Protein 2F1V (pdb70)

Foldseek 3Di:
DAFKKKKKWFKKKKAFDDCDKDKDIWIWIKMKIKHHNDFFKMKMKIWTDKTKIFIDDDPLPTFKMKIKIWIWIWIKTWPDGNPAQKTKMKIKTKIKMAIDPMFTDPSNVVQQKGDKGKHIFMWIKMKIKMWGHPDLWKIKIKMKMWIWGKIWMAIPRNHGPTTDIDTGRIIMITITMMTMDD/DAFKKKKKWFKKKKAFDDCDKDKDIWIWIKMKIKHHNDFFKMKMKIWTDKTKIFIDDDPLGTFKMKIKIWIWIWIKTWPDGNPAQKTKMKIKGKIKMAIDPMFTDPSNVVQQKGDKGKHIFMWIKMKIKMWRHPDLWKIKIKMKMWIWGKIWMAIPRNHGPTTDIDTGRIIMITITMMTMDD/DAFKKKKWWFKKKKAFDDCDKDKDIWIWIKMKIKHHNDFFKMKMKIWTDKTKIFIDDDPLPTFKMKIKIWIWIWIKTWPDGNPAQKTKMKIKTKIKMAIDPMFTDPSNVVQQKGDKGKHIFMWIKMKIKMWGHPDLWKIKIKMKMWIWGKIWMAIPRNHGPTTDIDTGRIIMITITMMTMDD/DAFKKKKKWFKKKKAFDDCDKDKDIWIWIKMKIKHHNDFFKMKMKIWTDKTKIFIDDDPLGTFKMKIKIWIWIWIKTWPDGNPAQKTKMKIKGKIKMAIDPMFTDPSNVVQQKGDKGKHIFMWIKMKIKMWRHPDLWKIKIKMKMWIWGKIWMAIPRNHGPTTDIDTGRIIMITITMMTMDD/DAFKKKKKWFKKKKAFDDCDKDKDIWIWIKMKIKHHNDFFKMKMKIWTDKTKIFIDDDPLPTFKMKIKIWIWIWIKTWPDGNPAQKTKMKIKTKIKMAIDPMFTDPSNVVQQKGDKGKHIFMWIKMKIKMWGHPDLWKIKIKMKMWIWGKIWMAIPRNHGPTTDIDTGRIIMITITMMTMDD/DAFKKKKWWFKKKKAFDDCDKDKDIWIWIKMKIKHHNDFFKMKMKIWTDKTKIFIDDDPLPTFKMKIKIWIWIWIKTWPDGNPAQKTKMKIKTKIKMAIDPMFTDPSNVVQQKGDKGKHIFMWMKMKIKMWGHPDLWKIKIKMKMWIWGKIWMAIPRNHGPTTDIDTGRIIMITITMMTMDD

Sequence (1092 aa):
EAGEFFMRAGSATVRPTEGGFSVTNNTQLGLTFTYMATDNIGVELLAATPFRHKIGTRATGDIATVHHLPPTLMAQWYFGDASSKFRPYVGAGINYTTFFDNGFNDHGKEAGLSDLSLKDSWGAAGQVGVDYLINRDWLVNMSVWYMDIDTTANYKLGGAQQHDSVRLDPWVFMFSAGYRFHEAGEFFMRAGSATVRPTEGGFSVTNNTQLGLTFTYMATDNIGVELLAATPFRHKIGTRATGDIATVHHLPPTLMAQWYFGDASSKFRPYVGAGINYTTFFDNGFNDHGKEAGLSDLSLKDSWGAAGQVGVDYLINRDWLVNMSVWYMDIDTTANYKLGGAQQHDSVRLDPWVFMFSAGYRFHEAGEFFMRAGSATVRPTEGGFSVTNNTQLGLTFTYMATDNIGVELLAATPFRHKIGTRATGDIATVHHLPPTLMAQWYFGDASSKFRPYVGAGINYTTFFDNGFNDHGKEAGLSDLSLKDSWGAAGQVGVDYLINRDWLVNMSVWYMDIDTTANYKLGGAQQHDSVRLDPWVFMFSAGYRFHEAGEFFMRAGSATVRPTEGGFSVTNNTQLGLTFTYMATDNIGVELLAATPFRHKIGTRATGDIATVHHLPPTLMAQWYFGDASSKFRPYVGAGINYTTFFDNGFNDHGKEAGLSDLSLKDSWGAAGQVGVDYLINRDWLVNMSVWYMDIDTTANYKLGGAQQHDSVRLDPWVFMFSAGYRFHEAGEFFMRAGSATVRPTEGGFSVTNNTQLGLTFTYMATDNIGVELLAATPFRHKIGTRATGDIATVHHLPPTLMAQWYFGDASSKFRPYVGAGINYTTFFDNGFNDHGKEAGLSDLSLKDSWGAAGQVGVDYLINRDWLVNMSVWYMDIDTTANYKLGGAQQHDSVRLDPWVFMFSAGYRFHEAGEFFMRAGSATVRPTEGGFSVTNNTQLGLTFTYMATDNIGVELLAATPFRHKIGTRATGDIATVHHLPPTLMAQWYFGDASSKFRPYVGAGINYTTFFDNGFNDHGKEAGLSDLSLKDSWGAAGQVGVDYLINRDWLVNMSVWYMDIDTTANYKLGGAQQHDSVRLDPWVFMFSAGYRFH

CATH classification: 2.40.160.20

Solvent-accessible surface area: 46000 Å² total; per-residue (Å²): 38,63,38,3,77,8,34,2,26,13,35,0,23,1,114,19,45,174,133,37,127,73,36,49,76,24,72,4,14,0,25,1,70,1,43,0,39,60,55,28,71,0,33,0,27,4,28,18,11,4,2,74,3,84,18,3,48,234,102,57,26,59,26,2,37,5,7,1,32,4,19,1,65,2,63,7,123,6,92,51,74,42,97,27,118,132,2,45,3,68,5,66,27,68,0,6,0,5,7,6,24,26,32,22,20,31,88,0,122,141,64,28,28,27,44,24,18,10,119,43,6,143,17,31,4,25,7,77,10,32,4,100,14,71,82,173,64,120,2,82,4,102,6,47,1,68,1,28,1,78,7,32,10,34,30,58,94,74,49,55,87,55,68,63,75,7,141,8,22,1,118,2,70,2,125,13,46,2,27,21,36,121,38,62,38,3,77,7,34,2,28,12,21,1,22,2,90,18,45,174,132,36,128,72,35,51,76,25,72,6,16,0,24,1,67,1,45,0,38,60,55,28,70,0,36,0,30,4,29,20,11,4,2,77,3,84,18,3,48,233,102,58,27,59,26,2,36,5,8,2,33,3,20,1,62,2,62,7,120,5,69,51,73,41,97,28,119,31,1,6,1,55,6,67,27,67,0,4,0,6,7,6,25,27,31,22,21,33,88,0,121,141,65,29,26,31,43,24,20,10,120,42,6,140,17,66,9,26,6,54,0,2,4,60,14,57,80,173,64,123,2,12,0,0,2,7,2,72,1,57,1,79,8,48,10,34,29,57,94,73,51,54,88,54,122,63,87,7,142,8,22,0,106,2,36,1,14,8,46,2,30,22,36,123,38,62,37,2,78,6,34,2,25,13,15,0,14,2,50,19,46,174,133,37,126,70,36,50,76,23,70,4,15,0,26,1,69,1,44,1,39,60,54,28,70,0,32,0,26,4,30,20,10,4,2,72,3,85,18,3,48,164,103,56,26,59,25,2,37,5,8,1,31,4,21,2,65,2,62,7,123,6,88,52,73,41,97,29,119,56,2,18,1,54,6,66,27,67,0,6,0,5,6,6,25,26,33,20,20,33,89,0,121,142,66,28,28,27,43,25,18,10,119,43,5,141,17,65,8,26,6,15,0,8,4,102,14,70,82,171,63,121,2,55,2,3,2,4,2,73,1,57,1,77,7,47,10,34,30,59,95,73,50,54,87,56,122,64,89,6,140,8,22,1,48,3,6,1,9,14,47,2,29,21,35,120,36,62,38,3,77,6,34,2,27,14,38,0,21,1,114,20,45,171,133,36,127,71,36,50,77,25,73,6,17,0,25,1,66,1,44,0,38,61,55,29,70,0,34,0,28,4,30,20,11,4,2,77,3,85,18,2,49,235,102,56,26,59,26,1,36,5,8,1,33,4,22,2,61,2,62,7,122,5,93,50,73,42,98,28,118,133,1,46,2,68,5,67,27,67,0,5,0,6,7,6,25,27,32,22,22,32,89,0,120,143,66,28,27,31,44,24,20,12,118,42,6,140,17,66,7,26,6,78,8,32,4,104,15,70,81,175,64,120,2,79,3,101,5,49,2,72,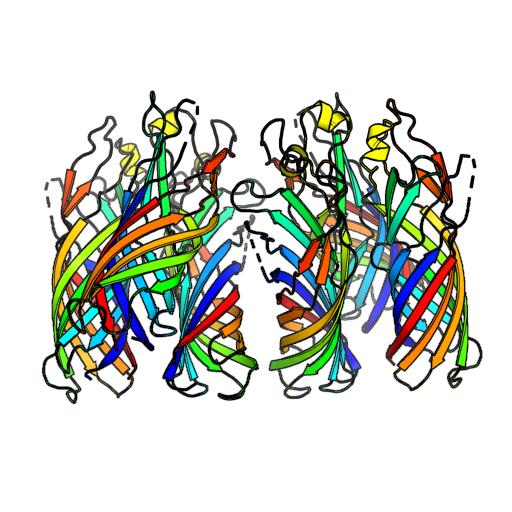1,59,1,79,7,48,10,33,29,57,95,72,51,54,87,54,125,64,88,6,143,9,22,1,118,2,68,2,126,14,46,2,30,22,37,120,38,62,39,3,78,8,33,2,28,14,37,0,22,2,115,20,46,174,134,35,126,71,36,51,76,26,74,6,16,0,25,1,66,1,47,0,37,60,56,29,71,0,31,0,26,3,30,20,11,3,2,81,4,86,17,3,48,233,102,56,26,59,26,1,36,5,8,1,31,5,21,2,61,1,61,7,121,5,92,51,73,41,97,28,120,134,2,46,3,68,5,66,28,68,0,4,0,4,6,4,28,26,31,22,24,33,89,0,121,142,65,28,28,28,43,25,15,9,119,40,6,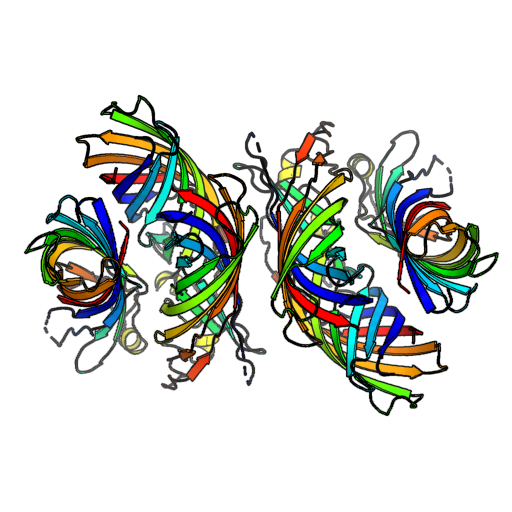133,17,66,8,27,5,76,8,34,4,104,14,70,80,173,65,126,2,80,4,102,6,48,1,73,1,57,1,79,7,47,10,34,30,59,94,72,50,50,84,39,56,63,89,6,142,8,22,1,119,2,68,2,124,13,47,2,35,20,32,120,38,62,39,3,76,8,34,2,28,13,40,1,23,1,113,19,46,174,132,36,125,72,36,52,78,26,75,5,17,0,24,1,68,1,46,0,37,60,54,29,70,0,29,0,27,4,30,19,11,3,2,81,3,85,18,3,49,234,103,56,26,58,26,1,36,5,9,2,34,4,20,1,60,2,62,7,122,6,94,52,72,41,97,28,118,134,1,45,3,68,5,66,28,68,0,4,0,4,6,5,26,26,32,22,23,32,88,0,123,142,66,29,26,28,44,24,15,9,121,38,6,135,16,65,8,27,6,78,7,33,4,104,14,69,81,171,65,124,2,80,4,103,6,48,1,74,2,58,1,78,7,47,11,35,29,60,94,73,50,54,86,54,124,62,88,6,142,8,23,1,117,3,69,1,125,12,49,2,35,21,32,120

Radius of gyration: 32.15 Å; Cα contacts (8 Å, |Δi|>4): 3376; chains: 6; bounding box: 94×95×79 Å

Organism: Escherichia coli (strain K12) (NCBI:txid83333)

Secondary structure (DSSP, 8-state):
-TT-EEEEEEEEEEE------EE--EEEEEEEEEEESSSSEEEEEEEESPEEEEEEETTTEEEEEEEEE--EEEEEEE-S-TT-SEEEEEEEEEEEEEEEEEEE-HHHHHTTEEEEEE--EEEEEEEEEEEEE-SSSEEEEEEEEEE--EEEEEEEESS----EEEE---EEEEEEEEEEE-/-TT-EEEEEEEEEEE------EE--EEEEEEEEEEESSSSEEEEEEEESPEEEEEEETTTEEEEEEEEE--EEEEEEE-S-TT-SEEEEEEEEEEEEEEEEEEE-HHHHHTTEEEEEE--EEEEEEEEEEEEE-SSSEEEEEEEEEE--EEEEEEEESS----EEEE---EEEEEEEEEEE-/-TT-EEEEEEEEEEE------EE--EEEEEEEEEEESSSSEEEEEEEESPEEEEEEETTTEEEEEEEEE--EEEEEEE-S-TT-SEEEEEEEEEEEEEEEEEEE-HHHHHTTEEEEEE--EEEEEEEEEEEEE-SSSEEEEEEEEEE--EEEEEEEESS----EEEE---EEEEEEEEEEE-/-TT-EEEEEEEEEEE------EE--EEEEEEEEEEESSSSEEEEEEEESPEEEEEEETTTEEEEEEEEE--EEEEEEE-S-TT-SEEEEEEEEEEEEEEEEEEE-HHHHHTTEEEEEE--EEEEEEEEEEEEE-SSSEEEEEEEEEE--EEEEEEEESS----EEEE---EEEEEEEEEEE-/-TT-EEEEEEEEEEE------EE--EEEEEEEEEEESSSSEEEEEEEESPEEEEEEETTTEEEEEEEEE--EEEEEEE-S-TT-SEEEEEEEEEEEEEEEEEEE-HHHHHTTEEEEEE--EEEEEEEEEEEEE-SSSEEEEEEEEEE--EEEEEEEESS----EEEE---EEEEEEEEEEE-/-TT-EEEEEEEEEEE------EE--EEEEEEEEEEESSSSEEEEEEEESPEEEEEEETTTEEEEEEEEE--EEEEEEE-S-TT-SEEEEEEEEEEEEEEEEEEE-HHHHHTTEEEEEE--EEEEEEEEEEEEE-SSSEEEEEEEEEE--EEEEEEEESS----EEEE---EEEEEEEEEEE-

B-factor: mean 41.97, std 11.47, range [20.8, 89.14]

InterPro domains:
  IPR005618 Outer membrane protein, OmpW [PF03922] (23-212)
  IPR005618 Outer membrane protein, OmpW [PTHR36920] (1-212)
  IPR011250 Outer membrane protein/outer membrane enzyme PagP, beta-barrel [SSF56925] (28-212)

Structure (mmCIF, N/CA/C/O backbone):
data_2F1V
#
_entry.id   2F1V
#
_cell.length_a   118.666
_cell.length_b   118.776
_cell.length_c   118.519
_cell.angle_alpha   90.00
_cell.angle_beta   90.00
_cell.angle_gamma   90.00
#
_symmetry.space_group_name_H-M   'P 21 21 21'
#
loop_
_entity.id
_entity.type
_entity.pdbx_description
1 polymer 'Outer membrane protein W'
2 non-polymer GLYCEROL
#
loop_
_atom_site.group_PDB
_atom_site.id
_atom_site.type_symbol
_atom_site.label_atom_id
_atom_site.label_alt_id
_atom_site.label_comp_id
_atom_site.label_asym_id
_atom_site.label_entity_id
_atom_site.label_seq_id
_atom_site.pdbx_PDB_ins_code
_atom_site.Cartn_x
_atom_site.Cartn_y
_atom_site.Cartn_z
_atom_site.occupancy
_atom_site.B_iso_or_equiv
_atom_site.auth_seq_id
_atom_site.auth_comp_id
_atom_site.auth_asym_id
_atom_site.auth_atom_id
_atom_site.pdbx_PDB_model_num
ATOM 1 N N . GLU A 1 2 ? -27.615 -29.347 48.029 1.00 39.81 2 GLU A N 1
ATOM 2 C CA . GLU A 1 2 ? -27.025 -28.615 46.868 1.00 39.99 2 GLU A CA 1
ATOM 3 C C . GLU A 1 2 ? -26.592 -29.567 45.758 1.00 38.27 2 GLU A C 1
ATOM 4 O O . GLU A 1 2 ? -26.501 -29.167 44.597 1.00 38.99 2 GLU A O 1
ATOM 10 N N . ALA A 1 3 ? -26.323 -30.820 46.100 1.00 36.68 3 ALA A N 1
ATOM 11 C CA . ALA A 1 3 ? -25.978 -31.807 45.087 1.00 36.70 3 ALA A CA 1
ATOM 12 C C . ALA A 1 3 ? -27.124 -31.827 44.052 1.00 37.94 3 ALA A C 1
ATOM 13 O O . ALA A 1 3 ? -28.302 -31.881 44.419 1.00 37.82 3 ALA A O 1
ATOM 15 N N . GLY A 1 4 ? -26.793 -31.765 42.765 1.00 38.27 4 GLY A N 1
ATOM 16 C CA . GLY A 1 4 ? -27.832 -31.793 41.743 1.00 36.52 4 GLY A CA 1
ATOM 17 C C . GLY A 1 4 ? -28.322 -30.405 41.370 1.00 35.79 4 GLY A C 1
ATOM 18 O O . GLY A 1 4 ? -29.074 -30.223 40.410 1.00 34.72 4 GLY A O 1
ATOM 19 N N . GLU A 1 5 ? -27.888 -29.415 42.131 1.00 35.93 5 GLU A N 1
ATOM 20 C CA . GLU A 1 5 ? -28.268 -28.041 41.872 1.00 36.54 5 GLU A CA 1
ATOM 21 C C . GLU A 1 5 ? -27.498 -27.376 40.714 1.00 36.65 5 GLU A C 1
ATOM 22 O O . GLU A 1 5 ? -26.327 -27.688 40.426 1.00 36.78 5 GLU A O 1
ATOM 28 N N . PHE A 1 6 ? -28.186 -26.456 40.056 1.00 36.95 6 PHE A N 1
ATOM 29 C CA . PHE A 1 6 ? -27.640 -25.677 38.958 1.00 36.99 6 PHE A CA 1
ATOM 30 C C . PHE A 1 6 ? -27.980 -24.201 39.248 1.00 36.03 6 PHE A C 1
ATOM 31 O O . PHE A 1 6 ? -29.139 -23.856 39.520 1.00 35.00 6 PHE A O 1
ATOM 39 N N . PHE A 1 7 ? -26.979 -23.332 39.229 1.00 35.83 7 PHE A N 1
ATOM 40 C CA . PHE A 1 7 ? -27.261 -21.926 39.469 1.00 35.53 7 PHE A CA 1
ATOM 41 C C . PHE A 1 7 ? -26.503 -21.052 38.479 1.00 35.59 7 PHE A C 1
ATOM 42 O O . PHE A 1 7 ? -25.410 -21.393 38.029 1.00 36.44 7 PHE A O 1
ATOM 50 N N . MET A 1 8 ? -27.111 -19.939 38.109 1.00 35.81 8 MET A N 1
ATOM 51 C CA . MET A 1 8 ? -26.509 -19.027 37.155 1.00 36.88 8 MET A CA 1
ATOM 52 C C . MET A 1 8 ? -26.194 -17.688 37.809 1.00 35.00 8 MET A C 1
ATOM 53 O O . MET A 1 8 ? -26.990 -17.150 38.566 1.00 34.69 8 MET A O 1
ATOM 58 N N . ARG A 1 9 ? -25.014 -17.160 37.531 1.00 33.47 9 ARG A N 1
ATOM 59 C CA . ARG A 1 9 ? -24.643 -15.858 38.062 1.00 32.15 9 ARG A CA 1
ATOM 60 C C . ARG A 1 9 ? -24.567 -14.873 36.902 1.00 30.09 9 ARG A C 1
ATOM 61 O O . ARG A 1 9 ? -24.125 -15.235 35.796 1.00 30.89 9 ARG A O 1
ATOM 69 N N . ALA A 1 10 ? -25.022 -13.649 37.132 1.00 28.44 10 ALA A N 1
ATOM 70 C CA . ALA A 1 10 ? -24.939 -12.607 36.103 1.00 28.35 10 ALA A CA 1
ATOM 71 C C . ALA A 1 10 ? -24.358 -11.379 36.783 1.00 29.48 10 ALA A C 1
ATOM 72 O O . ALA A 1 10 ? -24.774 -11.014 37.893 1.00 29.25 10 ALA A O 1
ATOM 74 N N . GLY A 1 11 ? -23.380 -10.758 36.140 1.00 29.74 11 GLY A N 1
ATOM 75 C CA . GLY A 1 11 ? -22.774 -9.579 36.728 1.00 31.12 11 GLY A CA 1
ATOM 76 C C . GLY A 1 11 ? -21.602 -9.081 35.917 1.00 32.34 11 GLY A C 1
ATOM 77 O O . GLY A 1 11 ? -21.394 -9.507 34.778 1.00 34.90 11 GLY A O 1
ATOM 78 N N . SER A 1 12 ? -20.831 -8.178 36.507 1.00 31.28 12 SER A N 1
ATOM 79 C CA . SER A 1 12 ? -19.686 -7.611 35.833 1.00 32.75 12 SER A CA 1
ATOM 80 C C . SER A 1 12 ? -18.424 -8.429 36.038 1.00 33.01 12 SER A C 1
ATOM 81 O O . SER A 1 12 ? -18.115 -8.865 37.148 1.00 32.51 12 SER A O 1
ATOM 84 N N . ALA A 1 13 ? -17.706 -8.630 34.938 1.00 32.67 13 ALA A N 1
ATOM 85 C CA . ALA A 1 13 ? -16.455 -9.346 34.962 1.00 30.65 13 ALA A CA 1
ATOM 86 C C . ALA A 1 13 ? -15.457 -8.340 34.406 1.00 31.00 13 ALA A C 1
ATOM 87 O O . ALA A 1 13 ? -15.667 -7.791 33.323 1.00 28.86 13 ALA A O 1
ATOM 89 N N . THR A 1 14 ? -14.385 -8.088 35.149 1.00 30.87 14 THR A N 1
ATOM 90 C CA . THR A 1 14 ? -13.373 -7.134 34.708 1.00 33.54 14 THR A CA 1
ATOM 91 C C . THR A 1 14 ? -12.012 -7.837 34.541 1.00 35.73 14 THR A C 1
ATOM 92 O O . THR A 1 14 ? -11.522 -8.503 35.468 1.00 36.31 14 THR A O 1
ATOM 96 N N . VAL A 1 15 ? -11.436 -7.696 33.344 1.00 37.65 15 VAL A N 1
ATOM 97 C CA . VAL A 1 15 ? -10.148 -8.301 32.982 1.00 39.99 15 VAL A CA 1
ATOM 98 C C . VAL A 1 15 ? -9.035 -7.271 33.163 1.00 42.33 15 VAL A C 1
ATOM 99 O O . VAL A 1 15 ? -9.103 -6.164 32.616 1.00 43.37 15 VAL A O 1
ATOM 103 N N . ARG A 1 16 ? -8.018 -7.638 33.935 1.00 44.74 16 ARG A N 1
ATOM 104 C CA . ARG A 1 16 ? -6.882 -6.765 34.183 1.00 45.39 16 ARG A CA 1
ATOM 105 C C . ARG A 1 16 ? -5.619 -7.476 33.741 1.00 44.07 16 ARG A C 1
ATOM 106 O O . ARG A 1 16 ? -4.998 -8.225 34.498 1.00 42.38 16 ARG A O 1
ATOM 114 N N . PRO A 1 17 ? -5.233 -7.269 32.481 1.00 44.87 17 PRO A N 1
ATOM 115 C CA . PRO A 1 17 ? -4.029 -7.896 31.925 1.00 46.59 17 PRO A CA 1
ATOM 116 C C . PRO A 1 17 ? -2.753 -7.605 32.719 1.00 48.10 17 PRO A C 1
ATOM 117 O O . PRO A 1 17 ? -2.522 -6.480 33.203 1.00 45.47 17 PRO A O 1
ATOM 121 N N . THR A 1 18 ? -1.938 -8.643 32.847 1.00 50.93 18 THR A N 1
ATOM 122 C CA . THR A 1 18 ? -0.680 -8.570 33.571 1.00 55.56 18 THR A CA 1
ATOM 123 C C . THR A 1 18 ? 0.481 -8.327 32.626 1.00 57.56 18 THR A C 1
ATOM 124 O O . THR A 1 18 ? 0.456 -8.757 31.473 1.00 57.51 18 THR A O 1
ATOM 128 N N . GLU A 1 19 ? 1.493 -7.632 33.132 1.00 60.37 19 GLU A N 1
ATOM 129 C CA . GLU A 1 19 ? 2.689 -7.301 32.367 1.00 64.47 19 GLU A CA 1
ATOM 130 C C . GLU A 1 19 ? 3.427 -8.559 31.930 0.00 64.99 19 GLU A C 1
ATOM 131 O O . GLU A 1 19 ? 4.530 -8.835 32.401 0.00 65.18 19 GLU A O 1
ATOM 137 N N . GLY A 1 29 ? 9.377 0.775 24.010 1.00 67.45 29 GLY A N 1
ATOM 138 C CA . GLY A 1 29 ? 9.418 1.282 25.373 1.00 68.49 29 GLY A CA 1
ATOM 139 C C . GLY A 1 29 ? 8.459 0.553 26.296 1.00 68.40 29 GLY A C 1
ATOM 140 O O . GLY A 1 29 ? 8.821 -0.444 26.928 1.00 67.84 29 GLY A O 1
ATOM 141 N N . GLY A 1 30 ? 7.230 1.047 26.372 0.00 68.85 30 GLY A N 1
ATOM 142 C CA . GLY A 1 30 ? 6.242 0.424 27.228 1.00 69.36 30 GLY A CA 1
ATOM 143 C C . GLY A 1 30 ? 5.085 -0.186 26.460 1.00 69.92 30 GLY A C 1
ATOM 144 O O . GLY A 1 30 ? 4.427 0.486 25.672 1.00 71.29 30 GLY A O 1
ATOM 145 N N . PHE A 1 31 ? 4.831 -1.466 26.694 1.00 70.30 31 PHE A N 1
ATOM 146 C CA . PHE A 1 31 ? 3.743 -2.174 26.031 1.00 70.36 31 PHE A CA 1
ATOM 147 C C . PHE A 1 31 ? 2.583 -2.307 27.023 1.00 68.76 31 PHE A C 1
ATOM 148 O O . PHE A 1 31 ? 2.470 -3.318 27.720 1.00 69.42 31 PHE A O 1
ATOM 156 N N . SER A 1 32 ? 1.731 -1.288 27.086 1.00 64.46 32 SER A N 1
ATOM 157 C CA . SER A 1 32 ? 0.590 -1.295 27.995 1.00 60.38 32 SER A CA 1
ATOM 158 C C . SER A 1 32 ? -0.689 -1.809 27.340 1.00 57.53 32 SER A C 1
ATOM 159 O O . SER A 1 32 ? -0.845 -1.755 26.126 1.00 55.93 32 SER A O 1
ATOM 162 N N . VAL A 1 33 ? -1.604 -2.300 28.173 1.00 55.68 33 VAL A N 1
ATOM 163 C CA . VAL A 1 33 ? -2.879 -2.846 27.730 1.00 52.57 33 VAL A CA 1
ATOM 164 C C . VAL A 1 33 ? -3.945 -2.519 28.758 1.00 50.16 33 VAL A C 1
ATOM 165 O O . VAL A 1 33 ? -3.889 -3.013 29.879 1.00 49.23 33 VAL A O 1
ATOM 169 N N . THR A 1 34 ? -4.928 -1.715 28.370 1.00 48.11 34 THR A N 1
ATOM 170 C CA . THR A 1 34 ? -5.996 -1.329 29.283 1.00 45.97 34 THR A CA 1
ATOM 171 C C . THR A 1 34 ? -6.878 -2.441 29.857 1.00 44.22 34 THR A C 1
ATOM 172 O O . THR A 1 34 ? -6.963 -3.544 29.322 1.00 43.64 34 THR A O 1
ATOM 176 N N . ASN A 1 35 ? -7.518 -2.132 30.978 1.00 42.04 35 ASN A N 1
ATOM 177 C CA . ASN A 1 35 ? -8.431 -3.066 31.614 1.00 40.10 35 ASN A CA 1
ATOM 178 C C . ASN A 1 35 ? -9.792 -2.831 30.951 1.00 38.71 35 ASN A C 1
ATOM 179 O O . ASN A 1 35 ? -10.084 -1.741 30.455 1.00 38.56 35 ASN A O 1
ATOM 184 N N . ASN A 1 36 ? -10.615 -3.861 30.930 1.00 35.65 36 ASN A N 1
ATOM 185 C CA . ASN A 1 36 ? -11.931 -3.750 30.340 1.00 32.27 36 ASN A CA 1
ATOM 186 C C . ASN A 1 36 ? -12.884 -4.613 31.132 1.00 30.41 36 ASN A C 1
ATOM 187 O O . ASN A 1 36 ? -12.533 -5.712 31.566 1.00 29.99 36 ASN A O 1
ATOM 192 N N . THR A 1 37 ? -14.090 -4.096 31.312 1.00 29.79 37 THR A N 1
ATOM 193 C CA . THR A 1 37 ? -15.125 -4.754 32.071 1.00 29.77 37 THR A CA 1
ATOM 194 C C . THR A 1 37 ? -16.309 -5.064 31.165 1.00 29.28 37 THR A C 1
ATOM 195 O O . THR A 1 37 ? -16.787 -4.188 30.472 1.00 31.89 37 THR A O 1
ATOM 199 N N . GLN A 1 38 ? -16.773 -6.312 31.171 1.00 29.17 38 GLN A N 1
ATOM 200 C CA . GLN A 1 38 ? -17.902 -6.740 30.349 1.00 27.04 38 GLN A CA 1
ATOM 201 C C . GLN A 1 38 ? -18.908 -7.560 31.130 1.00 28.96 38 GLN A C 1
ATOM 202 O O . GLN A 1 38 ? -18.745 -7.778 32.338 1.00 29.54 38 GLN A O 1
ATOM 208 N N . LEU A 1 39 ? -19.963 -8.012 30.449 1.00 30.37 39 LEU A N 1
ATOM 209 C CA . LEU A 1 39 ? -20.986 -8.835 31.104 1.00 31.63 39 LEU A CA 1
ATOM 210 C C . LEU A 1 39 ? -20.410 -10.209 31.419 1.00 32.13 39 LEU A C 1
ATOM 211 O O . LEU A 1 39 ? -19.823 -10.873 30.561 1.00 34.35 39 LEU A O 1
ATOM 216 N N . GLY A 1 40 ? -20.575 -10.632 32.660 1.00 31.39 40 GLY A N 1
ATOM 217 C CA . GLY A 1 40 ? -20.071 -11.934 33.056 1.00 31.97 40 GLY A CA 1
ATOM 218 C C . GLY A 1 40 ? -21.206 -12.874 33.391 1.00 31.44 40 GLY A C 1
ATOM 219 O O . GLY A 1 40 ? -22.168 -12.491 34.052 1.00 30.47 40 GLY A O 1
ATOM 220 N N . LEU A 1 41 ? -21.102 -14.107 32.921 1.00 32.73 41 LEU A N 1
ATOM 221 C CA . LEU A 1 41 ? -22.129 -15.124 33.186 1.00 32.93 41 LEU A CA 1
ATOM 222 C C . LEU A 1 41 ? -21.457 -16.456 33.505 1.00 33.03 41 LEU A C 1
ATOM 223 O O . LEU A 1 41 ? -20.545 -16.900 32.799 1.00 31.56 41 LEU A O 1
ATOM 228 N N . THR A 1 42 ? -21.883 -17.082 34.589 1.00 31.87 42 THR A N 1
ATOM 229 C CA . THR A 1 42 ? -21.324 -18.376 34.931 1.00 31.33 42 THR A CA 1
ATOM 230 C C . THR A 1 42 ? -22.474 -19.366 35.134 1.00 30.55 42 THR A C 1
ATOM 231 O O . THR A 1 42 ? -23.510 -19.021 35.672 1.00 29.13 42 THR A O 1
ATOM 235 N N . PHE A 1 43 ? -22.294 -20.583 34.643 1.00 32.52 43 PHE A N 1
ATOM 236 C CA . PHE A 1 43 ? -23.300 -21.664 34.757 1.00 33.96 43 PHE A CA 1
ATOM 237 C C . PHE A 1 43 ? -22.598 -22.746 35.562 1.00 33.65 43 PHE A C 1
ATOM 238 O O . PHE A 1 43 ? -21.533 -23.210 35.161 1.00 34.20 43 PHE A O 1
ATOM 246 N N . THR A 1 44 ? -23.183 -23.146 36.683 1.00 33.06 44 THR A N 1
ATOM 247 C CA . THR A 1 44 ? -22.527 -24.141 37.524 1.00 34.53 44 THR A CA 1
ATOM 248 C C . THR A 1 44 ? -23.426 -25.268 37.987 1.00 34.33 44 THR A C 1
ATOM 249 O O . THR A 1 44 ? -24.616 -25.079 38.214 1.00 34.60 44 THR A O 1
ATOM 253 N N . TYR A 1 45 ? -22.838 -26.448 38.130 1.00 34.07 45 TYR A N 1
ATOM 254 C CA . TYR A 1 45 ? -23.579 -27.606 38.591 1.00 34.77 45 TYR A CA 1
ATOM 255 C C . TYR A 1 45 ? -22.868 -28.293 39.765 1.00 35.71 45 TYR A C 1
ATOM 256 O O . TYR A 1 45 ? -21.648 -28.385 39.797 1.00 34.42 45 TYR A O 1
ATOM 265 N N . MET A 1 46 ? -23.642 -28.768 40.733 1.00 37.96 46 MET A N 1
ATOM 266 C CA . MET A 1 46 ? -23.064 -29.446 41.898 1.00 41.03 46 MET A CA 1
ATOM 267 C C . MET A 1 46 ? -22.870 -30.963 41.717 1.00 42.55 46 MET A C 1
ATOM 268 O O . MET A 1 46 ? -23.841 -31.742 41.670 1.00 43.11 46 MET A O 1
ATOM 273 N N . ALA A 1 47 ? -21.616 -31.386 41.609 1.00 41.69 47 ALA A N 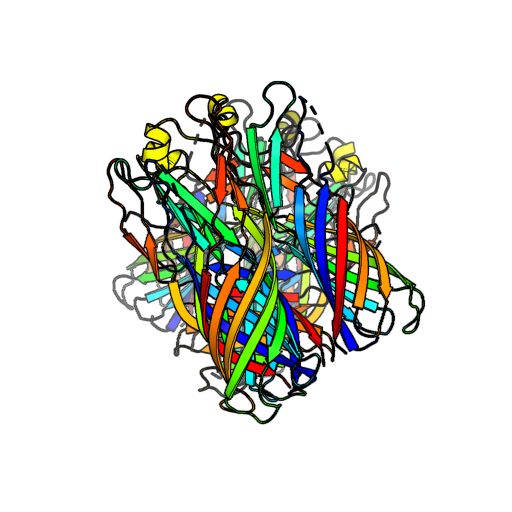1
ATOM 274 C CA . ALA A 1 47 ? -21.347 -32.797 41.491 1.00 42.07 47 ALA A CA 1
ATOM 275 C C . ALA A 1 47 ? -21.899 -33.338 42.814 1.00 42.62 47 ALA A C 1
ATOM 276 O O . ALA A 1 47 ? -22.734 -34.236 42.839 1.00 42.79 47 ALA A O 1
ATOM 278 N N . THR A 1 48 ? -21.452 -32.747 43.914 1.00 41.47 48 THR A N 1
ATOM 279 C CA . THR A 1 48 ? -21.874 -33.182 45.235 1.00 42.01 48 THR A CA 1
ATOM 280 C C . THR A 1 48 ? -22.265 -31.937 46.003 1.00 41.85 48 THR A C 1
ATOM 281 O O . THR A 1 48 ? -22.570 -30.927 45.393 1.00 44.06 48 THR A O 1
ATOM 285 N N . ASP A 1 49 ? -22.252 -31.989 47.329 1.00 39.07 49 ASP A N 1
ATOM 286 C CA . ASP A 1 49 ? -22.596 -30.813 48.109 1.00 38.48 49 ASP A CA 1
ATOM 287 C C . ASP A 1 49 ? -21.419 -29.845 48.165 1.00 38.24 49 ASP A C 1
ATOM 288 O O . ASP A 1 49 ? -21.553 -28.722 48.675 1.00 40.76 49 ASP A O 1
ATOM 293 N N . ASN A 1 50 ? -20.259 -30.269 47.665 1.00 35.60 50 ASN A N 1
ATOM 294 C CA . ASN A 1 50 ? -19.093 -29.400 47.702 1.00 34.79 50 ASN A CA 1
ATOM 295 C C . ASN A 1 50 ? -18.356 -29.282 46.355 1.00 34.57 50 ASN A C 1
ATOM 296 O O . ASN A 1 50 ? -17.711 -28.266 46.095 0.00 34.51 50 ASN A O 1
ATOM 301 N N . ILE A 1 51 ? -18.455 -30.307 45.505 1.00 33.99 51 ILE A N 1
ATOM 302 C CA . ILE A 1 51 ? -17.768 -30.258 44.219 1.00 34.80 51 ILE A CA 1
ATOM 303 C C . ILE A 1 51 ? -18.658 -29.670 43.148 1.00 35.52 51 ILE A C 1
ATOM 304 O O . ILE A 1 51 ? -19.769 -30.160 42.917 1.00 35.96 51 ILE A O 1
ATOM 309 N N . GLY A 1 52 ? -18.170 -28.619 42.495 1.00 35.03 52 GLY A N 1
ATOM 310 C CA . GLY A 1 52 ? -18.938 -27.985 41.448 1.00 34.69 52 GLY A CA 1
ATOM 311 C C . GLY A 1 52 ? -18.229 -27.929 40.103 1.00 35.42 52 GLY A C 1
ATOM 312 O O . GLY A 1 52 ? -16.983 -27.959 40.011 1.00 36.30 52 GLY A O 1
ATOM 313 N N . VAL A 1 53 ? -19.045 -27.837 39.057 1.00 33.89 53 VAL A N 1
ATOM 314 C CA . VAL A 1 53 ? -18.584 -27.760 37.682 1.00 32.22 53 VAL A CA 1
ATOM 315 C C . VAL A 1 53 ? -19.130 -26.442 37.152 1.00 31.46 53 VAL A C 1
ATOM 316 O O . VAL A 1 53 ? -20.345 -26.203 37.146 1.00 26.68 53 VAL A O 1
ATOM 320 N N . GLU A 1 54 ? -18.218 -25.581 36.706 1.00 33.08 54 GLU A N 1
ATOM 321 C CA . GLU A 1 54 ? -18.582 -24.253 36.250 1.00 33.23 54 GLU A CA 1
ATOM 322 C C . GLU A 1 54 ? -17.965 -23.768 34.937 1.00 33.43 54 GLU A C 1
ATOM 323 O O . GLU A 1 54 ? -16.789 -23.996 34.655 1.00 35.71 54 GLU A O 1
ATOM 329 N N . LEU A 1 55 ? -18.783 -23.082 34.143 1.00 33.23 55 LEU A N 1
ATOM 330 C CA . LEU A 1 55 ? -18.358 -22.502 32.879 1.00 31.75 55 LEU A CA 1
ATOM 331 C C . LEU A 1 55 ? -18.536 -20.996 32.988 1.00 30.71 55 LEU A C 1
ATOM 332 O O . LEU A 1 55 ? -19.601 -20.536 33.382 1.00 30.98 55 LEU A O 1
ATOM 337 N N . LEU A 1 56 ? -17.499 -20.230 32.672 1.00 30.15 56 LEU A N 1
ATOM 338 C CA . LEU A 1 56 ? -17.608 -18.765 32.703 1.00 29.04 56 LEU A CA 1
ATOM 339 C C . LEU A 1 56 ? -17.766 -18.251 31.269 1.00 26.45 56 LEU A C 1
ATOM 340 O O . LEU A 1 56 ? -17.013 -18.625 30.383 1.00 24.78 56 LEU A O 1
ATOM 345 N N . ALA A 1 57 ? -18.752 -17.393 31.052 1.00 26.89 57 ALA A N 1
ATOM 346 C CA . ALA A 1 57 ? -18.968 -16.839 29.723 1.00 27.94 57 ALA A CA 1
ATOM 347 C C . ALA A 1 57 ? -19.044 -15.331 29.801 1.00 29.18 57 ALA A C 1
ATOM 348 O O . ALA A 1 57 ? -19.462 -14.770 30.819 1.00 30.55 57 ALA A O 1
ATOM 350 N N . ALA A 1 58 ? -18.629 -14.668 28.728 1.00 29.94 58 ALA A N 1
ATOM 351 C CA . ALA A 1 58 ? -18.671 -13.223 28.700 1.00 30.18 58 ALA A CA 1
ATOM 352 C C . ALA A 1 58 ? -18.911 -12.654 27.309 1.00 30.63 58 ALA A C 1
ATOM 353 O O . ALA A 1 58 ? -18.676 -13.312 26.295 1.00 30.12 58 ALA A O 1
ATOM 355 N N . THR A 1 59 ? -19.397 -11.422 27.275 1.00 31.51 59 THR A N 1
ATOM 356 C CA . THR A 1 59 ? -19.612 -10.710 26.025 1.00 31.42 59 THR A CA 1
ATOM 357 C C . THR A 1 59 ? -18.159 -10.421 25.587 1.00 29.72 59 THR A C 1
ATOM 358 O O . THR A 1 59 ? -17.248 -10.525 26.410 1.00 27.12 59 THR A O 1
ATOM 362 N N . PRO A 1 60 ? -17.919 -10.062 24.310 1.00 30.44 60 PRO A N 1
ATOM 363 C CA . PRO A 1 60 ? -16.494 -9.828 24.010 1.00 31.36 60 PRO A CA 1
ATOM 364 C C . PRO A 1 60 ? -15.800 -8.638 24.666 1.00 32.73 60 PRO A C 1
ATOM 365 O O . PRO A 1 60 ? -16.353 -7.533 24.728 1.00 35.60 60 PRO A O 1
ATOM 369 N N . PHE A 1 61 ? -14.588 -8.864 25.166 1.00 32.89 61 PHE A N 1
ATOM 370 C CA . PHE A 1 61 ? -13.812 -7.787 25.792 1.00 33.16 61 PHE A CA 1
ATOM 371 C C . PHE A 1 61 ? -13.086 -6.955 24.730 1.00 33.93 61 PHE A C 1
ATOM 372 O O . PHE A 1 61 ? -12.767 -7.457 23.658 1.00 34.37 61 PHE A O 1
ATOM 380 N N . ARG A 1 62 ? -12.832 -5.687 25.045 1.00 35.79 62 ARG A N 1
ATOM 381 C CA . ARG A 1 62 ? -12.134 -4.765 24.147 1.00 37.76 62 ARG A CA 1
ATOM 382 C C . ARG A 1 62 ? -10.985 -4.043 24.901 1.00 37.72 62 ARG A C 1
ATOM 383 O O . ARG A 1 62 ? -11.208 -3.369 25.908 1.00 35.04 62 ARG A O 1
ATOM 391 N N . HIS A 1 63 ? -9.759 -4.203 24.414 1.00 37.98 63 HIS A N 1
ATOM 392 C CA . HIS A 1 63 ? -8.590 -3.575 25.036 1.00 39.28 63 HIS A CA 1
ATOM 393 C C . HIS A 1 63 ? -7.834 -2.659 24.059 1.00 40.03 63 HIS A C 1
ATOM 394 O O . HIS A 1 63 ? -7.863 -2.870 22.838 1.00 40.03 63 HIS A O 1
ATOM 401 N N . LYS A 1 64 ? -7.170 -1.637 24.596 1.00 39.89 64 LYS A N 1
ATOM 402 C CA . LYS A 1 64 ? -6.369 -0.737 23.765 1.00 41.53 64 LYS A CA 1
ATOM 403 C C . LYS A 1 64 ? -4.916 -1.031 24.082 1.00 42.53 64 LYS A C 1
ATOM 404 O O . LYS A 1 64 ? -4.557 -1.284 25.225 1.00 41.19 64 LYS A O 1
ATOM 410 N N . ILE A 1 65 ? -4.082 -1.035 23.059 1.00 45.23 65 ILE A N 1
ATOM 411 C CA . ILE A 1 65 ? -2.659 -1.291 23.245 1.00 48.02 65 ILE A CA 1
ATOM 412 C C . ILE A 1 65 ? -1.903 -0.014 22.912 1.00 50.57 65 ILE A C 1
ATOM 413 O O . ILE A 1 65 ? -2.404 0.840 22.178 1.00 51.03 65 ILE A O 1
ATOM 418 N N . GLY A 1 66 ? -0.713 0.139 23.477 1.00 53.78 66 GLY A N 1
ATOM 419 C CA . GLY A 1 66 ? 0.047 1.335 23.186 1.00 58.60 66 GLY A CA 1
ATOM 420 C C . GLY A 1 66 ? 1.292 1.507 24.022 1.00 60.73 66 GLY A C 1
ATOM 421 O O . GLY A 1 66 ? 1.645 0.631 24.814 1.00 62.37 66 GLY A O 1
ATOM 422 N N . THR A 1 67 ? 1.947 2.652 23.835 1.00 62.52 67 THR A N 1
ATOM 423 C CA . THR A 1 67 ? 3.172 3.001 24.542 1.00 64.24 67 THR A CA 1
ATOM 424 C C . THR A 1 67 ? 3.071 4.450 25.044 1.00 66.82 67 THR A C 1
ATOM 425 O O . THR A 1 67 ? 2.115 5.158 24.713 1.00 66.51 67 THR A O 1
ATOM 429 N N . ARG A 1 68 ? 4.062 4.881 25.827 1.00 69.64 68 ARG A N 1
ATOM 430 C CA . ARG A 1 68 ? 4.078 6.224 26.420 1.00 72.13 68 ARG A CA 1
ATOM 431 C C . ARG A 1 68 ? 3.951 7.388 25.445 1.00 72.56 68 ARG A C 1
ATOM 432 O O . ARG A 1 68 ? 3.006 8.182 25.533 1.00 73.25 68 ARG A O 1
ATOM 440 N N . ALA A 1 69 ? 4.902 7.504 24.525 1.00 71.94 69 ALA A N 1
ATOM 441 C CA . ALA A 1 69 ? 4.878 8.585 23.542 1.00 70.85 69 ALA A CA 1
ATOM 442 C C . ALA A 1 69 ? 3.543 8.631 22.800 1.00 70.59 69 ALA A C 1
ATOM 443 O O . ALA A 1 69 ? 2.631 9.381 23.164 1.00 71.45 69 ALA A O 1
ATOM 445 N N . THR A 1 70 ? 3.458 7.804 21.759 1.00 69.06 70 THR A N 1
ATOM 446 C CA . THR A 1 70 ? 2.287 7.677 20.891 1.00 67.26 70 THR A CA 1
ATOM 447 C C . THR A 1 70 ? 0.914 7.500 21.546 1.00 66.93 70 THR A C 1
ATOM 448 O O . THR A 1 70 ? -0.065 8.141 21.151 1.00 67.60 70 THR A O 1
ATOM 452 N N . GLY A 1 71 ? 0.841 6.621 22.536 1.00 65.45 71 GLY A N 1
ATOM 453 C CA . GLY A 1 71 ? -0.433 6.365 23.179 1.00 62.50 71 GLY A CA 1
ATOM 454 C C . GLY A 1 71 ? -1.047 5.158 22.497 1.00 60.83 71 GLY A C 1
ATOM 455 O O . GLY A 1 71 ? -0.329 4.251 22.079 1.00 59.61 71 GLY A O 1
ATOM 456 N N . ASP A 1 72 ? -2.370 5.141 22.367 1.00 60.01 72 ASP A N 1
ATOM 457 C CA . ASP A 1 72 ? -3.041 4.018 21.732 1.00 57.34 72 ASP A CA 1
ATOM 458 C C . ASP A 1 72 ? -2.628 3.860 20.261 1.00 55.28 72 ASP A C 1
ATOM 459 O O . ASP A 1 72 ? -2.418 4.848 19.551 1.00 54.49 72 ASP A O 1
ATOM 464 N N . ILE A 1 73 ? -2.490 2.609 19.822 1.00 51.32 73 ILE A N 1
ATOM 465 C CA . ILE A 1 73 ? -2.127 2.327 18.446 1.00 48.54 73 ILE A CA 1
ATOM 466 C C . ILE A 1 73 ? -2.944 1.194 17.871 1.00 46.12 73 ILE A C 1
ATOM 467 O O . ILE A 1 73 ? -2.814 0.882 16.689 1.00 46.43 73 ILE A O 1
ATOM 472 N N . ALA A 1 74 ? -3.787 0.578 18.701 1.00 44.28 74 ALA A N 1
ATOM 473 C CA . ALA A 1 74 ? -4.618 -0.544 18.245 1.00 41.53 74 ALA A CA 1
ATOM 474 C C . ALA A 1 74 ? -5.594 -0.988 19.304 1.00 39.02 74 ALA A C 1
ATOM 475 O O . ALA A 1 74 ? -5.425 -0.694 20.477 1.00 36.83 74 ALA A O 1
ATOM 477 N N . THR A 1 75 ? -6.626 -1.704 18.869 1.00 38.01 75 THR A N 1
ATOM 478 C CA . THR A 1 75 ? -7.629 -2.225 19.775 1.00 34.88 75 THR A CA 1
ATOM 479 C C . THR A 1 75 ? -7.821 -3.715 19.493 1.00 32.90 75 THR A C 1
ATOM 480 O O . THR A 1 75 ? -7.768 -4.158 18.343 1.00 31.82 75 THR A O 1
ATOM 484 N N . VAL A 1 76 ? -8.030 -4.471 20.565 1.00 31.16 76 VAL A N 1
ATOM 485 C CA . VAL A 1 76 ? -8.196 -5.916 20.487 1.00 29.78 76 VAL A CA 1
ATOM 486 C C . VAL A 1 76 ? -9.391 -6.412 21.303 1.00 28.07 76 VAL A C 1
ATOM 487 O O . VAL A 1 76 ? -9.712 -5.874 22.368 1.00 26.88 76 VAL A O 1
ATOM 491 N N . HIS A 1 77 ? -10.035 -7.455 20.792 1.00 25.65 77 HIS A N 1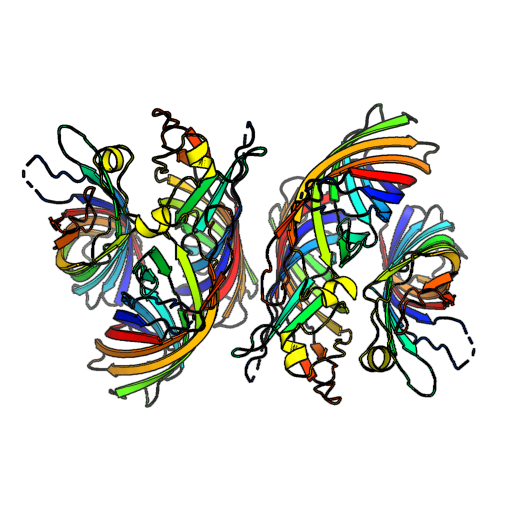
ATOM 492 C CA . HIS A 1 77 ? -11.173 -8.066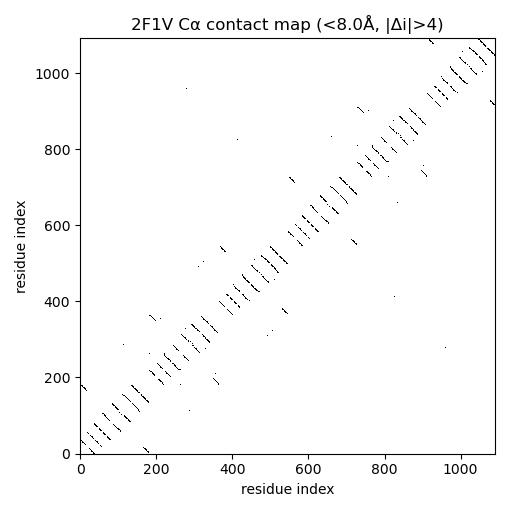 21.467 1.00 24.97 77 HIS A CA 1
ATOM 493 C C . HIS A 1 77 ? -10.901 -9.557 21.610 1.00 27.67 77 HIS A C 1
ATOM 494 O O . HIS A 1 77 ? -10.103 -10.130 20.834 1.00 27.73 77 HIS A O 1
ATOM 501 N N . HIS A 1 78 ? -11.558 -10.187 22.589 1.00 27.57 78 HIS A N 1
ATOM 502 C CA . HIS A 1 78 ? -11.414 -11.643 22.787 1.00 28.68 78 HIS A CA 1
ATOM 503 C C . HIS A 1 78 ? -12.536 -12.212 23.634 1.00 26.83 78 HIS A C 1
ATOM 504 O O . HIS A 1 78 ? -13.239 -11.487 24.339 1.00 28.09 78 HIS A O 1
ATOM 511 N N . LEU A 1 79 ? -12.706 -13.523 23.538 1.00 26.09 79 LEU A N 1
ATOM 512 C CA . LEU A 1 79 ? -13.682 -14.249 24.351 1.00 24.98 79 LEU A CA 1
ATOM 513 C C . LEU A 1 79 ? -12.788 -15.186 25.155 1.00 23.97 79 LEU A C 1
ATOM 514 O O . LEU A 1 79 ? -11.937 -15.884 24.593 1.00 22.10 79 LEU A O 1
ATOM 519 N N . PRO A 1 80 ? -12.918 -15.160 26.489 1.00 24.04 80 PRO A N 1
ATOM 520 C CA . PRO A 1 80 ? -12.104 -16.019 27.344 1.00 24.01 80 PRO A CA 1
ATOM 521 C C . PRO A 1 80 ? -12.893 -17.141 28.033 1.00 25.05 80 PRO A C 1
ATOM 522 O O . PRO A 1 80 ? -12.708 -17.383 29.235 1.00 26.81 80 PRO A O 1
ATOM 526 N N . PRO A 1 81 ? -13.764 -17.852 27.292 1.00 25.73 81 PRO A N 1
ATOM 527 C CA . PRO A 1 81 ? -14.531 -18.934 27.934 1.00 26.82 81 PRO A CA 1
ATOM 528 C C . PRO A 1 81 ? -13.658 -19.815 28.820 1.00 26.86 81 PRO A C 1
ATOM 529 O O . PRO A 1 81 ? -12.557 -20.199 28.425 1.00 25.00 81 PRO A O 1
ATOM 533 N N . THR A 1 82 ? -14.139 -20.111 30.023 1.00 28.01 82 THR A N 1
ATOM 534 C CA . THR A 1 82 ? -13.363 -20.920 30.951 1.00 31.11 82 THR A CA 1
ATOM 535 C C . THR A 1 82 ? -14.176 -22.020 31.591 1.00 31.72 82 THR A C 1
ATOM 536 O O . THR A 1 82 ? -15.340 -21.809 31.932 1.00 32.33 82 THR A O 1
ATOM 540 N N . LEU A 1 83 ? -13.551 -23.189 31.743 1.00 31.49 83 LEU A N 1
ATOM 541 C CA . LEU A 1 83 ? -14.216 -24.355 32.310 1.00 33.41 83 LEU A CA 1
ATOM 542 C C . LEU A 1 83 ? -13.538 -24.702 33.620 1.00 34.24 83 LEU A C 1
ATOM 543 O O . LEU A 1 83 ? -12.314 -24.858 33.668 1.00 34.49 83 LEU A O 1
ATOM 548 N N . MET A 1 84 ? -14.324 -24.844 34.683 1.00 34.84 84 MET A N 1
ATOM 549 C CA . MET A 1 84 ? -13.752 -25.108 35.996 1.00 36.50 84 MET A CA 1
ATOM 550 C C . MET A 1 84 ? -14.349 -26.230 36.865 1.00 35.68 84 MET A C 1
ATOM 551 O O . MET A 1 84 ? -15.538 -26.544 36.800 0.00 36.03 84 MET A O 1
ATOM 556 N N . ALA A 1 85 ? -13.463 -26.811 37.678 1.00 36.06 85 ALA A N 1
ATOM 557 C CA . ALA A 1 85 ? -13.789 -27.835 38.663 1.00 35.36 85 ALA A CA 1
ATOM 558 C C . ALA A 1 85 ? -13.633 -27.044 39.968 1.00 34.40 85 ALA A C 1
ATOM 559 O O . ALA A 1 85 ? -12.614 -26.397 40.190 1.00 32.32 85 ALA A O 1
ATOM 561 N N . GLN A 1 86 ? -14.645 -27.073 40.829 1.00 34.56 86 GLN A N 1
ATOM 562 C CA . GLN A 1 86 ? -14.585 -26.259 42.045 1.00 33.65 86 GLN A CA 1
ATOM 563 C C . GLN A 1 86 ? -14.793 -26.997 43.358 1.00 33.90 86 GLN A C 1
ATOM 564 O O . GLN A 1 86 ? -15.224 -28.149 43.384 1.00 34.01 86 GLN A O 1
ATOM 570 N N . TRP A 1 87 ? -14.490 -26.304 44.449 1.00 34.98 87 TRP A N 1
ATOM 571 C CA . TRP A 1 87 ? -14.698 -26.844 45.777 1.00 36.29 87 TRP A CA 1
ATOM 572 C C . TRP A 1 87 ? -15.266 -25.747 46.685 1.00 35.64 87 TRP A C 1
ATOM 573 O O . TRP A 1 87 ? -14.605 -24.743 46.959 1.00 36.70 87 TRP A O 1
ATOM 584 N N . TYR A 1 88 ? -16.517 -25.946 47.114 1.00 35.06 88 TYR A N 1
ATOM 585 C CA . TYR A 1 88 ? -17.234 -25.010 47.982 1.00 34.25 88 TYR A CA 1
ATOM 586 C C . TYR A 1 88 ? -17.108 -25.415 49.444 1.00 34.03 88 TYR A C 1
ATOM 587 O O . TYR A 1 88 ? -17.439 -26.550 49.814 1.00 29.91 88 TYR A O 1
ATOM 596 N N . PHE A 1 89 ? -16.643 -24.480 50.275 1.00 35.73 89 PHE A N 1
ATOM 597 C CA . PHE A 1 89 ? -16.473 -24.770 51.703 1.00 35.68 89 PHE A CA 1
ATOM 598 C C . PHE A 1 89 ? -17.787 -24.774 52.476 1.00 37.30 89 PHE A C 1
ATOM 599 O O . PHE A 1 89 ? -18.834 -24.402 51.943 1.00 39.15 89 PHE A O 1
ATOM 607 N N . GLY A 1 90 ? -17.728 -25.213 53.731 1.00 37.76 90 GLY A N 1
ATOM 608 C CA . GLY A 1 90 ? -18.928 -25.291 54.560 1.00 36.47 90 GLY A CA 1
ATOM 609 C C . GLY A 1 90 ? -19.746 -26.464 54.075 1.00 36.50 90 GLY A C 1
ATOM 610 O O . GLY A 1 90 ? -19.180 -27.461 53.615 1.00 36.14 90 GLY A O 1
ATOM 611 N N . ASP A 1 91 ? -21.065 -26.360 54.154 1.00 36.74 91 ASP A N 1
ATOM 612 C CA . ASP A 1 91 ? -21.914 -27.445 53.669 1.00 39.17 91 ASP A CA 1
ATOM 613 C C . ASP A 1 91 ? -23.124 -26.914 52.908 1.00 39.93 91 ASP A C 1
ATOM 614 O O . ASP A 1 91 ? -23.220 -25.717 52.652 1.00 40.56 91 ASP A O 1
ATOM 619 N N . ALA A 1 92 ? -24.053 -27.807 52.566 1.00 40.23 92 ALA A N 1
ATOM 620 C CA . ALA A 1 92 ? -25.247 -27.430 51.813 1.00 41.39 92 ALA A CA 1
ATOM 621 C C . ALA A 1 92 ? -26.147 -26.404 52.500 1.00 42.58 92 ALA A C 1
ATOM 622 O O . ALA A 1 92 ? -26.937 -25.738 51.837 1.00 44.64 92 ALA A O 1
ATOM 624 N N . SER A 1 93 ? -26.025 -26.270 53.814 1.00 42.67 93 SER A N 1
ATOM 625 C CA . SER A 1 93 ? -26.855 -25.337 54.558 1.00 42.51 93 SER A CA 1
ATOM 626 C C . SER A 1 93 ? -26.139 -24.026 54.887 1.00 42.21 93 SER A C 1
ATOM 627 O O . SER A 1 93 ? -26.752 -23.105 55.421 1.00 41.00 93 SER A O 1
ATOM 630 N N . SER A 1 94 ? -24.846 -23.946 54.581 1.00 43.45 94 SER A N 1
ATOM 631 C CA . SER A 1 94 ? -24.073 -22.727 54.841 1.00 44.62 94 SER A CA 1
ATOM 632 C C . SER A 1 94 ? -24.626 -21.575 54.001 1.00 45.14 94 SER A C 1
ATOM 633 O O . SER A 1 94 ? -24.918 -21.746 52.825 1.00 46.50 94 SER A O 1
ATOM 636 N N . LYS A 1 95 ? -24.790 -20.405 54.608 1.00 44.83 95 LYS A N 1
ATOM 637 C CA . LYS A 1 95 ? -25.310 -19.255 53.887 1.00 44.66 95 LYS A CA 1
ATOM 638 C C . LYS A 1 95 ? -24.135 -18.526 53.290 1.00 43.22 95 LYS A C 1
ATOM 639 O O . LYS A 1 95 ? -24.268 -17.695 52.397 1.00 44.88 95 LYS A O 1
ATOM 645 N N . PHE A 1 96 ? -22.965 -18.883 53.777 1.00 41.14 96 PHE A N 1
ATOM 646 C CA . PHE A 1 96 ? -21.732 -18.239 53.358 1.00 39.46 96 PHE A CA 1
ATOM 647 C C . PHE A 1 96 ? -20.727 -19.291 52.885 1.00 37.87 96 PHE A C 1
ATOM 648 O O . PHE A 1 96 ? -20.140 -20.003 53.708 1.00 35.04 96 PHE A O 1
ATOM 656 N N . ARG A 1 97 ? -20.528 -19.384 51.564 1.00 34.39 97 ARG A N 1
ATOM 657 C CA . ARG A 1 97 ? -19.627 -20.403 51.041 1.00 32.63 97 ARG A CA 1
ATOM 658 C C . ARG A 1 97 ? -18.509 -19.964 50.116 1.00 32.61 97 ARG A C 1
ATOM 659 O O . ARG A 1 97 ? -18.710 -19.816 48.918 1.00 31.07 97 ARG A O 1
ATOM 667 N N . PRO A 1 98 ? -17.298 -19.744 50.670 1.00 33.47 98 PRO A N 1
ATOM 668 C CA . PRO A 1 98 ? -16.200 -19.334 49.792 1.00 32.38 98 PRO A CA 1
ATOM 669 C C . PRO A 1 98 ? -15.863 -20.572 48.973 1.00 31.42 98 PRO A C 1
ATOM 670 O O . PRO A 1 98 ? -16.306 -21.685 49.322 1.00 31.06 98 PRO A O 1
ATOM 674 N N . TYR A 1 99 ? -15.114 -20.401 47.882 1.00 30.47 99 TYR A N 1
ATOM 675 C CA . TYR A 1 99 ? -14.775 -21.549 47.068 1.00 31.62 99 TYR A CA 1
ATOM 676 C C . TYR A 1 99 ? -13.492 -21.357 46.285 1.00 31.89 99 TYR A C 1
ATOM 677 O O . TYR A 1 99 ? -12.984 -20.231 46.180 1.00 30.47 99 TYR A O 1
ATOM 686 N N . VAL A 1 100 ? -12.944 -22.454 45.765 1.00 32.02 100 VAL A N 1
ATOM 687 C CA . VAL A 1 100 ? -11.718 -22.385 44.978 1.00 32.95 100 VAL A CA 1
ATOM 688 C C . VAL A 1 100 ? -11.911 -23.274 43.766 1.00 33.79 100 VAL A C 1
ATOM 689 O O . VAL A 1 100 ? -12.631 -24.282 43.836 1.00 35.96 100 VAL A O 1
ATOM 693 N N . GLY A 1 101 ? -11.269 -22.914 42.659 1.00 32.83 101 GLY A N 1
ATOM 694 C CA . GLY A 1 101 ? -11.412 -23.722 41.468 1.00 31.85 101 GLY A CA 1
ATOM 695 C C . GLY A 1 101 ? -10.153 -23.689 40.646 1.00 32.12 101 GLY A C 1
ATOM 696 O O . GLY A 1 101 ? -9.330 -22.782 40.799 1.00 32.88 101 GLY A O 1
ATOM 697 N N . ALA A 1 102 ? -10.006 -24.694 39.789 1.00 30.33 102 ALA A N 1
ATOM 698 C CA . ALA A 1 102 ? -8.853 -24.825 38.900 1.00 28.48 102 ALA A CA 1
ATOM 699 C C . ALA A 1 102 ? -9.445 -25.315 37.585 1.00 27.83 102 ALA A C 1
ATOM 700 O O . ALA A 1 102 ? -10.428 -26.057 37.584 1.00 24.64 102 ALA A O 1
ATOM 702 N N . GLY A 1 103 ? -8.883 -24.885 36.464 1.00 27.45 103 GLY A N 1
ATOM 703 C CA . GLY A 1 103 ? -9.429 -25.337 35.203 1.00 30.92 103 GLY A CA 1
ATOM 704 C C . GLY A 1 103 ? -8.638 -24.958 33.978 1.00 32.96 103 GLY A C 1
ATOM 705 O O . GLY A 1 103 ? -7.440 -24.658 34.034 1.00 32.46 103 GLY A O 1
ATOM 706 N N . ILE A 1 104 ? -9.332 -24.954 32.850 1.00 33.92 104 ILE A N 1
ATOM 707 C CA . ILE A 1 104 ? -8.703 -24.628 31.575 1.00 34.20 104 ILE A CA 1
ATOM 708 C C . ILE A 1 104 ? -9.417 -23.470 30.921 1.00 32.66 104 ILE A C 1
ATOM 709 O O . ILE A 1 104 ? -10.643 -23.394 30.933 1.00 30.67 104 ILE A O 1
ATOM 714 N N . ASN A 1 105 ? -8.635 -22.572 30.341 1.00 31.62 105 ASN A N 1
ATOM 715 C CA . ASN A 1 105 ? -9.184 -21.419 29.649 1.00 29.91 105 ASN A CA 1
ATOM 716 C C . ASN A 1 105 ? -8.844 -21.430 28.161 1.00 28.51 105 ASN A C 1
ATOM 717 O O . ASN A 1 105 ? -7.789 -21.911 27.749 1.00 25.40 105 ASN A O 1
ATOM 722 N N . TYR A 1 106 ? -9.768 -20.920 27.359 1.00 28.82 106 TYR A N 1
ATOM 723 C CA . TYR A 1 106 ? -9.540 -20.804 25.924 1.00 29.42 106 TYR A CA 1
ATOM 724 C C . TYR A 1 106 ? -9.961 -19.386 25.537 1.00 29.31 106 TYR A C 1
ATOM 725 O O . TYR A 1 106 ? -11.078 -18.950 25.810 0.00 30.17 106 TYR A O 1
ATOM 734 N N . THR A 1 107 ? -9.031 -18.680 24.909 1.00 32.22 107 THR A N 1
ATOM 735 C CA . THR A 1 107 ? -9.261 -17.298 24.510 1.00 35.26 107 THR A CA 1
ATOM 736 C C . THR A 1 107 ? -9.024 -17.035 23.014 1.00 36.81 107 THR A C 1
ATOM 737 O O . THR A 1 107 ? -7.980 -17.380 22.466 1.00 37.85 107 THR A O 1
ATOM 741 N N . THR A 1 108 ? -10.011 -16.442 22.353 1.00 37.23 108 THR A N 1
ATOM 742 C CA . THR A 1 108 ? -9.858 -16.116 20.938 1.00 37.93 108 THR A CA 1
ATOM 743 C C . THR A 1 108 ? -9.944 -14.626 20.716 1.00 37.10 108 THR A C 1
ATOM 744 O O . THR A 1 108 ? -10.871 -13.966 21.187 0.00 37.29 108 THR A O 1
ATOM 748 N N . PHE A 1 109 ? -8.977 -14.101 19.976 1.00 36.75 109 PHE A N 1
ATOM 749 C CA . PHE A 1 109 ? -8.955 -12.671 19.679 1.00 35.82 109 PHE A CA 1
ATOM 750 C C . PHE A 1 109 ? -9.566 -12.405 18.327 1.00 33.45 109 PHE A C 1
ATOM 751 O O . PHE A 1 109 ? -9.357 -13.143 17.377 1.00 29.93 109 PHE A O 1
ATOM 759 N N . PHE A 1 110 ? -10.357 -11.356 18.242 1.00 35.24 110 PHE A N 1
ATOM 760 C CA . PHE A 1 110 ? -10.961 -10.997 16.963 1.00 35.66 110 PHE A CA 1
ATOM 761 C C . PHE A 1 110 ? -11.298 -9.513 16.953 1.00 36.04 110 PHE A C 1
ATOM 762 O O . PHE A 1 110 ? -11.428 -8.877 17.998 0.00 36.25 110 PHE A O 1
ATOM 770 N N . ASP A 1 111 ? -11.439 -8.984 15.747 1.00 37.26 111 ASP A N 1
ATOM 771 C CA . ASP A 1 111 ? -11.712 -7.569 15.539 1.00 36.67 111 ASP A CA 1
ATOM 772 C C . ASP A 1 111 ? -10.552 -6.782 16.118 1.00 35.19 111 ASP A C 1
ATOM 773 O O . ASP A 1 111 ? -10.700 -6.012 17.040 1.00 32.52 111 ASP A O 1
ATOM 778 N N . ASN A 1 112 ? -9.380 -7.028 15.565 1.00 35.70 112 ASN A N 1
ATOM 779 C CA . ASN A 1 112 ? -8.149 -6.381 15.981 1.00 37.13 112 ASN A CA 1
ATOM 780 C C . ASN A 1 112 ? -7.658 -5.488 14.855 1.00 37.96 112 ASN A C 1
ATOM 781 O O . ASN A 1 112 ? -7.525 -5.931 13.729 1.00 39.06 112 ASN A O 1
ATOM 786 N N . GLY A 1 113 ? -7.389 -4.232 15.166 1.00 38.57 113 GLY A N 1
ATOM 787 C CA . GLY A 1 113 ? -6.909 -3.330 14.147 1.00 39.40 113 GLY A CA 1
ATOM 788 C C . GLY A 1 113 ? -6.142 -2.190 14.772 1.00 39.67 113 GLY A C 1
ATOM 789 O O . GLY A 1 113 ? -6.385 -1.827 15.923 1.00 39.12 113 GLY A O 1
ATOM 790 N N . PHE A 1 114 ? -5.196 -1.638 14.020 1.00 39.50 114 PHE A N 1
ATOM 791 C CA . PHE A 1 114 ? -4.431 -0.504 14.502 1.00 39.90 114 PHE A CA 1
ATOM 792 C C . PHE A 1 114 ? -5.257 0.753 14.190 1.00 40.33 114 PHE A C 1
ATOM 793 O O . PHE A 1 114 ? -6.031 0.763 13.233 1.00 37.84 114 PHE A O 1
ATOM 801 N N . ASN A 1 115 ? -5.099 1.795 15.004 1.00 43.56 115 ASN A N 1
ATOM 802 C CA . ASN A 1 115 ? -5.815 3.062 14.796 1.00 45.45 115 ASN A CA 1
ATOM 803 C C . ASN A 1 115 ? -5.092 3.943 13.763 1.00 46.65 115 ASN A C 1
ATOM 804 O O . ASN A 1 115 ? -4.149 3.501 13.107 1.00 46.06 115 ASN A O 1
ATOM 809 N N . ASP A 1 116 ? -5.544 5.181 13.595 1.00 48.50 116 ASP A N 1
ATOM 810 C CA . ASP A 1 116 ? -4.892 6.076 12.650 1.00 49.50 116 ASP A CA 1
ATOM 811 C C . ASP A 1 116 ? -3.420 6.229 13.023 1.00 50.11 116 ASP A C 1
ATOM 812 O O . ASP A 1 116 ? -2.542 6.251 12.163 1.00 48.80 116 ASP A O 1
ATOM 817 N N . HIS A 1 117 ? -3.157 6.329 14.318 1.00 50.97 117 HIS A N 1
ATOM 818 C CA . HIS A 1 117 ? -1.801 6.484 14.810 1.00 52.57 117 HIS A CA 1
ATOM 819 C C . HIS A 1 117 ? -0.952 5.253 14.474 1.00 51.78 117 HIS A C 1
ATOM 820 O O . HIS A 1 117 ? 0.198 5.377 14.052 1.00 51.19 117 HIS A O 1
ATOM 827 N N . GLY A 1 118 ? -1.515 4.063 14.652 1.00 50.94 118 GLY A N 1
ATOM 828 C CA . GLY A 1 118 ? -0.783 2.856 14.311 1.00 48.54 118 GLY A CA 1
ATOM 829 C C . GLY A 1 118 ? -0.447 2.853 12.824 1.00 47.65 118 GLY A C 1
ATOM 830 O O . GLY A 1 118 ? 0.685 2.547 12.413 1.00 45.73 118 GLY A O 1
ATOM 831 N N . LYS A 1 119 ? -1.432 3.202 12.004 1.00 46.52 119 LYS A N 1
ATOM 832 C CA . LYS A 1 119 ? -1.217 3.246 10.565 1.00 45.03 119 LYS A CA 1
ATOM 833 C C . LYS A 1 119 ? -0.179 4.312 10.214 1.00 45.87 119 LYS A C 1
ATOM 834 O O . LYS A 1 119 ? 0.705 4.067 9.393 1.00 44.46 119 LYS A O 1
ATOM 840 N N . GLU A 1 120 ? -0.279 5.487 10.836 1.00 47.11 120 GLU A N 1
ATOM 841 C CA . GLU A 1 120 ? 0.664 6.558 10.553 1.00 49.02 120 GLU A CA 1
ATOM 842 C C . GLU A 1 120 ? 2.083 6.095 10.818 1.00 49.62 120 GLU A C 1
ATOM 843 O O . GLU A 1 120 ? 3.033 6.611 10.224 1.00 49.32 120 GLU A O 1
ATOM 849 N N . ALA A 1 121 ? 2.224 5.116 11.705 1.00 49.93 121 ALA A N 1
ATOM 850 C CA . ALA A 1 121 ? 3.536 4.572 12.036 1.00 50.41 121 ALA A CA 1
ATOM 851 C C . ALA A 1 121 ? 3.934 3.404 11.102 1.00 49.81 121 ALA A C 1
ATOM 852 O O . ALA A 1 121 ? 5.024 2.853 11.203 1.00 50.18 121 ALA A O 1
ATOM 854 N N . GLY A 1 122 ? 3.034 3.021 10.209 1.00 49.43 122 GLY A N 1
ATOM 855 C CA . GLY A 1 122 ? 3.335 1.941 9.282 1.00 49.60 122 GLY A CA 1
ATOM 856 C C . GLY A 1 122 ? 2.791 0.570 9.658 1.00 49.57 122 GLY A C 1
ATOM 857 O O . GLY A 1 122 ? 3.211 -0.448 9.100 1.00 47.07 122 GLY A O 1
ATOM 858 N N . LEU A 1 123 ? 1.840 0.538 10.591 1.00 49.18 123 LEU A N 1
ATOM 859 C CA . LEU A 1 123 ? 1.251 -0.725 11.060 1.00 46.49 123 LEU A CA 1
ATOM 860 C C . LEU A 1 123 ? -0.051 -1.117 10.353 1.00 43.73 123 LEU A C 1
ATOM 861 O O . LEU A 1 123 ? -0.908 -0.279 10.067 0.00 43.67 123 LEU A O 1
ATOM 866 N N . SER A 1 124 ? -0.164 -2.410 10.075 1.00 40.98 124 SER A N 1
ATOM 867 C CA . SER A 1 124 ? -1.323 -2.988 9.405 1.00 39.57 124 SER A CA 1
ATOM 868 C C . SER A 1 124 ? -1.350 -4.506 9.584 1.00 39.26 124 SER A C 1
ATOM 869 O O . SER A 1 124 ? -0.416 -5.100 10.134 1.00 37.77 124 SER A O 1
ATOM 872 N N . ASP A 1 125 ? -2.426 -5.118 9.082 1.00 38.67 125 ASP A N 1
ATOM 873 C CA . ASP A 1 125 ? -2.628 -6.571 9.124 1.00 37.38 125 ASP A CA 1
ATOM 874 C C . ASP A 1 125 ? -2.374 -7.160 10.504 1.00 36.18 125 ASP A C 1
ATOM 875 O O . ASP A 1 125 ? -1.478 -7.986 10.668 1.00 37.62 125 ASP A O 1
ATOM 880 N N . LEU A 1 126 ? -3.169 -6.759 11.491 1.00 34.40 126 LEU A N 1
ATOM 881 C CA . LEU A 1 126 ? -2.988 -7.241 12.860 1.00 33.89 126 LEU A CA 1
ATOM 882 C C . LEU A 1 126 ? -3.946 -8.366 13.216 1.00 35.20 126 LEU A C 1
ATOM 883 O O . LEU A 1 126 ? -5.101 -8.386 12.768 1.00 36.33 126 LEU A O 1
ATOM 888 N N . SER A 1 127 ? -3.451 -9.310 14.010 1.00 35.82 127 SER A N 1
ATOM 889 C CA . SER A 1 127 ? -4.248 -10.435 14.476 1.00 38.12 127 SER A CA 1
ATOM 890 C C . SER A 1 127 ? -3.417 -11.223 15.480 1.00 39.23 127 SER A C 1
ATOM 891 O O . SER A 1 127 ? -2.190 -11.239 15.412 1.00 40.43 127 SER A O 1
ATOM 894 N N . LEU A 1 128 ? -4.097 -11.856 16.426 1.00 40.45 128 LEU A N 1
ATOM 895 C CA . LEU A 1 128 ? -3.439 -12.628 17.474 1.00 41.39 128 LEU A CA 1
ATOM 896 C C . LEU A 1 128 ? -3.953 -14.040 17.366 1.00 41.96 128 LEU A C 1
ATOM 897 O O . LEU A 1 128 ? -5.126 -14.244 17.034 1.00 45.37 128 LEU A O 1
ATOM 902 N N . LYS A 1 129 ? -3.093 -15.021 17.618 1.00 40.90 129 LYS A N 1
ATOM 903 C CA . LYS A 1 129 ? -3.516 -16.409 17.522 0.00 41.94 129 LYS A CA 1
ATOM 904 C C . LYS A 1 129 ? -4.134 -16.869 18.837 1.00 41.64 129 LYS A C 1
ATOM 905 O O . LYS A 1 129 ? -3.828 -16.344 19.904 1.00 40.66 129 LYS A O 1
ATOM 911 N N . ASP A 1 130 ? -5.034 -17.838 18.739 1.00 42.14 130 ASP A N 1
ATOM 912 C CA . ASP A 1 130 ? -5.731 -18.380 19.896 1.00 41.47 130 ASP A CA 1
ATOM 913 C C . ASP A 1 130 ? -4.795 -18.889 20.988 1.00 40.63 130 ASP A C 1
ATOM 914 O O . ASP A 1 130 ? -3.613 -19.137 20.745 1.00 39.69 130 ASP A O 1
ATOM 919 N N . SER A 1 131 ? -5.342 -19.047 22.191 1.00 40.28 131 SER A N 1
ATOM 920 C CA . SER A 1 131 ? -4.565 -19.474 23.340 1.00 40.98 131 SER A CA 1
ATOM 921 C C . SER A 1 131 ? -5.328 -20.381 24.309 1.00 42.19 131 SER A C 1
ATOM 922 O O . SER A 1 131 ? -6.536 -20.202 24.500 1.00 43.02 131 SER A O 1
ATOM 925 N N . TRP A 1 132 ? -4.615 -21.351 24.902 1.00 41.91 132 TRP A N 1
ATOM 926 C CA . TRP A 1 132 ? -5.172 -22.281 25.901 1.00 41.27 132 TRP A CA 1
ATOM 927 C C . TRP A 1 132 ? -4.306 -22.150 27.139 1.00 39.93 132 TRP A C 1
ATOM 928 O O . TRP A 1 132 ? -3.116 -21.871 27.015 1.00 42.98 132 TRP A O 1
ATOM 939 N N . GLY A 1 133 ? -4.858 -22.341 28.333 1.00 37.11 133 GLY A N 1
ATOM 940 C CA . GLY A 1 133 ? -4.017 -22.200 29.509 1.00 33.73 133 GLY A CA 1
ATOM 941 C C . GLY A 1 133 ? -4.676 -22.499 30.835 1.00 33.36 133 GLY A C 1
ATOM 942 O O . GLY A 1 133 ? -5.906 -22.515 30.932 1.00 33.81 133 GLY A O 1
ATOM 943 N N . ALA A 1 134 ? -3.857 -22.747 31.861 1.00 30.57 134 ALA A N 1
ATOM 944 C CA . ALA A 1 134 ? -4.345 -23.038 33.199 1.00 27.99 134 ALA A CA 1
ATOM 945 C C . ALA A 1 134 ? -5.155 -21.836 33.732 1.00 27.90 134 ALA A C 1
ATOM 946 O O . ALA A 1 134 ? -5.002 -20.691 33.276 1.00 26.23 134 ALA A O 1
ATOM 948 N N . ALA A 1 135 ? -6.031 -22.102 34.696 1.00 24.89 135 ALA A N 1
ATOM 949 C CA . ALA A 1 135 ? -6.833 -21.060 35.284 1.00 22.89 135 ALA A CA 1
ATOM 950 C C . ALA A 1 135 ? -7.111 -21.437 36.732 1.00 25.15 135 ALA A C 1
ATOM 951 O O . ALA A 1 135 ? -7.304 -22.616 37.054 1.00 24.81 135 ALA A O 1
ATOM 953 N N . GLY A 1 136 ? -7.099 -20.438 37.608 1.00 25.42 136 GLY A N 1
ATOM 954 C CA . GLY A 1 136 ? -7.384 -20.686 39.007 1.00 28.36 136 GLY A CA 1
ATOM 955 C C . GLY A 1 136 ? -8.440 -19.681 39.448 1.00 31.08 136 GLY A C 1
ATOM 956 O O . GLY A 1 136 ? -8.612 -18.636 38.795 1.00 30.90 136 GLY A O 1
ATOM 957 N N . GLN A 1 137 ? -9.152 -19.979 40.534 1.00 31.31 137 GLN A N 1
ATOM 958 C CA . GLN A 1 137 ? -10.178 -19.058 41.013 1.00 32.83 137 GLN A CA 1
ATOM 959 C C . GLN A 1 137 ? -10.471 -19.232 42.489 1.00 34.62 137 GLN A C 1
ATOM 960 O O . GLN A 1 137 ? -10.366 -20.335 43.034 1.00 34.90 137 GLN A O 1
ATOM 966 N N . VAL A 1 138 ? -10.836 -18.134 43.126 1.00 34.76 138 VAL A N 1
ATOM 967 C CA . VAL A 1 138 ? -11.223 -18.157 44.513 1.00 36.47 138 VAL A CA 1
ATOM 968 C C . VAL A 1 138 ? -12.394 -17.196 44.536 1.00 36.04 138 VAL A C 1
ATOM 969 O O . VAL A 1 138 ? -12.341 -16.143 43.910 1.00 37.46 138 VAL A O 1
ATOM 973 N N . GLY A 1 139 ? -13.459 -17.557 45.229 1.00 35.84 139 GLY A N 1
ATOM 974 C CA . GLY A 1 139 ? -14.598 -16.676 45.252 1.00 35.89 139 GLY A CA 1
ATOM 975 C C . GLY A 1 139 ? -15.497 -16.897 46.437 1.00 37.14 139 GLY A C 1
ATOM 976 O O . GLY A 1 139 ? -15.224 -17.717 47.310 1.00 34.05 139 GLY A O 1
ATOM 977 N N . VAL A 1 140 ? -16.586 -16.148 46.472 1.00 39.43 140 VAL A N 1
ATOM 978 C CA . VAL A 1 140 ? -17.523 -16.296 47.559 1.00 40.92 140 VAL A CA 1
ATOM 979 C C . VAL A 1 140 ? -18.967 -16.145 47.104 1.00 38.87 140 VAL A C 1
ATOM 980 O O . VAL A 1 140 ? -19.312 -15.258 46.330 1.00 38.71 140 VAL A O 1
ATOM 984 N N . ASP A 1 141 ? -19.796 -17.043 47.597 1.00 36.25 141 ASP A N 1
ATOM 985 C CA . ASP A 1 141 ? -21.206 -17.004 47.325 1.00 34.24 141 ASP A CA 1
ATOM 986 C C . ASP A 1 141 ? -21.866 -16.816 48.664 1.00 33.74 141 ASP A C 1
ATOM 987 O O . ASP A 1 141 ? -21.493 -17.459 49.664 1.00 33.81 141 ASP A O 1
ATOM 992 N N . TYR A 1 142 ? -22.815 -15.895 48.706 1.00 32.72 142 TYR A N 1
ATOM 993 C CA . TYR A 1 142 ? -23.578 -15.673 49.922 1.00 33.35 142 TYR A CA 1
ATOM 994 C C . TYR A 1 142 ? -24.983 -16.102 49.518 1.00 33.20 142 TYR A C 1
ATOM 995 O O . TYR A 1 142 ? -25.631 -15.437 48.720 1.00 34.07 142 TYR A O 1
ATOM 1004 N N . LEU A 1 143 ? -25.426 -17.234 50.041 1.00 34.19 143 LEU A N 1
ATOM 1005 C CA . LEU A 1 143 ? -26.739 -17.779 49.730 1.00 37.09 143 LEU A CA 1
ATOM 1006 C C . LEU A 1 143 ? -27.864 -17.171 50.575 1.00 38.74 143 LEU A C 1
ATOM 1007 O O . LEU A 1 143 ? -28.106 -17.569 51.719 1.00 36.79 143 LEU A O 1
ATOM 1012 N N . ILE A 1 144 ? -28.548 -16.192 49.991 1.00 42.06 144 ILE A N 1
ATOM 1013 C CA . ILE A 1 144 ? -29.640 -15.490 50.664 1.00 46.68 144 ILE A CA 1
ATOM 1014 C C . ILE A 1 144 ? -30.895 -16.348 50.917 1.00 48.50 144 ILE A C 1
ATOM 1015 O O . ILE A 1 144 ? -31.425 -16.384 52.027 1.00 48.83 144 ILE A O 1
ATOM 1020 N N . ASN A 1 145 ? -31.362 -17.031 49.879 1.00 49.74 145 ASN A N 1
ATOM 1021 C CA . ASN A 1 145 ? -32.552 -17.875 49.969 1.00 49.59 145 ASN A CA 1
ATOM 1022 C C . ASN A 1 145 ? -32.258 -19.149 49.223 1.00 49.39 145 ASN A C 1
ATOM 1023 O O . ASN A 1 145 ? -31.126 -19.392 48.784 1.00 49.19 145 ASN A O 1
ATOM 1028 N N . ARG A 1 146 ? -33.303 -19.950 49.059 1.00 48.84 146 ARG A N 1
ATOM 1029 C CA . ARG A 1 146 ? -33.191 -21.176 48.311 1.00 47.34 146 ARG A CA 1
ATOM 1030 C C . ARG A 1 146 ? -33.216 -20.743 46.845 1.00 46.08 146 ARG A C 1
ATOM 1031 O O . ARG A 1 146 ? -33.057 -21.558 45.940 1.00 45.97 146 ARG A O 1
ATOM 1039 N N . ASP A 1 147 ? -33.402 -19.447 46.620 1.00 44.56 147 ASP A N 1
ATOM 1040 C CA . ASP A 1 147 ? -33.466 -18.922 45.269 1.00 43.74 147 ASP A CA 1
ATOM 1041 C C . ASP A 1 147 ? -32.355 -17.982 44.812 1.00 43.75 147 ASP A C 1
ATOM 1042 O O . ASP A 1 147 ? -31.916 -18.076 43.672 1.00 45.15 147 ASP A O 1
ATOM 1047 N N . TRP A 1 148 ? -31.905 -17.079 45.681 1.00 43.98 148 TRP A N 1
ATOM 1048 C CA . TRP A 1 148 ? -30.901 -16.082 45.290 1.00 43.72 148 TRP A CA 1
ATOM 1049 C C . TRP A 1 148 ? -29.597 -16.069 46.045 1.00 42.20 148 TRP A C 1
ATOM 1050 O O . TRP A 1 148 ? -29.485 -16.629 47.141 1.00 43.63 148 TRP A O 1
ATOM 1061 N N . LEU A 1 149 ? -28.613 -15.398 45.452 1.00 40.02 149 LEU A N 1
ATOM 1062 C CA . LEU A 1 149 ? -27.302 -15.247 46.074 1.00 37.64 149 LEU A CA 1
ATOM 1063 C C . LEU A 1 149 ? -26.557 -14.090 45.428 1.00 36.36 149 LEU A C 1
ATOM 1064 O O . LEU A 1 149 ? -26.904 -13.648 44.335 1.00 34.86 149 LEU A O 1
ATOM 1069 N N . VAL A 1 150 ? -25.553 -13.577 46.132 1.00 35.63 150 VAL A N 1
ATOM 1070 C CA . VAL A 1 150 ? -24.701 -12.500 45.615 1.00 34.33 150 VAL A CA 1
ATOM 1071 C C . VAL A 1 150 ? -23.330 -13.160 45.569 1.00 33.49 150 VAL A C 1
ATOM 1072 O O . VAL A 1 150 ? -23.063 -14.072 46.356 1.00 31.51 150 VAL A O 1
ATOM 1076 N N . ASN A 1 151 ? -22.460 -12.704 44.670 1.00 34.46 151 ASN A N 1
ATOM 1077 C CA . ASN A 1 151 ? -21.160 -13.340 44.502 1.00 35.87 151 ASN A CA 1
ATOM 1078 C C . ASN A 1 151 ? -19.972 -12.417 44.214 1.00 38.34 151 ASN A C 1
ATOM 1079 O O . ASN A 1 151 ? -20.140 -11.318 43.669 1.00 39.88 151 ASN A O 1
ATOM 1084 N N . MET A 1 152 ? -18.780 -12.876 44.614 1.00 38.70 152 MET A N 1
ATOM 1085 C CA . MET A 1 152 ? -17.507 -12.183 44.380 1.00 39.89 152 MET A CA 1
ATOM 1086 C C . MET A 1 152 ? -16.645 -13.258 43.784 1.00 39.94 152 MET A C 1
ATOM 1087 O O . MET A 1 152 ? -16.829 -14.421 44.109 1.00 41.07 152 MET A O 1
ATOM 1092 N N . SER A 1 153 ? -15.679 -12.884 42.954 1.00 40.15 153 SER A N 1
ATOM 1093 C CA . SER A 1 153 ? -14.822 -13.870 42.323 1.00 37.97 153 SER A CA 1
ATOM 1094 C C . SER A 1 153 ? -13.537 -13.267 41.763 1.00 37.44 153 SER A C 1
ATOM 1095 O O . SER A 1 153 ? -13.555 -12.214 41.128 1.00 37.36 153 SER A O 1
ATOM 1098 N N . VAL A 1 154 ? -12.417 -13.936 42.021 1.00 37.37 154 VAL A N 1
ATOM 1099 C CA . VAL A 1 154 ? -11.109 -13.497 41.542 1.00 36.95 154 VAL A CA 1
ATOM 1100 C C . VAL A 1 154 ? -10.537 -14.619 40.715 1.00 36.83 154 VAL A C 1
ATOM 1101 O O . VAL A 1 154 ? -10.343 -15.725 41.225 1.00 37.01 154 VAL A O 1
ATOM 1105 N N . TRP A 1 155 ? -10.256 -14.344 39.447 1.00 37.16 155 TRP A N 1
ATOM 1106 C CA . TRP A 1 155 ? -9.706 -15.367 38.570 1.00 36.34 155 TRP A CA 1
ATOM 1107 C C . TRP A 1 155 ? -8.313 -15.024 38.054 1.00 37.75 155 TRP A C 1
ATOM 1108 O O . TRP A 1 155 ? -7.984 -13.863 37.797 1.00 38.22 155 TRP A O 1
ATOM 1119 N N . TYR A 1 156 ? -7.489 -16.052 37.913 1.00 39.67 156 TYR A N 1
ATOM 1120 C CA . TYR A 1 156 ? -6.173 -15.881 37.340 1.00 38.94 156 TYR A CA 1
ATOM 1121 C C . TYR A 1 156 ? -6.167 -16.756 36.085 1.00 40.56 156 TYR A C 1
ATOM 1122 O O . TYR A 1 156 ? -6.703 -17.873 36.093 1.00 40.81 156 TYR A O 1
ATOM 1131 N N . MET A 1 157 ? -5.577 -16.270 34.999 1.00 41.31 157 MET A N 1
ATOM 1132 C CA . MET A 1 157 ? -5.583 -17.059 33.774 1.00 41.48 157 MET A CA 1
ATOM 1133 C C . MET A 1 157 ? -4.312 -16.964 32.942 1.00 41.75 157 MET A C 1
ATOM 1134 O O . MET A 1 157 ? -3.785 -15.883 32.730 1.00 39.33 157 MET A O 1
ATOM 1139 N N . ASP A 1 158 ? -3.827 -18.124 32.493 1.00 44.58 158 ASP A N 1
ATOM 1140 C CA . ASP A 1 158 ? -2.634 -18.222 31.663 1.00 46.96 158 ASP A CA 1
ATOM 1141 C C . ASP A 1 158 ? -2.983 -17.915 30.225 1.00 46.96 158 ASP A C 1
ATOM 1142 O O . ASP A 1 158 ? -3.438 -18.801 29.513 1.00 48.01 158 ASP A O 1
ATOM 1147 N N . ILE A 1 159 ? -2.759 -16.688 29.779 1.00 46.03 159 ILE A N 1
ATOM 1148 C CA . ILE A 1 159 ? -3.072 -16.362 28.403 1.00 46.26 159 ILE A CA 1
ATOM 1149 C C . ILE A 1 159 ? -1.874 -15.807 27.629 1.00 48.42 159 ILE A C 1
ATOM 1150 O O . ILE A 1 159 ? -1.623 -14.601 27.609 0.00 48.81 159 ILE A O 1
ATOM 1155 N N . ASP A 1 160 ? -1.152 -16.716 26.980 0.00 52.16 160 ASP A N 1
ATOM 1156 C CA . ASP A 1 160 ? 0.015 -16.369 26.179 1.00 55.40 160 ASP A CA 1
ATOM 1157 C C . ASP A 1 160 ? -0.310 -16.512 24.697 1.00 55.67 160 ASP A C 1
ATOM 1158 O O . ASP A 1 160 ? -0.872 -17.525 24.257 1.00 56.95 160 ASP A O 1
ATOM 1163 N N . THR A 1 161 ? 0.056 -15.502 23.926 1.00 54.26 161 THR A N 1
ATOM 1164 C CA . THR A 1 161 ? -0.210 -15.517 22.500 1.00 53.80 161 THR A CA 1
ATOM 1165 C C . THR A 1 161 ? 0.939 -14.828 21.759 1.00 52.68 161 THR A C 1
ATOM 1166 O O . THR A 1 161 ? 1.980 -14.500 22.341 1.00 52.06 161 THR A O 1
ATOM 1170 N N . THR A 1 162 ? 0.746 -14.631 20.465 1.00 50.90 162 THR A N 1
ATOM 1171 C CA . THR A 1 162 ? 1.722 -13.946 19.648 1.00 49.54 162 THR A CA 1
ATOM 1172 C C . THR A 1 162 ? 0.953 -13.050 18.673 1.00 46.94 162 THR A C 1
ATOM 1173 O O . THR A 1 162 ? 0.001 -13.496 18.011 1.00 44.42 162 THR A O 1
ATOM 1177 N N . ALA A 1 163 ? 1.351 -11.781 18.609 1.00 43.59 163 ALA A N 1
ATOM 1178 C CA . ALA A 1 163 ? 0.683 -10.833 17.722 1.00 41.60 163 ALA A CA 1
ATOM 1179 C C . ALA A 1 163 ? 1.352 -10.843 16.358 1.00 39.56 163 ALA A C 1
ATOM 1180 O O . ALA A 1 163 ? 2.574 -10.860 16.259 1.00 36.03 163 ALA A O 1
ATOM 1182 N N . ASN A 1 164 ? 0.534 -10.828 15.313 1.00 39.51 164 ASN A N 1
ATOM 1183 C CA . ASN A 1 164 ? 1.034 -10.837 13.952 1.00 41.61 164 ASN A CA 1
ATOM 1184 C C . ASN A 1 164 ? 0.526 -9.611 13.215 1.00 43.89 164 ASN A C 1
ATOM 1185 O O . ASN A 1 164 ? -0.651 -9.292 13.268 1.00 45.18 164 ASN A O 1
ATOM 1190 N N . TYR A 1 165 ? 1.442 -8.907 12.560 1.00 45.78 165 TYR A N 1
ATOM 1191 C CA . TYR A 1 165 ? 1.126 -7.679 11.840 1.00 46.85 165 TYR A CA 1
ATOM 1192 C C . TYR A 1 165 ? 2.345 -7.251 11.000 1.00 47.90 165 TYR A C 1
ATOM 1193 O O . TYR A 1 165 ? 3.430 -7.786 11.149 1.00 48.09 165 TYR A O 1
ATOM 1202 N N . LYS A 1 166 ? 2.174 -6.285 10.111 1.00 48.40 166 LYS A N 1
ATOM 1203 C CA . LYS A 1 166 ? 3.322 -5.826 9.337 1.00 48.66 166 LYS A CA 1
ATOM 1204 C C . LYS A 1 166 ? 3.725 -4.423 9.786 1.00 50.44 166 LYS A C 1
ATOM 1205 O O . LYS A 1 166 ? 2.880 -3.637 10.201 1.00 51.84 166 LYS A O 1
ATOM 1211 N N . LEU A 1 167 ? 5.020 -4.131 9.757 1.00 52.76 167 LEU A N 1
ATOM 1212 C CA . LEU A 1 167 ? 5.520 -2.805 10.126 1.00 54.76 167 LEU A CA 1
ATOM 1213 C C . LEU A 1 167 ? 6.086 -2.266 8.818 1.00 56.30 167 LEU A C 1
ATOM 1214 O O . LEU A 1 167 ? 7.240 -2.528 8.489 1.00 57.12 167 LEU A O 1
ATOM 1219 N N . GLY A 1 168 ? 5.261 -1.537 8.071 1.00 56.82 168 GLY A N 1
ATOM 1220 C CA . GLY A 1 168 ? 5.683 -0.996 6.795 1.00 55.38 168 GLY A CA 1
ATOM 1221 C C . GLY A 1 168 ? 6.142 -2.118 5.886 1.00 55.75 168 GLY A C 1
ATOM 1222 O O . GLY A 1 168 ? 6.046 -2.026 4.655 1.00 55.02 168 GLY A O 1
ATOM 1223 N N . GLY A 1 169 ? 6.620 -3.201 6.501 1.00 55.76 169 GLY A N 1
ATOM 1224 C CA . GLY A 1 169 ? 7.130 -4.332 5.743 1.00 56.19 169 GLY A CA 1
ATOM 1225 C C . GLY A 1 169 ? 6.426 -5.648 5.951 1.00 54.94 169 GLY A C 1
ATOM 1226 O O . GLY A 1 169 ? 5.570 -5.998 5.151 1.00 53.54 169 GLY A O 1
ATOM 1227 N N . ALA A 1 170 ? 6.793 -6.372 7.010 1.00 55.76 170 ALA A N 1
ATOM 1228 C CA . ALA A 1 170 ? 6.193 -7.675 7.330 1.00 56.59 170 ALA A CA 1
ATOM 1229 C C . ALA A 1 170 ? 6.572 -8.176 8.727 1.00 58.67 170 ALA A C 1
ATOM 1230 O O . ALA A 1 170 ? 6.392 -9.362 9.043 1.00 55.52 170 ALA A O 1
ATOM 1232 N N . GLN A 1 171 ? 7.116 -7.283 9.555 1.00 61.49 171 GLN A N 1
ATOM 1233 C CA . GLN A 1 171 ? 7.520 -7.667 10.909 1.00 64.14 171 GLN A CA 1
ATOM 1234 C C . GLN A 1 171 ? 6.228 -8.069 11.595 1.00 65.03 171 GLN A C 1
ATOM 1235 O O . GLN A 1 171 ? 5.620 -7.268 12.316 1.00 64.64 171 GLN A O 1
ATOM 1241 N N . GLN A 1 172 ? 5.816 -9.313 11.370 1.00 64.96 172 GLN A N 1
ATOM 1242 C CA . GLN A 1 172 ? 4.566 -9.802 11.931 1.00 64.98 172 GLN A CA 1
ATOM 1243 C C . GLN A 1 172 ? 4.624 -10.773 13.083 1.00 63.09 172 GLN A C 1
ATOM 1244 O O . GLN A 1 172 ? 3.753 -11.632 13.173 1.00 65.35 172 GLN A O 1
ATOM 1250 N N . HIS A 1 173 ? 5.600 -10.665 13.977 1.00 59.50 173 HIS A N 1
ATOM 1251 C CA . HIS A 1 173 ? 5.610 -11.627 15.073 1.00 56.45 173 HIS A CA 1
ATOM 1252 C C . HIS A 1 173 ? 6.184 -11.177 16.403 1.00 55.72 173 HIS A C 1
ATOM 1253 O O . HIS A 1 173 ? 7.379 -10.926 16.531 1.00 57.04 173 HIS A O 1
ATOM 1260 N N . ASP A 1 174 ? 5.308 -11.066 17.393 1.00 54.05 174 ASP A N 1
ATOM 1261 C CA . ASP A 1 174 ? 5.701 -10.709 18.752 1.00 53.98 174 ASP A CA 1
ATOM 1262 C C . ASP A 1 174 ? 4.867 -11.530 19.737 1.00 53.98 174 ASP A C 1
ATOM 1263 O O . ASP A 1 174 ? 3.727 -11.902 19.450 1.00 53.05 174 ASP A O 1
ATOM 1268 N N . SER A 1 175 ? 5.442 -11.809 20.896 1.00 55.38 175 SER A N 1
ATOM 1269 C CA . SER A 1 175 ? 4.753 -12.569 21.929 1.00 57.13 175 SER A CA 1
ATOM 1270 C C . SER A 1 175 ? 4.019 -11.670 22.922 1.00 58.41 175 SER A C 1
ATOM 1271 O O . SER A 1 175 ? 4.628 -10.820 23.574 1.00 59.29 175 SER A O 1
ATOM 1274 N N . VAL A 1 176 ? 2.707 -11.867 23.030 1.00 58.92 176 VAL A N 1
ATOM 1275 C CA . VAL A 1 176 ? 1.888 -11.091 23.950 1.00 60.19 176 VAL A CA 1
ATOM 1276 C C . VAL A 1 176 ? 1.503 -11.964 25.134 1.00 60.88 176 VAL A C 1
ATOM 1277 O O . VAL A 1 176 ? 1.051 -13.100 24.972 1.00 60.48 176 VAL A O 1
ATOM 1281 N N . ARG A 1 177 ? 1.698 -11.419 26.328 1.00 60.98 177 ARG A N 1
ATOM 1282 C CA . ARG A 1 177 ? 1.362 -12.112 27.551 1.00 61.07 177 ARG A CA 1
ATOM 1283 C C . ARG A 1 177 ? 0.391 -11.259 28.330 1.00 60.38 177 ARG A C 1
ATOM 1284 O O . ARG A 1 177 ? 0.770 -10.219 28.865 1.00 61.65 177 ARG A O 1
ATOM 1292 N N . LEU A 1 178 ? -0.865 -11.692 28.376 1.00 58.15 178 LEU A N 1
ATOM 1293 C CA . LEU A 1 178 ? -1.883 -10.978 29.129 1.00 55.81 178 LEU A CA 1
ATOM 1294 C C . LEU A 1 178 ? -1.844 -11.425 30.591 1.00 54.01 178 LEU A C 1
ATOM 1295 O O . LEU A 1 178 ? -1.799 -10.580 31.490 1.00 52.36 178 LEU A O 1
ATOM 1300 N N . ASP A 1 179 ? -1.839 -12.747 30.814 1.00 52.35 179 ASP A N 1
ATOM 1301 C CA . ASP A 1 179 ? -1.837 -13.320 32.166 1.00 50.50 179 ASP A CA 1
ATOM 1302 C C . ASP A 1 179 ? -2.591 -12.407 33.115 1.00 47.79 179 ASP A C 1
ATOM 1303 O O . ASP A 1 179 ? -2.056 -11.969 34.118 1.00 47.21 179 ASP A O 1
ATOM 1308 N N . PRO A 1 180 ? -3.861 -12.148 32.819 1.00 45.68 180 PRO A N 1
ATOM 1309 C CA . PRO A 1 180 ? -4.731 -11.277 33.604 1.00 44.69 180 PRO A CA 1
ATOM 1310 C C . PRO A 1 180 ? -5.442 -11.875 34.806 1.00 44.01 180 PRO A C 1
ATOM 1311 O O . PRO A 1 180 ? -5.618 -13.085 34.927 1.00 43.18 180 PRO A O 1
ATOM 1315 N N . TRP A 1 181 ? -5.850 -10.996 35.702 1.00 43.32 181 TRP A N 1
ATOM 1316 C CA . TRP A 1 181 ? -6.630 -11.412 36.856 1.00 43.76 181 TRP A CA 1
ATOM 1317 C C . TRP A 1 181 ? -8.024 -10.976 36.404 1.00 43.06 181 TRP A C 1
ATOM 1318 O O . TRP A 1 181 ? -8.145 -9.972 35.709 1.00 44.88 181 TRP A O 1
ATOM 1329 N N . VAL A 1 182 ? -9.069 -11.725 36.737 1.00 40.49 182 VAL A N 1
ATOM 1330 C CA . VAL A 1 182 ? -10.405 -11.287 36.342 1.00 37.95 182 VAL A CA 1
ATOM 1331 C C . VAL A 1 182 ? -11.213 -11.080 37.602 1.00 37.38 182 VAL A C 1
ATOM 1332 O O . VAL A 1 182 ? -11.227 -11.922 38.483 1.00 37.49 182 VAL A O 1
ATOM 1336 N N . PHE A 1 183 ? -11.873 -9.940 37.700 1.00 38.20 183 PHE A N 1
ATOM 1337 C CA . PHE A 1 183 ? -12.672 -9.651 38.892 1.00 39.07 183 PHE A CA 1
ATOM 1338 C C . PHE A 1 183 ? -14.164 -9.630 38.571 1.00 37.72 183 PHE A C 1
ATOM 1339 O O . PHE A 1 183 ? -14.606 -8.887 37.708 1.00 38.01 183 PHE A O 1
ATOM 1347 N N . MET A 1 184 ? -14.928 -10.467 39.261 1.00 37.69 184 MET A N 1
ATOM 1348 C CA . MET A 1 184 ? -16.356 -10.554 39.021 1.00 38.26 184 MET A CA 1
ATOM 1349 C C . MET A 1 184 ? -17.266 -10.346 40.230 1.00 37.90 184 MET A C 1
ATOM 1350 O O . MET A 1 184 ? -17.032 -10.873 41.319 0.00 38.79 184 MET A O 1
ATOM 1355 N N . PHE A 1 185 ? -18.305 -9.542 40.002 1.00 41.10 185 PHE A N 1
ATOM 1356 C CA . PHE A 1 185 ? -19.334 -9.201 40.997 1.00 43.94 185 PHE A CA 1
ATOM 1357 C C . PHE A 1 185 ? -20.655 -9.558 40.353 1.00 43.54 185 PHE A C 1
ATOM 1358 O O . PHE A 1 185 ? -20.929 -9.141 39.233 1.00 44.00 185 PHE A O 1
ATOM 1366 N N . SER A 1 186 ? -21.486 -10.314 41.049 1.00 41.77 186 SER A N 1
ATOM 1367 C CA . SER A 1 186 ? -22.735 -10.708 40.435 1.00 39.91 186 SER A CA 1
ATOM 1368 C C . SER A 1 186 ? -23.810 -11.126 41.425 1.00 39.22 186 SER A C 1
ATOM 1369 O O . SER A 1 186 ? -23.592 -11.147 42.633 1.00 38.99 186 SER A O 1
ATOM 1372 N N . ALA A 1 187 ? -24.971 -11.447 40.857 1.00 37.77 187 ALA A N 1
ATOM 1373 C CA . ALA A 1 187 ? -26.114 -11.933 41.588 1.00 36.24 187 ALA A CA 1
ATOM 1374 C C . ALA A 1 187 ? -26.351 -13.237 40.866 1.00 37.11 187 ALA A C 1
ATOM 1375 O O . ALA A 1 187 ? -26.069 -13.337 39.667 1.00 37.30 187 ALA A O 1
ATOM 1377 N N . GLY A 1 188 ? -26.843 -14.240 41.576 1.00 37.62 188 GLY A N 1
ATOM 1378 C CA . GLY A 1 188 ? -27.085 -15.513 40.943 1.00 37.72 188 GLY A CA 1
ATOM 1379 C C . GLY A 1 188 ? -28.427 -16.105 41.323 1.00 39.30 188 GLY A C 1
ATOM 1380 O O . GLY A 1 188 ? -28.966 -15.821 42.393 1.00 39.17 188 GLY A O 1
ATOM 1381 N N . TYR A 1 189 ? -28.965 -16.938 40.445 1.00 40.14 189 TYR A N 1
ATOM 1382 C CA . TYR A 1 189 ? -30.245 -17.572 40.687 1.00 42.14 189 TYR A CA 1
ATOM 1383 C C . TYR A 1 189 ? -30.030 -19.066 40.786 1.00 42.40 189 TYR A C 1
ATOM 1384 O O . TYR A 1 189 ? -29.190 -19.633 40.089 1.00 43.05 189 TYR A O 1
ATOM 1393 N N . ARG A 1 190 ? -30.807 -19.712 41.642 1.00 43.30 190 ARG A N 1
ATOM 1394 C CA . ARG A 1 190 ? -30.677 -21.142 41.832 1.00 43.88 190 ARG A CA 1
ATOM 1395 C C . ARG A 1 190 ? -31.830 -21.952 41.240 1.00 44.54 190 ARG A C 1
ATOM 1396 O O . ARG A 1 190 ? -32.981 -21.530 41.287 1.00 44.73 190 ARG A O 1
ATOM 1404 N N . PHE A 1 191 ? -31.507 -23.116 40.676 1.00 45.17 191 PHE A N 1
ATOM 1405 C CA . PHE A 1 191 ? -32.517 -24.002 40.103 1.00 46.61 191 PHE A CA 1
ATOM 1406 C C . PHE A 1 191 ? -32.300 -25.366 40.752 1.00 48.07 191 PHE A C 1
ATOM 1407 O O . PHE A 1 191 ? -31.241 -25.983 40.593 0.00 48.32 191 PHE A O 1
ATOM 1415 N N . HIS A 1 192 ? -33.309 -25.834 41.478 1.00 50.63 192 HIS A N 1
ATOM 1416 C CA . HIS A 1 192 ? -33.220 -27.111 42.189 1.00 52.16 192 HIS A CA 1
ATOM 1417 C C . HIS A 1 192 ? -33.937 -28.249 41.487 1.00 53.28 192 HIS A C 1
ATOM 1418 O O . HIS A 1 192 ? -33.442 -29.394 41.602 1.00 55.02 192 HIS A O 1
ATOM 1425 N N . GLU B 1 2 ? -31.545 -42.820 29.990 1.00 39.81 2 GLU B N 1
ATOM 1426 C CA . GLU B 1 2 ? -31.016 -41.612 29.302 1.00 39.99 2 GLU B CA 1
ATOM 1427 C C . GLU B 1 2 ? -32.104 -40.590 29.015 1.00 38.27 2 GLU B C 1
ATOM 1428 O O . GLU B 1 2 ? -31.820 -39.397 28.903 1.00 38.99 2 GLU B O 1
ATOM 1434 N N . ALA B 1 3 ? -33.347 -41.054 28.897 1.00 36.68 3 ALA B N 1
ATOM 1435 C CA . ALA B 1 3 ? -34.476 -40.145 28.676 1.00 36.70 3 ALA B CA 1
ATOM 1436 C C . ALA B 1 3 ? -34.455 -39.100 29.807 1.00 37.94 3 ALA B C 1
ATOM 1437 O O . ALA B 1 3 ? -34.330 -39.451 30.986 1.00 37.82 3 ALA B O 1
ATOM 1439 N N . GLY B 1 4 ? -34.551 -37.819 29.455 1.00 38.27 4 GLY B N 1
ATOM 1440 C CA . GLY B 1 4 ? -34.545 -36.787 30.474 1.00 36.52 4 GLY B CA 1
ATOM 1441 C C . GLY B 1 4 ? -33.150 -36.263 30.762 1.00 35.79 4 GLY B C 1
ATOM 1442 O O . GLY B 1 4 ? -32.965 -35.248 31.459 1.00 34.72 4 GLY B O 1
ATOM 1443 N N . GLU B 1 5 ? -32.156 -36.957 30.219 1.00 35.93 5 GLU B N 1
ATOM 1444 C CA . GLU B 1 5 ? -30.776 -36.569 30.400 1.00 36.54 5 GLU B CA 1
ATOM 1445 C C . GLU B 1 5 ? -30.318 -35.370 29.548 1.00 36.65 5 GLU B C 1
ATOM 1446 O O . GLU B 1 5 ? -30.776 -35.158 28.418 1.00 36.78 5 GLU B O 1
ATOM 1452 N N . PHE B 1 6 ? -29.400 -34.601 30.121 1.00 36.95 6 PHE B N 1
ATOM 1453 C CA . PHE B 1 6 ? -28.794 -33.442 29.478 1.00 36.99 6 PHE B CA 1
ATOM 1454 C C . PHE B 1 6 ? -27.272 -33.578 29.628 1.00 36.03 6 PHE B C 1
ATOM 1455 O O . PHE B 1 6 ? -26.761 -33.768 30.734 1.00 35.00 6 PHE B O 1
ATOM 1463 N N . PHE B 1 7 ? -26.547 -33.515 28.527 1.00 35.83 7 PHE B N 1
ATOM 1464 C CA . PHE B 1 7 ? -25.102 -33.612 28.623 1.00 35.53 7 PHE B CA 1
ATOM 1465 C C . PHE B 1 7 ? -24.429 -32.550 27.751 1.00 35.59 7 PHE B C 1
ATOM 1466 O O . PHE B 1 7 ? -24.948 -32.141 26.708 1.00 36.44 7 PHE B O 1
ATOM 1474 N N . MET B 1 8 ? -23.282 -32.072 28.210 1.00 35.81 8 MET B N 1
ATOM 1475 C CA . MET B 1 8 ? -22.548 -31.033 27.492 1.00 36.88 8 MET B CA 1
ATOM 1476 C C . MET B 1 8 ? -21.201 -31.569 27.014 1.00 35.00 8 MET B C 1
ATOM 1477 O O . MET B 1 8 ? -20.500 -32.267 27.759 1.00 34.69 8 MET B O 1
ATOM 1482 N N . ARG B 1 9 ? -20.857 -31.265 25.768 1.00 33.47 9 ARG B N 1
ATOM 1483 C CA . ARG B 1 9 ? -19.578 -31.689 25.230 1.00 32.15 9 ARG B CA 1
ATOM 1484 C C . ARG B 1 9 ? -18.727 -30.448 25.004 1.00 30.09 9 ARG B C 1
ATOM 1485 O O . ARG B 1 9 ? -19.241 -29.389 24.604 1.00 30.89 9 ARG B O 1
ATOM 1493 N N . ALA B 1 10 ? -17.440 -30.557 25.286 1.00 28.44 10 ALA B N 1
ATOM 1494 C CA . ALA B 1 10 ? -16.529 -29.438 25.071 1.00 28.35 10 ALA B CA 1
ATOM 1495 C C . ALA B 1 10 ? -15.317 -29.989 24.343 1.00 29.48 10 ALA B C 1
ATOM 1496 O O . ALA B 1 10 ? -14.771 -31.030 24.735 1.00 29.25 10 ALA B O 1
ATOM 1498 N N . GLY B 1 11 ? -14.912 -29.315 23.277 1.00 29.74 11 GLY B N 1
ATOM 1499 C CA . GLY B 1 11 ? -13.758 -29.778 22.530 1.00 31.12 11 GLY B CA 1
ATOM 1500 C C . GLY B 1 11 ? -13.463 -28.925 21.304 1.00 32.34 11 GLY B C 1
ATOM 1501 O O . GLY B 1 11 ? -13.955 -27.807 21.167 1.00 34.90 11 GLY B O 1
ATOM 1502 N N . SER B 1 12 ? -12.650 -29.466 20.402 1.00 31.28 12 SER B N 1
ATOM 1503 C CA . SER B 1 12 ? -12.300 -28.769 19.194 1.00 32.75 12 SER B CA 1
ATOM 1504 C C . SER B 1 12 ? -13.242 -29.070 18.049 1.00 33.01 12 SER B C 1
ATOM 1505 O O . SER B 1 12 ? -13.610 -30.211 17.772 1.00 32.51 12 SER B O 1
ATOM 1508 N N . ALA B 1 13 ? -13.645 -28.008 17.377 1.00 32.67 13 ALA B N 1
ATOM 1509 C CA . ALA B 1 13 ? -14.515 -28.111 16.229 1.00 30.65 13 ALA B CA 1
ATOM 1510 C C . ALA B 1 13 ? -13.692 -27.477 15.096 1.00 31.00 13 ALA B C 1
ATOM 1511 O O . ALA B 1 13 ? -13.173 -26.371 15.230 1.00 28.86 13 ALA B O 1
ATOM 1513 N N . THR B 1 14 ? -13.528 -28.207 14.000 1.00 30.87 14 THR B N 1
ATOM 1514 C CA . THR B 1 14 ? -12.761 -27.715 12.872 1.00 33.54 14 THR B CA 1
ATOM 1515 C C . THR B 1 14 ? -13.653 -27.647 11.620 1.00 35.73 14 THR B C 1
ATOM 1516 O O . THR B 1 14 ? -14.283 -28.625 11.229 1.00 36.31 14 THR B O 1
ATOM 1520 N N . VAL B 1 15 ? -13.717 -26.457 11.031 1.00 37.65 15 VAL B N 1
ATOM 1521 C CA . VAL B 1 15 ? -14.507 -26.179 9.833 1.00 39.99 15 VAL B CA 1
ATOM 1522 C C . VAL B 1 15 ? -13.622 -26.290 8.585 1.00 42.33 15 VAL B C 1
ATOM 1523 O O . VAL B 1 15 ? -12.582 -25.624 8.477 1.00 43.37 15 VAL B O 1
ATOM 1527 N N . ARG B 1 16 ? -14.048 -27.120 7.640 1.00 44.74 16 ARG B N 1
ATOM 1528 C CA . ARG B 1 16 ? -13.307 -27.296 6.411 1.00 45.39 16 ARG B CA 1
ATOM 1529 C C . ARG B 1 16 ? -14.207 -26.942 5.240 1.00 44.07 16 ARG B C 1
ATOM 1530 O O . ARG B 1 16 ? -14.928 -27.779 4.716 1.00 42.38 16 ARG B O 1
ATOM 1538 N N . PRO B 1 17 ? -14.175 -25.676 4.820 1.00 44.87 17 PRO B N 1
ATOM 1539 C CA . PRO B 1 17 ? -14.987 -25.200 3.701 1.00 46.59 17 PRO B CA 1
ATOM 1540 C C . PRO B 1 17 ? -14.780 -25.969 2.406 1.00 48.10 17 PRO B C 1
ATOM 1541 O O . PRO B 1 17 ? -13.660 -26.311 2.031 1.00 45.47 17 PRO B O 1
ATOM 1545 N N . THR B 1 18 ? -15.893 -26.244 1.739 1.00 50.93 18 THR B N 1
ATOM 1546 C CA . THR B 1 18 ? -15.923 -26.971 0.482 1.00 55.56 18 THR B CA 1
ATOM 1547 C C . THR B 1 18 ? -15.921 -26.031 -0.707 1.00 57.56 18 THR B C 1
ATOM 1548 O O . THR B 1 18 ? -16.458 -24.929 -0.638 1.00 57.51 18 THR B O 1
ATOM 1552 N N . GLU B 1 19 ? -15.314 -26.486 -1.797 1.00 60.37 19 GLU B N 1
ATOM 1553 C CA . GLU B 1 19 ? -15.214 -25.710 -3.025 1.00 64.47 19 GLU B CA 1
ATOM 1554 C C . GLU B 1 19 ? -16.595 -25.412 -3.599 0.00 64.99 19 GLU B C 1
ATOM 1555 O O . GLU B 1 19 ? -16.966 -25.929 -4.653 0.00 65.18 19 GLU B O 1
ATOM 1561 N N . GLY B 1 29 ? -8.938 -16.776 -10.794 1.00 67.45 29 GLY B N 1
ATOM 1562 C CA . GLY B 1 29 ? -8.297 -18.076 -10.874 1.00 68.49 29 GLY B CA 1
ATOM 1563 C C . GLY B 1 29 ? -8.801 -19.042 -9.817 1.00 68.40 29 GLY B C 1
ATOM 1564 O O . GLY B 1 29 ? -9.767 -19.775 -10.042 1.00 67.84 29 GLY B O 1
ATOM 1565 N N . GLY B 1 30 ? -8.148 -19.046 -8.660 0.00 68.85 30 GLY B N 1
ATOM 1566 C CA . GLY B 1 30 ? -8.554 -19.939 -7.592 1.00 69.36 30 GLY B CA 1
ATOM 1567 C C . GLY B 1 30 ? -9.074 -19.206 -6.372 1.00 69.92 30 GLY B C 1
ATOM 1568 O O . GLY B 1 30 ? -8.398 -18.336 -5.816 1.00 71.29 30 GLY B O 1
ATOM 1569 N N . PHE B 1 31 ? -10.280 -19.564 -5.948 1.00 70.30 31 PHE B N 1
ATOM 1570 C CA . PHE B 1 31 ? -10.904 -18.943 -4.785 1.00 70.36 31 PHE B CA 1
ATOM 1571 C C . PHE B 1 31 ? -10.792 -19.915 -3.613 1.00 68.76 31 PHE B C 1
ATOM 1572 O O . PHE B 1 31 ? -11.702 -20.702 -3.366 1.00 69.42 31 PHE B O 1
ATOM 1580 N N . SER B 1 32 ? -9.674 -19.864 -2.899 1.00 64.46 32 SER B N 1
ATOM 1581 C CA . SER B 1 32 ? -9.448 -20.751 -1.757 1.00 60.38 32 SER B CA 1
ATOM 1582 C C . SER B 1 32 ? -9.845 -20.125 -0.416 1.00 57.53 32 SER B C 1
ATOM 1583 O O . SER B 1 32 ? -9.875 -18.902 -0.256 1.00 55.93 32 SER B O 1
ATOM 1586 N N . VAL B 1 33 ? -10.140 -20.986 0.550 1.00 55.68 33 VAL B N 1
ATOM 1587 C CA . VAL B 1 33 ? -10.551 -20.564 1.886 1.00 52.57 33 VAL B CA 1
ATOM 1588 C C . VAL B 1 33 ? -9.991 -21.542 2.904 1.00 50.16 33 VAL B C 1
ATOM 1589 O O . VAL B 1 33 ? -10.370 -22.707 2.920 1.00 49.23 33 VAL B O 1
ATOM 1593 N N . THR B 1 34 ? -9.103 -21.064 3.766 1.00 48.11 34 THR B N 1
ATOM 1594 C CA . THR B 1 34 ? -8.491 -21.920 4.780 1.00 45.97 34 THR B CA 1
ATOM 1595 C C . THR B 1 34 ? -9.424 -22.567 5.812 1.00 44.22 34 THR B C 1
ATOM 1596 O O . THR B 1 34 ? -10.531 -22.112 6.062 1.00 43.64 34 THR B O 1
ATOM 1600 N N . ASN B 1 35 ? -8.941 -23.647 6.407 1.00 42.04 35 ASN B N 1
ATOM 1601 C CA . ASN B 1 35 ? -9.682 -24.350 7.439 1.00 40.10 35 ASN B CA 1
ATOM 1602 C C . ASN B 1 35 ? -9.339 -23.641 8.746 1.00 38.71 35 ASN B C 1
ATOM 1603 O O . ASN B 1 35 ? -8.274 -23.046 8.884 1.00 38.56 35 ASN B O 1
ATOM 1608 N N . ASN B 1 36 ? -10.248 -23.699 9.698 1.00 35.65 36 ASN B N 1
ATOM 1609 C CA . ASN B 1 36 ? -10.030 -23.082 10.980 1.00 32.27 36 ASN B CA 1
ATOM 1610 C C . ASN B 1 36 ? -10.678 -23.947 12.047 1.00 30.41 36 ASN B C 1
ATOM 1611 O O . ASN B 1 36 ? -11.757 -24.521 11.840 1.00 29.99 36 ASN B O 1
ATOM 1616 N N . THR B 1 37 ? -9.994 -24.033 13.187 1.00 29.79 37 THR B N 1
ATOM 1617 C CA . THR B 1 37 ? -10.431 -24.839 14.302 1.00 29.77 37 THR B CA 1
ATOM 1618 C C . THR B 1 37 ? -10.679 -23.948 15.508 1.00 29.28 37 THR B C 1
ATOM 1619 O O . THR B 1 37 ? -9.828 -23.149 15.876 1.00 31.89 37 THR B O 1
ATOM 1623 N N . GLN B 1 38 ? -11.855 -24.064 16.116 1.00 29.17 38 GLN B N 1
ATOM 1624 C CA . GLN B 1 38 ? -12.202 -23.263 17.306 1.00 27.04 38 GLN B CA 1
ATOM 1625 C C . GLN B 1 38 ? -12.824 -24.124 18.410 1.00 28.96 38 GLN B C 1
ATOM 1626 O O . GLN B 1 38 ? -12.999 -25.317 18.259 1.00 29.54 38 GLN B O 1
ATOM 1632 N N . LEU B 1 39 ? -13.152 -23.491 19.527 1.00 30.37 39 LEU B N 1
ATOM 1633 C CA . LEU B 1 39 ? -13.787 -24.180 20.648 1.00 31.63 39 LEU B CA 1
ATOM 1634 C C . LEU B 1 39 ? -15.207 -24.603 20.247 1.00 32.13 39 LEU B C 1
ATOM 1635 O O . LEU B 1 39 ? -16.015 -23.795 19.771 1.00 34.35 39 LEU B O 1
ATOM 1640 N N . GLY B 1 40 ? -15.494 -25.886 20.439 1.00 31.39 40 GLY B N 1
ATOM 1641 C CA . GLY B 1 40 ? -16.799 -26.417 20.116 1.00 31.97 40 GLY B CA 1
ATOM 1642 C C . GLY B 1 40 ? -17.544 -26.801 21.378 1.00 31.44 40 GLY B C 1
ATOM 1643 O O . GLY B 1 40 ? -16.975 -27.373 22.301 1.00 30.47 40 GLY B O 1
ATOM 1644 N N . LEU B 1 41 ? -18.823 -26.467 21.431 1.00 32.73 41 LEU B N 1
ATOM 1645 C CA . LEU B 1 41 ? -19.660 -26.795 22.588 1.00 32.93 41 LEU B CA 1
ATOM 1646 C C . LEU B 1 41 ? -21.020 -27.259 22.098 1.00 33.03 41 LEU B C 1
ATOM 1647 O O . LEU B 1 41 ? -21.630 -26.631 21.224 1.00 31.56 41 LEU B O 1
ATOM 1652 N N . THR B 1 42 ? -21.490 -28.380 22.630 1.00 31.87 42 THR B N 1
ATOM 1653 C CA . THR B 1 42 ? -22.811 -28.857 22.238 1.00 31.33 42 THR B CA 1
ATOM 1654 C C . THR B 1 42 ? -23.622 -29.144 23.511 1.00 30.55 42 THR B C 1
ATOM 1655 O O . THR B 1 42 ? -23.087 -29.657 24.510 1.00 29.13 42 THR B O 1
ATOM 1659 N N . PHE B 1 43 ? -24.889 -28.756 23.495 1.00 32.52 43 PHE B N 1
ATOM 1660 C CA . PHE B 1 43 ? -25.799 -28.965 24.615 1.00 33.96 43 PHE B CA 1
ATOM 1661 C C . PHE B 1 43 ? -26.868 -29.888 24.064 1.00 33.65 43 PHE B C 1
ATOM 1662 O O . PHE B 1 43 ? -27.493 -29.571 23.038 1.00 34.20 43 PHE B O 1
ATOM 1670 N N . THR B 1 44 ? -27.089 -31.026 24.719 1.00 33.06 44 THR B N 1
ATOM 1671 C CA . THR B 1 44 ? -28.071 -31.968 24.200 1.00 34.53 44 THR B CA 1
ATOM 1672 C C . THR B 1 44 ? -29.017 -32.516 25.242 1.00 34.33 44 THR B C 1
ATOM 1673 O O . THR B 1 44 ? -28.638 -32.706 26.393 1.00 34.60 44 THR B O 1
ATOM 1677 N N . TYR B 1 45 ? -30.254 -32.774 24.821 1.00 34.07 45 TYR B N 1
ATOM 1678 C CA . TYR B 1 45 ? -31.262 -33.331 25.710 1.00 34.77 45 TYR B CA 1
ATOM 1679 C C . TYR B 1 45 ? -31.917 -34.582 25.111 1.00 35.71 45 TYR B C 1
ATOM 1680 O O . TYR B 1 45 ? -32.163 -34.647 23.896 1.00 34.42 45 TYR B O 1
ATOM 1689 N N . MET B 1 46 ? -32.200 -35.574 25.957 1.00 37.96 46 MET B N 1
ATOM 1690 C CA . MET B 1 46 ? -32.831 -36.804 25.471 1.00 41.03 46 MET B CA 1
ATOM 1691 C C . MET B 1 46 ? -34.361 -36.772 25.472 1.00 42.55 46 MET B C 1
ATOM 1692 O O . MET B 1 46 ? -34.992 -36.773 26.528 1.00 43.11 46 MET B O 1
ATOM 1697 N N . ALA B 1 47 ? -34.963 -36.735 24.290 1.00 41.69 47 ALA B N 1
ATOM 1698 C CA . ALA B 1 47 ? -36.412 -36.753 24.194 1.00 42.07 47 ALA B CA 1
ATOM 1699 C C . ALA B 1 47 ? -36.744 -38.112 24.808 1.00 42.62 47 ALA B C 1
ATOM 1700 O O . ALA B 1 47 ? -37.506 -38.208 25.775 1.00 42.79 47 ALA B O 1
ATOM 1702 N N . THR B 1 48 ? -36.128 -39.162 24.275 1.00 41.47 48 THR B N 1
ATOM 1703 C CA . THR B 1 48 ? -36.357 -40.505 24.769 1.00 42.01 48 THR B CA 1
ATOM 1704 C C . THR B 1 48 ? -34.990 -41.140 24.996 1.00 41.85 48 THR B C 1
ATOM 1705 O O . THR B 1 48 ? -34.007 -40.432 25.171 1.00 44.06 48 THR B O 1
ATOM 1709 N N . ASP B 1 49 ? -34.921 -42.467 25.010 1.00 39.07 49 ASP B N 1
ATOM 1710 C CA . ASP B 1 49 ? -33.638 -43.141 25.200 1.00 38.48 49 ASP B CA 1
ATOM 1711 C C . ASP B 1 49 ? -32.836 -43.145 23.909 1.00 38.24 49 ASP B C 1
ATOM 1712 O O . ASP B 1 49 ? -31.680 -43.547 23.898 1.00 40.76 49 ASP B O 1
ATOM 1717 N N . ASN B 1 50 ? -33.448 -42.716 22.810 1.00 35.60 50 ASN B N 1
ATOM 1718 C CA . ASN B 1 50 ? -32.730 -42.678 21.542 1.00 34.79 50 ASN B CA 1
ATOM 1719 C C . ASN B 1 50 ? -32.837 -41.329 20.793 1.00 34.57 50 ASN B C 1
ATOM 1720 O O . ASN B 1 50 ? -31.943 -40.980 20.023 0.00 34.51 50 ASN B O 1
ATOM 1725 N N . ILE B 1 51 ? -33.927 -40.578 21.010 1.00 33.99 51 ILE B N 1
ATOM 1726 C CA . ILE B 1 51 ? -34.105 -39.292 20.321 1.00 34.80 51 ILE B CA 1
ATOM 1727 C C . ILE B 1 51 ? -33.513 -38.150 21.116 1.00 35.52 51 ILE B C 1
ATOM 1728 O O . ILE B 1 51 ? -33.865 -37.945 22.272 1.00 35.96 51 ILE B O 1
ATOM 1733 N N . GLY B 1 52 ? -32.607 -37.411 20.485 1.00 35.03 52 GLY B N 1
ATOM 1734 C CA . GLY B 1 52 ? -31.958 -36.302 21.153 1.00 34.69 52 GLY B CA 1
ATOM 1735 C C . GLY B 1 52 ? -32.123 -34.976 20.437 1.00 35.42 52 GLY B C 1
ATOM 1736 O O . GLY B 1 52 ? -32.322 -34.923 19.223 1.00 36.30 52 GLY B O 1
ATOM 1737 N N . VAL B 1 53 ? -32.028 -33.911 21.227 1.00 33.89 53 VAL B N 1
ATOM 1738 C CA . VAL B 1 53 ? -32.150 -32.538 20.764 1.00 32.22 53 VAL B CA 1
ATOM 1739 C C . VAL B 1 53 ? -30.827 -31.883 21.127 1.00 31.46 53 VAL B C 1
ATOM 1740 O O . VAL B 1 53 ? -30.417 -31.854 22.302 1.00 26.68 53 VAL B O 1
ATOM 1744 N N . GLU B 1 54 ? -30.155 -31.364 20.110 1.00 33.08 54 GLU B N 1
ATOM 1745 C CA . GLU B 1 54 ? -28.837 -30.780 20.299 1.00 33.23 54 GLU B CA 1
ATOM 1746 C C . GLU B 1 54 ? -28.576 -29.438 19.623 1.00 33.43 54 GLU B C 1
ATOM 1747 O O . GLU B 1 54 ? -29.007 -29.190 18.488 1.00 35.71 54 GLU B O 1
ATOM 1753 N N . LEU B 1 55 ? -27.849 -28.579 20.336 1.00 33.23 55 LEU B N 1
ATOM 1754 C CA . LEU B 1 55 ? -27.452 -27.265 19.823 1.00 31.75 55 LEU B CA 1
ATOM 1755 C C . LEU B 1 55 ? -25.922 -27.230 19.811 1.00 30.71 55 LEU B C 1
ATOM 1756 O O . LEU B 1 55 ? -25.285 -27.555 20.809 1.00 30.98 55 LEU B O 1
ATOM 1761 N N . LEU B 1 56 ? -25.330 -26.872 18.677 1.00 30.15 56 LEU B N 1
ATOM 1762 C CA . LEU B 1 56 ? -23.865 -26.748 18.594 1.00 29.04 56 LEU B CA 1
ATOM 1763 C C . LEU B 1 56 ? -23.495 -25.269 18.679 1.00 26.45 56 LEU B C 1
ATOM 1764 O O . LEU B 1 56 ? -24.095 -24.421 17.998 1.00 24.78 56 LEU B O 1
ATOM 1769 N N . ALA B 1 57 ? -22.521 -24.961 19.528 1.00 26.89 57 ALA B N 1
ATOM 1770 C CA . ALA B 1 57 ? -22.086 -23.586 19.675 1.00 27.94 57 ALA B CA 1
ATOM 1771 C C . ALA B 1 57 ? -20.576 -23.505 19.565 1.00 29.18 57 ALA B C 1
ATOM 1772 O O . ALA B 1 57 ? -19.869 -24.446 19.928 1.00 30.55 57 ALA B O 1
ATOM 1774 N N . ALA B 1 58 ? -20.081 -22.375 19.063 1.00 29.94 58 ALA B N 1
ATOM 1775 C CA . ALA B 1 58 ? -18.654 -22.212 18.912 1.00 30.18 58 ALA B CA 1
ATOM 1776 C C . ALA B 1 58 ? -18.209 -20.763 19.063 1.00 30.63 58 ALA B C 1
ATOM 1777 O O . ALA B 1 58 ? -19.003 -19.833 18.929 1.00 30.12 58 ALA B O 1
ATOM 1779 N N . THR B 1 59 ? -16.930 -20.588 19.373 1.00 31.51 59 THR B N 1
ATOM 1780 C CA . THR B 1 59 ? -16.324 -19.271 19.494 1.00 31.42 59 THR B CA 1
ATOM 1781 C C . THR B 1 59 ? -16.282 -18.848 18.017 1.00 29.72 59 THR B C 1
ATOM 1782 O O . THR B 1 59 ? -16.459 -19.693 17.137 1.00 27.12 59 THR B O 1
ATOM 1786 N N . PRO B 1 60 ? -16.048 -17.556 17.715 1.00 30.44 60 PRO B N 1
ATOM 1787 C CA . PRO B 1 60 ? -16.044 -17.275 16.266 1.00 31.36 60 PRO B CA 1
ATOM 1788 C C . PRO B 1 60 ? -14.893 -17.835 15.432 1.00 32.73 60 PRO B C 1
ATOM 1789 O O . PRO B 1 60 ? -13.728 -17.809 15.855 1.00 35.60 60 PRO B O 1
ATOM 1793 N N . PHE B 1 61 ? -15.220 -18.353 14.251 1.00 32.89 61 PHE B N 1
ATOM 1794 C CA . PHE B 1 61 ? -14.194 -18.891 13.355 1.00 33.16 61 PHE B CA 1
ATOM 1795 C C . PHE B 1 61 ? -13.570 -17.770 12.505 1.00 33.93 61 PHE B C 1
ATOM 1796 O O . PHE B 1 61 ? -14.204 -16.769 12.224 1.00 34.37 61 PHE B O 1
ATOM 1804 N N . ARG B 1 62 ? -12.327 -17.966 12.090 1.00 35.79 62 ARG B N 1
ATOM 1805 C CA . ARG B 1 62 ? -11.612 -17.000 11.275 1.00 37.76 62 ARG B CA 1
ATOM 1806 C C . ARG B 1 62 ? -10.990 -17.706 10.062 1.00 37.72 62 ARG B C 1
ATOM 1807 O O . ARG B 1 62 ? -10.220 -18.655 10.219 1.00 35.04 62 ARG B O 1
ATOM 1815 N N . HIS B 1 63 ? -11.326 -17.246 8.860 1.00 37.98 63 HIS B N 1
ATOM 1816 C CA . HIS B 1 63 ? -10.793 -17.841 7.624 1.00 39.28 63 HIS B CA 1
ATOM 1817 C C . HIS B 1 63 ? -10.091 -16.802 6.738 1.00 40.03 63 HIS B C 1
ATOM 1818 O O . HIS B 1 63 ? -10.429 -15.609 6.766 1.00 40.03 63 HIS B O 1
ATOM 1825 N N . LYS B 1 64 ? -9.112 -17.252 5.956 1.00 39.89 64 LYS B N 1
ATOM 1826 C CA . LYS B 1 64 ? -8.399 -16.362 5.036 1.00 41.53 64 LYS B CA 1
ATOM 1827 C C . LYS B 1 64 ? -8.835 -16.741 3.641 1.00 42.53 64 LYS B C 1
ATOM 1828 O O . LYS B 1 64 ? -8.971 -17.926 3.325 1.00 41.19 64 LYS B O 1
ATOM 1834 N N . ILE B 1 65 ? -9.069 -15.732 2.813 1.00 45.23 65 ILE B N 1
ATOM 1835 C CA . ILE B 1 65 ? -9.471 -15.961 1.435 1.00 48.02 65 ILE B CA 1
ATOM 1836 C C . ILE B 1 65 ? -8.328 -15.530 0.520 1.00 50.57 65 ILE B C 1
ATOM 1837 O O . ILE B 1 65 ? -7.488 -14.719 0.896 1.00 51.03 65 ILE B O 1
ATOM 1842 N N . GLY B 1 66 ? -8.277 -16.096 -0.676 1.00 53.78 66 GLY B N 1
ATOM 1843 C CA . GLY B 1 66 ? -7.214 -15.723 -1.584 1.00 58.60 66 GLY B CA 1
ATOM 1844 C C . GLY B 1 66 ? -7.136 -16.562 -2.838 1.00 60.73 66 GLY B C 1
ATOM 1845 O O . GLY B 1 66 ? -7.976 -17.438 -3.080 1.00 62.37 66 GLY B O 1
ATOM 1846 N N . THR B 1 67 ? -6.111 -16.271 -3.638 1.00 62.52 67 THR B N 1
ATOM 1847 C CA . THR B 1 67 ? -5.862 -16.962 -4.898 1.00 64.24 67 THR B CA 1
ATOM 1848 C C . THR B 1 67 ? -4.375 -17.323 -4.980 1.00 66.82 67 THR B C 1
ATOM 1849 O O . THR B 1 67 ? -3.585 -16.931 -4.114 1.00 66.51 67 THR B O 1
ATOM 1853 N N . ARG B 1 68 ? -4.004 -18.074 -6.016 1.00 69.64 68 ARG B N 1
ATOM 1854 C CA . ARG B 1 68 ? -2.621 -18.538 -6.210 1.00 72.13 68 ARG B CA 1
ATOM 1855 C C . ARG B 1 68 ? -1.544 -17.453 -6.238 1.00 72.56 68 ARG B C 1
ATOM 1856 O O . ARG B 1 68 ? -0.636 -17.449 -5.404 1.00 73.25 68 ARG B O 1
ATOM 1864 N N . ALA B 1 69 ? -1.636 -16.546 -7.205 1.00 71.94 69 ALA B N 1
ATOM 1865 C CA . ALA B 1 69 ? -0.661 -15.463 -7.328 1.00 70.85 69 ALA B CA 1
ATOM 1866 C C . ALA B 1 69 ? -0.528 -14.698 -6.016 1.00 70.59 69 ALA B C 1
ATOM 1867 O O . ALA B 1 69 ? 0.353 -14.976 -5.205 1.00 71.45 69 ALA B O 1
ATOM 1869 N N . THR B 1 70 ? -1.428 -13.736 -5.832 1.00 69.06 70 THR B N 1
ATOM 1870 C CA . THR B 1 70 ? -1.487 -12.865 -4.656 1.00 67.26 70 THR B CA 1
ATOM 1871 C C . THR B 1 70 ? -1.429 -13.509 -3.265 1.00 66.93 70 THR B C 1
ATOM 1872 O O . THR B 1 70 ? -0.724 -13.031 -2.374 1.00 67.60 70 THR B O 1
ATOM 1876 N N . GLY B 1 71 ? -2.185 -14.577 -3.070 1.00 65.45 71 GLY B N 1
ATOM 1877 C CA . GLY B 1 71 ? -2.201 -15.210 -1.771 1.00 62.50 71 GLY B CA 1
ATOM 1878 C C . GLY B 1 71 ? -3.374 -14.637 -1.010 1.00 60.83 71 GLY B C 1
ATOM 1879 O O . GLY B 1 71 ? -4.403 -14.325 -1.615 1.00 59.61 71 GLY B O 1
ATOM 1880 N N . ASP B 1 72 ? -3.234 -14.476 0.302 1.00 60.01 72 ASP B N 1
ATOM 1881 C CA . ASP B 1 72 ? -4.332 -13.943 1.102 1.00 57.34 72 ASP B CA 1
ATOM 1882 C C . ASP B 1 72 ? -4.684 -12.509 0.719 1.00 55.28 72 ASP B C 1
ATOM 1883 O O . ASP B 1 72 ? -3.803 -11.708 0.400 1.00 54.49 72 ASP B O 1
ATOM 1888 N N . ILE B 1 73 ? -5.976 -12.195 0.732 1.00 51.32 73 ILE B N 1
ATOM 1889 C CA . ILE B 1 73 ? -6.434 -10.851 0.402 1.00 48.54 73 ILE B CA 1
ATOM 1890 C C . ILE B 1 73 ? -7.502 -10.363 1.360 1.00 46.12 73 ILE B C 1
ATOM 1891 O O . ILE B 1 73 ? -7.946 -9.221 1.265 1.00 46.43 73 ILE B O 1
ATOM 1896 N N . ALA B 1 74 ? -7.920 -11.223 2.289 1.00 44.28 74 ALA B N 1
ATOM 1897 C CA . ALA B 1 74 ? -8.961 -10.855 3.251 1.00 41.53 74 ALA B CA 1
ATOM 1898 C C . ALA B 1 74 ? -9.174 -11.937 4.282 1.00 39.02 74 ALA B C 1
ATOM 1899 O O . ALA B 1 74 ? -8.772 -13.077 4.094 1.00 36.83 74 ALA B O 1
ATOM 1901 N N . THR B 1 75 ? -9.812 -11.562 5.382 1.00 38.01 75 THR B N 1
ATOM 1902 C CA . THR B 1 75 ? -10.099 -12.506 6.439 1.00 34.88 75 THR B CA 1
ATOM 1903 C C . THR B 1 75 ? -11.568 -12.366 6.833 1.00 32.90 75 THR B C 1
ATOM 1904 O O . THR B 1 75 ? -12.115 -11.263 6.865 1.00 31.82 75 THR B O 1
ATOM 1908 N N . VAL B 1 76 ? -12.188 -13.511 7.119 1.00 31.16 76 VAL B N 1
ATOM 1909 C CA . VAL B 1 76 ? -13.594 -13.577 7.486 1.00 29.78 76 VAL B CA 1
ATOM 1910 C C . VAL B 1 76 ? -13.850 -14.414 8.739 1.00 28.07 76 VAL B C 1
ATOM 1911 O O . VAL B 1 76 ? -13.177 -15.413 8.986 1.00 26.88 76 VAL B O 1
ATOM 1915 N N . HIS B 1 77 ? -14.832 -13.979 9.526 1.00 25.65 77 HIS B N 1
ATOM 1916 C CA . HIS B 1 77 ? -15.242 -14.669 10.741 1.00 24.97 77 HIS B CA 1
ATOM 1917 C C . HIS B 1 77 ? -16.754 -14.962 10.658 1.00 27.67 77 HIS B C 1
ATOM 1918 O O . HIS B 1 77 ? -17.491 -14.289 9.937 1.00 27.73 77 HIS B O 1
ATOM 1925 N N . HIS B 1 78 ? -17.203 -15.961 11.415 1.00 27.57 78 HIS B N 1
ATOM 1926 C CA . HIS B 1 78 ? -18.622 -16.306 11.467 1.00 28.68 78 HIS B CA 1
ATOM 1927 C C . HIS B 1 78 ? -18.943 -17.194 12.655 1.00 26.83 78 HIS B C 1
ATOM 1928 O O . HIS B 1 78 ? -18.076 -17.836 13.233 1.00 28.09 78 HIS B O 1
ATOM 1935 N N . LEU B 1 79 ? -20.212 -17.222 13.008 1.00 26.09 79 LEU B N 1
ATOM 1936 C CA . LEU B 1 79 ? -20.717 -18.076 14.053 1.00 24.98 79 LEU B CA 1
ATOM 1937 C C . LEU B 1 79 ? -21.695 -18.985 13.292 1.00 23.97 79 LEU B C 1
ATOM 1938 O O . LEU B 1 79 ? -22.578 -18.505 12.561 1.00 22.10 79 LEU B O 1
ATOM 1943 N N . PRO B 1 80 ? -21.517 -20.306 13.413 1.00 24.04 80 PRO B N 1
ATOM 1944 C CA . PRO B 1 80 ? -22.388 -21.264 12.736 1.00 24.01 80 PRO B CA 1
ATOM 1945 C C . PRO B 1 80 ? -23.328 -22.052 13.687 1.00 25.05 80 PRO B C 1
ATOM 1946 O O . PRO B 1 80 ? -23.467 -23.273 13.565 1.00 26.81 80 PRO B O 1
ATOM 1950 N N . PRO B 1 81 ? -23.997 -21.357 14.627 1.00 25.73 81 PRO B N 1
ATOM 1951 C CA . PRO B 1 81 ? -24.891 -22.083 15.539 1.00 26.82 81 PRO B CA 1
ATOM 1952 C C . PRO B 1 81 ? -25.780 -23.061 14.785 1.00 26.86 81 PRO B C 1
ATOM 1953 O O . PRO B 1 81 ? -26.324 -22.720 13.742 1.00 25.00 81 PRO B O 1
ATOM 1957 N N . THR B 1 82 ? -25.915 -24.277 15.314 1.00 28.01 82 THR B N 1
ATOM 1958 C CA . THR B 1 82 ? -26.723 -25.283 14.649 1.00 31.11 82 THR B CA 1
ATOM 1959 C C . THR B 1 82 ? -27.648 -26.012 15.591 1.00 31.72 82 THR B C 1
ATOM 1960 O O . THR B 1 82 ? -27.256 -26.349 16.710 1.00 32.33 82 THR B O 1
ATOM 1964 N N . LEU B 1 83 ? -28.869 -26.270 15.121 1.00 31.49 83 LEU B N 1
ATOM 1965 C CA . LEU B 1 83 ? -29.879 -26.943 15.932 1.00 33.41 83 LEU B CA 1
ATOM 1966 C C . LEU B 1 83 ? -30.168 -28.303 15.336 1.00 34.24 83 LEU B C 1
ATOM 1967 O O . LEU B 1 83 ? -30.477 -28.398 14.148 1.00 34.49 83 LEU B O 1
ATOM 1972 N N . MET B 1 84 ? -30.110 -29.352 16.154 1.00 34.84 84 MET B N 1
ATOM 1973 C CA . MET B 1 84 ? -30.311 -30.709 15.637 1.00 36.50 84 MET B CA 1
ATOM 1974 C C . MET B 1 84 ? -31.256 -31.662 16.373 1.00 35.68 84 MET B C 1
ATOM 1975 O O . MET B 1 84 ? -31.430 -31.601 17.588 0.00 36.03 84 MET B O 1
ATOM 1980 N N . ALA B 1 85 ? -31.855 -32.545 15.580 1.00 36.06 85 ALA B N 1
ATOM 1981 C CA . ALA B 1 85 ? -32.734 -33.605 16.052 1.00 35.36 85 ALA B CA 1
ATOM 1982 C C . ALA B 1 85 ? -31.848 -34.832 15.806 1.00 34.40 85 ALA B C 1
ATOM 1983 O O . ALA B 1 85 ? -31.312 -35.015 14.723 1.00 32.32 85 ALA B O 1
ATOM 1985 N N . GLN B 1 86 ? -31.671 -35.667 16.816 1.00 34.56 86 GLN B N 1
ATOM 1986 C CA . GLN B 1 86 ? -30.778 -36.813 16.662 1.00 33.65 86 GLN B CA 1
ATOM 1987 C C . GLN B 1 86 ? -31.352 -38.179 16.956 1.00 33.90 86 GLN B C 1
ATOM 1988 O O . GLN B 1 86 ? -32.420 -38.306 17.523 1.00 34.01 86 GLN B O 1
ATOM 1994 N N . TRP B 1 87 ? -30.607 -39.201 16.556 1.00 34.98 87 TRP B N 1
ATOM 1995 C CA . TRP B 1 87 ? -30.971 -40.577 16.841 1.00 36.29 87 TRP B CA 1
ATOM 1996 C C . TRP B 1 87 ? -29.721 -41.363 17.273 1.00 35.64 87 TRP B C 1
ATOM 1997 O O . TRP B 1 87 ? -28.778 -41.549 16.486 1.00 36.70 87 TRP B O 1
ATOM 2008 N N . TYR B 1 88 ? -29.723 -41.786 18.546 1.00 35.06 88 TYR B N 1
ATOM 2009 C CA . TYR B 1 88 ? -28.619 -42.559 19.141 1.00 34.25 88 TYR B CA 1
ATOM 2010 C C . TYR B 1 88 ? -28.883 -44.055 19.064 1.00 34.03 88 TYR B C 1
ATOM 2011 O O . TYR B 1 88 ? -29.905 -44.522 19.516 1.00 29.91 88 TYR B O 1
ATOM 2020 N N . PHE B 1 89 ? -27.954 -44.808 18.500 1.00 35.73 89 PHE B N 1
ATOM 2021 C CA . PHE B 1 89 ? -28.127 -46.251 18.373 1.00 35.68 89 PHE B CA 1
ATOM 2022 C C . PHE B 1 89 ? -27.877 -46.987 19.679 1.00 37.30 89 PHE B C 1
ATOM 2023 O O . PHE B 1 89 ? -27.410 -46.387 20.647 1.00 39.15 89 PHE B O 1
ATOM 2031 N N . GLY B 1 90 ? -28.190 -48.285 19.698 1.00 37.76 90 GLY B N 1
ATOM 2032 C CA . GLY B 1 90 ? -28.024 -49.090 20.898 1.00 36.47 90 GLY B CA 1
ATOM 2033 C C . GLY B 1 90 ? -29.130 -48.690 21.850 1.00 36.50 90 GLY B C 1
ATOM 2034 O O . GLY B 1 90 ? -30.223 -48.326 21.412 1.00 36.14 90 GLY B O 1
ATOM 2035 N N . ASP B 1 91 ? -28.860 -48.742 23.144 1.00 36.74 91 ASP B N 1
ATOM 2036 C CA . ASP B 1 91 ? -29.868 -48.359 24.134 1.00 39.17 91 ASP B CA 1
ATOM 2037 C C . ASP B 1 91 ? -29.253 -47.540 25.276 1.00 39.93 91 ASP B C 1
ATOM 2038 O O . ASP B 1 91 ? -28.085 -47.170 25.227 1.00 40.56 91 ASP B O 1
ATOM 2043 N N . ALA B 1 92 ? -30.039 -47.273 26.305 1.00 40.23 92 ALA B N 1
ATOM 2044 C CA . ALA B 1 92 ? -29.589 -46.455 27.428 1.00 41.39 92 ALA B CA 1
ATOM 2045 C C . ALA B 1 92 ? -28.408 -47.017 28.182 1.00 42.58 92 ALA B C 1
ATOM 2046 O O . ALA B 1 92 ? -27.715 -46.281 28.874 1.00 44.64 92 ALA B O 1
ATOM 2048 N N . SER B 1 93 ? -28.170 -48.313 28.049 1.00 42.67 93 SER B N 1
ATOM 2049 C CA . SER B 1 93 ? -27.064 -48.949 28.753 1.00 42.51 93 SER B CA 1
ATOM 2050 C C . SER B 1 93 ? -25.827 -49.160 27.871 1.00 42.21 93 SER B C 1
ATOM 2051 O O . SER B 1 93 ? -24.787 -49.589 28.353 1.00 41.00 93 SER B O 1
ATOM 2054 N N . SER B 1 94 ? -25.943 -48.883 26.578 1.00 43.45 94 SER B N 1
ATOM 2055 C CA . SER B 1 94 ? -24.817 -49.032 25.662 1.00 44.62 94 SER B CA 1
ATOM 2056 C C . SER B 1 94 ? -23.693 -48.073 26.057 1.00 45.14 94 SER B C 1
ATOM 2057 O O . SER B 1 94 ? -23.937 -46.909 26.353 1.00 46.50 94 SER B O 1
ATOM 2060 N N . LYS B 1 95 ? -22.464 -48.566 26.085 1.00 44.83 95 LYS B N 1
ATOM 2061 C CA . LYS B 1 95 ? -21.320 -47.731 26.437 1.00 44.66 95 LYS B CA 1
ATOM 2062 C C . LYS B 1 95 ? -20.806 -47.096 25.171 1.00 43.22 95 LYS B C 1
ATOM 2063 O O . LYS B 1 95 ? -20.048 -46.127 25.195 1.00 44.88 95 LYS B O 1
ATOM 2069 N N . PHE B 1 96 ? -21.269 -47.630 24.058 1.00 41.14 96 PHE B N 1
ATOM 2070 C CA . PHE B 1 96 ? -20.842 -47.179 22.752 1.00 39.46 96 PHE B CA 1
ATOM 2071 C C . PHE B 1 96 ? -22.054 -46.831 21.896 1.00 37.87 96 PHE B C 1
ATOM 2072 O O . PHE B 1 96 ? -22.753 -47.723 21.408 1.00 35.04 96 PHE B O 1
ATOM 2080 N N . ARG B 1 97 ? -22.300 -45.535 21.702 1.00 34.39 97 ARG B N 1
ATOM 2081 C CA . ARG B 1 97 ? -23.461 -45.133 20.923 1.00 32.63 97 ARG B CA 1
ATOM 2082 C C . ARG B 1 97 ? -23.272 -44.199 19.740 1.00 32.61 97 ARG B C 1
ATOM 2083 O O . ARG B 1 97 ? -23.262 -42.976 19.892 1.00 31.07 97 ARG B O 1
ATOM 2091 N N . PRO B 1 98 ? -23.134 -44.759 18.534 1.00 33.47 98 PRO B N 1
ATOM 2092 C CA . PRO B 1 98 ? -22.972 -43.860 17.386 1.00 32.38 98 PRO B CA 1
ATOM 2093 C C . PRO B 1 98 ? -24.321 -43.149 17.197 1.00 31.42 98 PRO B C 1
ATOM 2094 O O . PRO B 1 98 ? -25.328 -43.575 17.750 1.00 31.06 98 PRO B O 1
ATOM 2098 N N . TYR B 1 99 ? -24.355 -42.072 16.433 1.00 30.47 99 TYR B N 1
ATOM 2099 C CA . TYR B 1 99 ? -25.623 -41.381 16.244 1.00 31.62 99 TYR B CA 1
ATOM 2100 C C . TYR B 1 99 ? -25.679 -40.608 14.932 1.00 31.89 99 TYR B C 1
ATOM 2101 O O . TYR B 1 99 ? -24.654 -40.399 14.279 1.00 30.47 99 TYR B O 1
ATOM 2110 N N . VAL B 1 100 ? -26.884 -40.230 14.527 1.00 32.02 100 VAL B N 1
ATOM 2111 C CA . VAL B 1 100 ? -27.065 -39.444 13.305 1.00 32.95 100 VAL B CA 1
ATOM 2112 C C . VAL B 1 100 ? -28.032 -38.305 13.603 1.00 33.79 100 VAL B C 1
ATOM 2113 O O . VAL B 1 100 ? -28.922 -38.441 14.451 1.00 35.96 100 VAL B O 1
ATOM 2117 N N . GLY B 1 101 ? -27.840 -37.175 12.927 1.00 32.83 101 GLY B N 1
ATOM 2118 C CA . GLY B 1 101 ? -28.714 -36.049 13.155 1.00 31.85 101 GLY B CA 1
ATOM 2119 C C . GLY B 1 101 ? -28.928 -35.266 11.890 1.00 32.12 101 GLY B C 1
ATOM 2120 O O . GLY B 1 101 ? -28.118 -35.356 10.964 1.00 32.88 101 GLY B O 1
ATOM 2121 N N . ALA B 1 102 ? -30.019 -34.502 11.860 1.00 30.33 102 ALA B N 1
ATOM 2122 C CA . ALA B 1 102 ? -30.400 -33.652 10.731 1.00 28.48 102 ALA B CA 1
ATOM 2123 C C . ALA B 1 102 ? -30.944 -32.396 11.380 1.00 27.83 102 ALA B C 1
ATOM 2124 O O . ALA B 1 102 ? -31.542 -32.460 12.459 1.00 24.64 102 ALA B O 1
ATOM 2126 N N . GLY B 1 103 ? -30.716 -31.245 10.763 1.00 27.45 103 GLY B N 1
ATOM 2127 C CA . GLY B 1 103 ? -31.221 -30.024 11.359 1.00 30.92 103 GLY B CA 1
ATOM 2128 C C . GLY B 1 103 ? -31.044 -28.785 10.515 1.00 32.96 103 GLY B C 1
ATOM 2129 O O . GLY B 1 103 ? -30.853 -28.869 9.291 1.00 32.46 103 GLY B O 1
ATOM 2130 N N . ILE B 1 104 ? -31.084 -27.630 11.182 1.00 33.92 104 ILE B N 1
ATOM 2131 C CA . ILE B 1 104 ? -30.940 -26.351 10.516 1.00 34.20 104 ILE B CA 1
ATOM 2132 C C . ILE B 1 104 ? -29.755 -25.591 11.069 1.00 32.66 104 ILE B C 1
ATOM 2133 O O . ILE B 1 104 ? -29.497 -25.608 12.266 1.00 30.67 104 ILE B O 1
ATOM 2138 N N . ASN B 1 105 ? -29.026 -24.928 10.182 1.00 31.62 105 ASN B N 1
ATOM 2139 C CA . ASN B 1 105 ? -27.878 -24.125 10.583 1.00 29.91 105 ASN B CA 1
ATOM 2140 C C . ASN B 1 105 ? -28.093 -22.653 10.246 1.00 28.51 105 ASN B C 1
ATOM 2141 O O . ASN B 1 105 ? -28.782 -22.317 9.271 1.00 25.40 105 ASN B O 1
ATOM 2146 N N . TYR B 1 106 ? -27.520 -21.785 11.071 1.00 28.82 106 TYR B N 1
ATOM 2147 C CA . TYR B 1 106 ? -27.580 -20.357 10.825 1.00 29.42 106 TYR B CA 1
ATOM 2148 C C . TYR B 1 106 ? -26.173 -19.829 11.043 1.00 29.31 106 TYR B C 1
ATOM 2149 O O . TYR B 1 106 ? -25.568 -20.032 12.094 0.00 30.17 106 TYR B O 1
ATOM 2158 N N . THR B 1 107 ? -25.659 -19.150 10.022 1.00 32.22 107 THR B N 1
ATOM 2159 C CA . THR B 1 107 ? -24.307 -18.617 10.066 1.00 35.26 107 THR B CA 1
ATOM 2160 C C . THR B 1 107 ? -24.225 -17.116 9.794 1.00 36.81 107 THR B C 1
ATOM 2161 O O . THR B 1 107 ? -24.766 -16.628 8.810 1.00 37.85 107 THR B O 1
ATOM 2165 N N . THR B 1 108 ? -23.562 -16.382 10.680 1.00 37.23 108 THR B N 1
ATOM 2166 C CA . THR B 1 108 ? -23.404 -14.939 10.481 1.00 37.93 108 THR B CA 1
ATOM 2167 C C . THR B 1 108 ? -21.931 -14.571 10.389 1.00 37.10 108 THR B C 1
ATOM 2168 O O . THR B 1 108 ? -21.121 -14.961 11.224 0.00 37.29 108 THR B O 1
ATOM 2172 N N . PHE B 1 109 ? -21.605 -13.810 9.355 1.00 36.75 109 PHE B N 1
ATOM 2173 C CA . PHE B 1 109 ? -20.241 -13.375 9.132 1.00 35.82 109 PHE B CA 1
ATOM 2174 C C . PHE B 1 109 ? -20.045 -11.987 9.703 1.00 33.45 109 PHE B C 1
ATOM 2175 O O . PHE B 1 109 ? -20.930 -11.137 9.607 1.00 29.93 109 PHE B O 1
ATOM 2183 N N . PHE B 1 110 ? -18.894 -11.771 10.333 1.00 35.24 110 PHE B N 1
ATOM 2184 C CA . PHE B 1 110 ? -18.584 -10.470 10.886 1.00 35.66 110 PHE B CA 1
ATOM 2185 C C . PHE B 1 110 ? -17.081 -10.318 11.039 1.00 36.04 110 PHE B C 1
ATOM 2186 O O . PHE B 1 110 ? -16.335 -11.296 11.080 0.00 36.25 110 PHE B O 1
ATOM 2194 N N . ASP B 1 111 ? -16.655 -9.064 11.115 1.00 37.26 111 ASP B N 1
ATOM 2195 C CA . ASP B 1 111 ? -15.261 -8.716 11.195 1.00 36.67 111 ASP B CA 1
ATOM 2196 C C . ASP B 1 111 ? -14.571 -9.235 9.936 1.00 35.19 111 ASP B C 1
ATOM 2197 O O . ASP B 1 111 ? -13.668 -10.062 9.997 1.00 32.52 111 ASP B O 1
ATOM 2202 N N . ASN B 1 112 ? -15.029 -8.736 8.792 1.00 35.70 112 ASN B N 1
ATOM 2203 C CA . ASN B 1 112 ? -14.491 -9.105 7.487 1.00 37.13 112 ASN B CA 1
ATOM 2204 C C . ASN B 1 112 ? -13.778 -7.898 6.864 1.00 37.96 112 ASN B C 1
ATOM 2205 O O . ASN B 1 112 ? -14.332 -6.807 6.755 1.00 39.06 112 ASN B O 1
ATOM 2210 N N . GLY B 1 113 ? -12.547 -8.093 6.446 1.00 38.57 113 GLY B N 1
ATOM 2211 C CA . GLY B 1 113 ? -11.818 -7.009 5.847 1.00 39.40 113 GLY B CA 1
ATOM 2212 C C . GLY B 1 113 ? -10.722 -7.537 4.957 1.00 39.67 113 GLY B C 1
ATOM 2213 O O . GLY B 1 113 ? -10.215 -8.646 5.170 1.00 39.12 113 GLY B O 1
ATOM 2214 N N . PHE B 1 114 ? -10.370 -6.751 3.940 1.00 39.50 114 PHE B N 1
ATOM 2215 C CA . PHE B 1 114 ? -9.306 -7.156 3.031 1.00 39.90 114 PHE B CA 1
ATOM 2216 C C . PHE B 1 114 ? -7.997 -6.723 3.685 1.00 40.33 114 PHE B C 1
ATOM 2217 O O . PHE B 1 114 ? -7.978 -5.768 4.464 1.00 37.84 114 PHE B O 1
ATOM 2225 N N . ASN B 1 115 ? -6.910 -7.433 3.387 1.00 43.56 115 ASN B N 1
ATOM 2226 C CA . ASN B 1 115 ? -5.586 -7.089 3.933 1.00 45.45 115 ASN B CA 1
ATOM 2227 C C . ASN B 1 115 ? -4.908 -5.993 3.097 1.00 46.65 115 ASN B C 1
ATOM 2228 O O . ASN B 1 115 ? -5.520 -5.404 2.209 1.00 46.06 115 ASN B O 1
ATOM 2233 N N . ASP B 1 116 ? -3.644 -5.706 3.385 1.00 48.50 116 ASP B N 1
ATOM 2234 C CA . ASP B 1 116 ? -2.938 -4.682 2.619 1.00 49.50 116 ASP B CA 1
ATOM 2235 C C . ASP B 1 116 ? -2.945 -5.069 1.135 1.00 50.11 116 ASP B C 1
ATOM 2236 O O . ASP B 1 116 ? -3.131 -4.229 0.251 1.00 48.80 116 ASP B O 1
ATOM 2241 N N . HIS B 1 117 ? -2.743 -6.356 0.876 1.00 50.97 117 HIS B N 1
ATOM 2242 C CA . HIS B 1 117 ? -2.724 -6.857 -0.483 1.00 52.57 117 HIS B CA 1
ATOM 2243 C C . HIS B 1 117 ? -4.084 -6.655 -1.169 1.00 51.78 117 HIS B C 1
ATOM 2244 O O . HIS B 1 117 ? -4.146 -6.255 -2.331 1.00 51.19 117 HIS B O 1
ATOM 2251 N N . GLY B 1 118 ? -5.171 -6.916 -0.450 1.00 50.94 118 GLY B N 1
ATOM 2252 C CA . GLY B 1 118 ? -6.483 -6.710 -1.035 1.00 48.54 118 GLY B CA 1
ATOM 2253 C C . GLY B 1 118 ? -6.667 -5.237 -1.376 1.00 47.65 118 GLY B C 1
ATOM 2254 O O . GLY B 1 118 ? -7.145 -4.874 -2.459 1.00 45.73 118 GLY B O 1
ATOM 2255 N N . LYS B 1 119 ? -6.283 -4.372 -0.447 1.00 46.52 119 LYS B N 1
ATOM 2256 C CA . LYS B 1 119 ? -6.409 -2.944 -0.678 1.00 45.03 119 LYS B CA 1
ATOM 2257 C C . LYS B 1 119 ? -5.520 -2.509 -1.845 1.00 45.87 119 LYS B C 1
ATOM 2258 O O . LYS B 1 119 ? -5.943 -1.717 -2.682 1.00 44.46 119 LYS B O 1
ATOM 2264 N N . GLU B 1 120 ? -4.290 -3.019 -1.897 1.00 47.11 120 GLU B N 1
ATOM 2265 C CA . GLU B 1 120 ? -3.378 -2.651 -2.976 1.00 49.02 120 GLU B CA 1
ATOM 2266 C C . GLU B 1 120 ? -3.999 -2.988 -4.329 1.00 49.62 120 GLU B C 1
ATOM 2267 O O . GLU B 1 120 ? -3.675 -2.366 -5.343 1.00 49.32 120 GLU B O 1
ATOM 2273 N N . ALA B 1 121 ? -4.907 -3.962 -4.334 1.00 49.93 121 ALA B N 1
ATOM 2274 C CA . ALA B 1 121 ? -5.582 -4.376 -5.553 1.00 50.41 121 ALA B CA 1
ATOM 2275 C C . ALA B 1 121 ? -6.869 -3.567 -5.795 1.00 49.81 121 ALA B C 1
ATOM 2276 O O . ALA B 1 121 ? -7.548 -3.740 -6.817 1.00 50.18 121 ALA B O 1
ATOM 2278 N N . GLY B 1 122 ? -7.206 -2.691 -4.858 1.00 49.43 122 GLY B N 1
ATOM 2279 C CA . GLY B 1 122 ? -8.392 -1.867 -5.016 1.00 49.60 122 GLY B CA 1
ATOM 2280 C C . GLY B 1 122 ? -9.632 -2.360 -4.302 1.00 49.57 122 GLY B C 1
ATOM 2281 O O . GLY B 1 122 ? -10.731 -1.901 -4.592 1.00 47.07 122 GLY B O 1
ATOM 2282 N N . LEU B 1 123 ? -9.455 -3.273 -3.349 1.00 49.18 123 LEU B N 1
ATOM 2283 C CA . LEU B 1 123 ? -10.582 -3.837 -2.602 1.00 46.49 123 LEU B CA 1
ATOM 2284 C C . LEU B 1 123 ? -10.877 -3.153 -1.269 1.00 43.73 123 LEU B C 1
ATOM 2285 O O . LEU B 1 123 ? -9.972 -2.782 -0.524 0.00 43.67 123 LEU B O 1
ATOM 2290 N N . SER B 1 124 ? -12.167 -2.997 -0.993 1.00 40.98 124 SER B N 1
ATOM 2291 C CA . SER B 1 124 ? -12.647 -2.372 0.234 1.00 39.57 124 SER B CA 1
ATOM 2292 C C . SER B 1 124 ? -14.123 -2.712 0.460 1.00 39.26 124 SER B C 1
ATOM 2293 O O . SER B 1 124 ? -14.747 -3.366 -0.377 1.00 37.77 124 SER B O 1
ATOM 2296 N N . ASP B 1 125 ? -14.658 -2.231 1.590 1.00 38.67 125 ASP B N 1
ATOM 2297 C CA . ASP B 1 125 ? -16.061 -2.411 1.981 1.00 37.38 125 ASP B CA 1
ATOM 2298 C C . ASP B 1 125 ? -16.531 -3.851 1.803 1.00 36.18 125 ASP B C 1
ATOM 2299 O O . ASP B 1 125 ? -17.424 -4.117 1.005 1.00 37.62 125 ASP B O 1
ATOM 2304 N N . LEU B 1 126 ? -15.944 -4.782 2.552 1.00 34.40 126 LEU B N 1
ATOM 2305 C CA . LEU B 1 126 ? -16.303 -6.197 2.446 1.00 33.89 126 LEU B CA 1
ATOM 2306 C C . LEU B 1 126 ? -17.245 -6.631 3.557 1.00 35.20 126 LEU B C 1
ATOM 2307 O O . LEU B 1 126 ? -17.148 -6.147 4.705 1.00 36.33 126 LEU B O 1
ATOM 2312 N N . SER B 1 127 ? -18.166 -7.530 3.207 1.00 35.82 127 SER B N 1
ATOM 2313 C CA . SER B 1 127 ? -19.130 -8.073 4.146 1.00 38.12 127 SER B CA 1
ATOM 2314 C C . SER B 1 127 ? -19.911 -9.171 3.430 1.00 39.23 127 SER B C 1
ATOM 2315 O O . SER B 1 127 ? -20.094 -9.119 2.213 1.00 40.43 127 SER B O 1
ATOM 2318 N N . LEU B 1 128 ? -20.355 -10.165 4.188 1.00 40.45 128 LEU B N 1
ATOM 2319 C CA . LEU B 1 128 ? -21.106 -11.279 3.645 1.00 41.39 128 LEU B CA 1
ATOM 2320 C C . LEU B 1 128 ? -22.462 -11.292 4.340 1.00 41.96 128 LEU B C 1
ATOM 2321 O O . LEU B 1 128 ? -22.551 -10.956 5.525 1.00 45.37 128 LEU B O 1
ATOM 2326 N N . LYS B 1 129 ? -23.519 -11.666 3.625 1.00 40.90 129 LYS B N 1
ATOM 2327 C CA . LYS B 1 129 ? -24.841 -11.686 4.220 0.00 41.94 129 LYS B CA 1
ATOM 2328 C C . LYS B 1 129 ? -25.083 -13.026 4.900 1.00 41.64 129 LYS B C 1
ATOM 2329 O O . LYS B 1 129 ? -24.481 -14.051 4.545 1.00 40.66 129 LYS B O 1
ATOM 2335 N N . ASP B 1 130 ? -25.960 -13.006 5.900 1.00 42.14 130 ASP B N 1
ATOM 2336 C CA . ASP B 1 130 ? -26.278 -14.189 6.674 1.00 41.47 130 ASP B CA 1
ATOM 2337 C C . ASP B 1 130 ? -26.799 -15.329 5.820 1.00 40.63 130 ASP B C 1
ATOM 2338 O O . ASP B 1 130 ? -27.226 -15.124 4.686 1.00 39.69 130 ASP B O 1
ATOM 2343 N N . SER B 1 131 ? -26.766 -16.538 6.387 1.00 40.28 131 SER B N 1
ATOM 2344 C CA . SER B 1 131 ? -27.179 -17.744 5.685 1.00 40.98 131 SER B CA 1
ATOM 2345 C C . SER B 1 131 ? -27.871 -18.784 6.574 1.00 42.19 131 SER B C 1
ATOM 2346 O O . SER B 1 131 ? -27.514 -18.943 7.750 1.00 43.02 131 SER B O 1
ATOM 2349 N N . TRP B 1 132 ? -28.861 -19.480 6.000 1.00 41.91 132 TRP B N 1
ATOM 2350 C CA . TRP B 1 132 ? -29.606 -20.553 6.680 1.00 41.27 132 TRP B CA 1
ATOM 2351 C C . TRP B 1 132 ? -29.468 -21.788 5.793 1.00 39.93 132 TRP B C 1
ATOM 2352 O O . TRP B 1 132 ? -29.340 -21.654 4.582 1.00 42.98 132 TRP B O 1
ATOM 2363 N N . GLY B 1 133 ? -29.501 -22.986 6.369 1.00 37.11 133 GLY B N 1
ATOM 2364 C CA . GLY B 1 133 ? -29.350 -24.160 5.533 1.00 33.73 133 GLY B CA 1
ATOM 2365 C C . GLY B 1 133 ? -29.427 -25.494 6.236 1.00 33.36 133 GLY B C 1
ATOM 2366 O O . GLY B 1 133 ? -29.279 -25.568 7.462 1.00 33.81 133 GLY B O 1
ATOM 2367 N N . ALA B 1 134 ? -29.679 -26.550 5.465 1.00 30.57 134 ALA B N 1
ATOM 2368 C CA . ALA B 1 134 ? -29.779 -27.906 5.992 1.00 27.99 134 ALA B CA 1
ATOM 2369 C C . ALA B 1 134 ? -28.433 -28.301 6.643 1.00 27.90 134 ALA B C 1
ATOM 2370 O O . ALA B 1 134 ? -27.370 -27.723 6.343 1.00 26.23 134 ALA B O 1
ATOM 2372 N N . ALA B 1 135 ? -28.492 -29.269 7.558 1.00 24.89 135 ALA B N 1
ATOM 2373 C CA . ALA B 1 135 ? -27.296 -29.747 8.228 1.00 22.89 135 ALA B CA 1
ATOM 2374 C C . ALA B 1 135 ? -27.486 -31.204 8.570 1.00 25.15 135 ALA B C 1
ATOM 2375 O O . ALA B 1 135 ? -28.573 -31.609 8.943 1.00 24.81 135 ALA B O 1
ATOM 2377 N N . GLY B 1 136 ? -26.428 -31.985 8.421 1.00 25.42 136 GLY B N 1
ATOM 2378 C CA . GLY B 1 136 ? -26.488 -33.397 8.757 1.00 28.36 136 GLY B CA 1
ATOM 2379 C C . GLY B 1 136 ? -25.311 -33.734 9.668 1.00 31.08 136 GLY B C 1
ATOM 2380 O O . GLY B 1 136 ? -24.297 -33.007 9.688 1.00 30.90 136 GLY B O 1
ATOM 2381 N N . GLN B 1 137 ? -25.432 -34.817 10.438 1.00 31.31 137 GLN B N 1
ATOM 2382 C CA . GLN B 1 137 ? -24.346 -35.195 11.319 1.00 32.83 137 GLN B CA 1
ATOM 2383 C C . GLN B 1 137 ? -24.322 -36.672 11.633 1.00 34.62 137 GLN B C 1
ATOM 2384 O O . GLN B 1 137 ? -25.350 -37.326 11.661 1.00 34.90 137 GLN B O 1
ATOM 2390 N N . VAL B 1 138 ? -23.126 -37.192 11.852 1.00 34.76 138 VAL B N 1
ATOM 2391 C CA . VAL B 1 138 ? -22.956 -38.573 12.256 1.00 36.47 138 VAL B CA 1
ATOM 2392 C C . VAL B 1 138 ? -21.860 -38.483 13.289 1.00 36.04 138 VAL B C 1
ATOM 2393 O O . VAL B 1 138 ? -20.869 -37.798 13.077 1.00 37.46 138 VAL B O 1
ATOM 2397 N N . GLY B 1 139 ? -22.050 -39.137 14.424 1.00 35.84 139 GLY B N 1
ATOM 2398 C CA . GLY B 1 139 ? -21.038 -39.069 15.447 1.00 35.89 139 GLY B CA 1
ATOM 2399 C C . GLY B 1 139 ? -20.998 -40.275 16.360 1.00 37.14 139 GLY B C 1
ATOM 2400 O O . GLY B 1 139 ? -21.737 -41.238 16.184 1.00 34.05 139 GLY B O 1
ATOM 2401 N N . VAL B 1 140 ? -20.115 -40.217 17.342 1.00 39.43 140 VAL B N 1
ATOM 2402 C CA . VAL B 1 140 ? -20.022 -41.294 18.277 1.00 40.92 140 VAL B CA 1
ATOM 2403 C C . VAL B 1 140 ? -19.734 -40.790 19.676 1.00 38.87 140 VAL B C 1
ATOM 2404 O O . VAL B 1 140 ? -18.897 -39.903 19.884 1.00 38.71 140 VAL B O 1
ATOM 2408 N N . ASP B 1 141 ? -20.467 -41.362 20.622 1.00 36.25 141 ASP B N 1
ATOM 2409 C CA . ASP B 1 141 ? -20.277 -41.070 22.014 1.00 34.24 141 ASP B CA 1
ATOM 2410 C C . ASP B 1 141 ? -19.887 -42.380 22.661 1.00 33.74 141 ASP B C 1
ATOM 2411 O O . ASP B 1 141 ? -20.488 -43.424 22.379 1.00 33.81 141 ASP B O 1
ATOM 2416 N N . TYR B 1 142 ? -18.836 -42.333 23.473 1.00 32.72 142 TYR B N 1
ATOM 2417 C CA . TYR B 1 142 ? -18.400 -43.508 24.212 1.00 33.35 142 TYR B CA 1
ATOM 2418 C C . TYR B 1 142 ? -18.662 -43.124 25.650 1.00 33.20 142 TYR B C 1
ATOM 2419 O O . TYR B 1 142 ? -17.969 -42.258 26.212 1.00 34.07 142 TYR B O 1
ATOM 2428 N N . LEU B 1 143 ? -19.682 -43.744 26.231 1.00 34.19 143 LEU B N 1
ATOM 2429 C CA . LEU B 1 143 ? -20.082 -43.453 27.605 1.00 37.09 143 LEU B CA 1
ATOM 2430 C C . LEU B 1 143 ? -19.249 -44.200 28.654 1.00 38.74 143 LEU B C 1
ATOM 2431 O O . LEU B 1 143 ? -19.508 -45.373 28.963 1.00 36.79 143 LEU B O 1
ATOM 2436 N N . ILE B 1 144 ? -18.252 -43.508 29.199 1.00 42.06 144 ILE B N 1
ATOM 2437 C CA . ILE B 1 144 ? -17.362 -44.088 30.208 1.00 46.68 144 ILE B CA 1
ATOM 2438 C C . ILE B 1 144 ? -18.020 -44.404 31.557 1.00 48.50 144 ILE B C 1
ATOM 2439 O O . ILE B 1 144 ? -17.883 -45.510 32.079 1.00 48.83 144 ILE B O 1
ATOM 2444 N N . ASN B 1 145 ? -18.736 -43.430 32.107 1.00 49.74 145 ASN B N 1
ATOM 2445 C CA . ASN B 1 145 ? -19.406 -43.575 33.393 1.00 49.59 145 ASN B CA 1
ATOM 2446 C C . ASN B 1 145 ? -20.770 -42.950 33.272 1.00 49.39 145 ASN B C 1
ATOM 2447 O O . ASN B 1 145 ? -21.192 -42.538 32.185 1.00 49.19 145 ASN B O 1
ATOM 2452 N N . ARG B 1 146 ? -21.444 -42.851 34.416 1.00 48.84 146 ARG B N 1
ATOM 2453 C CA . ARG B 1 146 ? -22.745 -42.213 34.458 1.00 47.34 146 ARG B CA 1
ATOM 2454 C C . ARG B 1 146 ? -22.455 -40.707 34.415 1.00 46.08 146 ARG B C 1
ATOM 2455 O O . ARG B 1 146 ? -23.358 -39.887 34.373 1.00 45.97 146 ARG B O 1
ATOM 2463 N N . ASP B 1 147 ? -21.175 -40.360 34.414 1.00 44.56 147 ASP B N 1
ATOM 2464 C CA . ASP B 1 147 ? -20.773 -38.966 34.410 1.00 43.74 147 ASP B CA 1
ATOM 2465 C C . ASP B 1 147 ? -20.025 -38.444 33.183 1.00 43.75 147 ASP B C 1
ATOM 2466 O O . ASP B 1 147 ? -20.268 -37.324 32.756 1.00 45.15 147 ASP B O 1
ATOM 2471 N N . TRP B 1 148 ? -19.127 -39.244 32.620 1.00 43.98 148 TRP B N 1
ATOM 2472 C CA . TRP B 1 148 ? -18.307 -38.783 31.498 1.00 43.72 148 TRP B CA 1
ATOM 2473 C C . TRP B 1 148 ? -18.381 -39.559 30.210 1.00 42.20 148 TRP B C 1
ATOM 2474 O O . TRP B 1 148 ? -18.821 -40.700 30.176 1.00 43.63 148 TRP B O 1
ATOM 2485 N N . LEU B 1 149 ? -17.916 -38.917 29.146 1.00 40.02 149 LEU B N 1
ATOM 2486 C CA . LEU B 1 149 ? -17.862 -39.539 27.828 1.00 37.64 149 LEU B CA 1
ATOM 2487 C C . LEU B 1 149 ? -16.857 -38.812 26.943 1.00 36.36 149 LEU B C 1
ATOM 2488 O O . LEU B 1 149 ? -16.433 -37.683 27.251 1.00 34.86 149 LEU B O 1
ATOM 2493 N N . VAL B 1 150 ? -16.440 -39.488 25.878 1.00 35.63 150 VAL B N 1
ATOM 2494 C CA . VAL B 1 150 ? -15.538 -38.904 24.888 1.00 34.33 150 VAL B CA 1
ATOM 2495 C C . VAL B 1 150 ? -16.357 -38.934 23.604 1.00 33.49 150 VAL B C 1
ATOM 2496 O O . VAL B 1 150 ? -17.186 -39.831 23.427 1.00 31.51 150 VAL B O 1
ATOM 2500 N N . ASN B 1 151 ? -16.127 -37.976 22.705 1.00 34.46 151 ASN B N 1
ATOM 2501 C CA . ASN B 1 151 ? -16.932 -37.897 21.486 1.00 35.87 151 ASN B CA 1
ATOM 2502 C C . ASN B 1 151 ? -16.201 -37.549 20.181 1.00 38.34 151 ASN B C 1
ATOM 2503 O O . ASN B 1 151 ? -15.159 -36.897 20.191 1.00 39.88 151 ASN B O 1
ATOM 2508 N N . MET B 1 152 ? -16.763 -38.018 19.067 1.00 38.70 152 MET B N 1
ATOM 2509 C CA . MET B 1 152 ? -16.271 -37.744 17.707 1.00 39.89 152 MET B CA 1
ATOM 2510 C C . MET B 1 152 ? -17.509 -37.261 16.989 1.00 39.94 152 MET B C 1
ATOM 2511 O O . MET B 1 152 ? -18.606 -37.670 17.322 1.00 41.07 152 MET B O 1
ATOM 2516 N N . SER B 1 153 ? -17.333 -36.437 15.971 1.00 40.15 153 SER B N 1
ATOM 2517 C CA . SER B 1 153 ? -18.470 -35.927 15.250 1.00 37.97 153 SER B CA 1
ATOM 2518 C C . SER B 1 153 ? -18.076 -35.352 13.890 1.00 37.44 153 SER B C 1
ATOM 2519 O O . SER B 1 153 ? -17.081 -34.629 13.770 1.00 37.36 153 SER B O 1
ATOM 2522 N N . VAL B 1 154 ? -18.862 -35.683 12.869 1.00 37.37 154 VAL B N 1
ATOM 2523 C CA . VAL B 1 154 ? -18.647 -35.167 11.523 1.00 36.95 154 VAL B CA 1
ATOM 2524 C C . VAL B 1 154 ? -19.908 -34.458 11.104 1.00 36.83 154 VAL B C 1
ATOM 2525 O O . VAL B 1 154 ? -20.971 -35.077 11.062 1.00 37.01 154 VAL B O 1
ATOM 2529 N N . TRP B 1 155 ? -19.804 -33.176 10.787 1.00 37.16 155 TRP B N 1
ATOM 2530 C CA . TRP B 1 155 ? -20.978 -32.411 10.362 1.00 36.34 155 TRP B CA 1
ATOM 2531 C C . TRP B 1 155 ? -20.875 -31.892 8.938 1.00 37.75 155 TRP B C 1
ATOM 2532 O O . TRP B 1 155 ? -19.789 -31.519 8.470 1.00 38.22 155 TRP B O 1
ATOM 2543 N N . TYR B 1 156 ? -22.013 -31.868 8.254 1.00 39.67 156 TYR B N 1
ATOM 2544 C CA . TYR B 1 156 ? -22.074 -31.311 6.912 1.00 38.94 156 TYR B CA 1
ATOM 2545 C C . TYR B 1 156 ? -23.061 -30.144 6.999 1.00 40.56 156 TYR B C 1
ATOM 2546 O O . TYR B 1 156 ? -24.095 -30.249 7.657 1.00 40.81 156 TYR B O 1
ATOM 2555 N N . MET B 1 157 ? -22.760 -29.030 6.350 1.00 41.31 157 MET B N 1
ATOM 2556 C CA . MET B 1 157 ? -23.659 -27.887 6.453 1.00 41.48 157 MET B CA 1
ATOM 2557 C C . MET B 1 157 ? -23.815 -27.063 5.175 1.00 41.75 157 MET B C 1
ATOM 2558 O O . MET B 1 157 ? -22.834 -26.719 4.511 1.00 39.33 157 MET B O 1
ATOM 2563 N N . ASP B 1 158 ? -25.059 -26.748 4.840 1.00 44.58 158 ASP B N 1
ATOM 2564 C CA . ASP B 1 158 ? -25.377 -25.946 3.665 1.00 46.96 158 ASP B CA 1
ATOM 2565 C C . ASP B 1 158 ? -25.166 -24.477 3.959 1.00 46.96 158 ASP B C 1
ATOM 2566 O O . ASP B 1 158 ? -26.044 -23.843 4.516 1.00 48.01 158 ASP B O 1
ATOM 2571 N N . ILE B 1 159 ? -24.027 -23.924 3.581 1.00 46.03 159 ILE B N 1
ATOM 2572 C CA . ILE B 1 159 ? -23.798 -22.517 3.840 1.00 46.26 159 ILE B CA 1
ATOM 2573 C C . ILE B 1 159 ? -23.482 -21.703 2.582 1.00 48.42 159 ILE B C 1
ATOM 2574 O O . ILE B 1 159 ? -22.327 -21.578 2.171 0.00 48.81 159 ILE B O 1
ATOM 2579 N N . ASP B 1 160 ? -24.538 -21.171 1.976 0.00 52.16 160 ASP B N 1
ATOM 2580 C CA . ASP B 1 160 ? -24.431 -20.358 0.773 1.00 55.40 160 ASP B CA 1
ATOM 2581 C C . ASP B 1 160 ? -24.667 -18.888 1.114 1.00 55.67 160 ASP B C 1
ATOM 2582 O O . ASP B 1 160 ? -25.623 -18.539 1.811 1.00 56.95 160 ASP B O 1
ATOM 2587 N N . THR B 1 161 ? -23.799 -18.026 0.604 1.00 54.26 161 THR B N 1
ATOM 2588 C CA . THR B 1 161 ? -23.916 -16.607 0.859 1.00 53.80 161 THR B CA 1
ATOM 2589 C C . THR B 1 161 ? -23.449 -15.836 -0.377 1.00 52.68 161 THR B C 1
ATOM 2590 O O . THR B 1 161 ? -23.217 -16.412 -1.446 1.00 52.06 161 THR B O 1
ATOM 2594 N N . THR B 1 162 ? -23.337 -14.524 -0.223 1.00 50.90 162 THR B N 1
ATOM 2595 C CA . THR B 1 162 ? -22.871 -13.666 -1.289 1.00 49.54 162 THR B CA 1
ATOM 2596 C C . THR B 1 162 ? -21.988 -12.595 -0.641 1.00 46.94 162 THR B C 1
ATOM 2597 O O . THR B 1 162 ? -22.371 -11.973 0.353 1.00 44.42 162 THR B O 1
ATOM 2601 N N . ALA B 1 163 ? -20.794 -12.407 -1.200 1.00 43.59 163 ALA B N 1
ATOM 2602 C CA . ALA B 1 163 ? -19.854 -11.429 -0.670 1.00 41.60 163 ALA B CA 1
ATOM 2603 C C . ALA B 1 163 ? -20.079 -10.093 -1.334 1.00 39.56 163 ALA B C 1
ATOM 2604 O O . ALA B 1 163 ? -20.277 -10.018 -2.550 1.00 36.03 163 ALA B O 1
ATOM 2606 N N . ASN B 1 164 ? -20.049 -9.036 -0.534 1.00 39.51 164 ASN B N 1
ATOM 2607 C CA . ASN B 1 164 ? -20.266 -7.699 -1.059 1.00 41.61 164 ASN B CA 1
ATOM 2608 C C . ASN B 1 164 ? -19.068 -6.836 -0.718 1.00 43.89 164 ASN B C 1
ATOM 2609 O O . ASN B 1 164 ? -18.612 -6.824 0.431 1.00 45.18 164 ASN B O 1
ATOM 2614 N N . TYR B 1 165 ? -18.562 -6.123 -1.727 1.00 45.78 165 TYR B N 1
ATOM 2615 C CA . TYR B 1 165 ? -17.380 -5.279 -1.573 1.00 46.85 165 TYR B CA 1
ATOM 2616 C C . TYR B 1 165 ? -17.203 -4.433 -2.839 1.00 47.90 165 TYR B C 1
ATOM 2617 O O . TYR B 1 165 ? -17.867 -4.657 -3.841 1.00 48.09 165 TYR B O 1
ATOM 2626 N N . LYS B 1 166 ? -16.296 -3.465 -2.807 1.00 48.40 166 LYS B N 1
ATOM 2627 C CA . LYS B 1 166 ? -16.064 -2.670 -4.004 1.00 48.66 166 LYS B CA 1
ATOM 2628 C C . LYS B 1 166 ? -14.685 -2.998 -4.570 1.00 50.44 166 LYS B C 1
ATOM 2629 O O . LYS B 1 166 ? -13.777 -3.345 -3.828 1.00 51.84 166 LYS B O 1
ATOM 2635 N N . LEU B 1 167 ? -14.559 -2.939 -5.893 1.00 52.76 167 LEU B N 1
ATOM 2636 C CA . LEU B 1 167 ? -13.287 -3.196 -6.570 1.00 54.76 167 LEU B CA 1
ATOM 2637 C C . LEU B 1 167 ? -12.961 -1.866 -7.204 1.00 56.30 167 LEU B C 1
ATOM 2638 O O . LEU B 1 167 ? -13.401 -1.590 -8.310 1.00 57.12 167 LEU B O 1
ATOM 2643 N N . GLY B 1 168 ? -12.208 -1.039 -6.490 1.00 56.82 168 GLY B N 1
ATOM 2644 C CA . GLY B 1 168 ? -11.853 0.275 -6.990 1.00 55.38 168 GLY B CA 1
ATOM 2645 C C . GLY B 1 168 ? -13.100 1.070 -7.301 1.00 55.75 168 GLY B C 1
ATOM 2646 O O . GLY B 1 168 ? -13.097 2.292 -7.212 1.00 55.02 168 GLY B O 1
ATOM 2647 N N . GLY B 1 169 ? -14.178 0.361 -7.643 1.00 55.76 169 GLY B N 1
ATOM 2648 C CA . GLY B 1 169 ? -15.426 1.003 -8.002 1.00 56.19 169 GLY B CA 1
ATOM 2649 C C . GLY B 1 169 ? -16.615 0.676 -7.124 1.00 54.94 169 GLY B C 1
ATOM 2650 O O . GLY B 1 169 ? -16.927 1.460 -6.226 1.00 53.54 169 GLY B O 1
ATOM 2651 N N . ALA B 1 170 ? -17.277 -0.460 -7.393 1.00 55.76 170 ALA B N 1
ATOM 2652 C CA . ALA B 1 170 ? -18.456 -0.898 -6.636 1.00 56.59 170 ALA B CA 1
ATOM 2653 C C . ALA B 1 170 ? -18.872 -2.344 -6.932 1.00 58.67 170 ALA B C 1
ATOM 2654 O O . ALA B 1 170 ? -19.994 -2.775 -6.589 1.00 55.52 170 ALA B O 1
ATOM 2656 N N . GLN B 1 171 ? -17.981 -3.088 -7.585 1.00 61.49 171 GLN B N 1
ATOM 2657 C CA . GLN B 1 171 ? -18.276 -4.485 -7.916 1.00 64.14 171 GLN B CA 1
ATOM 2658 C C . GLN B 1 171 ? -18.443 -5.183 -6.565 1.00 65.03 171 GLN B C 1
ATOM 2659 O O . GLN B 1 171 ? -17.509 -5.809 -6.044 1.00 64.64 171 GLN B O 1
ATOM 2665 N N . GLN B 1 172 ? -19.638 -5.071 -6.002 1.00 64.96 172 GLN B N 1
ATOM 2666 C CA . GLN B 1 172 ? -19.897 -5.649 -4.693 1.00 64.98 172 GLN B CA 1
ATOM 2667 C C . GLN B 1 172 ? -20.756 -6.882 -4.620 1.00 63.09 172 GLN B C 1
ATOM 2668 O O . GLN B 1 172 ? -21.494 -7.030 -3.646 1.00 65.35 172 GLN B O 1
ATOM 2674 N N . HIS B 1 173 ? -20.683 -7.782 -5.595 1.00 59.50 173 HIS B N 1
ATOM 2675 C CA . HIS B 1 173 ? -21.531 -8.965 -5.480 1.00 56.45 173 HIS B CA 1
ATOM 2676 C C . HIS B 1 173 ? -21.033 -10.262 -6.100 1.00 55.72 173 HIS B C 1
ATOM 2677 O O . HIS B 1 173 ? -20.936 -10.394 -7.313 1.00 57.04 173 HIS B O 1
ATOM 2684 N N . ASP B 1 174 ? -20.715 -11.220 -5.240 1.00 54.05 174 ASP B N 1
ATOM 2685 C CA . ASP B 1 174 ? -20.281 -12.546 -5.669 1.00 53.98 174 ASP B CA 1
ATOM 2686 C C . ASP B 1 174 ? -20.882 -13.590 -4.726 1.00 53.98 174 ASP B C 1
ATOM 2687 O O . ASP B 1 174 ? -21.114 -13.320 -3.544 1.00 53.05 174 ASP B O 1
ATOM 2692 N N . SER B 1 175 ? -21.126 -14.783 -5.253 1.00 55.38 175 SER B N 1
ATOM 2693 C CA . SER B 1 175 ? -21.687 -15.872 -4.462 1.00 57.13 175 SER B CA 1
ATOM 2694 C C . SER B 1 175 ? -20.612 -16.760 -3.844 1.00 58.41 175 SER B C 1
ATOM 2695 O O . SER B 1 175 ? -19.794 -17.343 -4.547 1.00 59.29 175 SER B O 1
ATOM 2698 N N . VAL B 1 176 ? -20.629 -16.857 -2.520 1.00 58.92 176 VAL B N 1
ATOM 2699 C CA . VAL B 1 176 ? -19.676 -17.685 -1.795 1.00 60.19 176 VAL B CA 1
ATOM 2700 C C . VAL B 1 176 ? -20.366 -18.937 -1.295 1.00 60.88 176 VAL B C 1
ATOM 2701 O O . VAL B 1 176 ? -21.440 -18.880 -0.702 1.00 60.48 176 VAL B O 1
ATOM 2705 N N . ARG B 1 177 ? -19.742 -20.075 -1.555 1.00 60.98 177 ARG B N 1
ATOM 2706 C CA . ARG B 1 177 ? -20.267 -21.354 -1.121 1.00 61.07 177 ARG B CA 1
ATOM 2707 C C . ARG B 1 177 ? -19.228 -22.033 -0.260 1.00 60.38 177 ARG B C 1
ATOM 2708 O O . ARG B 1 177 ? -18.194 -22.470 -0.765 1.00 61.65 177 ARG B O 1
ATOM 2716 N N . LEU B 1 178 ? -19.498 -22.104 1.040 1.00 58.15 178 LEU B N 1
ATOM 2717 C CA . LEU B 1 178 ? -18.579 -22.760 1.955 1.00 55.81 178 LEU B CA 1
ATOM 2718 C C . LEU B 1 178 ? -18.886 -24.243 1.986 1.00 54.01 178 LEU B C 1
ATOM 2719 O O . LEU B 1 178 ? -17.980 -25.049 1.839 1.00 52.36 178 LEU B O 1
ATOM 2724 N N . ASP B 1 179 ? -20.163 -24.594 2.149 1.00 52.35 179 ASP B N 1
ATOM 2725 C CA . ASP B 1 179 ? -20.596 -25.999 2.235 1.00 50.50 179 ASP B CA 1
ATOM 2726 C C . ASP B 1 179 ? -19.510 -26.844 2.876 1.00 47.79 179 ASP B C 1
ATOM 2727 O O . ASP B 1 179 ? -19.052 -27.821 2.296 1.00 47.21 179 ASP B O 1
ATOM 2732 N N . PRO B 1 180 ? -19.117 -26.496 4.102 1.00 45.68 180 PRO B N 1
ATOM 2733 C CA . PRO B 1 180 ? -18.077 -27.173 4.855 1.00 44.69 180 PRO B CA 1
ATOM 2734 C C . PRO B 1 180 ? -18.455 -28.416 5.644 1.00 44.01 180 PRO B C 1
ATOM 2735 O O . PRO B 1 180 ? -19.617 -28.647 5.967 1.00 43.18 180 PRO B O 1
ATOM 2739 N N . TRP B 1 181 ? -17.451 -29.221 5.944 1.00 43.32 181 TRP B N 1
ATOM 2740 C CA . TRP B 1 181 ? -17.650 -30.388 6.770 1.00 43.76 181 TRP B CA 1
ATOM 2741 C C . TRP B 1 181 ? -17.086 -29.870 8.089 1.00 43.06 181 TRP B C 1
ATOM 2742 O O . TRP B 1 181 ? -16.130 -29.089 8.066 1.00 44.88 181 TRP B O 1
ATOM 2753 N N . VAL B 1 182 ? -17.666 -30.249 9.228 1.00 40.49 182 VAL B N 1
ATOM 2754 C CA . VAL B 1 182 ? -17.094 -29.795 10.498 1.00 37.95 182 VAL B CA 1
ATOM 2755 C C . VAL B 1 182 ? -16.646 -31.018 11.275 1.00 37.38 182 VAL B C 1
ATOM 2756 O O . VAL B 1 182 ? -17.389 -31.986 11.393 1.00 37.49 182 VAL B O 1
ATOM 2760 N N . PHE B 1 183 ? -15.427 -30.991 11.797 1.00 38.20 183 PHE B N 1
ATOM 2761 C CA . PHE B 1 183 ? -14.926 -32.145 12.548 1.00 39.07 183 PHE B CA 1
ATOM 2762 C C . PHE B 1 183 ? -14.747 -31.782 14.002 1.00 37.72 183 PHE B C 1
ATOM 2763 O O . PHE B 1 183 ? -14.049 -30.818 14.307 1.00 38.01 183 PHE B O 1
ATOM 2771 N N . MET B 1 184 ? -15.390 -32.552 14.888 1.00 37.69 184 MET B N 1
ATOM 2772 C CA . MET B 1 184 ? -15.314 -32.294 16.313 1.00 38.26 184 MET B CA 1
ATOM 2773 C C . MET B 1 184 ? -14.872 -33.464 17.192 1.00 37.90 184 MET B C 1
ATOM 2774 O O . MET B 1 184 ? -15.328 -34.596 17.044 0.00 38.79 184 MET B O 1
ATOM 2779 N N . PHE B 1 185 ? -13.972 -33.139 18.118 1.00 41.10 185 PHE B N 1
ATOM 2780 C CA . PHE B 1 185 ? -13.416 -34.068 19.110 1.00 43.94 185 PHE B CA 1
ATOM 2781 C C . PHE B 1 185 ? -13.665 -33.426 20.459 1.00 43.54 185 PHE B C 1
ATOM 2782 O O . PHE B 1 185 ? -13.344 -32.259 20.656 1.00 44.00 185 PHE B O 1
ATOM 2790 N N . SER B 1 186 ? -14.217 -34.182 21.393 1.00 41.77 186 SER B N 1
ATOM 2791 C CA . SER B 1 186 ? -14.519 -33.598 22.685 1.00 39.91 186 SER B CA 1
ATOM 2792 C C . SER B 1 186 ? -14.690 -34.598 23.792 1.00 39.22 186 SER B C 1
ATOM 2793 O O . SER B 1 186 ? -14.603 -35.819 23.601 1.00 38.99 186 SER B O 1
ATOM 2796 N N . ALA B 1 187 ? -14.928 -34.036 24.969 1.00 37.77 187 ALA B N 1
ATOM 2797 C CA . ALA B 1 187 ? -15.179 -34.795 26.185 1.00 36.24 187 ALA B CA 1
ATOM 2798 C C . ALA B 1 187 ? -16.513 -34.183 26.584 1.00 37.11 187 ALA B C 1
ATOM 2799 O O . ALA B 1 187 ? -16.761 -33.000 26.311 1.00 37.30 187 ALA B O 1
ATOM 2801 N N . GLY B 1 188 ? -17.373 -34.986 27.197 1.00 37.62 188 GLY B N 1
ATOM 2802 C CA . GLY B 1 188 ? -18.665 -34.483 27.610 1.00 37.72 188 GLY B CA 1
ATOM 2803 C C . GLY B 1 188 ? -19.029 -34.875 29.020 1.00 39.30 188 GLY B C 1
ATOM 2804 O O . GLY B 1 188 ? -18.580 -35.910 29.536 1.00 39.17 188 GLY B O 1
ATOM 2805 N N . TYR B 1 189 ? -19.842 -34.045 29.658 1.00 40.14 189 TYR B N 1
ATOM 2806 C CA . TYR B 1 189 ? -20.286 -34.338 31.017 1.00 42.14 189 TYR B CA 1
ATOM 2807 C C . TYR B 1 189 ? -21.792 -34.589 30.995 1.00 42.40 189 TYR B C 1
ATOM 2808 O O . TYR B 1 189 ? -22.528 -33.978 30.227 1.00 43.05 189 TYR B O 1
ATOM 2817 N N . ARG B 1 190 ? -22.247 -35.474 31.865 1.00 43.30 190 ARG B N 1
ATOM 2818 C CA . ARG B 1 190 ? -23.664 -35.807 31.922 1.00 43.88 190 ARG B CA 1
ATOM 2819 C C . ARG B 1 190 ? -24.373 -35.264 33.155 1.00 44.54 190 ARG B C 1
ATOM 2820 O O . ARG B 1 190 ? -23.795 -35.214 34.248 1.00 44.73 190 ARG B O 1
ATOM 2828 N N . PHE B 1 191 ? -25.616 -34.826 32.971 1.00 45.17 191 PHE B N 1
ATOM 2829 C CA . PHE B 1 191 ? -26.427 -34.321 34.084 1.00 46.61 191 PHE B CA 1
ATOM 2830 C C . PHE B 1 191 ? -27.739 -35.101 34.054 1.00 48.07 191 PHE B C 1
ATOM 2831 O O . PHE B 1 191 ? -28.495 -35.025 33.089 0.00 48.32 191 PHE B O 1
ATOM 2839 N N . HIS B 1 192 ? -27.991 -35.857 35.110 1.00 50.63 192 HIS B N 1
ATOM 2840 C CA . HIS B 1 192 ? -29.186 -36.684 35.209 1.00 52.16 192 HIS B CA 1
ATOM 2841 C C . HIS B 1 192 ? -30.279 -36.077 36.071 1.00 53.28 192 HIS B C 1
ATOM 2842 O O . HIS B 1 192 ? -31.460 -36.295 35.735 1.00 55.02 192 HIS B O 1
ATOM 2849 N N . GLU C 1 2 ? -18.393 -59.030 2.026 1.00 39.81 2 GLU C N 1
ATOM 2850 C CA . GLU C 1 2 ? -17.236 -58.295 2.619 1.00 39.99 2 GLU C CA 1
ATOM 2851 C C . GLU C 1 2 ? -16.122 -59.243 3.045 1.00 38.27 2 GLU C C 1
ATOM 2852 O O . GLU C 1 2 ? -14.961 -58.837 3.127 1.00 38.99 2 GLU C O 1
ATOM 2858 N N . ALA C 1 3 ? -16.464 -60.497 3.319 1.00 36.68 3 ALA C N 1
ATOM 2859 C CA . ALA C 1 3 ? -15.451 -61.488 3.660 1.00 36.70 3 ALA C CA 1
ATOM 2860 C C . ALA C 1 3 ? -14.414 -61.509 2.510 1.00 37.94 3 ALA C C 1
ATOM 2861 O O . ALA C 1 3 ? -14.778 -61.567 1.329 1.00 37.82 3 ALA C O 1
ATOM 2863 N N . GLY C 1 4 ? -13.126 -61.442 2.843 1.00 38.27 4 GLY C N 1
ATOM 2864 C CA . GLY C 1 4 ? -12.106 -61.468 1.807 1.00 36.52 4 GLY C CA 1
ATOM 2865 C C . GLY C 1 4 ? -11.732 -60.079 1.320 1.00 35.79 4 GLY C C 1
ATOM 2866 O O . GLY C 1 4 ? -10.769 -59.890 0.574 1.00 34.72 4 GLY C O 1
ATOM 2867 N N . GLU C 1 5 ? -12.494 -59.092 1.754 1.00 35.93 5 GLU C N 1
ATOM 2868 C CA . GLU C 1 5 ? -12.239 -57.716 1.374 1.00 36.54 5 GLU C CA 1
ATOM 2869 C C . GLU C 1 5 ? -11.088 -57.057 2.146 1.00 36.65 5 GLU C C 1
ATOM 2870 O O . GLU C 1 5 ? -10.804 -57.382 3.312 1.00 36.78 5 GLU C O 1
ATOM 2876 N N . PHE C 1 6 ? -10.428 -56.129 1.464 1.00 36.95 6 PHE C N 1
ATOM 2877 C CA . PHE C 1 6 ? -9.327 -55.354 2.010 1.00 36.99 6 PHE C CA 1
ATOM 2878 C C . PHE C 1 6 ? -9.615 -53.882 1.666 1.00 36.03 6 PHE C C 1
ATOM 2879 O O . PHE C 1 6 ? -9.883 -53.533 0.505 1.00 35.00 6 PHE C O 1
ATOM 2887 N N . PHE C 1 7 ? -9.594 -53.014 2.667 1.00 35.83 7 PHE C N 1
ATOM 2888 C CA . PHE C 1 7 ? -9.832 -51.606 2.384 1.00 35.53 7 PHE C CA 1
ATOM 2889 C C . PHE C 1 7 ? -8.843 -50.731 3.139 1.00 35.59 7 PHE C C 1
ATOM 2890 O O . PHE C 1 7 ? -8.396 -51.072 4.231 1.00 36.44 7 PHE C O 1
ATOM 2898 N N . MET C 1 8 ? -8.472 -49.618 2.529 1.00 35.81 8 MET C N 1
ATOM 2899 C CA . MET C 1 8 ? -7.523 -48.703 3.133 1.00 36.88 8 MET C CA 1
ATOM 2900 C C . MET C 1 8 ? -8.189 -47.361 3.451 1.00 35.00 8 MET C C 1
ATOM 2901 O O . MET C 1 8 ? -8.950 -46.823 2.657 1.00 34.69 8 MET C O 1
ATOM 2906 N N . ARG C 1 9 ? -7.905 -46.832 4.629 1.00 33.47 9 ARG C N 1
ATOM 2907 C CA . ARG C 1 9 ? -8.435 -45.534 5.002 1.00 32.15 9 ARG C CA 1
ATOM 2908 C C . ARG C 1 9 ? -7.274 -44.555 5.076 1.00 30.09 9 ARG C C 1
ATOM 2909 O O . ARG C 1 9 ? -6.170 -44.921 5.506 1.00 30.89 9 ARG C O 1
ATOM 2917 N N . ALA C 1 10 ? -7.504 -43.326 4.634 1.00 28.44 10 ALA C N 1
ATOM 2918 C CA . ALA C 1 10 ? -6.469 -42.284 4.717 1.00 28.35 10 ALA C CA 1
ATOM 2919 C C . ALA C 1 10 ? -7.146 -41.062 5.299 1.00 29.48 10 ALA C C 1
ATOM 2920 O O . ALA C 1 10 ? -8.262 -40.702 4.884 1.00 29.25 10 ALA C O 1
ATOM 2922 N N . GLY C 1 11 ? -6.500 -40.444 6.277 1.00 29.74 11 GLY C N 1
ATOM 2923 C CA . GLY C 1 11 ? -7.086 -39.265 6.882 1.00 31.12 11 GLY C CA 1
ATOM 2924 C C . GLY C 1 11 ? -6.271 -38.757 8.051 1.00 32.34 11 GLY C C 1
ATOM 2925 O O . GLY C 1 11 ? -5.121 -39.177 8.255 1.00 34.90 11 GLY C O 1
ATOM 2926 N N . SER C 1 12 ? -6.868 -37.858 8.824 1.00 31.28 12 SER C N 1
ATOM 2927 C CA . SER C 1 12 ? -6.196 -37.291 9.966 1.00 32.75 12 SER C CA 1
ATOM 2928 C C . SER C 1 12 ? -6.399 -38.114 11.232 1.00 33.01 12 SER C C 1
ATOM 2929 O O . SER C 1 12 ? -7.513 -38.540 11.552 1.00 32.51 12 SER C O 1
ATOM 2932 N N . ALA C 1 13 ? -5.301 -38.322 11.946 1.00 32.67 13 ALA C N 1
ATOM 2933 C CA . ALA C 1 13 ? -5.320 -39.035 13.197 1.00 30.65 13 ALA C CA 1
ATOM 2934 C C . ALA C 1 13 ? -4.762 -38.029 14.200 1.00 31.00 13 ALA C C 1
ATOM 2935 O O . ALA C 1 13 ? -3.680 -37.482 13.994 1.00 28.86 13 ALA C O 1
ATOM 2937 N N . THR C 1 14 ? -5.504 -37.778 15.272 1.00 30.87 14 THR C N 1
ATOM 2938 C CA . THR C 1 14 ? -5.070 -36.826 16.288 1.00 33.54 14 THR C CA 1
ATOM 2939 C C . THR C 1 14 ? -4.907 -37.527 17.644 1.00 35.73 14 THR C C 1
ATOM 2940 O O . THR C 1 14 ? -5.832 -38.191 18.135 1.00 36.31 14 THR C O 1
ATOM 2944 N N . VAL C 1 15 ? -3.711 -37.385 18.220 1.00 37.65 15 VAL C N 1
ATOM 2945 C CA . VAL C 1 15 ? -3.341 -37.993 19.508 1.00 39.99 15 VAL C CA 1
ATOM 2946 C C . VAL C 1 15 ? -3.519 -36.968 20.621 1.00 42.33 15 VAL C C 1
ATOM 2947 O O . VAL C 1 15 ? -2.963 -35.866 20.554 1.00 43.37 15 VAL C O 1
ATOM 2951 N N . ARG C 1 16 ? -4.298 -37.336 21.635 1.00 44.74 16 ARG C N 1
ATOM 2952 C CA . ARG C 1 16 ? -4.544 -36.466 22.772 1.00 45.39 16 ARG C CA 1
ATOM 2953 C C . ARG C 1 16 ? -4.098 -37.178 24.038 1.00 44.07 16 ARG C C 1
ATOM 2954 O O . ARG C 1 16 ? -4.851 -37.934 24.657 1.00 42.38 16 ARG C O 1
ATOM 2962 N N . PRO C 1 17 ? -2.840 -36.966 24.425 1.00 44.87 17 PRO C N 1
ATOM 2963 C CA . PRO C 1 17 ? -2.282 -37.593 25.629 1.00 46.59 17 PRO C CA 1
ATOM 2964 C C . PRO C 1 17 ? -3.075 -37.306 26.902 1.00 48.10 17 PRO C C 1
ATOM 2965 O O . PRO C 1 17 ? -3.560 -36.188 27.132 1.00 45.47 17 PRO C O 1
ATOM 2969 N N . THR C 1 18 ? -3.203 -38.344 27.717 1.00 50.93 18 THR C N 1
ATOM 2970 C CA . THR C 1 18 ? -3.929 -38.270 28.976 1.00 55.56 18 THR C CA 1
ATOM 2971 C C . THR C 1 18 ? -2.982 -38.030 30.136 1.00 57.56 18 THR C C 1
ATOM 2972 O O . THR C 1 18 ? -1.833 -38.456 30.109 1.00 57.51 18 THR C O 1
ATOM 2976 N N . GLU C 1 19 ? -3.485 -37.339 31.150 1.00 60.37 19 GLU C N 1
ATOM 2977 C CA . GLU C 1 19 ? -2.721 -37.008 32.344 1.00 64.47 19 GLU C CA 1
ATOM 2978 C C . GLU C 1 19 ? -2.285 -38.266 33.081 0.00 64.99 19 GLU C C 1
ATOM 2979 O O . GLU C 1 19 ? -2.756 -38.543 34.183 0.00 65.18 19 GLU C O 1
ATOM 2985 N N . GLY C 1 29 ? 5.635 -28.939 39.047 1.00 67.45 29 GLY C N 1
ATOM 2986 C CA . GLY C 1 29 ? 4.272 -28.432 39.081 1.00 68.49 29 GLY C CA 1
ATOM 2987 C C . GLY C 1 29 ? 3.346 -29.158 38.121 1.00 68.40 29 GLY C C 1
ATOM 2988 O O . GLY C 1 29 ? 2.710 -30.154 38.482 1.00 67.84 29 GLY C O 1
ATOM 2989 N N . GLY C 1 30 ? 3.275 -28.663 36.892 0.00 68.85 30 GLY C N 1
ATOM 2990 C CA . GLY C 1 30 ? 2.418 -29.285 35.904 1.00 69.36 30 GLY C CA 1
ATOM 2991 C C . GLY C 1 30 ? 3.187 -29.893 34.747 1.00 69.92 30 GLY C C 1
ATOM 2992 O O . GLY C 1 30 ? 3.978 -29.219 34.088 1.00 71.29 30 GLY C O 1
ATOM 2993 N N . PHE C 1 31 ? 2.949 -31.172 34.488 1.00 70.30 31 PHE C N 1
ATOM 2994 C CA . PHE C 1 31 ? 3.612 -31.880 33.400 1.00 70.36 31 PHE C CA 1
ATOM 2995 C C . PHE C 1 31 ? 2.621 -32.012 32.240 1.00 68.76 31 PHE C C 1
ATOM 2996 O O . PHE C 1 31 ? 1.925 -33.021 32.128 1.00 69.42 31 PHE C O 1
ATOM 3004 N N . SER C 1 32 ? 2.559 -30.994 31.388 1.00 64.46 32 SER C N 1
ATOM 3005 C CA . SER C 1 32 ? 1.646 -30.999 30.248 1.00 60.38 32 SER C CA 1
ATOM 3006 C C . SER C 1 32 ? 2.300 -31.507 28.967 1.00 57.53 32 SER C C 1
ATOM 3007 O O . SER C 1 32 ? 3.512 -31.444 28.804 1.00 55.93 32 SER C O 1
ATOM 3010 N N . VAL C 1 33 ? 1.468 -32.002 28.055 1.00 55.68 33 VAL C N 1
ATOM 3011 C CA . VAL C 1 33 ? 1.913 -32.544 26.778 1.00 52.57 33 VAL C CA 1
ATOM 3012 C C . VAL C 1 33 ? 0.886 -32.219 25.710 1.00 50.16 33 VAL C C 1
ATOM 3013 O O . VAL C 1 33 ? -0.235 -32.718 25.763 1.00 49.23 33 VAL C O 1
ATOM 3017 N N . THR C 1 34 ? 1.275 -31.412 24.730 1.00 48.11 34 THR C N 1
ATOM 3018 C CA . THR C 1 34 ? 0.362 -31.027 23.662 1.00 45.97 34 THR C CA 1
ATOM 3019 C C . THR C 1 34 ? -0.215 -32.142 22.777 1.00 44.22 34 THR C C 1
ATOM 3020 O O . THR C 1 34 ? 0.318 -33.246 22.690 1.00 43.64 34 THR C O 1
ATOM 3024 N N . ASN C 1 35 ? -1.336 -31.833 22.136 1.00 42.04 35 ASN C N 1
ATOM 3025 C CA . ASN C 1 35 ? -1.974 -32.765 21.225 1.00 40.10 35 ASN C CA 1
ATOM 3026 C C . ASN C 1 35 ? -1.312 -32.529 19.874 1.00 38.71 35 ASN C C 1
ATOM 3027 O O . ASN C 1 35 ? -0.804 -31.441 19.594 1.00 38.56 35 ASN C O 1
ATOM 3032 N N . ASN C 1 36 ? -1.296 -33.557 19.046 1.00 35.65 36 ASN C N 1
ATOM 3033 C CA . ASN C 1 36 ? -0.704 -33.445 17.730 1.00 32.27 36 ASN C CA 1
ATOM 3034 C C . ASN C 1 36 ? -1.499 -34.306 16.770 1.00 30.41 36 ASN C C 1
ATOM 3035 O O . ASN C 1 36 ? -1.937 -35.402 17.115 1.00 29.99 36 ASN C O 1
ATOM 3040 N N . THR C 1 37 ? -1.676 -33.788 15.564 1.00 29.79 37 THR C N 1
ATOM 3041 C CA . THR C 1 37 ? -2.439 -34.444 14.532 1.00 29.77 37 THR C CA 1
ATOM 3042 C C . THR C 1 37 ? -1.534 -34.752 13.353 1.00 29.28 37 THR C C 1
ATOM 3043 O O . THR C 1 37 ? -0.841 -33.870 12.871 1.00 31.89 37 THR C O 1
ATOM 3047 N N . GLN C 1 38 ? -1.540 -36.004 12.890 1.00 29.17 38 GLN C N 1
ATOM 3048 C CA . GLN C 1 38 ? -0.711 -36.425 11.753 1.00 27.04 38 GLN C CA 1
ATOM 3049 C C . GLN C 1 38 ? -1.490 -37.248 10.747 1.00 28.96 38 GLN C C 1
ATOM 3050 O O . GLN C 1 38 ? -2.697 -37.469 10.909 1.00 29.54 38 GLN C O 1
ATOM 3056 N N . LEU C 1 39 ? -0.809 -37.697 9.695 1.00 30.37 39 LEU C N 1
ATOM 3057 C CA . LEU C 1 39 ? -1.464 -38.521 8.667 1.00 31.63 39 LEU C CA 1
ATOM 3058 C C . LEU C 1 39 ? -1.781 -39.893 9.238 1.00 32.13 39 LEU C C 1
ATOM 3059 O O . LEU C 1 39 ? -0.917 -40.565 9.818 1.00 34.35 39 LEU C O 1
ATOM 3064 N N . GLY C 1 40 ? -3.028 -40.313 9.076 1.00 31.39 40 GLY C N 1
ATOM 3065 C CA . GLY C 1 40 ? -3.418 -41.619 9.584 1.00 31.97 40 GLY C CA 1
ATOM 3066 C C . GLY C 1 40 ? -3.753 -42.557 8.451 1.00 31.44 40 GLY C C 1
ATOM 3067 O O . GLY C 1 40 ? -4.421 -42.167 7.491 1.00 30.47 40 GLY C O 1
ATOM 3068 N N . LEU C 1 41 ? -3.284 -43.792 8.551 1.00 32.73 41 LEU C N 1
ATOM 3069 C CA . LEU C 1 41 ? -3.550 -44.803 7.522 1.00 32.93 41 LEU C CA 1
ATOM 3070 C C . LEU C 1 41 ? -3.871 -46.137 8.187 1.00 33.03 41 LEU C C 1
ATOM 3071 O O . LEU C 1 41 ? -3.165 -46.588 9.098 1.00 31.56 41 LEU C O 1
ATOM 3076 N N . THR C 1 42 ? -4.951 -46.765 7.755 1.00 31.87 42 THR C N 1
ATOM 3077 C CA . THR C 1 42 ? -5.291 -48.056 8.318 1.00 31.33 42 THR C CA 1
ATOM 3078 C C . THR C 1 42 ? -5.500 -49.045 7.168 1.00 30.55 42 THR C C 1
ATOM 3079 O O . THR C 1 42 ? -6.067 -48.700 6.134 1.00 29.13 42 THR C O 1
ATOM 3083 N N . PHE C 1 43 ? -4.998 -50.262 7.346 1.00 32.52 43 PHE C N 1
ATOM 3084 C CA . PHE C 1 43 ? -5.121 -51.340 6.341 1.00 33.96 43 PHE C CA 1
ATOM 3085 C C . PHE C 1 43 ? -5.930 -52.423 7.043 1.00 33.65 43 PHE C C 1
ATOM 3086 O O . PHE C 1 43 ? -5.535 -52.886 8.116 1.00 34.20 43 PHE C O 1
ATOM 3094 N N . THR C 1 44 ? -7.049 -52.825 6.453 1.00 33.06 44 THR C N 1
ATOM 3095 C CA . THR C 1 44 ? -7.889 -53.823 7.114 1.00 34.53 44 THR C CA 1
ATOM 3096 C C . THR C 1 44 ? -8.351 -54.952 6.216 1.00 34.33 44 THR C C 1
ATOM 3097 O O . THR C 1 44 ? -8.580 -54.772 5.022 1.00 34.60 44 THR C O 1
ATOM 3101 N N . TYR C 1 45 ? -8.494 -56.127 6.805 1.00 34.07 45 TYR C N 1
ATOM 3102 C CA . TYR C 1 45 ? -8.955 -57.283 6.057 1.00 34.77 45 TYR C CA 1
ATOM 3103 C C . TYR C 1 45 ? -10.132 -57.967 6.770 1.00 35.71 45 TYR C C 1
ATOM 3104 O O . TYR C 1 45 ? -10.169 -58.058 7.995 1.00 34.42 45 TYR C O 1
ATOM 3113 N N . MET C 1 46 ? -11.096 -58.445 5.992 1.00 37.96 46 MET C N 1
ATOM 3114 C CA . MET C 1 46 ? -12.260 -59.127 6.569 1.00 41.03 46 MET C CA 1
ATOM 3115 C C . MET C 1 46 ? -12.076 -60.643 6.762 1.00 42.55 46 MET C C 1
ATOM 3116 O O . MET C 1 46 ? -12.030 -61.420 5.793 1.00 43.11 46 MET C O 1
ATOM 3121 N N . ALA C 1 47 ? -11.966 -61.068 8.015 1.00 41.69 47 ALA C N 1
ATOM 3122 C CA . ALA C 1 47 ? -11.852 -62.481 8.283 1.00 42.07 47 ALA C CA 1
ATOM 3123 C C . ALA C 1 47 ? -13.179 -63.020 7.732 1.00 42.62 47 ALA C C 1
ATOM 3124 O O . ALA C 1 47 ? -13.209 -63.912 6.891 1.00 42.79 47 ALA C O 1
ATOM 3126 N N . THR C 1 48 ? -14.277 -62.436 8.187 1.00 41.47 48 THR C N 1
ATOM 3127 C CA . THR C 1 48 ? -15.599 -62.868 7.763 1.00 42.01 48 THR C CA 1
ATOM 3128 C C . THR C 1 48 ? -16.365 -61.619 7.373 1.00 41.85 48 THR C C 1
ATOM 3129 O O . THR C 1 48 ? -15.757 -60.608 7.065 1.00 44.06 48 THR C O 1
ATOM 3133 N N . ASP C 1 49 ? -17.691 -61.672 7.389 1.00 39.07 49 ASP C N 1
ATOM 3134 C CA . ASP C 1 49 ? -18.472 -60.496 7.045 1.00 38.48 49 ASP C CA 1
ATOM 3135 C C . ASP C 1 49 ? -18.525 -59.532 8.221 1.00 38.24 49 ASP C C 1
ATOM 3136 O O . ASP C 1 49 ? -19.029 -58.403 8.085 1.00 40.76 49 ASP C O 1
ATOM 3141 N N . ASN C 1 50 ? -18.029 -59.963 9.382 1.00 35.60 50 ASN C N 1
ATOM 3142 C CA . ASN C 1 50 ? -18.067 -59.092 10.550 1.00 34.79 50 ASN C CA 1
ATOM 3143 C C . ASN C 1 50 ? -16.719 -58.967 11.288 1.00 34.57 50 ASN C C 1
ATOM 3144 O O . ASN C 1 50 ? -16.459 -57.949 11.929 0.00 34.51 50 ASN C O 1
ATOM 3149 N N . ILE C 1 51 ? -15.866 -59.987 11.190 1.00 33.99 51 ILE C N 1
ATOM 3150 C CA . ILE C 1 51 ? -14.578 -59.940 11.877 1.00 34.80 51 ILE C CA 1
ATOM 3151 C C . ILE C 1 51 ? -13.506 -59.355 10.984 1.00 35.52 51 ILE C C 1
ATOM 3152 O O . ILE C 1 51 ? -13.280 -59.840 9.866 1.00 35.96 51 ILE C O 1
ATOM 3157 N N . GLY C 1 52 ? -12.848 -58.309 11.475 1.00 35.03 52 GLY C N 1
ATOM 3158 C CA . GLY C 1 52 ? -11.805 -57.672 10.702 1.00 34.69 52 GLY C CA 1
ATOM 3159 C C . GLY C 1 52 ? -10.460 -57.613 11.410 1.00 35.42 52 GLY C C 1
ATOM 3160 O O . GLY C 1 52 ? -10.364 -57.646 12.651 1.00 36.30 52 GLY C O 1
ATOM 3161 N N . VAL C 1 53 ? -9.417 -57.519 10.594 1.00 33.89 53 VAL C N 1
ATOM 3162 C CA . VAL C 1 53 ? -8.043 -57.445 11.051 1.00 32.22 53 VAL C CA 1
ATOM 3163 C C . VAL C 1 53 ? -7.515 -56.124 10.508 1.00 31.46 53 VAL C C 1
ATOM 3164 O O . VAL C 1 53 ? -7.516 -55.882 9.294 1.00 26.68 53 VAL C O 1
ATOM 3168 N N . GLU C 1 54 ? -7.067 -55.265 11.418 1.00 33.08 54 GLU C N 1
ATOM 3169 C CA . GLU C 1 54 ? -6.613 -53.937 11.052 1.00 33.23 54 GLU C CA 1
ATOM 3170 C C . GLU C 1 54 ? -5.297 -53.452 11.671 1.00 33.43 54 GLU C C 1
ATOM 3171 O O . GLU C 1 54 ? -5.016 -53.682 12.846 1.00 35.71 54 GLU C O 1
ATOM 3177 N N . LEU C 1 55 ? -4.501 -52.767 10.856 1.00 33.23 55 LEU C N 1
ATOM 3178 C CA . LEU C 1 55 ? -3.238 -52.189 11.280 1.00 31.75 55 LEU C CA 1
ATOM 3179 C C . LEU C 1 55 ? -3.342 -50.686 11.101 1.00 30.71 55 LEU C C 1
ATOM 3180 O O . LEU C 1 55 ? -3.731 -50.232 10.034 1.00 30.98 55 LEU C O 1
ATOM 3185 N N . LEU C 1 56 ? -3.028 -49.918 12.138 1.00 30.15 56 LEU C N 1
ATOM 3186 C CA . LEU C 1 56 ? -3.059 -48.451 12.032 1.00 29.04 56 LEU C CA 1
ATOM 3187 C C . LEU C 1 56 ? -1.629 -47.940 11.879 1.00 26.45 56 LEU C C 1
ATOM 3188 O O . LEU C 1 56 ? -0.743 -48.318 12.636 1.00 24.78 56 LEU C O 1
ATOM 3193 N N . ALA C 1 57 ? -1.409 -47.086 10.893 1.00 26.89 57 ALA C N 1
ATOM 3194 C CA . ALA C 1 57 ? -0.081 -46.531 10.684 1.00 27.94 57 ALA C CA 1
ATOM 3195 C C . ALA C 1 57 ? -0.161 -45.017 10.603 1.00 29.18 57 ALA C C 1
ATOM 3196 O O . ALA C 1 57 ? -1.184 -44.456 10.199 1.00 30.55 57 ALA C O 1
ATOM 3198 N N . ALA C 1 58 ? 0.917 -44.354 10.999 1.00 29.94 58 ALA C N 1
ATOM 3199 C CA . ALA C 1 58 ? 0.943 -42.906 10.971 1.00 30.18 58 ALA C CA 1
ATOM 3200 C C . ALA C 1 58 ? 2.333 -42.326 10.735 1.00 30.63 58 ALA C C 1
ATOM 3201 O O . ALA C 1 58 ? 3.348 -42.973 10.968 1.00 30.12 58 ALA C O 1
ATOM 3203 N N . THR C 1 59 ? 2.360 -41.097 10.249 1.00 31.51 59 THR C N 1
ATOM 3204 C CA . THR C 1 59 ? 3.612 -40.387 10.040 1.00 31.42 59 THR C CA 1
ATOM 3205 C C . THR C 1 59 ? 4.054 -40.101 11.498 1.00 29.72 59 THR C C 1
ATOM 3206 O O . THR C 1 59 ? 3.236 -40.214 12.421 1.00 27.12 59 THR C O 1
ATOM 3210 N N . PRO C 1 60 ? 5.328 -39.736 11.732 1.00 30.44 60 PRO C N 1
ATOM 3211 C CA . PRO C 1 60 ? 5.628 -39.509 13.155 1.00 31.36 60 PRO C CA 1
ATOM 3212 C C . PRO C 1 60 ? 4.976 -38.323 13.846 1.00 32.73 60 PRO C C 1
ATOM 3213 O O . PRO C 1 60 ? 4.916 -37.231 13.287 1.00 35.60 60 PRO C O 1
ATOM 3217 N N . PHE C 1 61 ? 4.477 -38.541 15.063 1.00 32.89 61 PHE C N 1
ATOM 3218 C CA . PHE C 1 61 ? 3.842 -37.470 15.837 1.00 33.16 61 PHE C CA 1
ATOM 3219 C C . PHE C 1 61 ? 4.904 -36.642 16.569 1.00 33.93 61 PHE C C 1
ATOM 3220 O O . PHE C 1 61 ? 5.982 -37.145 16.890 1.00 34.37 61 PHE C O 1
ATOM 3228 N N . ARG C 1 62 ? 4.586 -35.376 16.832 1.00 35.79 62 ARG C N 1
ATOM 3229 C CA . ARG C 1 62 ? 5.489 -34.456 17.528 1.00 37.76 62 ARG C CA 1
ATOM 3230 C C . ARG C 1 62 ? 4.738 -33.732 18.670 1.00 37.72 62 ARG C C 1
ATOM 3231 O O . ARG C 1 62 ? 3.727 -33.056 18.445 1.00 35.04 62 ARG C O 1
ATOM 3239 N N . HIS C 1 63 ? 5.227 -33.892 19.895 1.00 37.98 63 HIS C N 1
ATOM 3240 C CA . HIS C 1 63 ? 4.605 -33.266 21.065 1.00 39.28 63 HIS C CA 1
ATOM 3241 C C . HIS C 1 63 ? 5.583 -32.356 21.821 1.00 40.03 63 HIS C C 1
ATOM 3242 O O . HIS C 1 63 ? 6.803 -32.575 21.795 1.00 40.03 63 HIS C O 1
ATOM 3249 N N . LYS C 1 64 ? 5.046 -31.331 22.483 1.00 39.89 64 LYS C N 1
ATOM 3250 C CA . LYS C 1 64 ? 5.874 -30.431 23.287 1.00 41.53 64 LYS C CA 1
ATOM 3251 C C . LYS C 1 64 ? 5.557 -30.731 24.739 1.00 42.53 64 LYS C C 1
ATOM 3252 O O . LYS C 1 64 ? 4.414 -30.987 25.089 1.00 41.19 64 LYS C O 1
ATOM 3258 N N . ILE C 1 65 ? 6.581 -30.728 25.579 1.00 45.23 65 ILE C N 1
ATOM 3259 C CA . ILE C 1 65 ? 6.393 -30.989 27.000 1.00 48.02 65 ILE C CA 1
ATOM 3260 C C . ILE C 1 65 ? 6.727 -29.716 27.753 1.00 50.57 65 ILE C C 1
ATOM 3261 O O . ILE C 1 65 ? 7.466 -28.869 27.250 1.00 51.03 65 ILE C O 1
ATOM 3266 N N . GLY C 1 66 ? 6.164 -29.562 28.945 1.00 53.78 66 GLY C N 1
ATOM 3267 C CA . GLY C 1 66 ? 6.455 -28.366 29.707 1.00 58.60 66 GLY C CA 1
ATOM 3268 C C . GLY C 1 66 ? 5.620 -28.195 30.952 1.00 60.73 66 GLY C C 1
ATOM 3269 O 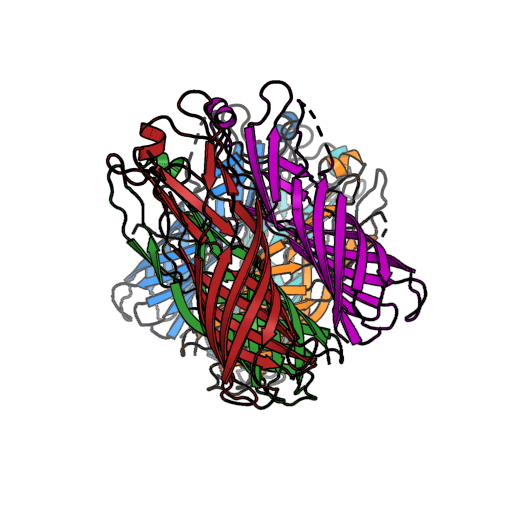O . GLY C 1 66 ? 4.827 -29.073 31.305 1.00 62.37 66 GLY C O 1
ATOM 3270 N N . THR C 1 67 ? 5.807 -27.050 31.607 1.00 62.52 67 THR C N 1
ATOM 3271 C CA . THR C 1 67 ? 5.099 -26.703 32.833 1.00 64.24 67 THR C CA 1
ATOM 3272 C C . THR C 1 67 ? 4.598 -25.254 32.736 1.00 66.82 67 THR C C 1
ATOM 3273 O O . THR C 1 67 ? 4.931 -24.541 31.781 1.00 66.51 67 THR C O 1
ATOM 3277 N N . ARG C 1 68 ? 3.813 -24.825 33.725 1.00 69.64 68 ARG C N 1
ATOM 3278 C CA . ARG C 1 68 ? 3.222 -23.482 33.743 1.00 72.13 68 ARG C CA 1
ATOM 3279 C C . ARG C 1 68 ? 4.197 -22.319 33.619 1.00 72.56 68 ARG C C 1
ATOM 3280 O O . ARG C 1 68 ? 4.109 -21.526 32.676 1.00 73.25 68 ARG C O 1
ATOM 3288 N N . ALA C 1 69 ? 5.116 -22.201 34.570 1.00 71.94 69 ALA C N 1
ATOM 3289 C CA . ALA C 1 69 ? 6.099 -21.120 34.545 1.00 70.85 69 ALA C CA 1
ATOM 3290 C C . ALA C 1 69 ? 6.839 -21.074 33.209 1.00 70.59 69 ALA C C 1
ATOM 3291 O O . ALA C 1 69 ? 6.471 -20.325 32.297 1.00 71.45 69 ALA C O 1
ATOM 3293 N N . THR C 1 70 ? 7.884 -21.897 33.125 1.00 69.06 70 THR C N 1
ATOM 3294 C CA . THR C 1 70 ? 8.753 -22.024 31.953 1.00 67.26 70 THR C CA 1
ATOM 3295 C C . THR C 1 70 ? 8.095 -22.201 30.579 1.00 66.93 70 THR C C 1
ATOM 3296 O O . THR C 1 70 ? 8.493 -21.562 29.599 1.00 67.60 70 THR C O 1
ATOM 3300 N N . GLY C 1 71 ? 7.104 -23.081 30.507 1.00 65.45 71 GLY C N 1
ATOM 3301 C CA . GLY C 1 71 ? 6.462 -23.336 29.231 1.00 62.50 71 GLY C CA 1
ATOM 3302 C C . GLY C 1 71 ? 7.144 -24.541 28.614 1.00 60.83 71 GLY C C 1
ATOM 3303 O O . GLY C 1 71 ? 7.568 -25.446 29.332 1.00 59.61 71 GLY C O 1
ATOM 3304 N N . ASP C 1 72 ? 7.269 -24.559 27.292 1.00 60.01 72 ASP C N 1
ATOM 3305 C CA . ASP C 1 72 ? 7.906 -25.682 26.622 1.00 57.34 72 ASP C CA 1
ATOM 3306 C C . ASP C 1 72 ? 9.379 -25.838 27.032 1.00 55.28 72 ASP C C 1
ATOM 3307 O O . ASP C 1 72 ? 10.090 -24.848 27.237 1.00 54.49 72 ASP C O 1
ATOM 3312 N N . ILE C 1 73 ? 9.817 -27.090 27.172 1.00 51.32 73 ILE C N 1
ATOM 3313 C CA . ILE C 1 73 ? 11.195 -27.370 27.532 1.00 48.54 73 ILE C CA 1
ATOM 3314 C C . ILE C 1 73 ? 11.774 -28.500 26.711 1.00 46.12 73 ILE C C 1
ATOM 3315 O O . ILE C 1 73 ? 12.958 -28.809 26.838 1.00 46.43 73 ILE C O 1
ATOM 3320 N N . ALA C 1 74 ? 10.944 -29.120 25.871 1.00 44.28 74 ALA C N 1
ATOM 3321 C CA . ALA C 1 74 ? 11.402 -30.242 25.039 1.00 41.53 74 ALA C CA 1
ATOM 3322 C C . ALA C 1 74 ? 10.344 -30.680 24.063 1.00 39.02 74 ALA C C 1
ATOM 3323 O O . ALA C 1 74 ? 9.171 -30.381 24.239 1.00 36.83 74 ALA C O 1
ATOM 3325 N N . THR C 1 75 ? 10.775 -31.395 23.029 1.00 38.01 75 THR C N 1
ATOM 3326 C CA . THR C 1 75 ? 9.859 -31.915 22.027 1.00 34.88 75 THR C CA 1
ATOM 3327 C C . THR C 1 75 ? 10.143 -33.407 21.835 1.00 32.90 75 THR C C 1
ATOM 3328 O O . THR C 1 75 ? 11.304 -33.852 21.887 1.00 31.82 75 THR C O 1
ATOM 3332 N N . VAL C 1 76 ? 9.068 -34.161 21.625 1.00 31.16 76 VAL C N 1
ATOM 3333 C CA . VAL C 1 76 ? 9.149 -35.602 21.458 1.00 29.78 76 VAL C CA 1
ATOM 3334 C C . VAL C 1 76 ? 8.334 -36.099 20.262 1.00 28.07 76 VAL C C 1
ATOM 3335 O O . VAL C 1 76 ? 7.269 -35.564 19.948 1.00 26.88 76 VAL C O 1
ATOM 3339 N N . HIS C 1 77 ? 8.847 -37.138 19.610 1.00 25.65 77 HIS C N 1
ATOM 3340 C CA . HIS C 1 77 ? 8.170 -37.754 18.472 1.00 24.97 77 HIS C CA 1
ATOM 3341 C C . HIS C 1 77 ? 8.023 -39.251 18.749 1.00 27.67 77 HIS C C 1
ATOM 3342 O O . HIS C 1 77 ? 8.781 -39.820 19.555 1.00 27.73 77 HIS C O 1
ATOM 3349 N N . HIS C 1 78 ? 7.059 -39.885 18.084 1.00 27.57 78 HIS C N 1
ATOM 3350 C CA . HIS C 1 78 ? 6.855 -41.337 18.232 1.00 28.68 78 HIS C CA 1
ATOM 3351 C C . HIS C 1 78 ? 6.001 -41.901 17.113 1.00 26.83 78 HIS C C 1
ATOM 3352 O O . HIS C 1 78 ? 5.285 -41.172 16.420 1.00 28.09 78 HIS C O 1
ATOM 3359 N N . LEU C 1 79 ? 6.100 -43.211 16.936 1.00 26.09 79 LEU C N 1
ATOM 3360 C CA . LEU C 1 79 ? 5.284 -43.932 15.963 1.00 24.98 79 LEU C CA 1
ATOM 3361 C C . LEU C 1 79 ? 4.483 -44.869 16.848 1.00 23.97 79 LEU C C 1
ATOM 3362 O O . LEU C 1 79 ? 5.050 -45.571 17.689 1.00 22.10 79 LEU C O 1
ATOM 3367 N N . PRO C 1 80 ? 3.149 -44.843 16.724 1.00 24.04 80 PRO C N 1
ATOM 3368 C CA . PRO C 1 80 ? 2.294 -45.709 17.537 1.00 24.01 80 PRO C CA 1
ATOM 3369 C C . PRO C 1 80 ? 1.606 -46.827 16.749 1.00 25.05 80 PRO C C 1
ATOM 3370 O O . PRO C 1 80 ? 0.402 -47.059 16.930 1.00 26.81 80 PRO C O 1
ATOM 3374 N N . PRO C 1 81 ? 2.348 -47.545 15.884 1.00 25.73 81 PRO C N 1
ATOM 3375 C CA . PRO C 1 81 ? 1.703 -48.627 15.114 1.00 26.82 81 PRO C CA 1
ATOM 3376 C C . PRO C 1 81 ? 0.822 -49.503 15.985 1.00 26.86 81 PRO C C 1
ATOM 3377 O O . PRO C 1 81 ? 1.215 -49.883 17.084 1.00 25.00 81 PRO C O 1
ATOM 3381 N N . THR C 1 82 ? -0.379 -49.801 15.505 1.00 28.01 82 THR C N 1
ATOM 3382 C CA . THR C 1 82 ? -1.308 -50.612 16.279 1.00 31.11 82 THR C CA 1
ATOM 3383 C C . THR C 1 82 ? -1.949 -51.714 15.462 1.00 31.72 82 THR C C 1
ATOM 3384 O O . THR C 1 82 ? -2.293 -51.511 14.294 1.00 32.33 82 THR C O 1
ATOM 3388 N N . LEU C 1 83 ? -2.098 -52.882 16.091 1.00 31.49 83 LEU C N 1
ATOM 3389 C CA . LEU C 1 83 ? -2.669 -54.047 15.429 1.00 33.41 83 LEU C CA 1
ATOM 3390 C C . LEU C 1 83 ? -3.980 -54.393 16.109 1.00 34.24 83 LEU C C 1
ATOM 3391 O O . LEU C 1 83 ? -4.027 -54.548 17.328 1.00 34.49 83 LEU C O 1
ATOM 3396 N N . MET C 1 84 ? -5.042 -54.535 15.322 1.00 34.84 84 MET C N 1
ATOM 3397 C CA . MET C 1 84 ? -6.360 -54.795 15.885 1.00 36.50 84 MET C CA 1
ATOM 3398 C C . MET C 1 84 ? -7.230 -55.917 15.286 1.00 35.68 84 MET C C 1
ATOM 3399 O O . MET C 1 84 ? -7.162 -56.232 14.097 0.00 36.03 84 MET C O 1
ATOM 3404 N N . ALA C 1 85 ? -8.043 -56.501 16.170 1.00 36.06 85 ALA C N 1
ATOM 3405 C CA . ALA C 1 85 ? -9.024 -57.523 15.847 1.00 35.36 85 ALA C CA 1
ATOM 3406 C C . ALA C 1 85 ? -10.326 -56.729 16.007 1.00 34.40 85 ALA C C 1
ATOM 3407 O O . ALA C 1 85 ? -10.543 -56.083 17.030 1.00 32.32 85 ALA C O 1
ATOM 3409 N N . GLN C 1 86 ? -11.190 -56.757 14.996 1.00 34.56 86 GLN C N 1
ATOM 3410 C CA . GLN C 1 86 ? -12.403 -55.948 15.054 1.00 33.65 86 GLN C CA 1
ATOM 3411 C C . GLN C 1 86 ? -13.714 -56.692 14.845 1.00 33.90 86 GLN C C 1
ATOM 3412 O O . GLN C 1 86 ? -13.734 -57.847 14.413 1.00 34.01 86 GLN C O 1
ATOM 3418 N N . TRP C 1 87 ? -14.809 -56.001 15.148 1.00 34.98 87 TRP C N 1
ATOM 3419 C CA . TRP C 1 87 ? -16.139 -56.538 14.941 1.00 36.29 87 TRP C CA 1
ATOM 3420 C C . TRP C 1 87 ? -17.044 -55.439 14.375 1.00 35.64 87 TRP C C 1
ATOM 3421 O O . TRP C 1 87 ? -17.319 -54.438 15.040 1.00 36.70 87 TRP C O 1
ATOM 3432 N N . TYR C 1 88 ? -17.477 -55.637 13.126 1.00 35.06 88 TYR C N 1
ATOM 3433 C CA . TYR C 1 88 ? -18.351 -54.699 12.411 1.00 34.25 88 TYR C CA 1
ATOM 3434 C C . TYR C 1 88 ? -19.813 -55.102 12.535 1.00 34.03 88 TYR C C 1
ATOM 3435 O O . TYR C 1 88 ? -20.193 -56.233 12.196 1.00 29.91 88 TYR C O 1
ATOM 3444 N N . PHE C 1 89 ? -20.638 -54.168 13.005 1.00 35.73 89 PHE C N 1
ATOM 3445 C CA . PHE C 1 89 ? -22.068 -54.452 13.174 1.00 35.68 89 PHE C CA 1
ATOM 3446 C C . PHE C 1 89 ? -22.842 -54.453 11.860 1.00 37.30 89 PHE C C 1
ATOM 3447 O O . PHE C 1 89 ? -22.313 -54.076 10.814 1.00 39.15 89 PHE C O 1
ATOM 3455 N N . GLY C 1 90 ? -24.092 -54.899 11.915 1.00 37.76 90 GLY C N 1
ATOM 3456 C CA . GLY C 1 90 ? -24.920 -54.976 10.719 1.00 36.47 90 GLY C CA 1
ATOM 3457 C C . GLY C 1 90 ? -24.431 -56.151 9.901 1.00 36.50 90 GLY C C 1
ATOM 3458 O O . GLY C 1 90 ? -23.965 -57.146 10.468 1.00 36.14 90 GLY C O 1
ATOM 3459 N N . ASP C 1 91 ? -24.514 -56.048 8.578 1.00 36.74 91 ASP C N 1
ATOM 3460 C CA . ASP C 1 91 ? -24.031 -57.131 7.727 1.00 39.17 91 ASP C CA 1
ATOM 3461 C C . ASP C 1 91 ? -23.269 -56.596 6.514 1.00 39.93 91 ASP C C 1
ATOM 3462 O O . ASP C 1 91 ? -23.010 -55.396 6.414 1.00 40.56 91 ASP C O 1
ATOM 3467 N N . ALA C 1 92 ? -22.927 -57.488 5.586 1.00 40.23 92 ALA C N 1
ATOM 3468 C CA . ALA C 1 92 ? -22.174 -57.108 4.392 1.00 41.39 92 ALA C CA 1
ATOM 3469 C C . ALA C 1 92 ? -22.866 -56.082 3.497 1.00 42.58 92 ALA C C 1
ATOM 3470 O O . ALA C 1 92 ? -22.206 -55.418 2.702 1.00 44.64 92 ALA C O 1
ATOM 3472 N N . SER C 1 93 ? -24.179 -55.942 3.630 1.00 42.67 93 SER C N 1
ATOM 3473 C CA . SER C 1 93 ? -24.921 -55.013 2.795 1.00 42.51 93 SER C CA 1
ATOM 3474 C C . SER C 1 93 ? -25.249 -53.699 3.509 1.00 42.21 93 SER C C 1
ATOM 3475 O O . SER C 1 93 ? -25.780 -52.771 2.896 1.00 41.00 93 SER C O 1
ATOM 3478 N N . SER C 1 94 ? -24.943 -53.621 4.802 1.00 43.45 94 SER C N 1
ATOM 3479 C CA . SER C 1 94 ? -25.206 -52.407 5.576 1.00 44.62 94 SER C CA 1
ATOM 3480 C C . SER C 1 94 ? -24.364 -51.255 5.021 1.00 45.14 94 SER C C 1
ATOM 3481 O O . SER C 1 94 ? -23.185 -51.428 4.728 1.00 46.50 94 SER C O 1
ATOM 3484 N N . LYS C 1 95 ? -24.970 -50.084 4.862 1.00 44.83 95 LYS C N 1
ATOM 3485 C CA . LYS C 1 95 ? -24.248 -48.934 4.340 1.00 44.66 95 LYS C CA 1
ATOM 3486 C C . LYS C 1 95 ? -23.649 -48.208 5.516 1.00 43.22 95 LYS C C 1
ATOM 3487 O O . LYS C 1 95 ? -22.753 -47.375 5.385 1.00 44.88 95 LYS C O 1
ATOM 3493 N N . PHE C 1 96 ? -24.134 -48.568 6.688 1.00 41.14 96 PHE C N 1
ATOM 3494 C CA . PHE C 1 96 ? -23.716 -47.919 7.919 1.00 39.46 96 PHE C CA 1
ATOM 3495 C C . PHE C 1 96 ? -23.247 -48.970 8.920 1.00 37.87 96 PHE C C 1
ATOM 3496 O O . PHE C 1 96 ? -24.070 -49.681 9.502 1.00 35.04 96 PHE C O 1
ATOM 3504 N N . ARG C 1 97 ? -21.929 -49.062 9.123 1.00 34.39 97 ARG C N 1
ATOM 3505 C CA . ARG C 1 97 ? -21.408 -50.085 10.022 1.00 32.63 97 ARG C CA 1
ATOM 3506 C C . ARG C 1 97 ? -20.485 -49.651 11.141 1.00 32.61 97 ARG C C 1
ATOM 3507 O O . ARG C 1 97 ? -19.282 -49.511 10.936 1.00 31.07 97 ARG C O 1
ATOM 3515 N N . PRO C 1 98 ? -21.037 -49.428 12.351 1.00 33.47 98 PRO C N 1
ATOM 3516 C CA . PRO C 1 98 ? -20.158 -49.024 13.451 1.00 32.38 98 PRO C CA 1
ATOM 3517 C C . PRO C 1 98 ? -19.335 -50.264 13.786 1.00 31.42 98 PRO C C 1
ATOM 3518 O O . PRO C 1 98 ? -19.677 -51.374 13.348 1.00 31.06 98 PRO C O 1
ATOM 3522 N N . TYR C 1 99 ? -18.249 -50.095 14.533 1.00 30.47 99 TYR C N 1
ATOM 3523 C CA . TYR C 1 99 ? -17.433 -51.245 14.869 1.00 31.62 99 TYR C CA 1
ATOM 3524 C C . TYR C 1 99 ? -16.647 -51.046 16.152 1.00 31.89 99 TYR C C 1
ATOM 3525 O O . TYR C 1 99 ? -16.539 -49.917 16.652 1.00 30.47 99 TYR C O 1
ATOM 3534 N N . VAL C 1 100 ? -16.129 -52.145 16.702 1.00 32.02 100 VAL C N 1
ATOM 3535 C CA . VAL C 1 100 ? -15.338 -52.078 17.925 1.00 32.95 100 VAL C CA 1
ATOM 3536 C C . VAL C 1 100 ? -14.126 -52.969 17.729 1.00 33.79 100 VAL C C 1
ATOM 3537 O O . VAL C 1 100 ? -14.192 -53.969 17.009 1.00 35.96 100 VAL C O 1
ATOM 3541 N N . GLY C 1 101 ? -13.020 -52.611 18.370 1.00 32.83 101 GLY C N 1
ATOM 3542 C CA . GLY C 1 101 ? -11.830 -53.412 18.227 1.00 31.85 101 GLY C CA 1
ATOM 3543 C C . GLY C 1 101 ? -11.010 -53.378 19.484 1.00 32.12 101 GLY C C 1
ATOM 3544 O O . GLY C 1 101 ? -11.162 -52.468 20.301 1.00 32.88 101 GLY C O 1
ATOM 3545 N N . ALA C 1 102 ? -10.154 -54.389 19.633 1.00 30.33 102 ALA C N 1
ATOM 3546 C CA . ALA C 1 102 ? -9.262 -54.521 20.790 1.00 28.48 102 ALA C CA 1
ATOM 3547 C C . ALA C 1 102 ? -7.947 -55.011 20.196 1.00 27.83 102 ALA C C 1
ATOM 3548 O O . ALA C 1 102 ? -7.948 -55.754 19.213 1.00 24.64 102 ALA C O 1
ATOM 3550 N N . GLY C 1 103 ? -6.827 -54.576 20.757 1.00 27.45 103 GLY C N 1
ATOM 3551 C CA . GLY C 1 103 ? -5.562 -55.029 20.211 1.00 30.92 103 GLY C CA 1
ATOM 3552 C C . GLY C 1 103 ? -4.336 -54.655 21.004 1.00 32.96 103 GLY C C 1
ATOM 3553 O O . GLY C 1 103 ? -4.393 -54.366 22.201 1.00 32.46 103 GLY C O 1
ATOM 3554 N N . ILE C 1 104 ? -3.211 -54.646 20.311 1.00 33.92 104 ILE C N 1
ATOM 3555 C CA . ILE C 1 104 ? -1.937 -54.320 20.937 1.00 34.20 104 ILE C CA 1
ATOM 3556 C C . ILE C 1 104 ? -1.291 -53.157 20.221 1.00 32.66 104 ILE C C 1
ATOM 3557 O O . ILE C 1 104 ? -1.321 -53.072 18.998 1.00 30.67 104 ILE C O 1
ATOM 3562 N N . ASN C 1 105 ? -0.700 -52.265 21.003 1.00 31.62 105 ASN C N 1
ATOM 3563 C CA . ASN C 1 105 ? -0.006 -51.108 20.457 1.00 29.91 105 ASN C CA 1
ATOM 3564 C C . ASN C 1 105 ? 1.484 -51.118 20.793 1.00 28.51 105 ASN C C 1
ATOM 3565 O O . ASN C 1 105 ? 1.904 -51.592 21.849 1.00 25.40 105 ASN C O 1
ATOM 3570 N N . TYR C 1 106 ? 2.280 -50.612 19.866 1.00 28.82 106 TYR C N 1
ATOM 3571 C CA . TYR C 1 106 ? 3.712 -50.496 20.097 1.00 29.42 106 TYR C CA 1
ATOM 3572 C C . TYR C 1 106 ? 4.101 -49.075 19.677 1.00 29.31 106 TYR C C 1
ATOM 3573 O O . TYR C 1 106 ? 3.829 -48.638 18.562 0.00 30.17 106 TYR C O 1
ATOM 3582 N N . THR C 1 107 ? 4.727 -48.371 20.608 1.00 32.22 107 THR C N 1
ATOM 3583 C CA . THR C 1 107 ? 5.132 -46.993 20.382 1.00 35.26 107 THR C CA 1
ATOM 3584 C C . THR C 1 107 ? 6.627 -46.726 20.621 1.00 36.81 107 THR C C 1
ATOM 3585 O O . THR C 1 107 ? 7.173 -47.058 21.669 1.00 37.85 107 THR C O 1
ATOM 3589 N N . THR C 1 108 ? 7.286 -46.134 19.633 1.00 37.23 108 THR C N 1
ATOM 3590 C CA . THR C 1 108 ? 8.702 -45.804 19.784 1.00 37.93 108 THR C CA 1
ATOM 3591 C C . THR C 1 108 ? 8.925 -44.312 19.697 1.00 37.10 108 THR C C 1
ATOM 3592 O O . THR C 1 108 ? 8.453 -43.654 18.771 0.00 37.29 108 THR C O 1
ATOM 3596 N N . PHE C 1 109 ? 9.660 -43.787 20.666 1.00 36.75 109 PHE C N 1
ATOM 3597 C CA . PHE C 1 109 ? 9.961 -42.360 20.694 1.00 35.82 109 PHE C CA 1
ATOM 3598 C C . PHE C 1 109 ? 11.320 -42.095 20.085 1.00 33.45 109 PHE C C 1
ATOM 3599 O O . PHE C 1 109 ? 12.271 -42.831 20.292 1.00 29.93 109 PHE C O 1
ATOM 3607 N N . PHE C 1 110 ? 11.404 -41.048 19.292 1.00 35.24 110 PHE C N 1
ATOM 3608 C CA . PHE C 1 110 ? 12.679 -40.686 18.688 1.00 35.66 110 PHE C CA 1
ATOM 3609 C C . PHE C 1 110 ? 12.683 -39.202 18.352 1.00 36.04 110 PHE C C 1
ATOM 3610 O O . PHE C 1 110 ? 11.637 -38.566 18.221 0.00 36.25 110 PHE C O 1
ATOM 3618 N N . ASP C 1 111 ? 13.889 -38.670 18.213 1.00 37.26 111 ASP C N 1
ATOM 3619 C CA . ASP C 1 111 ? 14.099 -37.256 17.934 1.00 36.67 111 ASP C CA 1
ATOM 3620 C C . ASP C 1 111 ? 13.520 -36.472 19.089 1.00 35.19 111 ASP C C 1
ATOM 3621 O O . ASP C 1 111 ? 12.601 -35.700 18.928 1.00 32.52 111 ASP C O 1
ATOM 3626 N N . ASN C 1 112 ? 14.071 -36.721 20.267 1.00 35.70 112 ASN C N 1
ATOM 3627 C CA . ASN C 1 112 ? 13.654 -36.072 21.502 1.00 37.13 112 ASN C CA 1
ATOM 3628 C C . ASN C 1 112 ? 14.785 -35.183 21.990 1.00 37.96 112 ASN C C 1
ATOM 3629 O O . ASN C 1 112 ? 15.914 -35.628 22.111 1.00 39.06 112 ASN C O 1
ATOM 3634 N N . GLY C 1 113 ? 14.473 -33.925 22.268 1.00 38.57 113 GLY C N 1
ATOM 3635 C CA . GLY C 1 113 ? 15.492 -33.021 22.743 1.00 39.40 113 GLY C CA 1
ATOM 3636 C C . GLY C 1 113 ? 14.871 -31.885 23.512 1.00 39.67 113 GLY C C 1
ATOM 3637 O O . GLY C 1 113 ? 13.722 -31.524 23.270 1.00 39.12 113 GLY C O 1
ATOM 3638 N N . PHE C 1 114 ? 15.625 -31.335 24.457 1.00 39.50 114 PHE C N 1
ATOM 3639 C CA . PHE C 1 114 ? 15.143 -30.202 25.221 1.00 39.90 114 PHE C CA 1
ATOM 3640 C C . PHE C 1 114 ? 15.451 -28.943 24.397 1.00 40.33 114 PHE C C 1
ATOM 3641 O O . PHE C 1 114 ? 16.406 -28.930 23.623 1.00 37.84 114 PHE C O 1
ATOM 3649 N N . ASN C 1 115 ? 14.634 -27.903 24.557 1.00 43.56 115 ASN C N 1
ATOM 3650 C CA . ASN C 1 115 ? 14.843 -26.633 23.843 1.00 45.45 115 ASN C CA 1
ATOM 3651 C C . ASN C 1 115 ? 15.877 -25.753 24.568 1.00 46.65 115 ASN C C 1
ATOM 3652 O O . ASN C 1 115 ? 16.532 -26.195 25.513 1.00 46.06 115 ASN C O 1
ATOM 3657 N N . ASP C 1 116 ? 16.040 -24.513 24.119 1.00 48.50 116 ASP C N 1
ATOM 3658 C CA . ASP C 1 116 ? 16.989 -23.620 24.768 1.00 49.50 116 ASP C CA 1
ATOM 3659 C C . ASP C 1 116 ? 16.618 -23.471 26.241 1.00 50.11 116 ASP C C 1
ATOM 3660 O O . ASP C 1 116 ? 17.479 -23.453 27.117 1.00 48.80 116 ASP C O 1
ATOM 3665 N N . HIS C 1 117 ? 15.322 -23.367 26.506 1.00 50.97 117 HIS C N 1
ATOM 3666 C CA . HIS C 1 117 ? 14.829 -23.216 27.863 1.00 52.57 117 HIS C CA 1
ATOM 3667 C C . HIS C 1 117 ? 15.164 -24.448 28.709 1.00 51.78 117 HIS C C 1
ATOM 3668 O O . HIS C 1 117 ? 15.587 -24.326 29.859 1.00 51.19 117 HIS C O 1
ATOM 3675 N N . GLY C 1 118 ? 14.984 -25.636 28.147 1.00 50.94 118 GLY C N 1
ATOM 3676 C CA . GLY C 1 118 ? 15.329 -26.841 28.881 1.00 48.54 118 GLY C CA 1
ATOM 3677 C C . GLY C 1 118 ? 16.822 -26.842 29.211 1.00 47.65 118 GLY C C 1
ATOM 3678 O O . GLY C 1 118 ? 17.243 -27.147 30.338 1.00 45.73 118 GLY C O 1
ATOM 3679 N N . LYS C 1 119 ? 17.637 -26.493 28.225 1.00 46.52 119 LYS C N 1
ATOM 3680 C CA . LYS C 1 119 ? 19.076 -26.448 28.439 1.00 45.03 119 LYS C CA 1
ATOM 3681 C C . LYS C 1 119 ? 19.429 -25.382 29.475 1.00 45.87 119 LYS C C 1
ATOM 3682 O O . LYS C 1 119 ? 20.254 -25.621 30.352 1.00 44.46 119 LYS C O 1
ATOM 3688 N N . GLU C 1 120 ? 18.804 -24.210 29.382 1.00 47.11 120 GLU C N 1
ATOM 3689 C CA . GLU C 1 120 ? 19.087 -23.141 30.326 1.00 49.02 120 GLU C CA 1
ATOM 3690 C C . GLU C 1 120 ? 18.821 -23.606 31.741 1.00 49.62 120 GLU C C 1
ATOM 3691 O O . GLU C 1 120 ? 19.416 -23.091 32.693 1.00 49.32 120 GLU C O 1
ATOM 3697 N N . ALA C 1 121 ? 17.930 -24.582 31.882 1.00 49.93 121 ALA C N 1
ATOM 3698 C CA . ALA C 1 121 ? 17.603 -25.130 33.197 1.00 50.41 121 ALA C CA 1
ATOM 3699 C C . ALA C 1 121 ? 18.543 -26.297 33.594 1.00 49.81 121 ALA C C 1
ATOM 3700 O O . ALA C 1 121 ? 18.447 -26.845 34.687 1.00 50.18 121 ALA C O 1
ATOM 3702 N N . GLY C 1 122 ? 19.431 -26.685 32.690 1.00 49.43 122 GLY C N 1
ATOM 3703 C CA . GLY C 1 122 ? 20.360 -27.762 32.988 1.00 49.60 122 GLY C CA 1
ATOM 3704 C C . GLY C 1 122 ? 19.985 -29.132 32.444 1.00 49.57 122 GLY C C 1
ATOM 3705 O O . GLY C 1 122 ? 20.545 -30.147 32.861 1.00 47.07 122 GLY C O 1
ATOM 3706 N N . LEU C 1 123 ? 19.051 -29.165 31.494 1.00 49.18 123 LEU C N 1
ATOM 3707 C CA . LEU C 1 123 ? 18.584 -30.428 30.908 1.00 46.49 123 LEU C CA 1
ATOM 3708 C C . LEU C 1 123 ? 19.291 -30.819 29.607 1.00 43.73 123 LEU C C 1
ATOM 3709 O O . LEU C 1 123 ? 19.575 -29.980 28.749 0.00 43.67 123 LEU C O 1
ATOM 3714 N N . SER C 1 124 ? 19.566 -32.114 29.492 1.00 40.98 124 SER C N 1
ATOM 3715 C CA . SER C 1 124 ? 20.236 -32.689 28.330 1.00 39.57 124 SER C CA 1
ATOM 3716 C C . SER C 1 124 ? 20.058 -34.204 28.299 1.00 39.26 124 SER C C 1
ATOM 3717 O O . SER C 1 124 ? 19.504 -34.801 29.229 1.00 37.77 124 SER C O 1
ATOM 3720 N N . ASP C 1 125 ? 20.556 -34.813 27.222 1.00 38.67 125 ASP C N 1
ATOM 3721 C CA . ASP C 1 125 ? 20.512 -36.263 27.028 1.00 37.38 125 ASP C CA 1
ATOM 3722 C C . ASP C 1 125 ? 19.133 -36.851 27.280 1.00 36.18 125 ASP C C 1
ATOM 3723 O O . ASP C 1 125 ? 18.966 -37.677 28.177 1.00 37.62 125 ASP C O 1
ATOM 3728 N N . LEU C 1 126 ? 18.153 -36.453 26.481 1.00 34.40 126 LEU C N 1
ATOM 3729 C CA . LEU C 1 126 ? 16.781 -36.935 26.656 1.00 33.89 126 LEU C CA 1
ATOM 3730 C C . LEU C 1 126 ? 16.421 -38.063 25.695 1.00 35.20 126 LEU C C 1
ATOM 3731 O O . LEU C 1 126 ? 16.861 -38.078 24.542 1.00 36.33 126 LEU C O 1
ATOM 3736 N N . SER C 1 127 ? 15.630 -39.010 26.186 1.00 35.82 127 SER C N 1
ATOM 3737 C CA . SER C 1 127 ? 15.168 -40.134 25.392 1.00 38.12 127 SER C CA 1
ATOM 3738 C C . SER C 1 127 ? 14.164 -40.925 26.228 1.00 39.23 127 SER C C 1
ATOM 3739 O O . SER C 1 127 ? 14.236 -40.946 27.457 1.00 40.43 127 SER C O 1
ATOM 3742 N N . LEU C 1 128 ? 13.217 -41.557 25.546 1.00 40.45 128 LEU C N 1
ATOM 3743 C CA . LEU C 1 128 ? 12.169 -42.324 26.205 1.00 41.39 128 LEU C CA 1
ATOM 3744 C C . LEU C 1 128 ? 12.278 -43.735 25.689 1.00 41.96 128 LEU C C 1
ATOM 3745 O O . LEU C 1 128 ? 12.610 -43.936 24.518 1.00 45.37 128 LEU C O 1
ATOM 3750 N N . LYS C 1 129 ? 12.029 -44.717 26.549 1.00 40.90 129 LYS C N 1
ATOM 3751 C CA . LYS C 1 129 ? 12.122 -46.106 26.124 0.00 41.94 129 LYS C CA 1
ATOM 3752 C C . LYS C 1 129 ? 10.806 -46.567 25.508 1.00 41.64 129 LYS C C 1
ATOM 3753 O O . LYS C 1 129 ? 9.741 -46.048 25.821 1.00 40.66 129 LYS C O 1
ATOM 3759 N N . ASP C 1 130 ? 10.904 -47.529 24.603 1.00 42.14 130 ASP C N 1
ATOM 3760 C CA . ASP C 1 130 ? 9.747 -48.072 23.911 1.00 41.47 130 ASP C CA 1
ATOM 3761 C C . ASP C 1 130 ? 8.649 -48.583 24.851 1.00 40.63 130 ASP C C 1
ATOM 3762 O O . ASP C 1 130 ? 8.884 -48.828 26.034 1.00 39.69 130 ASP C O 1
ATOM 3767 N N . SER C 1 131 ? 7.451 -48.749 24.303 1.00 40.28 131 SER C N 1
ATOM 3768 C CA . SER C 1 131 ? 6.302 -49.175 25.080 1.00 40.98 131 SER C CA 1
ATOM 3769 C C . SER C 1 131 ? 5.334 -50.080 24.313 1.00 42.19 131 SER C C 1
ATOM 3770 O O . SER C 1 131 ? 5.141 -49.903 23.108 1.00 43.02 131 SER C O 1
ATOM 3773 N N . TRP C 1 132 ? 4.740 -51.045 25.023 1.00 41.91 132 TRP C N 1
ATOM 3774 C CA . TRP C 1 132 ? 3.739 -51.975 24.461 1.00 41.27 132 TRP C CA 1
ATOM 3775 C C . TRP C 1 132 ? 2.501 -51.843 25.329 1.00 39.93 132 TRP C C 1
ATOM 3776 O O . TRP C 1 132 ? 2.622 -51.564 26.520 1.00 42.98 132 TRP C O 1
ATOM 3787 N N . GLY C 1 133 ? 1.310 -52.035 24.776 1.00 37.11 133 GLY C N 1
ATOM 3788 C CA . GLY C 1 133 ? 0.131 -51.895 25.617 1.00 33.73 133 GLY C CA 1
ATOM 3789 C C . GLY C 1 133 ? -1.193 -52.200 24.962 1.00 33.36 133 GLY C C 1
ATOM 3790 O O . GLY C 1 133 ? -1.294 -52.218 23.733 1.00 33.81 133 GLY C O 1
ATOM 3791 N N . ALA C 1 134 ? -2.215 -52.447 25.781 1.00 30.57 134 ALA C N 1
ATOM 3792 C CA . ALA C 1 134 ? -3.557 -52.743 25.293 1.00 27.99 134 ALA C CA 1
ATOM 3793 C C . ALA C 1 134 ? -4.091 -51.539 24.486 1.00 27.90 134 ALA C C 1
ATOM 3794 O O . ALA C 1 134 ? -3.644 -50.385 24.651 1.00 26.23 134 ALA C O 1
ATOM 3796 N N . ALA C 1 135 ? -5.050 -51.805 23.607 1.00 24.89 135 ALA C N 1
ATOM 3797 C CA . ALA C 1 135 ? -5.639 -50.759 22.803 1.00 22.89 135 ALA C CA 1
ATOM 3798 C C . ALA C 1 135 ? -7.090 -51.140 22.522 1.00 25.15 135 ALA C C 1
ATOM 3799 O O . ALA C 1 135 ? -7.410 -52.323 22.324 1.00 24.81 135 ALA C O 1
ATOM 3801 N N . GLY C 1 136 ? -7.968 -50.142 22.536 1.00 25.42 136 GLY C N 1
ATOM 3802 C CA . GLY C 1 136 ? -9.367 -50.385 22.256 1.00 28.36 136 GLY C CA 1
ATOM 3803 C C . GLY C 1 136 ? -9.810 -49.378 21.202 1.00 31.08 136 GLY C C 1
ATOM 3804 O O . GLY C 1 136 ? -9.158 -48.329 21.025 1.00 30.90 136 GLY C O 1
ATOM 3805 N N . GLN C 1 137 ? -10.897 -49.675 20.493 1.00 31.31 137 GLN C N 1
ATOM 3806 C CA . GLN C 1 137 ? -11.377 -48.757 19.468 1.00 32.83 137 GLN C CA 1
ATOM 3807 C C . GLN C 1 137 ? -12.852 -48.927 19.167 1.00 34.62 137 GLN C C 1
ATOM 3808 O O . GLN C 1 137 ? -13.406 -50.026 19.255 1.00 34.90 137 GLN C O 1
ATOM 3814 N N . VAL C 1 138 ? -13.488 -47.824 18.809 1.00 34.76 138 VAL C N 1
ATOM 3815 C CA . VAL C 1 138 ? -14.873 -47.850 18.422 1.00 36.47 138 VAL C CA 1
ATOM 3816 C C . VAL C 1 138 ? -14.899 -46.892 17.252 1.00 36.04 138 VAL C C 1
ATOM 3817 O O . VAL C 1 138 ? -14.278 -45.840 17.301 1.00 37.46 138 VAL C O 1
ATOM 3821 N N . GLY C 1 139 ? -15.590 -47.253 16.188 1.00 35.84 139 GLY C N 1
ATOM 3822 C CA . GLY C 1 139 ? -15.616 -46.368 15.052 1.00 35.89 139 GLY C CA 1
ATOM 3823 C C . GLY C 1 139 ? -16.802 -46.583 14.153 1.00 37.14 139 GLY C C 1
ATOM 3824 O O . GLY C 1 139 ? -17.685 -47.403 14.420 1.00 34.05 139 GLY C O 1
ATOM 3825 N N . VAL C 1 140 ? -16.835 -45.833 13.067 1.00 39.43 140 VAL C N 1
ATOM 3826 C CA . VAL C 1 140 ? -17.924 -45.986 12.132 1.00 40.92 140 VAL C CA 1
ATOM 3827 C C . VAL C 1 140 ? -17.471 -45.836 10.689 1.00 38.87 140 VAL C C 1
ATOM 3828 O O . VAL C 1 140 ? -16.693 -44.939 10.345 1.00 38.71 140 VAL C O 1
ATOM 3832 N N . ASP C 1 141 ? -17.962 -46.740 9.861 1.00 36.25 141 ASP C N 1
ATOM 3833 C CA . ASP C 1 141 ? -17.690 -46.691 8.453 1.00 34.24 141 ASP C CA 1
ATOM 3834 C C . ASP C 1 141 ? -19.027 -46.495 7.790 1.00 33.74 141 ASP C C 1
ATOM 3835 O O . ASP C 1 141 ? -20.024 -47.120 8.169 1.00 33.81 141 ASP C O 1
ATOM 3840 N N . TYR C 1 142 ? -19.069 -45.583 6.837 1.00 32.72 142 TYR C N 1
ATOM 3841 C CA . TYR C 1 142 ? -20.288 -45.360 6.077 1.00 33.35 142 TYR C CA 1
ATOM 3842 C C . TYR C 1 142 ? -19.888 -45.785 4.675 1.00 33.20 142 TYR C C 1
ATOM 3843 O O . TYR C 1 142 ? -19.089 -45.119 4.023 1.00 34.07 142 TYR C O 1
ATOM 3852 N N . LEU C 1 143 ? -20.415 -46.914 4.231 1.00 34.19 143 LEU C N 1
ATOM 3853 C CA . LEU C 1 143 ? -20.100 -47.453 2.916 1.00 37.09 143 LEU C CA 1
ATOM 3854 C C . LEU C 1 143 ? -20.942 -46.847 1.799 1.00 38.74 143 LEU C C 1
ATOM 3855 O O . LEU C 1 143 ? -22.092 -47.244 1.573 1.00 36.79 143 LEU C O 1
ATOM 3860 N N . ILE C 1 144 ? -20.354 -45.871 1.107 1.00 42.06 144 ILE C N 1
ATOM 3861 C CA . ILE C 1 144 ? -21.030 -45.166 0.016 1.00 46.68 144 ILE C CA 1
ATOM 3862 C C . ILE C 1 144 ? -21.285 -46.022 -1.235 1.00 48.50 144 ILE C C 1
ATOM 3863 O O . ILE C 1 144 ? -22.396 -46.055 -1.761 1.00 48.83 144 ILE C O 1
ATOM 3868 N N . ASN C 1 145 ? -20.246 -46.705 -1.704 1.00 49.74 145 ASN C N 1
ATOM 3869 C CA . ASN C 1 145 ? -20.336 -47.548 -2.896 1.00 49.59 145 ASN C CA 1
ATOM 3870 C C . ASN C 1 145 ? -19.588 -48.824 -2.606 1.00 49.39 145 ASN C C 1
ATOM 3871 O O . ASN C 1 145 ? -19.144 -49.069 -1.481 1.00 49.19 145 ASN C O 1
ATOM 3876 N N . ARG C 1 146 ? -19.426 -49.623 -3.649 1.00 48.84 146 ARG C N 1
ATOM 3877 C CA . ARG C 1 146 ? -18.676 -50.849 -3.540 1.00 47.34 146 ARG C CA 1
ATOM 3878 C C . ARG C 1 146 ? -17.211 -50.413 -3.570 1.00 46.08 146 ARG C C 1
ATOM 3879 O O . ARG C 1 146 ? -16.307 -51.226 -3.415 1.00 45.97 146 ARG C O 1
ATOM 3887 N N . ASP C 1 147 ? -16.986 -49.117 -3.751 1.00 44.56 147 ASP C N 1
ATOM 3888 C CA . ASP C 1 147 ? -15.635 -48.593 -3.818 1.00 43.74 147 ASP C CA 1
ATOM 3889 C C . ASP C 1 147 ? -15.176 -47.653 -2.707 1.00 43.75 147 ASP C C 1
ATOM 3890 O O . ASP C 1 147 ? -14.031 -47.741 -2.272 1.00 45.15 147 ASP C O 1
ATOM 3895 N N . TRP C 1 148 ? -16.049 -46.752 -2.252 1.00 43.98 148 TRP C N 1
ATOM 3896 C CA . TRP C 1 148 ? -15.658 -45.756 -1.248 1.00 43.72 148 TRP C CA 1
ATOM 3897 C C . TRP C 1 148 ? -16.415 -45.745 0.054 1.00 42.20 148 TRP C C 1
ATOM 3898 O O . TRP C 1 148 ? -17.508 -46.301 0.164 1.00 43.63 148 TRP C O 1
ATOM 3909 N N . LEU C 1 149 ? -15.824 -45.079 1.040 1.00 40.02 149 LEU C N 1
ATOM 3910 C CA . LEU C 1 149 ? -16.442 -44.925 2.354 1.00 37.64 149 LEU C CA 1
ATOM 3911 C C . LEU C 1 149 ? -15.800 -43.768 3.102 1.00 36.36 149 LEU C C 1
ATOM 3912 O O . LEU C 1 149 ? -14.714 -43.317 2.757 1.00 34.86 149 LEU C O 1
ATOM 3917 N N . VAL C 1 150 ? -16.503 -43.264 4.107 1.00 35.63 150 VAL C N 1
ATOM 3918 C CA . VAL C 1 150 ? -15.984 -42.185 4.956 1.00 34.33 150 VAL C CA 1
ATOM 3919 C C . VAL C 1 150 ? -15.937 -42.842 6.331 1.00 33.49 150 VAL C C 1
ATOM 3920 O O . VAL C 1 150 ? -16.728 -43.748 6.601 1.00 31.51 150 VAL C O 1
ATOM 3924 N N . ASN C 1 151 ? -15.033 -42.387 7.197 1.00 34.46 151 ASN C N 1
ATOM 3925 C CA . ASN C 1 151 ? -14.865 -43.023 8.493 1.00 35.87 151 ASN C CA 1
ATOM 3926 C C . ASN C 1 151 ? -14.582 -42.104 9.680 1.00 38.34 151 ASN C C 1
ATOM 3927 O O . ASN C 1 151 ? -14.041 -41.006 9.512 1.00 39.88 151 ASN C O 1
ATOM 3932 N N . MET C 1 152 ? -14.983 -42.564 10.873 1.00 38.70 152 MET C N 1
ATOM 3933 C CA . MET C 1 152 ? -14.747 -41.874 12.146 1.00 39.89 152 MET C CA 1
ATOM 3934 C C . MET C 1 152 ? -14.149 -42.949 13.007 1.00 39.94 152 MET C C 1
ATOM 3935 O O . MET C 1 152 ? -14.475 -44.110 12.826 1.00 41.07 152 MET C O 1
ATOM 3940 N N . SER C 1 153 ? -13.320 -42.573 13.972 1.00 40.15 153 SER C N 1
ATOM 3941 C CA . SER C 1 153 ? -12.687 -43.562 14.829 1.00 37.97 153 SER C CA 1
ATOM 3942 C C . SER C 1 153 ? -12.126 -42.960 16.118 1.00 37.44 153 SER C C 1
ATOM 3943 O O . SER C 1 153 ? -11.491 -41.908 16.104 1.00 37.36 153 SER C O 1
ATOM 3946 N N . VAL C 1 154 ? -12.388 -43.628 17.236 1.00 37.37 154 VAL C N 1
ATOM 3947 C CA . VAL C 1 154 ? -11.904 -43.189 18.544 1.00 36.95 154 VAL C CA 1
ATOM 3948 C C . VAL C 1 154 ? -11.076 -44.312 19.114 1.00 36.83 154 VAL C C 1
ATOM 3949 O O . VAL C 1 154 ? -11.587 -45.415 19.308 1.00 37.01 154 VAL C O 1
ATOM 3953 N N . TRP C 1 155 ? -9.805 -44.039 19.397 1.00 37.16 155 TRP C N 1
ATOM 3954 C CA . TRP C 1 155 ? -8.928 -45.061 19.942 1.00 36.34 155 TRP C CA 1
ATOM 3955 C C . TRP C 1 155 ? -8.414 -44.720 21.332 1.00 37.75 155 TRP C C 1
ATOM 3956 O O . TRP C 1 155 ? -8.160 -43.559 21.658 1.00 38.22 155 TRP C O 1
ATOM 3967 N N . TYR C 1 156 ? -8.272 -45.747 22.157 1.00 39.67 156 TYR C N 1
ATOM 3968 C CA . TYR C 1 156 ? -7.697 -45.571 23.474 1.00 38.94 156 TYR C CA 1
ATOM 3969 C C . TYR C 1 156 ? -6.444 -46.449 23.478 1.00 40.56 156 TYR C C 1
ATOM 3970 O O . TYR C 1 156 ? -6.455 -47.570 22.944 1.00 40.81 156 TYR C O 1
ATOM 3979 N N . MET C 1 157 ? -5.358 -45.959 24.063 1.00 41.31 157 MET C N 1
ATOM 3980 C CA . MET C 1 157 ? -4.130 -46.753 24.059 1.00 41.48 157 MET C CA 1
ATOM 3981 C C . MET C 1 157 ? -3.294 -46.666 25.332 1.00 41.75 157 MET C C 1
ATOM 3982 O O . MET C 1 157 ? -3.078 -45.587 25.866 1.00 39.33 157 MET C O 1
ATOM 3987 N N . ASP C 1 158 ? -2.849 -47.825 25.812 1.00 44.58 158 ASP C N 1
ATOM 3988 C CA . ASP C 1 158 ? -2.019 -47.921 27.010 1.00 46.96 158 ASP C CA 1
ATOM 3989 C C . ASP C 1 158 ? -0.582 -47.615 26.660 1.00 46.96 158 ASP C C 1
ATOM 3990 O O . ASP C 1 158 ? 0.130 -48.504 26.198 1.00 48.01 158 ASP C O 1
ATOM 3995 N N . ILE C 1 159 ? -0.137 -46.386 26.886 1.00 46.03 159 ILE C N 1
ATOM 3996 C CA . ILE C 1 159 ? 1.240 -46.055 26.574 1.00 46.26 159 ILE C CA 1
ATOM 3997 C C . ILE C 1 159 ? 2.016 -45.505 27.771 1.00 48.42 159 ILE C C 1
ATOM 3998 O O . ILE C 1 159 ? 2.036 -44.301 28.023 0.00 48.81 159 ILE C O 1
ATOM 4003 N N . ASP C 1 160 ? 2.664 -46.416 28.490 0.00 52.16 160 ASP C N 1
ATOM 4004 C CA . ASP C 1 160 ? 3.466 -46.071 29.658 1.00 55.40 160 ASP C CA 1
ATOM 4005 C C . ASP C 1 160 ? 4.947 -46.213 29.333 1.00 55.67 160 ASP C C 1
ATOM 4006 O O . ASP C 1 160 ? 5.384 -47.224 28.765 1.00 56.95 160 ASP C O 1
ATOM 4011 N N . THR C 1 161 ? 5.719 -45.204 29.703 1.00 54.26 161 THR C N 1
ATOM 4012 C CA . THR C 1 161 ? 7.143 -45.219 29.438 1.00 53.80 161 THR C CA 1
ATOM 4013 C C . THR C 1 161 ? 7.887 -44.531 30.585 1.00 52.68 161 THR C C 1
ATOM 4014 O O . THR C 1 161 ? 7.306 -44.206 31.631 1.00 52.06 161 THR C O 1
ATOM 4018 N N . THR C 1 162 ? 9.181 -44.334 30.391 1.00 50.90 162 THR C N 1
ATOM 4019 C CA . THR C 1 162 ? 9.996 -43.649 31.367 1.00 49.54 162 THR C CA 1
ATOM 4020 C C . THR C 1 162 ? 10.971 -42.754 30.598 1.00 46.94 162 THR C C 1
ATOM 4021 O O . THR C 1 162 ? 11.635 -43.197 29.647 1.00 44.42 162 THR C O 1
ATOM 4025 N N . ALA C 1 163 ? 11.035 -41.486 30.993 1.00 43.59 163 ALA C N 1
ATOM 4026 C CA . ALA C 1 163 ? 11.923 -40.538 30.325 1.00 41.60 163 ALA C CA 1
ATOM 4027 C C . ALA C 1 163 ? 13.285 -40.547 30.995 1.00 39.56 163 ALA C C 1
ATOM 4028 O O . ALA C 1 163 ? 13.387 -40.568 32.212 1.00 36.03 163 ALA C O 1
ATOM 4030 N N . ASN C 1 164 ? 14.330 -40.527 30.181 1.00 39.51 164 ASN C N 1
ATOM 4031 C CA . ASN C 1 164 ? 15.693 -40.538 30.682 1.00 41.61 164 ASN C CA 1
ATOM 4032 C C . ASN C 1 164 ? 16.427 -39.310 30.172 1.00 43.89 164 ASN C C 1
ATOM 4033 O O . ASN C 1 164 ? 16.373 -38.989 28.996 1.00 45.18 164 ASN C O 1
ATOM 4038 N N . TYR C 1 165 ? 17.087 -38.610 31.087 1.00 45.78 165 TYR C N 1
ATOM 4039 C CA . TYR C 1 165 ? 17.804 -37.382 30.771 1.00 46.85 165 TYR C CA 1
ATOM 4040 C C . TYR C 1 165 ? 18.642 -36.958 31.991 1.00 47.90 165 TYR C C 1
ATOM 4041 O O . TYR C 1 165 ? 18.493 -37.503 33.077 1.00 48.09 165 TYR C O 1
ATOM 4050 N N . LYS C 1 166 ? 19.525 -35.981 31.822 1.00 48.40 166 LYS C N 1
ATOM 4051 C CA . LYS C 1 166 ? 20.303 -35.526 32.970 1.00 48.66 166 LYS C CA 1
ATOM 4052 C C . LYS C 1 166 ? 19.856 -34.127 33.373 1.00 50.44 166 LYS C C 1
ATOM 4053 O O . LYS C 1 166 ? 19.447 -33.344 32.531 1.00 51.84 166 LYS C O 1
ATOM 4059 N N . LEU C 1 167 ? 19.884 -33.837 34.669 1.00 52.76 167 LEU C N 1
ATOM 4060 C CA . LEU C 1 167 ? 19.515 -32.511 35.169 1.00 54.76 167 LEU C CA 1
ATOM 4061 C C . LEU C 1 167 ? 20.824 -31.973 35.731 1.00 56.30 167 LEU C C 1
ATOM 4062 O O . LEU C 1 167 ? 21.151 -32.234 36.886 1.00 57.12 167 LEU C O 1
ATOM 4067 N N . GLY C 1 168 ? 21.574 -31.246 34.906 1.00 56.82 168 GLY C N 1
ATOM 4068 C CA . GLY C 1 168 ? 22.849 -30.707 35.330 1.00 55.38 168 GLY C CA 1
ATOM 4069 C C . GLY C 1 168 ? 23.763 -31.828 35.788 1.00 55.75 168 GLY C C 1
ATOM 4070 O O . GLY C 1 168 ? 24.995 -31.733 35.692 1.00 55.02 168 GLY C O 1
ATOM 4071 N N . GLY C 1 169 ? 23.150 -32.912 36.267 1.00 55.76 169 GLY C N 1
ATOM 4072 C CA . GLY C 1 169 ? 23.908 -34.041 36.778 1.00 56.19 169 GLY C CA 1
ATOM 4073 C C . GLY C 1 169 ? 23.695 -35.357 36.071 1.00 54.94 169 GLY C C 1
ATOM 4074 O O . GLY C 1 169 ? 24.491 -35.710 35.214 1.00 53.54 169 GLY C O 1
ATOM 4075 N N . ALA C 1 170 ? 22.634 -36.080 36.439 1.00 55.76 170 ALA C N 1
ATOM 4076 C CA . ALA C 1 170 ? 22.312 -37.380 35.836 1.00 56.59 170 ALA C CA 1
ATOM 4077 C C . ALA C 1 170 ? 20.919 -37.884 36.217 1.00 58.67 170 ALA C C 1
ATOM 4078 O O . ALA C 1 170 ? 20.605 -39.069 36.036 1.00 55.52 170 ALA C O 1
ATOM 4080 N N . GLN C 1 171 ? 20.091 -36.993 36.764 1.00 61.49 171 GLN C N 1
ATOM 4081 C CA . GLN C 1 171 ? 18.739 -37.377 37.169 1.00 64.14 171 GLN C CA 1
ATOM 4082 C C . GLN C 1 171 ? 18.053 -37.777 35.873 1.00 65.03 171 GLN C C 1
ATOM 4083 O O . GLN C 1 171 ? 17.335 -36.975 35.262 1.00 64.64 171 GLN C O 1
ATOM 4089 N N . GLN C 1 172 ? 18.276 -39.023 35.461 1.00 64.96 172 GLN C N 1
ATOM 4090 C CA . GLN C 1 172 ? 17.715 -39.507 34.210 1.00 64.98 172 GLN C CA 1
ATOM 4091 C C . GLN C 1 172 ? 16.563 -40.480 34.269 1.00 63.09 172 GLN C C 1
ATOM 4092 O O . GLN C 1 172 ? 16.473 -41.341 33.405 1.00 65.35 172 GLN C O 1
ATOM 4098 N N . HIS C 1 173 ? 15.666 -40.370 35.242 1.00 59.50 173 HIS C N 1
ATOM 4099 C CA . HIS C 1 173 ? 14.572 -41.332 35.255 1.00 56.45 173 HIS C CA 1
ATOM 4100 C C . HIS C 1 173 ? 13.243 -40.883 35.829 1.00 55.72 173 HIS C C 1
ATOM 4101 O O . HIS C 1 173 ? 13.118 -40.634 37.019 1.00 57.04 173 HIS C O 1
ATOM 4108 N N . ASP C 1 174 ? 12.252 -40.770 34.956 1.00 54.05 174 ASP C N 1
ATOM 4109 C CA . ASP C 1 174 ? 10.895 -40.416 35.350 1.00 53.98 174 ASP C CA 1
ATOM 4110 C C . ASP C 1 174 ? 9.913 -41.237 34.518 1.00 53.98 174 ASP C C 1
ATOM 4111 O O . ASP C 1 174 ? 10.206 -41.613 33.379 1.00 53.05 174 ASP C O 1
ATOM 4116 N N . SER C 1 175 ? 8.750 -41.512 35.091 1.00 55.38 175 SER C N 1
ATOM 4117 C CA . SER C 1 175 ? 7.714 -42.272 34.401 1.00 57.13 175 SER C CA 1
ATOM 4118 C C . SER C 1 175 ? 6.720 -41.372 33.668 1.00 58.41 175 SER C C 1
ATOM 4119 O O . SER C 1 175 ? 6.071 -40.521 34.274 1.00 59.29 175 SER C O 1
ATOM 4122 N N . VAL C 1 176 ? 6.614 -41.567 32.356 1.00 58.92 176 VAL C N 1
ATOM 4123 C CA . VAL C 1 176 ? 5.693 -40.794 31.536 1.00 60.19 176 VAL C CA 1
ATOM 4124 C C . VAL C 1 176 ? 4.509 -41.666 31.149 1.00 60.88 176 VAL C C 1
ATOM 4125 O O . VAL C 1 176 ? 4.668 -42.800 30.697 1.00 60.48 176 VAL C O 1
ATOM 4129 N N . ARG C 1 177 ? 3.315 -41.120 31.345 1.00 60.98 177 ARG C N 1
ATOM 4130 C CA . ARG C 1 177 ? 2.093 -41.811 31.010 1.00 61.07 177 ARG C CA 1
ATOM 4131 C C . ARG C 1 177 ? 1.316 -40.959 30.039 1.00 60.38 177 ARG C C 1
ATOM 4132 O O . ARG C 1 177 ? 0.782 -39.919 30.415 1.00 61.65 177 ARG C O 1
ATOM 4140 N N . LEU C 1 178 ? 1.270 -41.392 28.783 1.00 58.15 178 LEU C N 1
ATOM 4141 C CA . LEU C 1 178 ? 0.516 -40.676 27.767 1.00 55.81 178 LEU C CA 1
ATOM 4142 C C . LEU C 1 178 ? -0.946 -41.126 27.807 1.00 54.01 178 LEU C C 1
ATOM 4143 O O . LEU C 1 178 ? -1.847 -40.282 27.853 1.00 52.36 178 LEU C O 1
ATOM 4148 N N . ASP C 1 179 ? -1.169 -42.448 27.812 1.00 52.35 179 ASP C N 1
ATOM 4149 C CA . ASP C 1 179 ? -2.522 -43.020 27.814 1.00 50.50 179 ASP C CA 1
ATOM 4150 C C . ASP C 1 179 ? -3.474 -42.107 27.059 1.00 47.79 179 ASP C C 1
ATOM 4151 O O . ASP C 1 179 ? -4.480 -41.676 27.590 1.00 47.21 179 ASP C O 1
ATOM 4156 N N . PRO C 1 180 ? -3.179 -41.845 25.790 1.00 45.68 180 PRO C N 1
ATOM 4157 C CA . PRO C 1 180 ? -3.966 -40.977 24.919 1.00 44.69 180 PRO C CA 1
ATOM 4158 C C . PRO C 1 180 ? -5.166 -41.579 24.208 1.00 44.01 180 PRO C C 1
ATOM 4159 O O . PRO C 1 180 ? -5.284 -42.784 24.035 1.00 43.18 180 PRO C O 1
ATOM 4163 N N . TRP C 1 181 ? -6.064 -40.704 23.800 1.00 43.32 181 TRP C N 1
ATOM 4164 C CA . TRP C 1 181 ? -7.216 -41.116 23.022 1.00 43.76 181 TRP C CA 1
ATOM 4165 C C . TRP C 1 181 ? -6.761 -40.676 21.631 1.00 43.06 181 TRP C C 1
ATOM 4166 O O . TRP C 1 181 ? -6.062 -39.668 21.512 1.00 44.88 181 TRP C O 1
ATOM 4177 N N . VAL C 1 182 ? -7.092 -41.422 20.583 1.00 40.49 182 VAL C N 1
ATOM 4178 C CA . VAL C 1 182 ? -6.700 -40.981 19.247 1.00 37.95 182 VAL C CA 1
ATOM 4179 C C . VAL C 1 182 ? -7.962 -40.771 18.437 1.00 37.38 182 VAL C C 1
ATOM 4180 O O . VAL C 1 182 ? -8.850 -41.612 18.423 1.00 37.49 182 VAL C O 1
ATOM 4184 N N . PHE C 1 183 ? -8.056 -39.631 17.774 1.00 38.20 183 PHE C N 1
ATOM 4185 C CA . PHE C 1 183 ? -9.249 -39.342 16.980 1.00 39.07 183 PHE C CA 1
ATOM 4186 C C . PHE C 1 183 ? -8.929 -39.321 15.494 1.00 37.72 183 PHE C C 1
ATOM 4187 O O . PHE C 1 183 ? -8.061 -38.580 15.060 1.00 38.01 183 PHE C O 1
ATOM 4195 N N . MET C 1 184 ? -9.622 -40.157 14.725 1.00 37.69 184 MET C N 1
ATOM 4196 C CA . MET C 1 184 ? -9.384 -40.243 13.296 1.00 38.26 184 MET C CA 1
ATOM 4197 C C . MET C 1 184 ? -10.592 -40.033 12.386 1.00 37.90 184 MET C C 1
ATOM 4198 O O . MET C 1 184 ? -11.681 -40.559 12.621 0.00 38.79 184 MET C O 1
ATOM 4203 N N . PHE C 1 185 ? -10.366 -39.227 11.350 1.00 41.10 185 PHE C N 1
ATOM 4204 C CA . PHE C 1 185 ? -11.364 -38.886 10.325 1.00 43.94 185 PHE C CA 1
ATOM 4205 C C . PHE C 1 185 ? -10.719 -39.240 9.003 1.00 43.54 185 PHE C C 1
ATOM 4206 O O . PHE C 1 185 ? -9.596 -38.828 8.736 1.00 44.00 185 PHE C O 1
ATOM 4214 N N . SER C 1 186 ? -11.417 -39.988 8.166 1.00 41.77 186 SER C N 1
ATOM 4215 C CA . SER C 1 186 ? -10.805 -40.386 6.916 1.00 39.91 186 SER C CA 1
ATOM 4216 C C . SER C 1 186 ? -11.795 -40.806 5.840 1.00 39.22 186 SER C C 1
ATOM 4217 O O . SER C 1 186 ? -13.004 -40.833 6.051 1.00 38.99 186 SER C O 1
ATOM 4220 N N . ALA C 1 187 ? -11.226 -41.127 4.684 1.00 37.77 187 ALA C N 1
ATOM 4221 C CA . ALA C 1 187 ? -11.958 -41.613 3.541 1.00 36.24 187 ALA C CA 1
ATOM 4222 C C . ALA C 1 187 ? -11.231 -42.916 3.304 1.00 37.11 187 ALA C C 1
ATOM 4223 O O . ALA C 1 187 ? -10.030 -43.018 3.596 1.00 37.30 187 ALA C O 1
ATOM 4225 N N . GLY C 1 188 ? -11.943 -43.919 2.808 1.00 37.62 188 GLY C N 1
ATOM 4226 C CA . GLY C 1 188 ? -11.314 -45.192 2.566 1.00 37.72 188 GLY C CA 1
ATOM 4227 C C . GLY C 1 188 ? -11.692 -45.776 1.222 1.00 39.30 188 GLY C C 1
ATOM 4228 O O . GLY C 1 188 ? -12.761 -45.487 0.686 1.00 39.17 188 GLY C O 1
ATOM 4229 N N . TYR C 1 189 ? -10.813 -46.607 0.679 1.00 40.14 189 TYR C N 1
ATOM 4230 C CA . TYR C 1 189 ? -11.053 -47.241 -0.602 1.00 42.14 189 TYR C CA 1
ATOM 4231 C C . TYR C 1 189 ? -11.151 -48.737 -0.384 1.00 42.40 189 TYR C C 1
ATOM 4232 O O . TYR C 1 189 ? -10.459 -49.300 0.458 1.00 43.05 189 TYR C O 1
ATOM 4241 N N . ARG C 1 190 ? -12.002 -49.385 -1.164 1.00 43.30 190 ARG C N 1
ATOM 4242 C CA . ARG C 1 190 ? -12.196 -50.815 -1.032 1.00 43.88 190 ARG C CA 1
ATOM 4243 C C . ARG C 1 190 ? -11.603 -51.622 -2.184 1.00 44.54 190 ARG C C 1
ATOM 4244 O O . ARG C 1 190 ? -11.644 -51.192 -3.331 1.00 44.73 190 ARG C O 1
ATOM 4252 N N . PHE C 1 191 ? -11.048 -52.791 -1.863 1.00 45.17 191 PHE C N 1
ATOM 4253 C CA . PHE C 1 191 ? -10.476 -53.677 -2.873 1.00 46.61 191 PHE C CA 1
ATOM 4254 C C . PHE C 1 191 ? -11.122 -55.037 -2.656 1.00 48.07 191 PHE C C 1
ATOM 4255 O O . PHE C 1 191 ? -10.960 -55.657 -1.600 0.00 48.32 191 PHE C O 1
ATOM 4263 N N . HIS C 1 192 ? -11.851 -55.502 -3.665 1.00 50.63 192 HIS C N 1
ATOM 4264 C CA . HIS C 1 192 ? -12.556 -56.779 -3.580 1.00 52.16 192 HIS C CA 1
ATOM 4265 C C . HIS C 1 192 ? -11.851 -57.918 -4.295 1.00 53.28 192 HIS C C 1
ATOM 4266 O O . HIS C 1 192 ? -11.962 -59.061 -3.800 1.00 55.02 192 HIS C O 1
ATOM 4273 N N . GLU D 1 2 ? -0.330 -72.498 -1.933 1.00 39.81 2 GLU D N 1
ATOM 4274 C CA . GLU D 1 2 ? 0.347 -71.281 -1.393 1.00 39.99 2 GLU D CA 1
ATOM 4275 C C . GLU D 1 2 ? 0.636 -70.260 -2.485 1.00 38.27 2 GLU D C 1
ATOM 4276 O O . GLU D 1 2 ? 0.742 -69.063 -2.203 1.00 38.99 2 GLU D O 1
ATOM 4282 N N . ALA D 1 3 ? 0.760 -70.728 -3.729 1.00 36.68 3 ALA D N 1
ATOM 4283 C CA . ALA D 1 3 ? 0.975 -69.818 -4.856 1.00 36.70 3 ALA D CA 1
ATOM 4284 C C . ALA D 1 3 ? -0.156 -68.769 -4.829 1.00 37.94 3 ALA D C 1
ATOM 4285 O O . ALA D 1 3 ? -1.335 -69.120 -4.693 1.00 37.82 3 ALA D O 1
ATOM 4287 N N . GLY D 1 4 ? 0.196 -67.488 -4.932 1.00 38.27 4 GLY D N 1
ATOM 4288 C CA . GLY D 1 4 ? -0.825 -66.456 -4.924 1.00 36.52 4 GLY D CA 1
ATOM 4289 C C . GLY D 1 4 ? -1.113 -65.933 -3.533 1.00 35.79 4 GLY D C 1
ATOM 4290 O O . GLY D 1 4 ? -1.803 -64.917 -3.353 1.00 34.72 4 GLY D O 1
ATOM 4291 N N . GLU D 1 5 ? -0.574 -66.626 -2.534 1.00 35.93 5 GLU D N 1
ATOM 4292 C CA . GLU D 1 5 ? -0.759 -66.235 -1.153 1.00 36.54 5 GLU D CA 1
ATOM 4293 C C . GLU D 1 5 ? 0.102 -65.041 -0.692 1.00 36.65 5 GLU D C 1
ATOM 4294 O O . GLU D 1 5 ? 1.233 -64.835 -1.149 1.00 36.78 5 GLU D O 1
ATOM 4300 N N . PHE D 1 6 ? -0.468 -64.268 0.226 1.00 36.95 6 PHE D N 1
ATOM 4301 C CA . PHE D 1 6 ? 0.173 -63.112 0.828 1.00 36.99 6 PHE D CA 1
ATOM 4302 C C . PHE D 1 6 ? 0.017 -63.249 2.346 1.00 36.03 6 PHE D C 1
ATOM 4303 O O . PHE D 1 6 ? -1.087 -63.432 2.854 1.00 35.00 6 PHE D O 1
ATOM 4311 N N . PHE D 1 7 ? 1.115 -63.184 3.076 1.00 35.83 7 PHE D N 1
ATOM 4312 C CA . PHE D 1 7 ? 1.016 -63.280 4.522 1.00 35.53 7 PHE D CA 1
ATOM 4313 C C . PHE D 1 7 ? 1.887 -62.215 5.191 1.00 35.59 7 PHE D C 1
ATOM 4314 O O . PHE D 1 7 ? 2.925 -61.803 4.672 1.00 36.44 7 PHE D O 1
ATOM 4322 N N . MET D 1 8 ? 1.429 -61.734 6.336 1.00 35.81 8 MET D N 1
ATOM 4323 C CA . MET D 1 8 ? 2.150 -60.702 7.076 1.00 36.88 8 MET D CA 1
ATOM 4324 C C . MET D 1 8 ? 2.626 -61.241 8.427 1.00 35.00 8 MET D C 1
ATOM 4325 O O . MET D 1 8 ? 1.880 -61.939 9.133 1.00 34.69 8 MET D O 1
ATOM 4330 N N . ARG D 1 9 ? 3.868 -60.936 8.771 1.00 33.47 9 ARG D N 1
ATOM 4331 C CA . ARG D 1 9 ? 4.399 -61.362 10.052 1.00 32.15 9 ARG D CA 1
ATOM 4332 C C . ARG D 1 9 ? 4.620 -60.117 10.896 1.00 30.09 9 ARG D C 1
ATOM 4333 O O . ARG D 1 9 ? 5.018 -59.060 10.377 1.00 30.89 9 ARG D O 1
ATOM 4341 N N . ALA D 1 10 ? 4.341 -60.221 12.185 1.00 28.44 10 ALA D N 1
ATOM 4342 C CA . ALA D 1 10 ? 4.558 -59.101 13.092 1.00 28.35 10 ALA D CA 1
ATOM 4343 C C . ALA D 1 10 ? 5.279 -59.653 14.309 1.00 29.48 10 ALA D C 1
ATOM 4344 O O . ALA D 1 10 ? 4.880 -60.691 14.856 1.00 29.25 10 ALA D O 1
ATOM 4346 N N . GLY D 1 11 ? 6.345 -58.981 14.721 1.00 29.74 11 GLY D N 1
ATOM 4347 C CA . GLY D 1 11 ? 7.096 -59.453 15.875 1.00 31.12 11 GLY D CA 1
ATOM 4348 C C . GLY D 1 11 ? 8.324 -58.608 16.172 1.00 32.34 11 GLY D C 1
ATOM 4349 O O . GLY D 1 11 ? 8.461 -57.488 15.681 1.00 34.90 11 GLY D O 1
ATOM 4350 N N . SER D 1 12 ? 9.228 -59.149 16.982 1.00 31.28 12 SER D N 1
ATOM 4351 C CA . SER D 1 12 ? 10.435 -58.446 17.331 1.00 32.75 12 SER D CA 1
ATOM 4352 C C . SER D 1 12 ? 11.577 -58.747 16.389 1.00 33.01 12 SER D C 1
ATOM 4353 O O . SER D 1 12 ? 11.847 -59.889 16.013 1.00 32.51 12 SER D O 1
ATOM 4356 N N . ALA D 1 13 ? 12.254 -57.687 15.992 1.00 32.67 13 ALA D N 1
ATOM 4357 C CA . ALA D 1 13 ? 13.400 -57.794 15.123 1.00 30.65 13 ALA D CA 1
ATOM 4358 C C . ALA D 1 13 ? 14.523 -57.156 15.947 1.00 31.00 13 ALA D C 1
ATOM 4359 O O . ALA D 1 13 ? 14.378 -56.041 16.458 1.00 28.86 13 ALA D O 1
ATOM 4361 N N . THR D 1 14 ? 15.620 -57.885 16.117 1.00 30.87 14 THR D N 1
ATOM 4362 C CA . THR D 1 14 ? 16.751 -57.389 16.882 1.00 33.54 14 THR D CA 1
ATOM 4363 C C . THR D 1 14 ? 18.005 -57.320 15.987 1.00 35.73 14 THR D C 1
ATOM 4364 O O . THR D 1 14 ? 18.401 -58.306 15.353 1.00 36.31 14 THR D O 1
ATOM 4368 N N . VAL D 1 15 ? 18.593 -56.126 15.924 1.00 37.65 15 VAL D N 1
ATOM 4369 C CA . VAL D 1 15 ? 19.795 -55.848 15.139 1.00 39.99 15 VAL D CA 1
ATOM 4370 C C . VAL D 1 15 ? 21.045 -55.958 16.024 1.00 42.33 15 VAL D C 1
ATOM 4371 O O . VAL D 1 15 ? 21.154 -55.294 17.063 1.00 43.37 15 VAL D O 1
ATOM 4375 N N . ARG D 1 16 ? 21.989 -56.793 15.602 1.00 44.74 16 ARG D N 1
ATOM 4376 C CA . ARG D 1 16 ? 23.221 -56.973 16.345 1.00 45.39 16 ARG D CA 1
ATOM 4377 C C . ARG D 1 16 ? 24.395 -56.614 15.445 1.00 44.07 16 ARG D C 1
ATOM 4378 O O . ARG D 1 16 ? 24.923 -57.446 14.721 1.00 42.38 16 ARG D O 1
ATOM 4386 N N . PRO D 1 17 ? 24.811 -55.350 15.478 1.00 44.87 17 PRO D N 1
ATOM 4387 C CA . PRO D 1 17 ? 25.931 -54.872 14.664 1.00 46.59 17 PRO D CA 1
ATOM 4388 C C . PRO D 1 17 ? 27.218 -55.638 14.875 1.00 48.10 17 PRO D C 1
ATOM 4389 O O . PRO D 1 17 ? 27.584 -55.977 15.997 1.00 45.47 17 PRO D O 1
ATOM 4393 N N . THR D 1 18 ? 27.895 -55.906 13.764 1.00 50.93 18 THR D N 1
ATOM 4394 C CA . THR D 1 18 ? 29.150 -56.641 13.736 1.00 55.56 18 THR D CA 1
ATOM 4395 C C . THR D 1 18 ? 30.339 -55.702 13.739 1.00 57.56 18 THR D C 1
ATOM 4396 O O . THR D 1 18 ? 30.274 -54.601 13.204 1.00 57.51 18 THR D O 1
ATOM 4400 N N . GLU D 1 19 ? 31.430 -56.160 14.345 1.00 60.37 19 GLU D N 1
ATOM 4401 C CA . GLU D 1 19 ? 32.656 -55.385 14.445 1.00 64.47 19 GLU D CA 1
ATOM 4402 C C . GLU D 1 19 ? 33.232 -55.087 13.065 0.00 64.99 19 GLU D C 1
ATOM 4403 O O . GLU D 1 19 ? 34.285 -55.603 12.695 0.00 65.18 19 GLU D O 1
ATOM 4409 N N . GLY D 1 29 ? 40.413 -46.456 20.733 1.00 67.45 29 GLY D N 1
ATOM 4410 C CA . GLY D 1 29 ? 40.500 -47.756 21.376 1.00 68.49 29 GLY D CA 1
ATOM 4411 C C . GLY D 1 29 ? 39.446 -48.723 20.870 1.00 68.40 29 GLY D C 1
ATOM 4412 O O . GLY D 1 29 ? 39.676 -49.459 19.908 1.00 67.84 29 GLY D O 1
ATOM 4413 N N . GLY D 1 30 ? 38.286 -48.723 21.518 0.00 68.85 30 GLY D N 1
ATOM 4414 C CA . GLY D 1 30 ? 37.218 -49.617 21.111 1.00 69.36 30 GLY D CA 1
ATOM 4415 C C . GLY D 1 30 ? 36.000 -48.883 20.591 1.00 69.92 30 GLY D C 1
ATOM 4416 O O . GLY D 1 30 ? 35.443 -48.011 21.266 1.00 71.29 30 GLY D O 1
ATOM 4417 N N . PHE D 1 31 ? 35.575 -49.242 19.384 1.00 70.30 31 PHE D N 1
ATOM 4418 C CA . PHE D 1 31 ? 34.410 -48.619 18.761 1.00 70.36 31 PHE D CA 1
ATOM 4419 C C . PHE D 1 31 ? 33.237 -49.589 18.869 1.00 68.76 31 PHE D C 1
ATOM 4420 O O . PHE D 1 31 ? 32.986 -50.373 17.954 1.00 69.42 31 PHE D O 1
ATOM 4428 N N . SER D 1 32 ? 32.526 -49.542 19.990 1.00 64.46 32 SER D N 1
ATOM 4429 C CA . SER D 1 32 ? 31.382 -50.431 20.214 1.00 60.38 32 SER D CA 1
ATOM 4430 C C . SER D 1 32 ? 30.040 -49.804 19.815 1.00 57.53 32 SER D C 1
ATOM 4431 O O . SER D 1 32 ? 29.881 -48.580 19.785 1.00 55.93 32 SER D O 1
ATOM 4434 N N . VAL D 1 33 ? 29.076 -50.664 19.519 1.00 55.68 33 VAL D N 1
ATOM 4435 C CA . VAL D 1 33 ? 27.742 -50.242 19.106 1.00 52.57 33 VAL D CA 1
ATOM 4436 C C . VAL D 1 33 ? 26.720 -51.222 19.665 1.00 50.16 33 VAL D C 1
ATOM 4437 O O . VAL D 1 33 ? 26.703 -52.393 19.285 1.00 49.23 33 VAL D O 1
ATOM 4441 N N . THR D 1 34 ? 25.858 -50.743 20.554 1.00 48.11 34 THR D N 1
ATOM 4442 C CA . THR D 1 34 ? 24.842 -51.595 21.161 1.00 45.97 34 THR D CA 1
ATOM 4443 C C . THR D 1 34 ? 23.811 -52.240 20.225 1.00 44.22 34 THR D C 1
ATOM 4444 O O . THR D 1 34 ? 23.565 -51.784 19.116 1.00 43.64 34 THR D O 1
ATOM 4448 N N . ASN D 1 35 ? 23.215 -53.325 20.704 1.00 42.04 35 ASN D N 1
ATOM 4449 C CA . ASN D 1 35 ? 22.185 -54.028 19.965 1.00 40.10 35 ASN D CA 1
ATOM 4450 C C . ASN D 1 35 ? 20.877 -53.317 20.308 1.00 38.71 35 ASN D C 1
ATOM 4451 O O . ASN D 1 35 ? 20.739 -52.714 21.374 1.00 38.56 35 ASN D O 1
ATOM 4456 N N . ASN D 1 36 ? 19.921 -53.385 19.401 1.00 35.65 36 ASN D N 1
ATOM 4457 C CA . ASN D 1 36 ? 18.642 -52.762 19.613 1.00 32.27 36 ASN D CA 1
ATOM 4458 C C . ASN D 1 36 ? 17.573 -53.621 18.967 1.00 30.41 36 ASN D C 1
ATOM 4459 O O . ASN D 1 36 ? 17.782 -54.194 17.893 1.00 29.99 36 ASN D O 1
ATOM 4464 N N . THR D 1 37 ? 16.433 -53.708 19.649 1.00 29.79 37 THR D N 1
ATOM 4465 C CA . THR D 1 37 ? 15.324 -54.513 19.210 1.00 29.77 37 THR D CA 1
ATOM 4466 C C . THR D 1 37 ? 14.111 -53.629 18.959 1.00 29.28 37 THR D C 1
ATOM 4467 O O . THR D 1 37 ? 13.737 -52.836 19.804 1.00 31.89 37 THR D O 1
ATOM 4471 N N . GLN D 1 38 ? 13.505 -53.747 17.785 1.00 29.17 38 GLN D N 1
ATOM 4472 C CA . GLN D 1 38 ? 12.322 -52.944 17.438 1.00 27.04 38 GLN D CA 1
ATOM 4473 C C . GLN D 1 38 ? 11.214 -53.800 16.817 1.00 28.96 38 GLN D C 1
ATOM 4474 O O . GLN D 1 38 ? 11.355 -54.997 16.656 1.00 29.54 38 GLN D O 1
ATOM 4480 N N . LEU D 1 39 ? 10.108 -53.159 16.471 1.00 30.37 39 LEU D N 1
ATOM 4481 C CA . LEU D 1 39 ? 8.986 -53.850 15.842 1.00 31.63 39 LEU D CA 1
ATOM 4482 C C . LEU D 1 39 ? 9.385 -54.276 14.426 1.00 32.13 39 LEU D C 1
ATOM 4483 O O . LEU D 1 39 ? 9.864 -53.468 13.617 1.00 34.35 39 LEU D O 1
ATOM 4488 N N . GLY D 1 40 ? 9.187 -55.558 14.141 1.00 31.39 40 GLY D N 1
ATOM 4489 C CA . GLY D 1 40 ? 9.512 -56.087 12.840 1.00 31.97 40 GLY D CA 1
ATOM 4490 C C . GLY D 1 40 ? 8.251 -56.471 12.095 1.00 31.44 40 GLY D C 1
ATOM 4491 O O . GLY D 1 40 ? 7.332 -57.056 12.666 1.00 30.47 40 GLY D O 1
ATOM 4492 N N . LEU D 1 41 ? 8.200 -56.135 10.815 1.00 32.73 41 LEU D N 1
ATOM 4493 C CA . LEU D 1 41 ? 7.049 -56.473 9.978 1.00 32.93 41 LEU D CA 1
ATOM 4494 C C . LEU D 1 41 ? 7.543 -56.936 8.620 1.00 33.03 41 LEU D C 1
ATOM 4495 O O . LEU D 1 41 ? 8.416 -56.310 8.014 1.00 31.56 41 LEU D O 1
ATOM 4500 N N . THR D 1 42 ? 7.012 -58.051 8.144 1.00 31.87 42 THR D N 1
ATOM 4501 C CA . THR D 1 42 ? 7.401 -58.530 6.819 1.00 31.33 42 THR D CA 1
ATOM 4502 C C . THR D 1 42 ? 6.129 -58.811 6.007 1.00 30.55 42 THR D C 1
ATOM 4503 O O . THR D 1 42 ? 5.135 -59.319 6.535 1.00 29.13 42 THR D O 1
ATOM 4507 N N . PHE D 1 43 ? 6.147 -58.432 4.738 1.00 32.52 43 PHE D N 1
ATOM 4508 C CA . PHE D 1 43 ? 5.026 -58.636 3.829 1.00 33.96 43 PHE D CA 1
ATOM 4509 C C . PHE D 1 43 ? 5.587 -59.549 2.766 1.00 33.65 43 PHE D C 1
ATOM 4510 O O . PHE D 1 43 ? 6.612 -59.225 2.152 1.00 34.20 43 PHE D O 1
ATOM 4518 N N . THR D 1 44 ? 4.934 -60.691 2.542 1.00 33.06 44 THR D N 1
ATOM 4519 C CA . THR D 1 44 ? 5.452 -61.641 1.560 1.00 34.53 44 THR D CA 1
ATOM 4520 C C . THR D 1 44 ? 4.407 -62.191 0.617 1.00 34.33 44 THR D C 1
ATOM 4521 O O . THR D 1 44 ? 3.258 -62.388 1.009 1.00 34.60 44 THR D O 1
ATOM 4525 N N . TYR D 1 45 ? 4.827 -62.449 -0.623 1.00 34.07 45 TYR D N 1
ATOM 4526 C CA . TYR D 1 45 ? 3.938 -63.002 -1.634 1.00 34.77 45 TYR D CA 1
ATOM 4527 C C . TYR D 1 45 ? 4.538 -64.252 -2.287 1.00 35.71 45 TYR D C 1
ATOM 4528 O O . TYR D 1 45 ? 5.756 -64.322 -2.526 1.00 34.42 45 TYR D O 1
ATOM 4537 N N . MET D 1 46 ? 3.691 -65.243 -2.573 1.00 37.96 46 MET D N 1
ATOM 4538 C CA . MET D 1 46 ? 4.176 -66.471 -3.204 1.00 41.03 46 MET D CA 1
ATOM 4539 C C . MET D 1 46 ? 4.177 -66.437 -4.737 1.00 42.55 46 MET D C 1
ATOM 4540 O O . MET D 1 46 ? 3.123 -66.434 -5.371 1.00 43.11 46 MET D O 1
ATOM 4545 N N . ALA D 1 47 ? 5.360 -66.399 -5.336 1.00 41.69 47 ALA D N 1
ATOM 4546 C CA . ALA D 1 47 ? 5.453 -66.417 -6.780 1.00 42.07 47 ALA D CA 1
ATOM 4547 C C . ALA D 1 47 ? 4.840 -67.780 -7.114 1.00 42.62 47 ALA D C 1
ATOM 4548 O O . ALA D 1 47 ? 3.880 -67.877 -7.883 1.00 42.79 47 ALA D O 1
ATOM 4550 N N . THR D 1 48 ? 5.367 -68.830 -6.492 1.00 41.47 48 THR D N 1
ATOM 4551 C CA . THR D 1 48 ? 4.877 -70.172 -6.730 1.00 42.01 48 THR D CA 1
ATOM 4552 C C . THR D 1 48 ? 4.649 -70.807 -5.372 1.00 41.85 48 THR D C 1
ATOM 4553 O O . THR D 1 48 ? 4.467 -70.098 -4.390 1.00 44.06 48 THR D O 1
ATOM 4557 N N . ASP D 1 49 ? 4.644 -72.135 -5.305 1.00 39.07 49 ASP D N 1
ATOM 4558 C CA . ASP D 1 49 ? 4.451 -72.811 -4.019 1.00 38.48 49 ASP D CA 1
ATOM 4559 C C . ASP D 1 49 ? 5.740 -72.813 -3.214 1.00 38.24 49 ASP D C 1
ATOM 4560 O O . ASP D 1 49 ? 5.748 -73.212 -2.057 1.00 40.76 49 ASP D O 1
ATOM 4565 N N . ASN D 1 50 ? 6.837 -72.380 -3.826 1.00 35.60 50 ASN D N 1
ATOM 4566 C CA . ASN D 1 50 ? 8.108 -72.340 -3.110 1.00 34.79 50 ASN D CA 1
ATOM 4567 C C . ASN D 1 50 ? 8.861 -70.993 -3.213 1.00 34.57 50 ASN D C 1
ATOM 4568 O O . ASN D 1 50 ? 9.628 -70.648 -2.315 0.00 34.51 50 ASN D O 1
ATOM 4573 N N . ILE D 1 51 ? 8.646 -70.242 -4.299 1.00 33.99 51 ILE D N 1
ATOM 4574 C CA . ILE D 1 51 ? 9.333 -68.957 -4.472 1.00 34.80 51 ILE D CA 1
ATOM 4575 C C . ILE D 1 51 ? 8.529 -67.819 -3.884 1.00 35.52 51 ILE D C 1
ATOM 4576 O O . ILE D 1 51 ? 7.371 -67.620 -4.234 1.00 35.96 51 ILE D O 1
ATOM 4581 N N . GLY D 1 52 ? 9.162 -67.074 -2.984 1.00 35.03 52 GLY D N 1
ATOM 4582 C CA . GLY D 1 52 ? 8.494 -65.967 -2.329 1.00 34.69 52 GLY D CA 1
ATOM 4583 C C . GLY D 1 52 ? 9.211 -64.644 -2.500 1.00 35.42 52 GLY D C 1
ATOM 4584 O O . GLY D 1 52 ? 10.422 -64.597 -2.713 1.00 36.30 52 GLY D O 1
ATOM 4585 N N . VAL D 1 53 ? 8.426 -63.575 -2.394 1.00 33.89 53 VAL D N 1
ATOM 4586 C CA . VAL D 1 53 ? 8.889 -62.205 -2.519 1.00 32.22 53 VAL D CA 1
ATOM 4587 C C . VAL D 1 53 ? 8.520 -61.549 -1.199 1.00 31.46 53 VAL D C 1
ATOM 4588 O O . VAL D 1 53 ? 7.347 -61.514 -0.801 1.00 26.68 53 VAL D O 1
ATOM 4592 N N . GLU D 1 54 ? 9.534 -61.031 -0.521 1.00 33.08 54 GLU D N 1
ATOM 4593 C CA . GLU D 1 54 ? 9.349 -60.446 0.796 1.00 33.23 54 GLU D CA 1
ATOM 4594 C C . GLU D 1 54 ? 10.029 -59.107 1.059 1.00 33.43 54 GLU D C 1
ATOM 4595 O O . GLU D 1 54 ? 11.163 -58.861 0.629 1.00 35.71 54 GLU D O 1
ATOM 4601 N N . LEU D 1 55 ? 9.314 -58.245 1.785 1.00 33.23 55 LEU D N 1
ATOM 4602 C CA . LEU D 1 55 ? 9.819 -56.931 2.186 1.00 31.75 55 LEU D CA 1
ATOM 4603 C C . LEU D 1 55 ? 9.832 -56.897 3.715 1.00 30.71 55 LEU D C 1
ATOM 4604 O O . LEU D 1 55 ? 8.836 -57.218 4.357 1.00 30.98 55 LEU D O 1
ATOM 4609 N N . LEU D 1 56 ? 10.967 -56.541 4.304 1.00 30.15 56 LEU D N 1
ATOM 4610 C CA . LEU D 1 56 ? 11.050 -56.422 5.775 1.00 29.04 56 LEU D CA 1
ATOM 4611 C C . LEU D 1 56 ? 10.963 -54.945 6.153 1.00 26.45 56 LEU D C 1
ATOM 4612 O O . LEU D 1 56 ? 11.649 -54.099 5.565 1.00 24.78 56 LEU D O 1
ATOM 4617 N N . ALA D 1 57 ? 10.108 -54.638 7.119 1.00 26.89 57 ALA D N 1
ATOM 4618 C CA . ALA D 1 57 ? 9.960 -53.260 7.555 1.00 27.94 57 ALA D CA 1
ATOM 4619 C C . ALA D 1 57 ? 10.065 -53.180 9.067 1.00 29.18 57 ALA D C 1
ATOM 4620 O O . ALA D 1 57 ? 9.706 -54.118 9.775 1.00 30.55 57 ALA D O 1
ATOM 4622 N N . ALA D 1 58 ? 10.562 -52.051 9.561 1.00 29.94 58 ALA D N 1
ATOM 4623 C CA . ALA D 1 58 ? 10.719 -51.888 10.987 1.00 30.18 58 ALA D CA 1
ATOM 4624 C C . ALA D 1 58 ? 10.569 -50.442 11.432 1.00 30.63 58 ALA D C 1
ATOM 4625 O O . ALA D 1 58 ? 10.703 -49.515 10.640 1.00 30.12 58 ALA D O 1
ATOM 4627 N N . THR D 1 59 ? 10.253 -50.267 12.707 1.00 31.51 59 THR D N 1
ATOM 4628 C CA . THR D 1 59 ? 10.132 -48.946 13.313 1.00 31.42 59 THR D CA 1
ATOM 4629 C C . THR D 1 59 ? 11.614 -48.526 13.361 1.00 29.72 59 THR D C 1
ATOM 4630 O O . THR D 1 59 ? 12.491 -49.379 13.196 1.00 27.12 59 THR D O 1
ATOM 4634 N N . PRO D 1 60 ? 11.920 -47.233 13.587 1.00 30.44 60 PRO D N 1
ATOM 4635 C CA . PRO D 1 60 ? 13.367 -46.951 13.595 1.00 31.36 60 PRO D CA 1
ATOM 4636 C C . PRO D 1 60 ? 14.202 -47.509 14.748 1.00 32.73 60 PRO D C 1
ATOM 4637 O O . PRO D 1 60 ? 13.780 -47.475 15.913 1.00 35.60 60 PRO D O 1
ATOM 4641 N N . PHE D 1 61 ? 15.380 -48.038 14.421 1.00 32.89 61 PHE D N 1
ATOM 4642 C CA . PHE D 1 61 ? 16.273 -48.570 15.451 1.00 33.16 61 PHE D CA 1
ATOM 4643 C C . PHE D 1 61 ? 17.121 -47.442 16.079 1.00 33.93 61 PHE D C 1
ATOM 4644 O O . PHE D 1 61 ? 17.390 -46.433 15.449 1.00 34.37 61 PHE D O 1
ATOM 4652 N N . ARG D 1 62 ? 17.539 -47.643 17.322 1.00 35.79 62 ARG D N 1
ATOM 4653 C CA . ARG D 1 62 ? 18.353 -46.678 18.040 1.00 37.76 62 ARG D CA 1
ATOM 4654 C C . ARG D 1 62 ? 19.567 -47.380 18.667 1.00 37.72 62 ARG D C 1
ATOM 4655 O O . ARG D 1 62 ? 19.408 -48.328 19.441 1.00 35.04 62 ARG D O 1
ATOM 4663 N N . HIS D 1 63 ? 20.768 -46.927 18.329 1.00 37.98 63 HIS D N 1
ATOM 4664 C CA . HIS D 1 63 ? 22.002 -47.523 18.863 1.00 39.28 63 HIS D CA 1
ATOM 4665 C C . HIS D 1 63 ? 22.888 -46.481 19.562 1.00 40.03 63 HIS D C 1
ATOM 4666 O O . HIS D 1 63 ? 22.860 -45.288 19.221 1.00 40.03 63 HIS D O 1
ATOM 4673 N N . LYS D 1 64 ? 23.670 -46.931 20.541 1.00 39.89 64 LYS D N 1
ATOM 4674 C CA . LYS D 1 64 ? 24.591 -46.041 21.255 1.00 41.53 64 LYS D CA 1
ATOM 4675 C C . LYS D 1 64 ? 25.985 -46.416 20.819 1.00 42.53 64 LYS D C 1
ATOM 4676 O O . LYS D 1 64 ? 26.301 -47.596 20.676 1.00 41.19 64 LYS D O 1
ATOM 4682 N N . ILE D 1 65 ? 26.813 -45.408 20.589 1.00 45.23 65 ILE D N 1
ATOM 4683 C CA . ILE D 1 65 ? 28.189 -45.640 20.190 1.00 48.02 65 ILE D CA 1
ATOM 4684 C C . ILE D 1 65 ? 29.103 -45.211 21.336 1.00 50.57 65 ILE D C 1
ATOM 4685 O O . ILE D 1 65 ? 28.726 -44.403 22.180 1.00 51.03 65 ILE D O 1
ATOM 4690 N N . GLY D 1 66 ? 30.300 -45.774 21.384 1.00 53.78 66 GLY D N 1
ATOM 4691 C CA . GLY D 1 66 ? 31.209 -45.398 22.445 1.00 58.60 66 GLY D CA 1
ATOM 4692 C C . GLY D 1 66 ? 32.461 -46.241 22.526 1.00 60.73 66 GLY D C 1
ATOM 4693 O O . GLY D 1 66 ? 32.698 -47.120 21.691 1.00 62.37 66 GLY D O 1
ATOM 4694 N N . THR D 1 67 ? 33.261 -45.951 23.550 1.00 62.52 67 THR D N 1
ATOM 4695 C CA . THR D 1 67 ? 34.519 -46.646 23.803 1.00 64.24 67 THR D CA 1
ATOM 4696 C C . THR D 1 67 ? 34.599 -47.011 25.290 1.00 66.82 67 THR D C 1
ATOM 4697 O O . THR D 1 67 ? 33.732 -46.627 26.082 1.00 66.51 67 THR D O 1
ATOM 4701 N N . ARG D 1 68 ? 35.638 -47.756 25.661 1.00 69.64 68 ARG D N 1
ATOM 4702 C CA . ARG D 1 68 ? 35.830 -48.220 27.043 1.00 72.13 68 ARG D CA 1
ATOM 4703 C C . ARG D 1 68 ? 35.855 -47.136 28.121 1.00 72.56 68 ARG D C 1
ATOM 4704 O O . ARG D 1 68 ? 35.020 -47.133 29.028 1.00 73.25 68 ARG D O 1
ATOM 4712 N N . ALA D 1 69 ? 36.821 -46.228 28.031 1.00 71.94 69 ALA D N 1
ATOM 4713 C CA . ALA D 1 69 ? 36.942 -45.146 29.006 1.00 70.85 69 ALA D CA 1
ATOM 4714 C C . ALA D 1 69 ? 35.630 -44.382 29.138 1.00 70.59 69 ALA D C 1
ATOM 4715 O O . ALA D 1 69 ? 34.815 -44.661 30.017 1.00 71.45 69 ALA D O 1
ATOM 4717 N N . THR D 1 70 ? 35.447 -43.418 28.240 1.00 69.06 70 THR D N 1
ATOM 4718 C CA . THR D 1 70 ? 34.271 -42.545 28.182 1.00 67.26 70 THR D CA 1
ATOM 4719 C C . THR D 1 70 ? 32.881 -43.192 28.239 1.00 66.93 70 THR D C 1
ATOM 4720 O O . THR D 1 70 ? 31.991 -42.721 28.951 1.00 67.60 70 THR D O 1
ATOM 4724 N N . GLY D 1 71 ? 32.688 -44.257 27.477 1.00 65.45 71 GLY D N 1
ATOM 4725 C CA . GLY D 1 71 ? 31.389 -44.895 27.461 1.00 62.50 71 GLY D CA 1
ATOM 4726 C C . GLY D 1 71 ? 30.632 -44.320 26.287 1.00 60.83 71 GLY D C 1
ATOM 4727 O O . GLY D 1 71 ? 31.239 -44.002 25.263 1.00 59.61 71 GLY D O 1
ATOM 4728 N N . ASP D 1 72 ? 29.319 -44.164 26.424 1.00 60.01 72 ASP D N 1
ATOM 4729 C CA . ASP D 1 72 ? 28.520 -43.627 25.328 1.00 57.34 72 ASP D CA 1
ATOM 4730 C C . ASP D 1 72 ? 28.907 -42.189 24.981 1.00 55.28 72 ASP D C 1
ATOM 4731 O O . ASP D 1 72 ? 29.224 -41.391 25.861 1.00 54.49 72 ASP D O 1
ATOM 4736 N N . ILE D 1 73 ? 28.889 -41.870 23.690 1.00 51.32 73 ILE D N 1
ATOM 4737 C CA . ILE D 1 73 ? 29.220 -40.527 23.229 1.00 48.54 73 ILE D CA 1
ATOM 4738 C C . ILE D 1 73 ? 28.259 -40.044 22.157 1.00 46.12 73 ILE D C 1
ATOM 4739 O O . ILE D 1 73 ? 28.345 -38.902 21.709 1.00 46.43 73 ILE D O 1
ATOM 4744 N N . ALA D 1 74 ? 27.335 -40.908 21.740 1.00 44.28 74 ALA D N 1
ATOM 4745 C CA . ALA D 1 74 ? 26.375 -40.537 20.698 1.00 41.53 74 ALA D CA 1
ATOM 4746 C C . ALA D 1 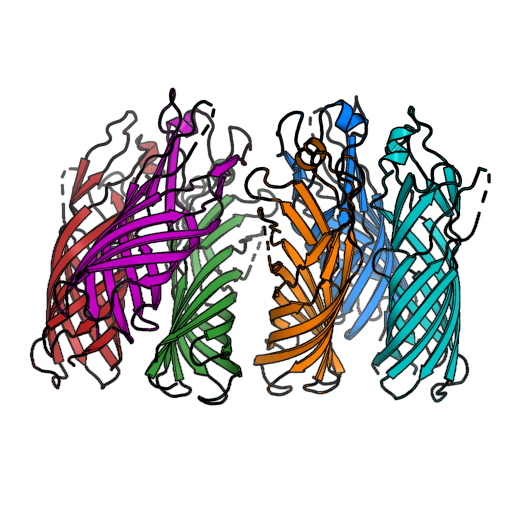74 ? 25.342 -41.616 20.482 1.00 39.02 74 ALA D C 1
ATOM 4747 O O . ALA D 1 74 ? 25.531 -42.757 20.878 1.00 36.83 74 ALA D O 1
ATOM 4749 N N . THR D 1 75 ? 24.242 -41.239 19.847 1.00 38.01 75 THR D N 1
ATOM 4750 C CA . THR D 1 75 ? 23.185 -42.181 19.559 1.00 34.88 75 THR D CA 1
ATOM 4751 C C . THR D 1 75 ? 22.792 -42.041 18.087 1.00 32.90 75 THR D C 1
ATOM 4752 O O . THR D 1 75 ? 22.772 -40.940 17.538 1.00 31.82 75 THR D O 1
ATOM 4756 N N . VAL D 1 76 ? 22.502 -43.185 17.466 1.00 31.16 76 VAL D N 1
ATOM 4757 C CA . VAL D 1 76 ? 22.140 -43.249 16.061 1.00 29.78 76 VAL D CA 1
ATOM 4758 C C . VAL D 1 76 ? 20.883 -44.092 15.801 1.00 28.07 76 VAL D C 1
ATOM 4759 O O . VAL D 1 76 ? 20.633 -45.093 16.464 1.00 26.88 76 VAL D O 1
ATOM 4763 N N . HIS D 1 77 ? 20.102 -43.658 14.816 1.00 25.65 77 HIS D N 1
ATOM 4764 C CA . HIS D 1 77 ? 18.896 -44.350 14.409 1.00 24.97 77 HIS D CA 1
ATOM 4765 C C . HIS D 1 77 ? 18.982 -44.640 12.900 1.00 27.67 77 HIS D C 1
ATOM 4766 O O . HIS D 1 77 ? 19.697 -43.958 12.169 1.00 27.73 77 HIS D O 1
ATOM 4773 N N . HIS D 1 78 ? 18.231 -45.643 12.447 1.00 27.57 78 HIS D N 1
ATOM 4774 C CA . HIS D 1 78 ? 18.173 -45.984 11.029 1.00 28.68 78 HIS D CA 1
ATOM 4775 C C . HIS D 1 78 ? 16.980 -46.872 10.702 1.00 26.83 78 HIS D C 1
ATOM 4776 O O . HIS D 1 78 ? 16.399 -47.511 11.566 1.00 28.09 78 HIS D O 1
ATOM 4783 N N . LEU D 1 79 ? 16.631 -46.903 9.433 1.00 26.09 79 LEU D N 1
ATOM 4784 C CA . LEU D 1 79 ? 15.582 -47.756 8.926 1.00 24.98 79 LEU D CA 1
ATOM 4785 C C . LEU D 1 79 ? 16.338 -48.658 7.943 1.00 23.97 79 LEU D C 1
ATOM 4786 O O . LEU D 1 79 ? 17.054 -48.173 7.047 1.00 22.10 79 LEU D O 1
ATOM 4791 N N . PRO D 1 80 ? 16.228 -49.979 8.127 1.00 24.04 80 PRO D N 1
ATOM 4792 C CA . PRO D 1 80 ? 16.900 -50.939 7.257 1.00 24.01 80 PRO D CA 1
ATOM 4793 C C . PRO D 1 80 ? 15.950 -51.727 6.316 1.00 25.05 80 PRO D C 1
ATOM 4794 O O . PRO D 1 80 ? 16.077 -52.947 6.174 1.00 26.81 80 PRO D O 1
ATOM 4798 N N . PRO D 1 81 ? 15.009 -51.033 5.646 1.00 25.73 81 PRO D N 1
ATOM 4799 C CA . PRO D 1 81 ? 14.098 -51.757 4.751 1.00 26.82 81 PRO D CA 1
ATOM 4800 C C . PRO D 1 81 ? 14.857 -52.738 3.864 1.00 26.86 81 PRO D C 1
ATOM 4801 O O . PRO D 1 81 ? 15.911 -52.397 3.319 1.00 25.00 81 PRO D O 1
ATOM 4805 N N . THR D 1 82 ? 14.328 -53.955 3.732 1.00 28.01 82 THR D N 1
ATOM 4806 C CA . THR D 1 82 ? 14.995 -54.953 2.920 1.00 31.11 82 THR D CA 1
ATOM 4807 C C . THR D 1 82 ? 14.054 -55.680 1.987 1.00 31.72 82 THR D C 1
ATOM 4808 O O . THR D 1 82 ? 12.932 -56.013 2.370 1.00 32.33 82 THR D O 1
ATOM 4812 N N . LEU D 1 83 ? 14.527 -55.936 0.769 1.00 31.49 83 LEU D N 1
ATOM 4813 C CA . LEU D 1 83 ? 13.720 -56.611 -0.243 1.00 33.41 83 LEU D CA 1
ATOM 4814 C C . LEU D 1 83 ? 14.312 -57.977 -0.532 1.00 34.24 83 LEU D C 1
ATOM 4815 O O . LEU D 1 83 ? 15.494 -58.078 -0.845 1.00 34.49 83 LEU D O 1
ATOM 4820 N N . MET D 1 84 ? 13.494 -59.024 -0.466 1.00 34.84 84 MET D N 1
ATOM 4821 C CA . MET D 1 84 ? 14.012 -60.382 -0.667 1.00 36.50 84 MET D CA 1
ATOM 4822 C C . MET D 1 84 ? 13.283 -61.332 -1.614 1.00 35.68 84 MET D C 1
ATOM 4823 O O . MET D 1 84 ? 12.065 -61.270 -1.793 0.00 36.03 84 MET D O 1
ATOM 4828 N N . ALA D 1 85 ? 14.080 -62.213 -2.216 1.00 36.06 85 ALA D N 1
ATOM 4829 C CA . ALA D 1 85 ? 13.597 -63.274 -3.099 1.00 35.36 85 ALA D CA 1
ATOM 4830 C C . ALA D 1 85 ? 13.842 -64.504 -2.213 1.00 34.40 85 ALA D C 1
ATOM 4831 O O . ALA D 1 85 ? 14.930 -64.692 -1.676 1.00 32.32 85 ALA D O 1
ATOM 4833 N N . GLN D 1 86 ? 12.830 -65.340 -2.038 1.00 34.56 86 GLN D N 1
ATOM 4834 C CA . GLN D 1 86 ? 12.986 -66.479 -1.145 1.00 33.65 86 GLN D CA 1
ATOM 4835 C C . GLN D 1 86 ? 12.696 -67.847 -1.718 1.00 33.90 86 GLN D C 1
ATOM 4836 O O . GLN D 1 86 ? 12.141 -67.972 -2.792 1.00 34.01 86 GLN D O 1
ATOM 4842 N N . TRP D 1 87 ? 13.086 -68.870 -0.967 1.00 34.98 87 TRP D N 1
ATOM 4843 C CA . TRP D 1 87 ? 12.805 -70.248 -1.335 1.00 36.29 87 TRP D CA 1
ATOM 4844 C C . TRP D 1 87 ? 12.372 -71.041 -0.089 1.00 35.64 87 TRP D C 1
ATOM 4845 O O . TRP D 1 87 ? 13.152 -71.243 0.854 1.00 36.70 87 TRP D O 1
ATOM 4856 N N . TYR D 1 88 ? 11.102 -71.462 -0.094 1.00 35.06 88 TYR D N 1
ATOM 4857 C CA . TYR D 1 88 ? 10.504 -72.232 1.011 1.00 34.25 88 TYR D CA 1
ATOM 4858 C C . TYR D 1 88 ? 10.575 -73.726 0.749 1.00 34.03 88 TYR D C 1
ATOM 4859 O O . TYR D 1 88 ? 10.110 -74.197 -0.269 1.00 29.91 88 TYR D O 1
ATOM 4868 N N . PHE D 1 89 ? 11.144 -74.478 1.676 1.00 35.73 89 PHE D N 1
ATOM 4869 C CA . PHE D 1 89 ? 11.269 -75.918 1.500 1.00 35.68 89 PHE D CA 1
ATOM 4870 C C . PHE D 1 89 ? 9.961 -76.658 1.743 1.00 37.30 89 PHE D C 1
ATOM 4871 O O . PHE D 1 89 ? 8.988 -76.063 2.212 1.00 39.15 89 PHE D O 1
ATOM 4879 N N . GLY D 1 90 ? 9.947 -77.954 1.425 1.00 37.76 90 GLY D N 1
ATOM 4880 C CA . GLY D 1 90 ? 8.748 -78.761 1.589 1.00 36.47 90 GLY D CA 1
ATOM 4881 C C . GLY D 1 90 ? 7.794 -78.364 0.489 1.00 36.50 90 GLY D C 1
ATOM 4882 O O . GLY D 1 90 ? 8.230 -78.000 -0.603 1.00 36.14 90 GLY D O 1
ATOM 4883 N N . ASP D 1 91 ? 6.500 -78.414 0.763 1.00 36.74 91 ASP D N 1
ATOM 4884 C CA . ASP D 1 91 ? 5.510 -78.029 -0.244 1.00 39.17 91 ASP D CA 1
ATOM 4885 C C . ASP D 1 91 ? 4.372 -77.213 0.365 1.00 39.93 91 ASP D C 1
ATOM 4886 O O . ASP D 1 91 ? 4.422 -76.846 1.531 1.00 40.56 91 ASP D O 1
ATOM 4891 N N . ALA D 1 92 ? 3.342 -76.946 -0.422 1.00 40.23 92 ALA D N 1
ATOM 4892 C CA . ALA D 1 92 ? 2.214 -76.127 0.028 1.00 41.39 92 ALA D CA 1
ATOM 4893 C C . ALA D 1 92 ? 1.460 -76.684 1.205 1.00 42.58 92 ALA D C 1
ATOM 4894 O O . ALA D 1 92 ? 0.770 -75.947 1.892 1.00 44.64 92 ALA D O 1
ATOM 4896 N N . SER D 1 93 ? 1.591 -77.981 1.445 1.00 42.67 93 SER D N 1
ATOM 4897 C CA . SER D 1 93 ? 0.886 -78.619 2.551 1.00 42.51 93 SER D CA 1
ATOM 4898 C C . SER D 1 93 ? 1.768 -78.830 3.790 1.00 42.21 93 SER D C 1
ATOM 4899 O O . SER D 1 93 ? 1.287 -79.249 4.832 1.00 41.00 93 SER D O 1
ATOM 4902 N N . SER D 1 94 ? 3.061 -78.556 3.674 1.00 43.45 94 SER D N 1
ATOM 4903 C CA . SER D 1 94 ? 3.978 -78.703 4.803 1.00 44.62 94 SER D CA 1
ATOM 4904 C C . SER D 1 94 ? 3.583 -77.747 5.927 1.00 45.14 94 SER D C 1
ATOM 4905 O O . SER D 1 94 ? 3.287 -76.579 5.681 1.00 46.50 94 SER D O 1
ATOM 4908 N N . LYS D 1 95 ? 3.549 -78.244 7.156 1.00 44.83 95 LYS D N 1
ATOM 4909 C CA . LYS D 1 95 ? 3.201 -77.410 8.300 1.00 44.66 95 LYS D CA 1
ATOM 4910 C C . LYS D 1 95 ? 4.469 -76.772 8.819 1.00 43.22 95 LYS D C 1
ATOM 4911 O O . LYS D 1 95 ? 4.445 -75.805 9.581 1.00 44.88 95 LYS D O 1
ATOM 4917 N N . PHE D 1 96 ? 5.584 -77.300 8.351 1.00 41.14 96 PHE D N 1
ATOM 4918 C CA . PHE D 1 96 ? 6.884 -76.849 8.780 1.00 39.46 96 PHE D CA 1
ATOM 4919 C C . PHE D 1 96 ? 7.736 -76.498 7.569 1.00 37.87 96 PHE D C 1
ATOM 4920 O O . PHE D 1 96 ? 8.222 -77.388 6.869 1.00 35.04 96 PHE D O 1
ATOM 4928 N N . ARG D 1 97 ? 7.932 -75.200 7.329 1.00 34.39 97 ARG D N 1
ATOM 4929 C CA . ARG D 1 97 ? 8.714 -74.795 6.166 1.00 32.63 97 ARG D CA 1
ATOM 4930 C C . ARG D 1 97 ? 9.905 -73.865 6.356 1.00 32.61 97 ARG D C 1
ATOM 4931 O O . ARG D 1 97 ? 9.764 -72.645 6.374 1.00 31.07 97 ARG D O 1
ATOM 4939 N N . PRO D 1 98 ? 11.106 -74.429 6.495 1.00 33.47 98 PRO D N 1
ATOM 4940 C CA . PRO D 1 98 ? 12.254 -73.528 6.658 1.00 32.38 98 PRO D CA 1
ATOM 4941 C C . PRO D 1 98 ? 12.442 -72.819 5.309 1.00 31.42 98 PRO D C 1
ATOM 4942 O O . PRO D 1 98 ? 11.886 -73.243 4.306 1.00 31.06 98 PRO D O 1
ATOM 4946 N N . TYR D 1 99 ? 13.211 -71.747 5.272 1.00 30.47 99 TYR D N 1
ATOM 4947 C CA . TYR D 1 99 ? 13.401 -71.056 4.005 1.00 31.62 99 TYR D CA 1
ATOM 4948 C C . TYR D 1 99 ? 14.715 -70.284 3.960 1.00 31.89 99 TYR D C 1
ATOM 4949 O O . TYR D 1 99 ? 15.357 -70.062 4.991 1.00 30.47 99 TYR D O 1
ATOM 4958 N N . VAL D 1 100 ? 15.124 -69.909 2.752 1.00 32.02 100 VAL D N 1
ATOM 4959 C CA . VAL D 1 100 ? 16.338 -69.116 2.574 1.00 32.95 100 VAL D CA 1
ATOM 4960 C C . VAL D 1 100 ? 16.034 -67.976 1.608 1.00 33.79 100 VAL D C 1
ATOM 4961 O O . VAL D 1 100 ? 15.185 -68.113 0.725 1.00 35.96 100 VAL D O 1
ATOM 4965 N N . GLY D 1 101 ? 16.711 -66.847 1.791 1.00 32.83 101 GLY D N 1
ATOM 4966 C CA . GLY D 1 101 ? 16.483 -65.723 0.912 1.00 31.85 101 GLY D CA 1
ATOM 4967 C C . GLY D 1 101 ? 17.750 -64.932 0.707 1.00 32.12 101 GLY D C 1
ATOM 4968 O O . GLY D 1 101 ? 18.675 -65.014 1.526 1.00 32.88 101 GLY D O 1
ATOM 4969 N N . ALA D 1 102 ? 17.785 -64.176 -0.387 1.00 30.33 102 ALA D N 1
ATOM 4970 C CA . ALA D 1 102 ? 18.914 -63.320 -0.754 1.00 28.48 102 ALA D CA 1
ATOM 4971 C C . ALA D 1 102 ? 18.266 -62.062 -1.297 1.00 27.83 102 ALA D C 1
ATOM 4972 O O . ALA D 1 102 ? 17.197 -62.129 -1.904 1.00 24.64 102 ALA D O 1
ATOM 4974 N N . GLY D 1 103 ? 18.876 -60.910 -1.068 1.00 27.45 103 GLY D N 1
ATOM 4975 C CA . GLY D 1 103 ? 18.280 -59.691 -1.578 1.00 30.92 103 GLY D CA 1
ATOM 4976 C C . GLY D 1 103 ? 19.126 -58.455 -1.399 1.00 32.96 103 GLY D C 1
ATOM 4977 O O . GLY D 1 103 ? 20.353 -58.543 -1.200 1.00 32.46 103 GLY D O 1
ATOM 4978 N N . ILE D 1 104 ? 18.466 -57.299 -1.449 1.00 33.92 104 ILE D N 1
ATOM 4979 C CA . ILE D 1 104 ? 19.134 -56.019 -1.298 1.00 34.20 104 ILE D CA 1
ATOM 4980 C C . ILE D 1 104 ? 18.575 -55.265 -0.115 1.00 32.66 104 ILE D C 1
ATOM 4981 O O . ILE D 1 104 ? 17.375 -55.289 0.134 1.00 30.67 104 ILE D O 1
ATOM 4986 N N . ASN D 1 105 ? 19.458 -54.596 0.616 1.00 31.62 105 ASN D N 1
ATOM 4987 C CA . ASN D 1 105 ? 19.058 -53.793 1.769 1.00 29.91 105 ASN D CA 1
ATOM 4988 C C . ASN D 1 105 ? 19.397 -52.324 1.552 1.00 28.51 105 ASN D C 1
ATOM 4989 O O . ASN D 1 105 ? 20.366 -51.990 0.860 1.00 25.40 105 ASN D O 1
ATOM 4994 N N . TYR D 1 106 ? 18.577 -51.452 2.124 1.00 28.82 106 TYR D N 1
ATOM 4995 C CA . TYR D 1 106 ? 18.826 -50.027 2.060 1.00 29.42 106 TYR D CA 1
ATOM 4996 C C . TYR D 1 106 ? 18.607 -49.500 3.470 1.00 29.31 106 TYR D C 1
ATOM 4997 O O . TYR D 1 106 ? 17.552 -49.705 4.074 0.00 30.17 106 TYR D O 1
ATOM 5006 N N . THR D 1 107 ? 19.628 -48.818 3.988 1.00 32.22 107 THR D N 1
ATOM 5007 C CA . THR D 1 107 ? 19.580 -48.287 5.345 1.00 35.26 107 THR D CA 1
ATOM 5008 C C . THR D 1 107 ? 19.849 -46.784 5.429 1.00 36.81 107 THR D C 1
ATOM 5009 O O . THR D 1 107 ? 20.834 -46.294 4.888 1.00 37.85 107 THR D O 1
ATOM 5013 N N . THR D 1 108 ? 18.963 -46.053 6.092 1.00 37.23 108 THR D N 1
ATOM 5014 C CA . THR D 1 108 ? 19.160 -44.611 6.248 1.00 37.93 108 THR D CA 1
ATOM 5015 C C . THR D 1 108 ? 19.253 -44.242 7.718 1.00 37.10 108 THR D C 1
ATOM 5016 O O . THR D 1 108 ? 18.417 -44.632 8.529 0.00 37.29 108 THR D O 1
ATOM 5020 N N . PHE D 1 109 ? 20.288 -43.481 8.041 1.00 36.75 109 PHE D N 1
ATOM 5021 C CA . PHE D 1 109 ? 20.508 -43.046 9.408 1.00 35.82 109 PHE D CA 1
ATOM 5022 C C . PHE D 1 109 ? 19.931 -41.650 9.610 1.00 33.45 109 PHE D C 1
ATOM 5023 O O . PHE D 1 109 ? 20.016 -40.789 8.732 1.00 29.93 109 PHE D O 1
ATOM 5031 N N . PHE D 1 110 ? 19.304 -41.441 10.760 1.00 35.24 110 PHE D N 1
ATOM 5032 C CA . PHE D 1 110 ? 18.747 -40.144 11.070 1.00 35.66 110 PHE D CA 1
ATOM 5033 C C . PHE D 1 110 ? 18.592 -39.993 12.574 1.00 36.04 110 PHE D C 1
ATOM 5034 O O . PHE D 1 110 ? 18.548 -40.973 13.317 0.00 36.25 110 PHE D O 1
ATOM 5042 N N . ASP D 1 111 ? 18.528 -38.740 13.001 1.00 37.26 111 ASP D N 1
ATOM 5043 C CA . ASP D 1 111 ? 18.442 -38.396 14.393 1.00 36.67 111 ASP D CA 1
ATOM 5044 C C . ASP D 1 111 ? 19.695 -38.920 15.076 1.00 35.19 111 ASP D C 1
ATOM 5045 O O . ASP D 1 111 ? 19.632 -39.762 15.971 1.00 32.52 111 ASP D O 1
ATOM 5050 N N . ASN D 1 112 ? 20.835 -38.410 14.625 1.00 35.70 112 ASN D N 1
ATOM 5051 C CA . ASN D 1 112 ? 22.142 -38.777 15.161 1.00 37.13 112 ASN D CA 1
ATOM 5052 C C . ASN D 1 112 ? 22.757 -37.573 15.876 1.00 37.96 112 ASN D C 1
ATOM 5053 O O . ASN D 1 112 ? 22.852 -36.484 15.324 1.00 39.06 112 ASN D O 1
ATOM 5058 N N . GLY D 1 113 ? 23.190 -37.772 17.101 1.00 38.57 113 GLY D N 1
ATOM 5059 C CA . GLY D 1 113 ? 23.786 -36.691 17.837 1.00 39.40 113 GLY D CA 1
ATOM 5060 C C . GLY D 1 113 ? 24.675 -37.219 18.940 1.00 39.67 113 GLY D C 1
ATOM 5061 O O . GLY D 1 113 ? 24.468 -38.327 19.453 1.00 39.12 113 GLY D O 1
ATOM 5062 N N . PHE D 1 114 ? 25.684 -36.430 19.295 1.00 39.50 114 PHE D N 1
ATOM 5063 C CA . PHE D 1 114 ? 26.591 -36.830 20.359 1.00 39.90 114 PHE D CA 1
ATOM 5064 C C . PHE D 1 114 ? 25.936 -36.402 21.668 1.00 40.33 114 PHE D C 1
ATOM 5065 O O . PHE D 1 114 ? 25.151 -35.452 21.687 1.00 37.84 114 PHE D O 1
ATOM 5073 N N . ASN D 1 115 ? 26.238 -37.111 22.755 1.00 43.56 115 ASN D N 1
ATOM 5074 C CA . ASN D 1 115 ? 25.685 -36.772 24.076 1.00 45.45 115 ASN D CA 1
ATOM 5075 C C . ASN D 1 115 ? 26.525 -35.681 24.758 1.00 46.65 115 ASN D C 1
ATOM 5076 O O . ASN D 1 115 ? 27.425 -35.102 24.150 1.00 46.06 115 ASN D O 1
ATOM 5081 N N . ASP D 1 116 ? 26.230 -35.387 26.020 1.00 48.50 116 ASP D N 1
ATOM 5082 C CA . ASP D 1 116 ? 27.000 -34.364 26.725 1.00 49.50 116 ASP D CA 1
ATOM 5083 C C . ASP D 1 116 ? 28.487 -34.750 26.720 1.00 50.11 116 ASP D C 1
ATOM 5084 O O . ASP D 1 116 ? 29.373 -33.906 26.534 1.00 48.80 116 ASP D O 1
ATOM 5089 N N . HIS D 1 117 ? 28.746 -36.038 26.919 1.00 50.97 117 HIS D N 1
ATOM 5090 C CA . HIS D 1 117 ? 30.104 -36.539 26.940 1.00 52.57 117 HIS D CA 1
ATOM 5091 C C . HIS D 1 117 ? 30.790 -36.334 25.581 1.00 51.78 117 HIS D C 1
ATOM 5092 O O . HIS D 1 117 ? 31.953 -35.932 25.515 1.00 51.19 117 HIS D O 1
ATOM 5099 N N . GLY D 1 118 ? 30.069 -36.595 24.495 1.00 50.94 118 GLY D N 1
ATOM 5100 C CA . GLY D 1 118 ? 30.651 -36.389 23.181 1.00 48.54 118 GLY D CA 1
ATOM 5101 C C . GLY D 1 118 ? 30.994 -34.917 23.001 1.00 47.65 118 GLY D C 1
ATOM 5102 O O . GLY D 1 118 ? 32.082 -34.555 22.525 1.00 45.73 118 GLY D O 1
ATOM 5103 N N . LYS D 1 119 ? 30.063 -34.050 23.384 1.00 46.52 119 LYS D N 1
ATOM 5104 C CA . LYS D 1 119 ? 30.296 -32.620 23.262 1.00 45.03 119 LYS D CA 1
ATOM 5105 C C . LYS D 1 119 ? 31.463 -32.185 24.153 1.00 45.87 119 LYS D C 1
ATOM 5106 O O . LYS D 1 119 ? 32.301 -31.394 23.733 1.00 44.46 119 LYS D O 1
ATOM 5112 N N . GLU D 1 120 ? 31.515 -32.700 25.380 1.00 47.11 120 GLU D N 1
ATOM 5113 C CA . GLU D 1 120 ? 32.594 -32.334 26.290 1.00 49.02 120 GLU D CA 1
ATOM 5114 C C . GLU D 1 120 ? 33.949 -32.666 25.672 1.00 49.62 120 GLU D C 1
ATOM 5115 O O . GLU D 1 120 ? 34.963 -32.041 25.999 1.00 49.32 120 GLU D O 1
ATOM 5121 N N . ALA D 1 121 ? 33.958 -33.640 24.764 1.00 49.93 121 ALA D N 1
ATOM 5122 C CA . ALA D 1 121 ? 35.180 -34.052 24.090 1.00 50.41 121 ALA D CA 1
ATOM 5123 C C . ALA D 1 121 ? 35.418 -33.242 22.805 1.00 49.81 121 ALA D C 1
ATOM 5124 O O . ALA D 1 121 ? 36.440 -33.410 22.123 1.00 50.18 121 ALA D O 1
ATOM 5126 N N . GLY D 1 122 ? 34.479 -32.369 22.468 1.00 49.43 122 GLY D N 1
ATOM 5127 C CA . GLY D 1 122 ? 34.640 -31.545 21.280 1.00 49.60 122 GLY D CA 1
ATOM 5128 C C . GLY D 1 122 ? 33.929 -32.038 20.038 1.00 49.57 122 GLY D C 1
ATOM 5129 O O . GLY D 1 122 ? 34.222 -31.578 18.943 1.00 47.07 122 GLY D O 1
ATOM 5130 N N . LEU D 1 123 ? 32.973 -32.949 20.210 1.00 49.18 123 LEU D N 1
ATOM 5131 C CA . LEU D 1 123 ? 32.229 -33.516 19.082 1.00 46.49 123 LEU D CA 1
ATOM 5132 C C . LEU D 1 123 ? 30.899 -32.834 18.789 1.00 43.73 123 LEU D C 1
ATOM 5133 O O . LEU D 1 123 ? 30.151 -32.461 19.694 0.00 43.67 123 LEU D O 1
ATOM 5138 N N . SER D 1 124 ? 30.624 -32.679 17.500 1.00 40.98 124 SER D N 1
ATOM 5139 C CA . SER D 1 124 ? 29.395 -32.052 17.022 1.00 39.57 124 SER D CA 1
ATOM 5140 C C . SER D 1 124 ? 29.166 -32.390 15.545 1.00 39.26 124 SER D C 1
ATOM 5141 O O . SER D 1 124 ? 29.998 -33.051 14.920 1.00 37.77 124 SER D O 1
ATOM 5144 N N . ASP D 1 125 ? 28.039 -31.903 15.008 1.00 38.67 125 ASP D N 1
ATOM 5145 C CA . ASP D 1 125 ? 27.649 -32.084 13.604 1.00 37.38 125 ASP D CA 1
ATOM 5146 C C . ASP D 1 125 ? 27.827 -33.527 13.133 1.00 36.18 125 ASP D C 1
ATOM 5147 O O . ASP D 1 125 ? 28.624 -33.800 12.242 1.00 37.62 125 ASP D O 1
ATOM 5152 N N . LEU D 1 126 ? 27.084 -34.456 13.723 1.00 34.40 126 LEU D N 1
ATOM 5153 C CA . LEU D 1 126 ? 27.185 -35.872 13.361 1.00 33.89 126 LEU D CA 1
ATOM 5154 C C . LEU D 1 126 ? 26.070 -36.308 12.416 1.00 35.20 126 LEU D C 1
ATOM 5155 O O . LEU D 1 126 ? 24.922 -35.830 12.511 1.00 36.33 126 LEU D O 1
ATOM 5160 N N . SER D 1 127 ? 26.424 -37.202 11.491 1.00 35.82 127 SER D N 1
ATOM 5161 C CA . SER D 1 127 ? 25.487 -37.747 10.524 1.00 38.12 127 SER D CA 1
ATOM 5162 C C . SER D 1 127 ? 26.205 -38.844 9.739 1.00 39.23 127 SER D C 1
ATOM 5163 O O . SER D 1 127 ? 27.422 -38.789 9.551 1.00 40.43 127 SER D O 1
ATOM 5166 N N . LEU D 1 128 ? 25.447 -39.837 9.296 1.00 40.45 128 LEU D N 1
ATOM 5167 C CA . LEU D 1 128 ? 25.991 -40.949 8.548 1.00 41.39 128 LEU D CA 1
ATOM 5168 C C . LEU D 1 128 ? 25.296 -40.964 7.193 1.00 41.96 128 LEU D C 1
ATOM 5169 O O . LEU D 1 128 ? 24.107 -40.630 7.102 1.00 45.37 128 LEU D O 1
ATOM 5174 N N . LYS D 1 129 ? 26.013 -41.337 6.136 1.00 40.90 129 LYS D N 1
ATOM 5175 C CA . LYS D 1 129 ? 25.420 -41.355 4.816 0.00 41.94 129 LYS D CA 1
ATOM 5176 C C . LYS D 1 129 ? 24.741 -42.693 4.577 1.00 41.64 129 LYS D C 1
ATOM 5177 O O . LYS D 1 129 ? 25.099 -43.714 5.183 1.00 40.66 129 LYS D O 1
ATOM 5183 N N . ASP D 1 130 ? 23.744 -42.677 3.695 1.00 42.14 130 ASP D N 1
ATOM 5184 C CA . ASP D 1 130 ? 22.969 -43.860 3.375 1.00 41.47 130 ASP D CA 1
ATOM 5185 C C . ASP D 1 130 ? 23.821 -45.002 2.857 1.00 40.63 130 ASP D C 1
ATOM 5186 O O . ASP D 1 130 ? 24.959 -44.800 2.437 1.00 39.69 130 ASP D O 1
ATOM 5191 N N . SER D 1 131 ? 23.252 -46.210 2.893 1.00 40.28 131 SER D N 1
ATOM 5192 C CA . SER D 1 131 ? 23.956 -47.417 2.479 1.00 40.98 131 SER D CA 1
ATOM 5193 C C . SER D 1 131 ? 23.070 -48.459 1.784 1.00 42.19 131 SER D C 1
ATOM 5194 O O . SER D 1 131 ? 21.890 -48.612 2.132 1.00 43.02 131 SER D O 1
ATOM 5197 N N . TRP D 1 132 ? 23.648 -49.155 0.797 1.00 41.91 132 TRP D N 1
ATOM 5198 C CA . TRP D 1 132 ? 22.968 -50.224 0.052 1.00 41.27 132 TRP D CA 1
ATOM 5199 C C . TRP D 1 132 ? 23.858 -51.457 0.187 1.00 39.93 132 TRP D C 1
ATOM 5200 O O . TRP D 1 132 ? 25.065 -51.322 0.316 1.00 42.98 132 TRP D O 1
ATOM 5211 N N . GLY D 1 133 ? 23.281 -52.655 0.150 1.00 37.11 133 GLY D N 1
ATOM 5212 C CA . GLY D 1 133 ? 24.117 -53.830 0.296 1.00 33.73 133 GLY D CA 1
ATOM 5213 C C . GLY D 1 133 ? 23.411 -55.164 0.218 1.00 33.36 133 GLY D C 1
ATOM 5214 O O . GLY D 1 133 ? 22.176 -55.234 0.359 1.00 33.81 133 GLY D O 1
ATOM 5215 N N . ALA D 1 134 ? 24.186 -56.222 -0.029 1.00 30.57 134 ALA D N 1
ATOM 5216 C CA . ALA D 1 134 ? 23.656 -57.576 -0.132 1.00 27.99 134 ALA D CA 1
ATOM 5217 C C . ALA D 1 134 ? 23.002 -57.969 1.214 1.00 27.90 134 ALA D C 1
ATOM 5218 O O . ALA D 1 134 ? 23.299 -57.388 2.272 1.00 26.23 134 ALA D O 1
ATOM 5220 N N . ALA D 1 135 ? 22.086 -58.940 1.155 1.00 24.89 135 ALA D N 1
ATOM 5221 C CA . ALA D 1 135 ? 21.416 -59.421 2.352 1.00 22.89 135 ALA D CA 1
ATOM 5222 C C . ALA D 1 135 ? 21.065 -60.878 2.153 1.00 25.15 135 ALA D C 1
ATOM 5223 O O . ALA D 1 135 ? 20.683 -61.284 1.060 1.00 24.81 135 ALA D O 1
ATOM 5225 N N . GLY D 1 136 ? 21.205 -61.660 3.213 1.00 25.42 136 GLY D N 1
ATOM 5226 C CA . GLY D 1 136 ? 20.874 -63.069 3.152 1.00 28.36 136 GLY D CA 1
ATOM 5227 C C . GLY D 1 136 ? 19.968 -63.402 4.332 1.00 31.08 136 GLY D C 1
ATOM 5228 O O . GLY D 1 136 ? 19.938 -62.670 5.340 1.00 30.90 136 GLY D O 1
ATOM 5229 N N . GLN D 1 137 ? 19.203 -64.489 4.213 1.00 31.31 137 GLN D N 1
ATOM 5230 C CA . GLN D 1 137 ? 18.319 -64.867 5.295 1.00 32.83 137 GLN D CA 1
ATOM 5231 C C . GLN D 1 137 ? 18.004 -66.342 5.321 1.00 34.62 137 GLN D C 1
ATOM 5232 O O . GLN D 1 137 ? 17.982 -66.997 4.293 1.00 34.90 137 GLN D O 1
ATOM 5238 N N . VAL D 1 138 ? 17.784 -66.862 6.516 1.00 34.76 138 VAL D N 1
ATOM 5239 C CA . VAL D 1 138 ? 17.383 -68.244 6.684 1.00 36.47 138 VAL D CA 1
ATOM 5240 C C . VAL D 1 138 ? 16.350 -68.157 7.777 1.00 36.04 138 VAL D C 1
ATOM 5241 O O . VAL D 1 138 ? 16.553 -67.462 8.766 1.00 37.46 138 VAL D O 1
ATOM 5245 N N . GLY D 1 139 ? 15.225 -68.826 7.592 1.00 35.84 139 GLY D N 1
ATOM 5246 C CA . GLY D 1 139 ? 14.199 -68.753 8.605 1.00 35.89 139 GLY D CA 1
ATOM 5247 C C . GLY D 1 139 ? 13.279 -69.955 8.637 1.00 37.14 139 GLY D C 1
ATOM 5248 O O . GLY D 1 139 ? 13.453 -70.919 7.900 1.00 34.05 139 GLY D O 1
ATOM 5249 N N . VAL D 1 140 ? 12.294 -69.892 9.514 1.00 39.43 140 VAL D N 1
ATOM 5250 C CA . VAL D 1 140 ? 11.356 -70.968 9.607 1.00 40.92 140 VAL D CA 1
ATOM 5251 C C . VAL D 1 140 ? 9.956 -70.462 9.893 1.00 38.87 140 VAL D C 1
ATOM 5252 O O . VAL D 1 140 ? 9.740 -69.575 10.733 1.00 38.71 140 VAL D O 1
ATOM 5256 N N . ASP D 1 141 ? 9.016 -71.033 9.158 1.00 36.25 141 ASP D N 1
ATOM 5257 C CA . ASP D 1 141 ? 7.628 -70.740 9.345 1.00 34.24 141 ASP D CA 1
ATOM 5258 C C . ASP D 1 141 ? 6.985 -72.054 9.742 1.00 33.74 141 ASP D C 1
ATOM 5259 O O . ASP D 1 141 ? 7.269 -73.100 9.141 1.00 33.81 141 ASP D O 1
ATOM 5264 N N . TYR D 1 142 ? 6.171 -72.007 10.792 1.00 32.72 142 TYR D N 1
ATOM 5265 C CA . TYR D 1 142 ? 5.428 -73.183 11.226 1.00 33.35 142 TYR D CA 1
ATOM 5266 C C . TYR D 1 142 ? 3.984 -72.797 10.963 1.00 33.20 142 TYR D C 1
ATOM 5267 O O . TYR D 1 142 ? 3.418 -71.941 11.664 1.00 34.07 142 TYR D O 1
ATOM 5276 N N . LEU D 1 143 ? 3.404 -73.409 9.936 1.00 34.19 143 LEU D N 1
ATOM 5277 C CA . LEU D 1 143 ? 2.029 -73.118 9.535 1.00 37.09 143 LEU D CA 1
ATOM 5278 C C . LEU D 1 143 ? 0.986 -73.876 10.370 1.00 38.74 143 LEU D C 1
ATOM 5279 O O . LEU D 1 143 ? 0.692 -75.054 10.115 1.00 36.79 143 LEU D O 1
ATOM 5284 N N . ILE D 1 144 ? 0.432 -73.184 11.363 1.00 42.06 144 ILE D N 1
ATOM 5285 C CA . ILE D 1 144 ? -0.573 -73.765 12.251 1.00 46.68 144 ILE D CA 1
ATOM 5286 C C . ILE D 1 144 ? -1.921 -74.081 11.591 1.00 48.50 144 ILE D C 1
ATOM 5287 O O . ILE D 1 144 ? -2.445 -75.188 11.727 1.00 48.83 144 ILE D O 1
ATOM 5292 N N . ASN D 1 145 ? -2.470 -73.104 10.878 1.00 49.74 145 ASN D N 1
ATOM 5293 C CA . ASN D 1 145 ? -3.757 -73.247 10.206 1.00 49.59 145 ASN D CA 1
ATOM 5294 C C . ASN D 1 145 ? -3.633 -72.620 8.840 1.00 49.39 145 ASN D C 1
ATOM 5295 O O . ASN D 1 145 ? -2.543 -72.214 8.415 1.00 49.19 145 ASN D O 1
ATOM 5300 N N . ARG D 1 146 ? -4.775 -72.522 8.167 1.00 48.84 146 ARG D N 1
ATOM 5301 C CA . ARG D 1 146 ? -4.814 -71.885 6.866 1.00 47.34 146 ARG D CA 1
ATOM 5302 C C . ARG D 1 146 ? -4.772 -70.381 7.157 1.00 46.08 146 ARG D C 1
ATOM 5303 O O . ARG D 1 146 ? -4.730 -69.560 6.251 1.00 45.97 146 ARG D O 1
ATOM 5311 N N . ASP D 1 147 ? -4.765 -70.035 8.438 1.00 44.56 147 ASP D N 1
ATOM 5312 C CA . ASP D 1 147 ? -4.767 -68.641 8.839 1.00 43.74 147 ASP D CA 1
ATOM 5313 C C . ASP D 1 147 ? -3.543 -68.117 9.588 1.00 43.75 147 ASP D C 1
ATOM 5314 O O . ASP D 1 147 ? -3.120 -66.995 9.347 1.00 45.15 147 ASP D O 1
ATOM 5319 N N . TRP D 1 148 ? -2.980 -68.914 10.487 1.00 43.98 148 TRP D N 1
ATOM 5320 C CA . TRP D 1 148 ? -1.863 -68.449 11.308 1.00 43.72 148 TRP D CA 1
ATOM 5321 C C . TRP D 1 148 ? -0.575 -69.229 11.235 1.00 42.20 148 TRP D C 1
ATOM 5322 O O . TRP D 1 148 ? -0.544 -70.371 10.797 1.00 43.63 148 TRP D O 1
ATOM 5333 N N . LEU D 1 149 ? 0.492 -68.586 11.698 1.00 40.02 149 LEU D N 1
ATOM 5334 C CA . LEU D 1 149 ? 1.805 -69.210 11.753 1.00 37.64 149 LEU D CA 1
ATOM 5335 C C . LEU D 1 149 ? 2.694 -68.478 12.756 1.00 36.36 149 LEU D C 1
ATOM 5336 O O . LEU D 1 149 ? 2.396 -67.341 13.158 1.00 34.86 149 LEU D O 1
ATOM 5341 N N . VAL D 1 150 ? 3.752 -69.156 13.188 1.00 35.63 150 VAL D N 1
ATOM 5342 C CA . VAL D 1 150 ? 4.742 -68.577 14.086 1.00 34.33 150 VAL D CA 1
ATOM 5343 C C . VAL D 1 150 ? 6.026 -68.606 13.267 1.00 33.49 150 VAL D C 1
ATOM 5344 O O . VAL D 1 150 ? 6.201 -69.497 12.432 1.00 31.51 150 VAL D O 1
ATOM 5348 N N . ASN D 1 151 ? 6.928 -67.653 13.504 1.00 34.46 151 ASN D N 1
ATOM 5349 C CA . ASN D 1 151 ? 8.146 -67.567 12.698 1.00 35.87 151 ASN D CA 1
ATOM 5350 C C . ASN D 1 151 ? 9.456 -67.216 13.430 1.00 38.34 151 ASN D C 1
ATOM 5351 O O . ASN D 1 151 ? 9.446 -66.564 14.470 1.00 39.88 151 ASN D O 1
ATOM 5356 N N . MET D 1 152 ? 10.569 -67.689 12.871 1.00 38.70 152 MET D N 1
ATOM 5357 C CA . MET D 1 152 ? 11.928 -67.420 13.359 1.00 39.89 152 MET D CA 1
ATOM 5358 C C . MET D 1 152 ? 12.648 -66.936 12.123 1.00 39.94 152 MET D C 1
ATOM 5359 O O . MET D 1 152 ? 12.320 -67.345 11.026 1.00 41.07 152 MET D O 1
ATOM 5364 N N . SER D 1 153 ? 13.664 -66.114 12.301 1.00 40.15 153 SER D N 1
ATOM 5365 C CA . SER D 1 153 ? 14.385 -65.599 11.169 1.00 37.97 153 SER D CA 1
ATOM 5366 C C . SER D 1 153 ? 15.748 -65.024 11.566 1.00 37.44 153 SER D C 1
ATOM 5367 O O . SER D 1 153 ? 15.871 -64.305 12.563 1.00 37.36 153 SER D O 1
ATOM 5370 N N . VAL D 1 154 ? 16.768 -65.349 10.778 1.00 37.37 154 VAL D N 1
ATOM 5371 C CA . VAL D 1 154 ? 18.112 -64.836 10.997 1.00 36.95 154 VAL D CA 1
ATOM 5372 C C . VAL D 1 154 ? 18.533 -64.131 9.733 1.00 36.83 154 VAL D C 1
ATOM 5373 O O . VAL D 1 154 ? 18.580 -64.754 8.673 1.00 37.01 154 VAL D O 1
ATOM 5377 N N . TRP D 1 155 ? 18.854 -62.849 9.836 1.00 37.16 155 TRP D N 1
ATOM 5378 C CA . TRP D 1 155 ? 19.277 -62.085 8.665 1.00 36.34 155 TRP D CA 1
ATOM 5379 C C . TRP D 1 155 ? 20.699 -61.565 8.767 1.00 37.75 155 TRP D C 1
ATOM 5380 O O . TRP D 1 155 ? 21.164 -61.190 9.852 1.00 38.22 155 TRP D O 1
ATOM 5391 N N . TYR D 1 156 ? 21.384 -61.540 7.630 1.00 39.67 156 TYR D N 1
ATOM 5392 C CA . TYR D 1 156 ? 22.723 -60.982 7.573 1.00 38.94 156 TYR D CA 1
ATOM 5393 C C . TYR D 1 156 ? 22.636 -59.818 6.588 1.00 40.56 156 TYR D C 1
ATOM 5394 O O . TYR D 1 156 ? 21.979 -59.927 5.556 1.00 40.81 156 TYR D O 1
ATOM 5403 N N . MET D 1 157 ? 23.286 -58.703 6.885 1.00 41.31 157 MET D N 1
ATOM 5404 C CA . MET D 1 157 ? 23.187 -57.560 5.984 1.00 41.48 157 MET D CA 1
ATOM 5405 C C . MET D 1 157 ? 24.464 -56.742 5.834 1.00 41.75 157 MET D C 1
ATOM 5406 O O . MET D 1 157 ? 25.130 -56.405 6.817 1.00 39.33 157 MET D O 1
ATOM 5411 N N . ASP D 1 158 ? 24.801 -56.424 4.591 1.00 44.58 158 ASP D N 1
ATOM 5412 C CA . ASP D 1 158 ? 25.978 -55.620 4.276 1.00 46.96 158 ASP D CA 1
ATOM 5413 C C . ASP D 1 158 ? 25.681 -54.152 4.489 1.00 46.96 158 ASP D C 1
ATOM 5414 O O . ASP D 1 158 ? 25.117 -53.519 3.608 1.00 48.01 158 ASP D O 1
ATOM 5419 N N . ILE D 1 159 ? 26.060 -53.601 5.632 1.00 46.03 159 ILE D N 1
ATOM 5420 C CA . ILE D 1 159 ? 25.800 -52.190 5.862 1.00 46.26 159 ILE D CA 1
ATOM 5421 C C . ILE D 1 159 ? 27.058 -51.373 6.179 1.00 48.42 159 ILE D C 1
ATOM 5422 O O . ILE D 1 159 ? 27.470 -51.249 7.332 0.00 48.81 159 ILE D O 1
ATOM 5427 N N . ASP D 1 160 ? 27.663 -50.842 5.121 0.00 52.16 160 ASP D N 1
ATOM 5428 C CA . ASP D 1 160 ? 28.864 -50.029 5.230 1.00 55.40 160 ASP D CA 1
ATOM 5429 C C . ASP D 1 160 ? 28.524 -48.560 4.994 1.00 55.67 160 ASP D C 1
ATOM 5430 O O . ASP D 1 160 ? 27.833 -48.210 4.039 1.00 56.95 160 ASP D O 1
ATOM 5435 N N . THR D 1 161 ? 29.034 -47.700 5.862 1.00 54.26 161 THR D N 1
ATOM 5436 C CA . THR D 1 161 ? 28.781 -46.280 5.745 1.00 53.80 161 THR D CA 1
ATOM 5437 C C . THR D 1 161 ? 30.017 -45.508 6.212 1.00 52.68 161 THR D C 1
ATOM 5438 O O . THR D 1 161 ? 31.085 -46.084 6.444 1.00 52.06 161 THR D O 1
ATOM 5442 N N . THR D 1 162 ? 29.864 -44.196 6.319 1.00 50.90 162 THR D N 1
ATOM 5443 C CA . THR D 1 162 ? 30.928 -43.335 6.786 1.00 49.54 162 THR D CA 1
ATOM 5444 C C . THR D 1 162 ? 30.281 -42.262 7.668 1.00 46.94 162 THR D C 1
ATOM 5445 O O . THR D 1 162 ? 29.290 -41.638 7.283 1.00 44.42 162 THR D O 1
ATOM 5449 N N . ALA D 1 163 ? 30.835 -42.081 8.866 1.00 43.59 163 ALA D N 1
ATOM 5450 C CA . ALA D 1 163 ? 30.306 -41.103 9.809 1.00 41.60 163 ALA D CA 1
ATOM 5451 C C . ALA D 1 163 ? 30.975 -39.767 9.587 1.00 39.56 163 ALA D C 1
ATOM 5452 O O . ALA D 1 163 ? 32.189 -39.693 9.388 1.00 36.03 163 ALA D O 1
ATOM 5454 N N . ASN D 1 164 ? 30.178 -38.710 9.612 1.00 39.51 164 ASN D N 1
ATOM 5455 C CA . ASN D 1 164 ? 30.701 -37.372 9.399 1.00 41.61 164 ASN D CA 1
ATOM 5456 C C . ASN D 1 164 ? 30.355 -36.510 10.598 1.00 43.89 164 ASN D C 1
ATOM 5457 O O . ASN D 1 164 ? 29.208 -36.501 11.052 1.00 45.18 164 ASN D O 1
ATOM 5462 N N . TYR D 1 165 ? 31.360 -35.799 11.109 1.00 45.78 165 TYR D N 1
ATOM 5463 C CA . TYR D 1 165 ? 31.202 -34.955 12.289 1.00 46.85 165 TYR D CA 1
ATOM 5464 C C . TYR D 1 165 ? 32.463 -34.108 12.466 1.00 47.90 165 TYR D C 1
ATOM 5465 O O . TYR D 1 165 ? 33.463 -34.328 11.798 1.00 48.09 165 TYR D O 1
ATOM 5474 N N . LYS D 1 166 ? 32.431 -33.144 13.379 1.00 48.40 166 LYS D N 1
ATOM 5475 C CA . LYS D 1 166 ? 33.633 -32.348 13.608 1.00 48.66 166 LYS D CA 1
ATOM 5476 C C . LYS D 1 166 ? 34.199 -32.673 14.988 1.00 50.44 166 LYS D C 1
ATOM 5477 O O . LYS D 1 166 ? 33.456 -33.014 15.897 1.00 51.84 166 LYS D O 1
ATOM 5483 N N . LEU D 1 167 ? 35.523 -32.618 15.113 1.00 52.76 167 LEU D N 1
ATOM 5484 C CA . LEU D 1 167 ? 36.199 -32.873 16.387 1.00 54.76 167 LEU D CA 1
ATOM 5485 C C . LEU D 1 167 ? 36.834 -31.543 16.718 1.00 56.30 167 LEU D C 1
ATOM 5486 O O . LEU D 1 167 ? 37.942 -31.267 16.286 1.00 57.12 167 LEU D O 1
ATOM 5491 N N . GLY D 1 168 ? 36.120 -30.717 17.470 1.00 56.82 168 GLY D N 1
ATOM 5492 C CA . GLY D 1 168 ? 36.624 -29.404 17.826 1.00 55.38 168 GLY D CA 1
ATOM 5493 C C . GLY D 1 168 ? 36.935 -28.608 16.577 1.00 55.75 168 GLY D C 1
ATOM 5494 O O . GLY D 1 168 ? 36.846 -27.388 16.582 1.00 55.02 168 GLY D O 1
ATOM 5495 N N . GLY D 1 169 ? 37.276 -29.318 15.499 1.00 55.76 169 GLY D N 1
ATOM 5496 C CA . GLY D 1 169 ? 37.634 -28.678 14.249 1.00 56.19 169 GLY D CA 1
ATOM 5497 C C . GLY D 1 169 ? 36.756 -29.000 13.057 1.00 54.94 169 GLY D C 1
ATOM 5498 O O . GLY D 1 169 ? 35.860 -28.214 12.737 1.00 53.54 169 GLY D O 1
ATOM 5499 N N . ALA D 1 170 ? 37.026 -30.138 12.400 1.00 55.76 170 ALA D N 1
ATOM 5500 C CA . ALA D 1 170 ? 36.271 -30.573 11.218 1.00 56.59 170 ALA D CA 1
ATOM 5501 C C . ALA D 1 170 ? 36.567 -32.017 10.801 1.00 58.67 170 ALA D C 1
ATOM 5502 O O . ALA D 1 170 ? 36.224 -32.443 9.681 1.00 55.52 170 ALA D O 1
ATOM 5504 N N . GLN D 1 171 ? 37.222 -32.762 11.690 1.00 61.49 171 GLN D N 1
ATOM 5505 C CA . GLN D 1 171 ? 37.553 -34.159 11.396 1.00 64.14 171 GLN D CA 1
ATOM 5506 C C . GLN D 1 171 ? 36.202 -34.859 11.229 1.00 65.03 171 GLN D C 1
ATOM 5507 O O . GLN D 1 171 ? 35.686 -35.487 12.163 1.00 64.64 171 GLN D O 1
ATOM 5513 N N . GLN D 1 172 ? 35.638 -34.746 10.034 1.00 64.96 172 GLN D N 1
ATOM 5514 C CA . GLN D 1 172 ? 34.330 -35.322 9.773 1.00 64.98 172 GLN D CA 1
ATOM 5515 C C . GLN D 1 172 ? 34.257 -36.552 8.914 1.00 63.09 172 GLN D C 1
ATOM 5516 O O . GLN D 1 172 ? 33.286 -36.697 8.172 1.00 65.35 172 GLN D O 1
ATOM 5522 N N . HIS D 1 173 ? 35.232 -37.452 8.989 1.00 59.50 173 HIS D N 1
ATOM 5523 C CA . HIS D 1 173 ? 35.119 -38.635 8.142 1.00 56.45 173 HIS D CA 1
ATOM 5524 C C . HIS D 1 173 ? 35.735 -39.934 8.639 1.00 55.72 173 HIS D C 1
ATOM 5525 O O . HIS D 1 173 ? 36.945 -40.067 8.740 1.00 57.04 173 HIS D O 1
ATOM 5532 N N . ASP D 1 174 ? 34.876 -40.892 8.954 1.00 54.05 174 ASP D N 1
ATOM 5533 C CA . ASP D 1 174 ? 35.303 -42.219 9.387 1.00 53.98 174 ASP D CA 1
ATOM 5534 C C . ASP D 1 174 ? 34.361 -43.262 8.786 1.00 53.98 174 ASP D C 1
ATOM 5535 O O . ASP D 1 174 ? 33.180 -42.992 8.558 1.00 53.05 174 ASP D O 1
ATOM 5540 N N . SER D 1 175 ? 34.889 -44.455 8.538 1.00 55.38 175 SER D N 1
ATOM 5541 C CA . SER D 1 175 ? 34.099 -45.542 7.977 1.00 57.13 175 SER D CA 1
ATOM 5542 C C . SER D 1 175 ? 33.481 -46.432 9.052 1.00 58.41 175 SER D C 1
ATOM 5543 O O . SER D 1 175 ? 34.184 -47.016 9.867 1.00 59.29 175 SER D O 1
ATOM 5546 N N . VAL D 1 176 ? 32.156 -46.526 9.038 1.00 58.92 176 VAL D N 1
ATOM 5547 C CA . VAL D 1 176 ? 31.431 -47.356 9.991 1.00 60.19 176 VAL D CA 1
ATOM 5548 C C . VAL D 1 176 ? 30.929 -48.610 9.297 1.00 60.88 176 VAL D C 1
ATOM 5549 O O . VAL D 1 176 ? 30.332 -48.553 8.221 1.00 60.48 176 VAL D O 1
ATOM 5553 N N . ARG D 1 177 ? 31.190 -49.748 9.921 1.00 60.98 177 ARG D N 1
ATOM 5554 C CA . ARG D 1 177 ? 30.757 -51.027 9.393 1.00 61.07 177 ARG D CA 1
ATOM 5555 C C . ARG D 1 177 ? 29.895 -51.706 10.430 1.00 60.38 177 ARG D C 1
ATOM 5556 O O . ARG D 1 177 ? 30.400 -52.147 11.465 1.00 61.65 177 ARG D O 1
ATOM 5564 N N . LEU D 1 178 ? 28.594 -51.775 10.160 1.00 58.15 178 LEU D N 1
ATOM 5565 C CA . LEU D 1 178 ? 27.676 -52.433 11.074 1.00 55.81 178 LEU D CA 1
ATOM 5566 C C . LEU D 1 178 ? 27.645 -53.917 10.769 1.00 54.01 178 LEU D C 1
ATOM 5567 O O . LEU D 1 178 ? 27.788 -54.726 11.679 1.00 52.36 178 LEU D O 1
ATOM 5572 N N . ASP D 1 179 ? 27.485 -54.267 9.492 1.00 52.35 179 ASP D N 1
ATOM 5573 C CA . ASP D 1 179 ? 27.400 -55.673 9.056 1.00 50.50 179 ASP D CA 1
ATOM 5574 C C . ASP D 1 179 ? 26.760 -56.517 10.142 1.00 47.79 179 ASP D C 1
ATOM 5575 O O . ASP D 1 179 ? 27.337 -57.492 10.603 1.00 47.21 179 ASP D O 1
ATOM 5580 N N . PRO D 1 180 ? 25.535 -56.171 10.531 1.00 45.68 180 PRO D N 1
ATOM 5581 C CA . PRO D 1 180 ? 24.785 -56.848 11.572 1.00 44.69 180 PRO D CA 1
ATOM 5582 C C . PRO D 1 180 ? 23.993 -58.088 11.195 1.00 44.01 180 PRO D C 1
ATOM 5583 O O . PRO D 1 180 ? 23.669 -58.317 10.032 1.00 43.18 180 PRO D O 1
ATOM 5587 N N . TRP D 1 181 ? 23.695 -58.895 12.203 1.00 43.32 181 TRP D N 1
ATOM 5588 C CA . TRP D 1 181 ? 22.864 -60.062 12.002 1.00 43.76 181 TRP D CA 1
ATOM 5589 C C . TRP D 1 181 ? 21.542 -59.544 12.566 1.00 43.06 181 TRP D C 1
ATOM 5590 O O . TRP D 1 181 ? 21.561 -58.757 13.517 1.00 44.88 181 TRP D O 1
ATOM 5601 N N . VAL D 1 182 ? 20.406 -59.926 11.983 1.00 40.49 182 VAL D N 1
ATOM 5602 C CA . VAL D 1 182 ? 19.135 -59.472 12.552 1.00 37.95 182 VAL D CA 1
ATOM 5603 C C . VAL D 1 182 ? 18.355 -60.696 13.000 1.00 37.38 182 VAL D C 1
ATOM 5604 O O . VAL D 1 182 ? 18.246 -61.667 12.267 1.00 37.49 182 VAL D O 1
ATOM 5608 N N . PHE D 1 183 ? 17.834 -60.668 14.218 1.00 38.20 183 PHE D N 1
ATOM 5609 C CA . PHE D 1 183 ? 17.084 -61.817 14.715 1.00 39.07 183 PHE D CA 1
ATOM 5610 C C . PHE D 1 183 ? 15.629 -61.456 14.894 1.00 37.72 183 PHE D C 1
ATOM 5611 O O . PHE D 1 183 ? 15.324 -60.504 15.605 1.00 38.01 183 PHE D O 1
ATOM 5619 N N . MET D 1 184 ? 14.744 -62.220 14.240 1.00 37.69 184 MET D N 1
ATOM 5620 C CA . MET D 1 184 ? 13.319 -61.966 14.319 1.00 38.26 184 MET D CA 1
ATOM 5621 C C . MET D 1 184 ? 12.438 -63.137 14.764 1.00 37.90 184 MET D C 1
ATOM 5622 O O . MET D 1 184 ? 12.586 -64.271 14.307 0.00 38.79 184 MET D O 1
ATOM 5627 N N . PHE D 1 185 ? 11.513 -62.811 15.668 1.00 41.10 185 PHE D N 1
ATOM 5628 C CA . PHE D 1 185 ? 10.519 -63.741 16.221 1.00 43.94 185 PHE D CA 1
ATOM 5629 C C . PHE D 1 185 ? 9.171 -63.099 15.969 1.00 43.54 185 PHE D C 1
ATOM 5630 O O . PHE D 1 185 ? 8.974 -61.931 16.289 1.00 44.00 185 PHE D O 1
ATOM 5638 N N . SER D 1 186 ? 8.238 -63.853 15.412 1.00 41.77 186 SER D N 1
ATOM 5639 C CA . SER D 1 186 ? 6.945 -63.269 15.110 1.00 39.91 186 SER D CA 1
ATOM 5640 C C . SER D 1 186 ? 5.837 -64.271 14.935 1.00 39.22 186 SER D C 1
ATOM 5641 O O . SER D 1 186 ? 6.027 -65.494 15.013 1.00 38.99 186 SER D O 1
ATOM 5644 N N . ALA D 1 187 ? 4.660 -63.709 14.699 1.00 37.77 187 ALA D N 1
ATOM 5645 C CA . ALA D 1 187 ? 3.444 -64.468 14.447 1.00 36.24 187 ALA D CA 1
ATOM 5646 C C . ALA D 1 187 ? 3.044 -63.856 13.116 1.00 37.11 187 ALA D C 1
ATOM 5647 O O . ALA D 1 187 ? 3.318 -62.676 12.868 1.00 37.30 187 ALA D O 1
ATOM 5649 N N . GLY D 1 188 ? 2.423 -64.659 12.261 1.00 37.62 188 GLY D N 1
ATOM 5650 C CA . GLY D 1 188 ? 2.017 -64.159 10.962 1.00 37.72 188 GLY D CA 1
ATOM 5651 C C . GLY D 1 188 ? 0.611 -64.549 10.592 1.00 39.30 188 GLY D C 1
ATOM 5652 O O . GLY D 1 188 ? 0.092 -65.581 11.033 1.00 39.17 188 GLY D O 1
ATOM 5653 N N . TYR D 1 189 ? -0.022 -63.718 9.780 1.00 40.14 189 TYR D N 1
ATOM 5654 C CA . TYR D 1 189 ? -1.381 -64.012 9.336 1.00 42.14 189 TYR D CA 1
ATOM 5655 C C . TYR D 1 189 ? -1.357 -64.262 7.828 1.00 42.40 189 TYR D C 1
ATOM 5656 O O . TYR D 1 189 ? -0.581 -63.652 7.096 1.00 43.05 189 TYR D O 1
ATOM 5665 N N . ARG D 1 190 ? -2.230 -65.144 7.369 1.00 43.30 190 ARG D N 1
ATOM 5666 C CA . ARG D 1 190 ? -2.281 -65.477 5.954 1.00 43.88 190 ARG D CA 1
ATOM 5667 C C . ARG D 1 190 ? -3.512 -64.937 5.248 1.00 44.54 190 ARG D C 1
ATOM 5668 O O . ARG D 1 190 ? -4.601 -64.893 5.822 1.00 44.73 190 ARG D O 1
ATOM 5676 N N . PHE D 1 191 ? -3.332 -64.500 4.005 1.00 45.17 191 PHE D N 1
ATOM 5677 C CA . PHE D 1 191 ? -4.443 -63.993 3.189 1.00 46.61 191 PHE D CA 1
ATOM 5678 C C . PHE D 1 191 ? -4.410 -64.771 1.876 1.00 48.07 191 PHE D C 1
ATOM 5679 O O . PHE D 1 191 ? -3.443 -64.695 1.123 0.00 48.32 191 PHE D O 1
ATOM 5687 N N . HIS D 1 192 ? -5.469 -65.522 1.619 1.00 50.63 192 HIS D N 1
ATOM 5688 C CA . HIS D 1 192 ? -5.567 -66.350 0.427 1.00 52.16 192 HIS D CA 1
ATOM 5689 C C . HIS D 1 192 ? -6.427 -65.747 -0.667 1.00 53.28 192 HIS D C 1
ATOM 5690 O O . HIS D 1 192 ? -6.094 -65.970 -1.846 1.00 55.02 192 HIS D O 1
ATOM 5697 N N . GLU E 1 2 ? -5.520 -56.019 -16.758 1.00 39.81 2 GLU E N 1
ATOM 5698 C CA . GLU E 1 2 ? -4.833 -55.204 -15.714 1.00 39.99 2 GLU E CA 1
ATOM 5699 C C . GLU E 1 2 ? -5.782 -54.794 -14.621 1.00 38.27 2 GLU E C 1
ATOM 5700 O O . GLU E 1 2 ? -5.333 -54.515 -13.506 1.00 38.99 2 GLU E O 1
ATOM 5706 N N . ALA E 1 3 ? -7.082 -54.749 -14.929 1.00 36.68 3 ALA E N 1
ATOM 5707 C CA . ALA E 1 3 ? -8.082 -54.414 -13.914 1.00 36.70 3 ALA E CA 1
ATOM 5708 C C . ALA E 1 3 ? -7.927 -55.423 -12.770 1.00 37.94 3 ALA E C 1
ATOM 5709 O O . ALA E 1 3 ? -7.832 -56.620 -13.017 1.00 37.82 3 ALA E O 1
ATOM 5711 N N . GLY E 1 4 ? -7.876 -54.948 -11.529 1.00 38.27 4 GLY E N 1
ATOM 5712 C CA . GLY E 1 4 ? -7.731 -55.875 -10.416 1.00 36.52 4 GLY E CA 1
ATOM 5713 C C . GLY E 1 4 ? -6.281 -56.128 -10.041 1.00 35.79 4 GLY E C 1
ATOM 5714 O O . GLY E 1 4 ? -5.982 -56.711 -9.005 1.00 34.72 4 GLY E O 1
ATOM 5715 N N . GLU E 1 5 ? -5.375 -55.665 -10.884 1.00 35.93 5 GLU E N 1
ATOM 5716 C CA . GLU E 1 5 ? -3.962 -55.828 -10.655 1.00 36.54 5 GLU E CA 1
ATOM 5717 C C . GLU E 1 5 ? -3.351 -54.860 -9.621 1.00 36.65 5 GLU E C 1
ATOM 5718 O O . GLU E 1 5 ? -3.778 -53.704 -9.472 1.00 36.78 5 GLU E O 1
ATOM 5724 N N . PHE E 1 6 ? -2.333 -55.362 -8.927 1.00 36.95 6 PHE E N 1
ATOM 5725 C CA . PHE E 1 6 ? -1.596 -54.605 -7.927 1.00 36.99 6 PHE E CA 1
ATOM 5726 C C . PHE E 1 6 ? -0.111 -54.781 -8.251 1.00 36.03 6 PHE E C 1
ATOM 5727 O O . PHE E 1 6 ? 0.369 -55.903 -8.415 1.00 35.00 6 PHE E O 1
ATOM 5735 N N . PHE E 1 7 ? 0.621 -53.682 -8.376 1.00 35.83 7 PHE E N 1
ATOM 5736 C CA . PHE E 1 7 ? 2.044 -53.803 -8.650 1.00 35.53 7 PHE E CA 1
ATOM 5737 C C . PHE E 1 7 ? 2.829 -52.834 -7.770 1.00 35.59 7 PHE E C 1
ATOM 5738 O O . PHE E 1 7 ? 2.342 -51.753 -7.417 1.00 36.44 7 PHE E O 1
ATOM 5746 N N . MET E 1 8 ? 4.031 -53.246 -7.389 1.00 35.81 8 MET E N 1
ATOM 5747 C CA . MET E 1 8 ? 4.885 -52.436 -6.537 1.00 36.88 8 MET E CA 1
ATOM 5748 C C . MET E 1 8 ? 6.153 -52.026 -7.290 1.00 35.00 8 MET E C 1
ATOM 5749 O O . MET E 1 8 ? 6.756 -52.836 -8.000 1.00 34.69 8 MET E O 1
ATOM 5754 N N . ARG E 1 9 ? 6.541 -50.763 -7.147 1.00 33.47 9 ARG E N 1
ATOM 5755 C CA . ARG E 1 9 ? 7.751 -50.289 -7.772 1.00 32.15 9 ARG E CA 1
ATOM 5756 C C . ARG E 1 9 ? 8.754 -49.953 -6.663 1.00 30.09 9 ARG E C 1
ATOM 5757 O O . ARG E 1 9 ? 8.387 -49.464 -5.590 1.00 30.89 9 ARG E O 1
ATOM 5765 N N . ALA E 1 10 ? 10.023 -50.235 -6.905 1.00 28.44 10 ALA E N 1
ATOM 5766 C CA . ALA E 1 10 ? 11.067 -49.899 -5.935 1.00 28.35 10 ALA E CA 1
ATOM 5767 C C . ALA E 1 10 ? 12.187 -49.249 -6.730 1.00 29.48 10 ALA E C 1
ATOM 5768 O O . ALA E 1 10 ? 12.588 -49.736 -7.785 1.00 29.25 10 ALA E O 1
ATOM 5770 N N . GLY E 1 11 ? 12.683 -48.134 -6.231 1.00 29.74 11 GLY E N 1
ATOM 5771 C CA . GLY E 1 11 ? 13.752 -47.453 -6.924 1.00 31.12 11 GLY E CA 1
ATOM 5772 C C . GLY E 1 11 ? 14.124 -46.160 -6.248 1.00 32.34 11 GLY E C 1
ATOM 5773 O O . GLY E 1 11 ? 13.739 -45.894 -5.108 1.00 34.90 11 GLY E O 1
ATOM 5774 N N . SER E 1 12 ? 14.877 -45.339 -6.960 1.00 31.28 12 SER E N 1
ATOM 5775 C CA . SER E 1 12 ? 15.321 -44.072 -6.416 1.00 32.75 12 SER E CA 1
ATOM 5776 C C . SER E 1 12 ? 14.346 -42.960 -6.710 1.00 33.01 12 SER E C 1
ATOM 5777 O O . SER E 1 12 ? 13.841 -42.820 -7.833 1.00 32.51 12 SER E O 1
ATOM 5780 N N . ALA E 1 13 ? 14.083 -42.170 -5.678 1.00 32.67 13 ALA E N 1
ATOM 5781 C CA . ALA E 1 13 ? 13.199 -41.025 -5.793 1.00 30.65 13 ALA E CA 1
ATOM 5782 C C . ALA E 1 13 ? 14.096 -39.847 -5.388 1.00 31.00 13 ALA E C 1
ATOM 5783 O O . ALA E 1 13 ? 14.756 -39.883 -4.350 1.00 28.86 13 ALA E O 1
ATOM 5785 N N . THR E 1 14 ? 14.149 -38.828 -6.226 1.00 30.87 14 THR E N 1
ATOM 5786 C CA . THR E 1 14 ? 14.988 -37.669 -5.937 1.00 33.54 14 THR E CA 1
ATOM 5787 C C . THR E 1 14 ? 14.113 -36.400 -5.889 1.00 35.73 14 THR E C 1
ATOM 5788 O O . THR E 1 14 ? 13.366 -36.098 -6.830 1.00 36.31 14 THR E O 1
ATOM 5792 N N . VAL E 1 15 ? 14.202 -35.694 -4.768 1.00 37.65 15 VAL E N 1
ATOM 5793 C CA . VAL E 1 15 ? 13.450 -34.467 -4.516 1.00 39.99 15 VAL E CA 1
ATOM 5794 C C . VAL E 1 15 ? 14.314 -33.246 -4.853 1.00 42.33 15 VAL E C 1
ATOM 5795 O O . VAL E 1 15 ? 15.439 -33.086 -4.340 1.00 43.37 15 VAL E O 1
ATOM 5799 N N . ARG E 1 16 ? 13.786 -32.385 -5.712 1.00 44.74 16 ARG E N 1
ATOM 5800 C CA . ARG E 1 16 ? 14.487 -31.175 -6.105 1.00 45.39 16 ARG E CA 1
ATOM 5801 C C . ARG E 1 16 ? 13.627 -29.974 -5.760 1.00 44.07 16 ARG E C 1
ATOM 5802 O O . ARG E 1 16 ? 12.786 -29.545 -6.548 1.00 42.38 16 ARG E O 1
ATOM 5810 N N . PRO E 1 17 ? 13.822 -29.425 -4.555 1.00 44.87 17 PRO E N 1
ATOM 5811 C CA . PRO E 1 17 ? 13.063 -28.266 -4.099 1.00 46.59 17 PRO E CA 1
ATOM 5812 C C . PRO E 1 17 ? 13.165 -27.073 -5.016 1.00 48.10 17 PRO E C 1
ATOM 5813 O O . PRO E 1 17 ? 14.223 -26.761 -5.535 1.00 45.47 17 PRO E O 1
ATOM 5817 N N . THR E 1 18 ? 12.030 -26.411 -5.199 1.00 50.93 18 THR E N 1
ATOM 5818 C CA . THR E 1 18 ? 11.909 -25.231 -6.039 1.00 55.56 18 THR E CA 1
ATOM 5819 C C . THR E 1 18 ? 12.028 -23.960 -5.221 1.00 57.56 18 THR E C 1
ATOM 5820 O O . THR E 1 18 ? 11.645 -23.919 -4.053 1.00 57.51 18 THR E O 1
ATOM 5824 N N . GLU E 1 19 ? 12.560 -22.924 -5.859 1.00 60.37 19 GLU E N 1
ATOM 5825 C CA . GLU E 1 19 ? 12.754 -21.621 -5.230 1.00 64.47 19 GLU E CA 1
ATOM 5826 C C . GLU E 1 19 ? 11.420 -21.007 -4.816 0.00 64.99 19 GLU E C 1
ATOM 5827 O O . GLU E 1 19 ? 10.983 -20.005 -5.383 0.00 65.18 19 GLU E O 1
ATOM 5833 N N . GLY E 1 29 ? 20.081 -13.089 2.038 1.00 67.45 29 GLY E N 1
ATOM 5834 C CA . GLY E 1 29 ? 20.547 -13.123 0.663 1.00 68.49 29 GLY E CA 1
ATOM 5835 C C . GLY E 1 29 ? 19.935 -14.264 -0.126 1.00 68.40 29 GLY E C 1
ATOM 5836 O O . GLY E 1 29 ? 18.887 -14.103 -0.748 1.00 67.84 29 GLY E O 1
ATOM 5837 N N . GLY E 1 30 ? 20.586 -15.422 -0.097 0.00 68.85 30 GLY E N 1
ATOM 5838 C CA . GLY E 1 30 ? 20.074 -16.570 -0.823 1.00 69.36 30 GLY E CA 1
ATOM 5839 C C . GLY E 1 30 ? 19.654 -17.717 0.082 1.00 69.92 30 GLY E C 1
ATOM 5840 O O . GLY E 1 30 ? 20.435 -18.206 0.899 1.00 71.29 30 GLY E O 1
ATOM 5841 N N . PHE E 1 31 ? 18.415 -18.160 -0.077 1.00 70.30 31 PHE E N 1
ATOM 5842 C CA . PHE E 1 31 ? 17.880 -19.250 0.733 1.00 70.36 31 PHE E CA 1
ATOM 5843 C C . PHE E 1 31 ? 17.873 -20.506 -0.122 1.00 68.76 31 PHE E C 1
ATOM 5844 O O . PHE E 1 31 ? 16.868 -20.810 -0.760 1.00 69.42 31 PHE E O 1
ATOM 5852 N N . SER E 1 32 ? 18.994 -21.223 -0.142 1.00 64.46 32 SER E N 1
ATOM 5853 C CA . SER E 1 32 ? 19.111 -22.445 -0.943 1.00 60.38 32 SER E CA 1
ATOM 5854 C C . SER E 1 32 ? 18.792 -23.712 -0.143 1.00 57.53 32 SER E C 1
ATOM 5855 O O . SER E 1 32 ? 18.909 -23.735 1.083 1.00 55.93 32 SER E O 1
ATOM 5858 N N . VAL E 1 33 ? 18.395 -24.761 -0.859 1.00 55.68 33 VAL E N 1
ATOM 5859 C CA . VAL E 1 33 ? 18.039 -26.047 -0.265 1.00 52.57 33 VAL E CA 1
ATOM 5860 C C . VAL E 1 33 ? 18.467 -27.174 -1.189 1.00 50.16 33 VAL E C 1
ATOM 5861 O O . VAL E 1 33 ? 17.943 -27.317 -2.276 1.00 49.23 33 VAL E O 1
ATOM 5865 N N . THR E 1 34 ? 19.404 -27.988 -0.742 1.00 48.11 34 THR E N 1
ATOM 5866 C CA . THR E 1 34 ? 19.912 -29.082 -1.561 1.00 45.97 34 THR E CA 1
ATOM 5867 C C . THR E 1 34 ? 18.914 -30.158 -1.985 1.00 44.22 34 THR E C 1
ATOM 5868 O O . THR E 1 34 ? 17.851 -30.321 -1.394 1.00 43.64 34 THR E O 1
ATOM 5872 N N . ASN E 1 35 ? 19.277 -30.883 -3.036 1.00 42.04 35 ASN E N 1
ATOM 5873 C CA . ASN E 1 35 ? 18.456 -31.960 -3.547 1.00 40.10 35 ASN E CA 1
ATOM 5874 C C . ASN E 1 35 ? 18.890 -33.193 -2.775 1.00 38.71 35 ASN E C 1
ATOM 5875 O O . ASN E 1 35 ? 20.023 -33.277 -2.316 1.00 38.56 35 ASN E O 1
ATOM 5880 N N . ASN E 1 36 ? 17.987 -34.145 -2.624 1.00 35.65 36 ASN E N 1
ATOM 5881 C CA . ASN E 1 36 ? 18.296 -35.356 -1.914 1.00 32.27 36 ASN E CA 1
ATOM 5882 C C . ASN E 1 36 ? 17.530 -36.490 -2.580 1.00 30.41 36 ASN E C 1
ATOM 5883 O O . ASN E 1 36 ? 16.377 -36.334 -3.007 1.00 29.99 36 ASN E O 1
ATOM 5888 N N . THR E 1 37 ? 18.194 -37.632 -2.662 1.00 29.79 37 THR E N 1
ATOM 5889 C CA . THR E 1 37 ? 17.662 -38.833 -3.283 1.00 29.77 37 THR E CA 1
ATOM 5890 C C . THR E 1 37 ? 17.549 -39.967 -2.258 1.00 29.28 37 THR E C 1
ATOM 5891 O O . THR E 1 37 ? 18.512 -40.296 -1.586 1.00 31.89 37 THR E O 1
ATOM 5895 N N . GLN E 1 38 ? 16.371 -40.567 -2.149 1.00 29.17 38 GLN E N 1
ATOM 5896 C CA . GLN E 1 38 ? 16.122 -41.644 -1.184 1.00 27.04 38 GLN E CA 1
ATOM 5897 C C . GLN E 1 38 ? 15.391 -42.813 -1.823 1.00 28.96 38 GLN E C 1
ATOM 5898 O O . GLN E 1 38 ? 15.031 -42.761 -3.006 1.00 29.54 38 GLN E O 1
ATOM 5904 N N 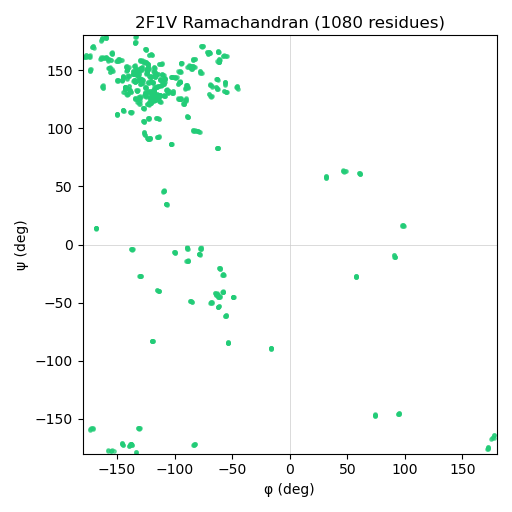. LEU E 1 39 ? 15.147 -43.859 -1.038 1.00 30.37 39 LEU E N 1
ATOM 5905 C CA . LEU E 1 39 ? 14.428 -45.033 -1.531 1.00 31.63 39 LEU E CA 1
ATOM 5906 C C . LEU E 1 39 ? 12.978 -44.678 -1.827 1.00 32.13 39 LEU E C 1
ATOM 5907 O O . LEU E 1 39 ? 12.267 -44.118 -0.985 1.00 34.35 39 LEU E O 1
ATOM 5912 N N . GLY E 1 40 ? 12.544 -45.009 -3.039 1.00 31.39 40 GLY E N 1
ATOM 5913 C CA . GLY E 1 40 ? 11.171 -44.728 -3.439 1.00 31.97 40 GLY E CA 1
ATOM 5914 C C . GLY E 1 40 ? 10.389 -46.004 -3.594 1.00 31.44 40 GLY E C 1
ATOM 5915 O O . GLY E 1 40 ? 10.891 -46.978 -4.128 1.00 30.47 40 GLY E O 1
ATOM 5916 N N . LEU E 1 41 ? 9.168 -46.004 -3.095 1.00 32.73 41 LEU E N 1
ATOM 5917 C CA . LEU E 1 41 ? 8.302 -47.176 -3.213 1.00 32.93 41 LEU E CA 1
ATOM 5918 C C . LEU E 1 41 ? 6.885 -46.718 -3.552 1.00 33.03 41 LEU E C 1
ATOM 5919 O O . LEU E 1 41 ? 6.352 -45.771 -2.947 1.00 31.56 41 LEU E O 1
ATOM 5924 N N . THR E 1 42 ? 6.277 -47.363 -4.534 1.00 31.87 42 THR E N 1
ATOM 5925 C CA . THR E 1 42 ? 4.909 -46.999 -4.879 1.00 31.33 42 THR E CA 1
ATOM 5926 C C . THR E 1 42 ? 4.075 -48.284 -4.938 1.00 30.55 42 THR E C 1
ATOM 5927 O O . THR E 1 42 ? 4.557 -49.327 -5.421 1.00 29.13 42 THR E O 1
ATOM 5931 N N . PHE E 1 43 ? 2.858 -48.218 -4.392 1.00 32.52 43 PHE E N 1
ATOM 5932 C CA . PHE E 1 43 ? 1.924 -49.354 -4.372 1.00 33.96 43 PHE E CA 1
ATOM 5933 C C . PHE E 1 43 ? 0.736 -48.871 -5.200 1.00 33.65 43 PHE E C 1
ATOM 5934 O O . PHE E 1 43 ? 0.150 -47.819 -4.917 1.00 34.20 43 PHE E O 1
ATOM 5942 N N . THR E 1 44 ? 0.373 -49.621 -6.227 1.00 33.06 44 THR E N 1
ATOM 5943 C CA . THR E 1 44 ? -0.723 -49.188 -7.080 1.00 34.53 44 THR E CA 1
ATOM 5944 C C . THR E 1 44 ? -1.728 -50.273 -7.398 1.00 34.33 44 THR E C 1
ATOM 5945 O O . THR E 1 44 ? -1.380 -51.450 -7.514 1.00 34.60 44 THR E O 1
ATOM 5949 N N . TYR E 1 45 ? -2.977 -49.863 -7.566 1.00 34.07 45 TYR E N 1
ATOM 5950 C CA . TYR E 1 45 ? -4.042 -50.806 -7.893 1.00 34.77 45 TYR E CA 1
ATOM 5951 C C . TYR E 1 45 ? -4.846 -50.316 -9.094 1.00 35.71 45 TYR E C 1
ATOM 5952 O O . TYR E 1 45 ? -5.098 -49.121 -9.239 1.00 34.42 45 TYR E O 1
ATOM 5961 N N . MET E 1 46 ? -5.247 -51.243 -9.957 1.00 37.96 46 MET E N 1
ATOM 5962 C CA . MET E 1 46 ? -6.036 -50.878 -11.132 1.00 41.03 46 MET E CA 1
ATOM 5963 C C . MET E 1 46 ? -7.551 -50.865 -10.894 1.00 42.55 46 MET E C 1
ATOM 5964 O O . MET E 1 46 ? -8.179 -51.924 -10.706 1.00 43.11 46 MET E O 1
ATOM 5969 N N . ALA E 1 47 ? -8.141 -49.677 -10.894 1.00 41.69 47 ALA E N 1
ATOM 5970 C CA . ALA E 1 47 ? -9.581 -49.583 -10.749 1.00 42.07 47 ALA E CA 1
ATOM 5971 C C . ALA E 1 47 ? -10.086 -50.330 -11.993 1.00 42.62 47 ALA E C 1
ATOM 5972 O O . ALA E 1 47 ? -10.843 -51.289 -11.903 1.00 42.79 47 ALA E O 1
ATOM 5974 N N . THR E 1 48 ? -9.617 -49.909 -13.158 1.00 41.47 48 THR E N 1
ATOM 5975 C CA . THR E 1 48 ? -10.011 -50.532 -14.411 1.00 42.01 48 THR E CA 1
ATOM 5976 C C . THR E 1 48 ? -8.741 -50.839 -15.184 1.00 41.85 48 THR E C 1
ATOM 5977 O O . THR E 1 48 ? -7.684 -50.953 -14.591 1.00 44.06 48 THR E O 1
ATOM 5981 N N . ASP E 1 49 ? -8.837 -50.989 -16.497 1.00 39.07 49 ASP E N 1
ATOM 5982 C CA . ASP E 1 49 ? -7.645 -51.260 -17.295 1.00 38.48 49 ASP E CA 1
ATOM 5983 C C . ASP E 1 49 ? -6.845 -49.980 -17.520 1.00 38.24 49 ASP E C 1
ATOM 5984 O O . ASP E 1 49 ? -5.743 -50.033 -18.045 1.00 40.76 49 ASP E O 1
ATOM 5989 N N . ASN E 1 50 ? -7.399 -48.828 -17.142 1.00 35.60 50 ASN E N 1
ATOM 5990 C CA . ASN E 1 50 ? -6.692 -47.565 -17.325 1.00 34.79 50 ASN E CA 1
ATOM 5991 C C . ASN E 1 50 ? -6.634 -46.691 -16.060 1.00 34.57 50 ASN E C 1
ATOM 5992 O O . ASN E 1 50 ? -5.706 -45.898 -15.903 0.00 34.51 50 ASN E O 1
ATOM 5997 N N . ILE E 1 51 ? -7.617 -46.825 -15.161 1.00 33.99 51 ILE E N 1
ATOM 5998 C CA . ILE E 1 51 ? -7.630 -46.014 -13.938 1.00 34.80 51 ILE E CA 1
ATOM 5999 C C . ILE E 1 51 ? -6.889 -46.708 -12.814 1.00 35.52 51 ILE E C 1
ATOM 6000 O O . ILE E 1 51 ? -7.194 -47.868 -12.478 1.00 35.96 51 ILE E O 1
ATOM 6005 N N . GLY E 1 52 ? -5.916 -45.996 -12.236 1.00 35.03 52 GLY E N 1
ATOM 6006 C CA . GLY E 1 52 ? -5.135 -46.565 -11.159 1.00 34.69 52 GLY E CA 1
ATOM 6007 C C . GLY E 1 52 ? -5.153 -45.721 -9.896 1.00 35.42 52 GLY E C 1
ATOM 6008 O O . GLY E 1 52 ? -5.383 -44.501 -9.914 1.00 36.30 52 GLY E O 1
ATOM 6009 N N . VAL E 1 53 ? -4.892 -46.396 -8.786 1.00 33.89 53 VAL E N 1
ATOM 6010 C CA . VAL E 1 53 ? -4.846 -45.792 -7.473 1.00 32.22 53 VAL E CA 1
ATOM 6011 C C . VAL E 1 53 ? -3.449 -46.119 -6.963 1.00 31.46 53 VAL E C 1
ATOM 6012 O O . VAL E 1 53 ? -3.067 -47.307 -6.869 1.00 26.68 53 VAL E O 1
ATOM 6016 N N . GLU E 1 54 ? -2.699 -45.061 -6.631 1.00 33.08 54 GLU E N 1
ATOM 6017 C CA . GLU E 1 54 ? -1.323 -45.205 -6.201 1.00 33.23 54 GLU E CA 1
ATOM 6018 C C . GLU E 1 54 ? -0.886 -44.395 -4.985 1.00 33.43 54 GLU E C 1
ATOM 6019 O O . GLU E 1 54 ? -1.266 -43.245 -4.807 1.00 35.71 54 GLU E O 1
ATOM 6025 N N . LEU E 1 55 ? -0.072 -45.025 -4.150 1.00 33.23 55 LEU E N 1
ATOM 6026 C CA . LEU E 1 55 ? 0.489 -44.396 -2.961 1.00 31.75 55 LEU E CA 1
ATOM 6027 C C . LEU E 1 55 ? 2.022 -44.391 -3.114 1.00 30.71 55 LEU E C 1
ATOM 6028 O O . LEU E 1 55 ? 2.632 -45.421 -3.420 1.00 30.98 55 LEU E O 1
ATOM 6033 N N . LEU E 1 56 ? 2.640 -43.230 -2.946 1.00 30.15 56 LEU E N 1
ATOM 6034 C CA . LEU E 1 56 ? 4.095 -43.139 -3.013 1.00 29.04 56 LEU E CA 1
ATOM 6035 C C . LEU E 1 56 ? 4.659 -43.074 -1.592 1.00 26.45 56 LEU E C 1
ATOM 6036 O O . LEU E 1 56 ? 4.202 -42.276 -0.772 1.00 24.78 56 LEU E O 1
ATOM 6041 N N . ALA E 1 57 ? 5.648 -43.907 -1.306 1.00 26.89 57 ALA E N 1
ATOM 6042 C CA . ALA E 1 57 ? 6.254 -43.899 0.003 1.00 27.94 57 ALA E CA 1
ATOM 6043 C C . ALA E 1 57 ? 7.767 -43.816 -0.148 1.00 29.18 57 ALA E C 1
ATOM 6044 O O . ALA E 1 57 ? 8.326 -44.266 -1.141 1.00 30.55 57 ALA E O 1
ATOM 6046 N N . ALA E 1 58 ? 8.421 -43.230 0.847 1.00 29.94 58 ALA E N 1
ATOM 6047 C CA . ALA E 1 58 ? 9.863 -43.079 0.821 1.00 30.18 58 ALA E CA 1
ATOM 6048 C C . ALA E 1 58 ? 10.477 -43.076 2.217 1.00 30.63 58 ALA E C 1
ATOM 6049 O O . ALA E 1 58 ? 9.797 -42.821 3.221 1.00 30.12 58 ALA E O 1
ATOM 6051 N N . THR E 1 59 ? 11.767 -43.395 2.264 1.00 31.51 59 THR E N 1
ATOM 6052 C CA . THR E 1 59 ? 12.540 -43.380 3.488 1.00 31.42 59 THR E CA 1
ATOM 6053 C C . THR E 1 59 ? 12.638 -41.870 3.767 1.00 29.72 59 THR E C 1
ATOM 6054 O O . THR E 1 59 ? 12.349 -41.058 2.883 1.00 27.12 59 THR E O 1
ATOM 6058 N N . PRO E 1 60 ? 13.028 -41.459 4.974 1.00 30.44 60 PRO E N 1
ATOM 6059 C CA . PRO E 1 60 ? 13.064 -39.986 5.116 1.00 31.36 60 PRO E CA 1
ATOM 6060 C C . PRO E 1 60 ? 14.141 -39.216 4.330 1.00 32.73 60 PRO E C 1
ATOM 6061 O O . PRO E 1 60 ? 15.301 -39.652 4.248 1.00 35.60 60 PRO E O 1
ATOM 6065 N N . PHE E 1 61 ? 13.747 -38.086 3.733 1.00 32.89 61 PHE E N 1
ATOM 6066 C CA . PHE E 1 61 ? 14.688 -37.253 2.973 1.00 33.16 61 PHE E CA 1
ATOM 6067 C C . PHE E 1 61 ? 15.435 -36.311 3.919 1.00 33.93 61 PHE E C 1
ATOM 6068 O O . PHE E 1 61 ? 14.928 -35.957 4.988 1.00 34.37 61 PHE E O 1
ATOM 6076 N N . ARG E 1 62 ? 16.640 -35.912 3.522 1.00 35.79 62 ARG E N 1
ATOM 6077 C CA . ARG E 1 62 ? 17.471 -35.019 4.324 1.00 37.76 62 ARG E CA 1
ATOM 6078 C C . ARG E 1 62 ? 18.015 -33.896 3.424 1.00 37.72 62 ARG E C 1
ATOM 6079 O O . ARG E 1 62 ? 18.665 -34.159 2.426 1.00 35.04 62 ARG E O 1
ATOM 6087 N N . HIS E 1 63 ? 17.735 -32.651 3.781 1.00 37.98 63 HIS E N 1
ATOM 6088 C CA . HIS E 1 63 ? 18.185 -31.491 3.012 1.00 39.28 63 HIS E CA 1
ATOM 6089 C C . HIS E 1 63 ? 19.018 -30.529 3.872 1.00 40.03 63 HIS E C 1
ATOM 6090 O O . HIS E 1 63 ? 18.869 -30.474 5.100 1.00 40.03 63 HIS E O 1
ATOM 6097 N N . LYS E 1 64 ? 19.900 -29.774 3.219 1.00 39.89 64 LYS E N 1
ATOM 6098 C CA . LYS E 1 64 ? 20.719 -28.784 3.923 1.00 41.53 64 LYS E CA 1
ATOM 6099 C C . LYS E 1 64 ? 20.235 -27.433 3.477 1.00 42.53 64 LYS E C 1
ATOM 6100 O O . LYS E 1 64 ? 19.941 -27.236 2.308 1.00 41.19 64 LYS E O 1
ATOM 6106 N N . ILE E 1 65 ? 20.133 -26.509 4.421 1.00 45.23 65 ILE E N 1
ATOM 6107 C CA . ILE E 1 65 ? 19.696 -25.154 4.104 1.00 48.02 65 ILE E CA 1
ATOM 6108 C C . ILE E 1 65 ? 20.881 -24.208 4.306 1.00 50.57 65 ILE E C 1
ATOM 6109 O O . ILE E 1 65 ? 21.806 -24.511 5.059 1.00 51.03 65 ILE E O 1
ATOM 6114 N N . GLY E 1 66 ? 20.861 -23.070 3.620 1.00 53.78 66 GLY E N 1
ATOM 6115 C CA . GLY E 1 66 ? 21.946 -22.129 3.780 1.00 58.60 66 GLY E CA 1
ATOM 6116 C C . GLY E 1 66 ? 21.911 -20.973 2.816 1.00 60.73 66 GLY E C 1
ATOM 6117 O O . GLY E 1 66 ? 20.963 -20.822 2.033 1.00 62.37 66 GLY E O 1
ATOM 6118 N N . THR E 1 67 ? 22.969 -20.165 2.877 1.00 62.52 67 THR E N 1
ATOM 6119 C CA . THR E 1 67 ? 23.130 -18.984 2.035 1.00 64.24 67 THR E CA 1
ATOM 6120 C C . THR E 1 67 ? 24.560 -18.955 1.482 1.00 66.82 67 THR E C 1
ATOM 6121 O O . THR E 1 67 ? 25.398 -19.783 1.866 1.00 66.51 67 THR E O 1
ATOM 6125 N N . ARG E 1 68 ? 24.832 -17.996 0.596 1.00 69.64 68 ARG E N 1
ATOM 6126 C CA . ARG E 1 68 ? 26.141 -17.864 -0.056 1.00 72.13 68 ARG E CA 1
ATOM 6127 C C . ARG E 1 68 ? 27.335 -17.739 0.871 1.00 72.56 68 ARG E C 1
ATOM 6128 O O . ARG E 1 68 ? 28.235 -18.578 0.841 1.00 73.25 68 ARG E O 1
ATOM 6136 N N . ALA E 1 69 ? 27.353 -16.690 1.686 1.00 71.94 69 ALA E N 1
ATOM 6137 C CA . ALA E 1 69 ? 28.465 -16.473 2.613 1.00 70.85 69 ALA E CA 1
ATOM 6138 C C . ALA E 1 69 ? 28.709 -17.702 3.477 1.00 70.59 69 ALA E C 1
ATOM 6139 O O . ALA E 1 69 ? 29.560 -18.544 3.163 1.00 71.45 69 ALA E O 1
ATOM 6141 N N . THR E 1 70 ? 27.933 -17.783 4.559 1.00 69.06 70 THR E N 1
ATOM 6142 C CA . THR E 1 70 ? 27.992 -18.859 5.550 1.00 67.26 70 THR E CA 1
ATOM 6143 C C . THR E 1 70 ? 27.979 -20.298 5.042 1.00 66.93 70 THR E C 1
ATOM 6144 O O . THR E 1 70 ? 28.759 -21.136 5.508 1.00 67.60 70 THR E O 1
ATOM 6148 N N . GLY E 1 71 ? 27.088 -20.590 4.101 1.00 65.45 71 GLY E N 1
ATOM 6149 C CA . GLY E 1 71 ? 26.992 -21.952 3.611 1.00 62.50 71 GLY E CA 1
ATOM 6150 C C . GLY E 1 71 ? 25.905 -22.649 4.411 1.00 60.83 71 GLY E C 1
ATOM 6151 O O . GLY E 1 71 ? 24.925 -22.013 4.811 1.00 59.61 71 GLY E O 1
ATOM 6152 N N . ASP E 1 72 ? 26.071 -23.940 4.673 1.00 60.01 72 ASP E N 1
ATOM 6153 C CA . ASP E 1 72 ? 25.059 -24.681 5.416 1.00 57.34 72 ASP E CA 1
ATOM 6154 C C . ASP E 1 72 ? 24.886 -24.153 6.839 1.00 55.28 72 ASP E C 1
ATOM 6155 O O . ASP E 1 72 ? 25.859 -23.752 7.483 1.00 54.49 72 ASP E O 1
ATOM 6160 N N . ILE E 1 73 ? 23.642 -24.139 7.322 1.00 51.32 73 ILE E N 1
ATOM 6161 C CA . ILE E 1 73 ? 23.352 -23.657 8.670 1.00 48.54 73 ILE E CA 1
ATOM 6162 C C . ILE E 1 73 ? 22.346 -24.546 9.378 1.00 46.12 73 ILE E C 1
ATOM 6163 O O . ILE E 1 73 ? 22.040 -24.334 10.559 1.00 46.43 73 ILE E O 1
ATOM 6168 N N . ALA E 1 74 ? 21.830 -25.549 8.669 1.00 44.28 74 ALA E N 1
ATOM 6169 C CA . ALA E 1 74 ? 20.850 -26.464 9.261 1.00 41.53 74 ALA E CA 1
ATOM 6170 C C . ALA E 1 74 ? 20.518 -27.602 8.327 1.00 39.02 74 ALA E C 1
ATOM 6171 O O . ALA E 1 74 ? 20.777 -27.534 7.118 1.00 36.83 74 ALA E O 1
ATOM 6173 N N . THR E 1 75 ? 19.932 -28.653 8.890 1.00 38.01 75 THR E N 1
ATOM 6174 C CA . THR E 1 75 ? 19.535 -29.795 8.095 1.00 34.88 75 THR E CA 1
ATOM 6175 C C . THR E 1 75 ? 18.103 -30.155 8.455 1.00 32.90 75 THR E C 1
ATOM 6176 O O . THR E 1 75 ? 17.710 -30.077 9.614 1.00 31.82 75 THR E O 1
ATOM 6180 N N . VAL E 1 76 ? 17.334 -30.542 7.440 1.00 31.16 76 VAL E N 1
ATOM 6181 C CA . VAL E 1 76 ? 15.939 -30.899 7.600 1.00 29.78 76 VAL E CA 1
ATOM 6182 C C . VAL E 1 76 ? 15.589 -32.234 6.939 1.00 28.07 76 VAL E C 1
ATOM 6183 O O . VAL E 1 76 ? 16.169 -32.612 5.907 1.00 26.88 76 VAL E O 1
ATOM 6187 N N . HIS E 1 77 ? 14.643 -32.951 7.551 1.00 25.65 77 HIS E N 1
ATOM 6188 C CA . HIS E 1 77 ? 14.169 -34.236 7.026 1.00 24.97 77 HIS E CA 1
ATOM 6189 C C . HIS E 1 77 ? 12.631 -34.174 6.918 1.00 27.67 77 HIS E C 1
ATOM 6190 O O . HIS E 1 77 ? 11.966 -33.402 7.607 1.00 27.73 77 HIS E O 1
ATOM 6197 N N . HIS E 1 78 ? 12.070 -35.005 6.063 1.00 27.57 78 HIS E N 1
ATOM 6198 C CA . HIS E 1 78 ? 10.618 -35.068 5.903 1.00 28.68 78 HIS E CA 1
ATOM 6199 C C . HIS E 1 78 ? 10.186 -36.346 5.170 1.00 26.83 78 HIS E C 1
ATOM 6200 O O . HIS E 1 78 ? 10.975 -37.002 4.489 1.00 28.09 78 HIS E O 1
ATOM 6207 N N . LEU E 1 79 ? 8.918 -36.678 5.353 1.00 26.09 79 LEU E N 1
ATOM 6208 C CA . LEU E 1 79 ? 8.296 -37.807 4.679 1.00 24.98 79 LEU E CA 1
ATOM 6209 C C . LEU E 1 79 ? 7.211 -37.139 3.832 1.00 23.97 79 LEU E C 1
ATOM 6210 O O . LEU E 1 79 ? 6.380 -36.376 4.333 1.00 22.10 79 LEU E O 1
ATOM 6215 N N . PRO E 1 80 ? 7.232 -37.385 2.523 1.00 24.04 80 PRO E N 1
ATOM 6216 C CA . PRO E 1 80 ? 6.236 -36.789 1.626 1.00 24.01 80 PRO E CA 1
ATOM 6217 C C . PRO E 1 80 ? 5.204 -37.811 1.065 1.00 25.05 80 PRO E C 1
ATOM 6218 O O . PRO E 1 80 ? 4.903 -37.815 -0.146 1.00 26.81 80 PRO E O 1
ATOM 6222 N N . PRO E 1 81 ? 4.635 -38.667 1.927 1.00 25.73 81 PRO E N 1
ATOM 6223 C CA . PRO E 1 81 ? 3.663 -39.633 1.411 1.00 26.82 81 PRO E CA 1
ATOM 6224 C C . PRO E 1 81 ? 2.661 -38.972 0.476 1.00 26.86 81 PRO E C 1
ATOM 6225 O O . PRO E 1 81 ? 2.159 -37.878 0.764 1.00 25.00 81 PRO E O 1
ATOM 6229 N N . THR E 1 82 ? 2.370 -39.629 -0.644 1.00 28.01 82 THR E N 1
ATOM 6230 C CA . THR E 1 82 ? 1.440 -39.056 -1.599 1.00 31.11 82 THR E CA 1
ATOM 6231 C C . THR E 1 82 ? 0.434 -40.073 -2.106 1.00 31.72 82 THR E C 1
ATOM 6232 O O . THR E 1 82 ? 0.779 -41.231 -2.351 1.00 32.33 82 THR E O 1
ATOM 6236 N N . LEU E 1 83 ? -0.807 -39.618 -2.282 1.00 31.49 83 LEU E N 1
ATOM 6237 C CA . LEU E 1 83 ? -1.883 -40.484 -2.722 1.00 33.41 83 LEU E CA 1
ATOM 6238 C C . LEU E 1 83 ? -2.337 -39.996 -4.077 1.00 34.24 83 LEU E C 1
ATOM 6239 O O . LEU E 1 83 ? -2.635 -38.812 -4.246 1.00 34.49 83 LEU E O 1
ATOM 6244 N N . MET E 1 84 ? -2.422 -40.911 -5.042 1.00 34.84 84 MET E N 1
ATOM 6245 C CA . MET E 1 84 ? -2.794 -40.525 -6.410 1.00 36.50 84 MET E CA 1
ATOM 6246 C C . MET E 1 84 ? -3.857 -41.350 -7.160 1.00 35.68 84 MET E C 1
ATOM 6247 O O . MET E 1 84 ? -4.015 -42.553 -6.954 0.00 36.03 84 MET E O 1
ATOM 6252 N N . ALA E 1 85 ? -4.567 -40.643 -8.031 1.00 36.06 85 ALA E N 1
ATOM 6253 C CA . ALA E 1 85 ? -5.571 -41.216 -8.914 1.00 35.36 85 ALA E CA 1
ATOM 6254 C C . ALA E 1 85 ? -4.865 -41.089 -10.269 1.00 34.40 85 ALA E C 1
ATOM 6255 O O . ALA E 1 85 ? -4.397 -40.007 -10.638 1.00 32.32 85 ALA E O 1
ATOM 6257 N N . GLN E 1 86 ? -4.776 -42.180 -11.009 1.00 34.56 86 GLN E N 1
ATOM 6258 C CA . GLN E 1 86 ? -4.031 -42.138 -12.265 1.00 33.65 86 GLN E CA 1
ATOM 6259 C C . GLN E 1 86 ? -4.771 -42.585 -13.530 1.00 33.90 86 GLN E C 1
ATOM 6260 O O . GLN E 1 86 ? -5.850 -43.183 -13.471 1.00 34.01 86 GLN E O 1
ATOM 6266 N N . TRP E 1 87 ? -4.156 -42.301 -14.668 1.00 34.98 87 TRP E N 1
ATOM 6267 C CA . TRP E 1 87 ? -4.697 -42.720 -15.939 1.00 36.29 87 TRP E CA 1
ATOM 6268 C C . TRP E 1 87 ? -3.552 -43.231 -16.837 1.00 35.64 87 TRP E C 1
ATOM 6269 O O . TRP E 1 87 ? -2.654 -42.462 -17.227 1.00 36.70 87 TRP E O 1
ATOM 6280 N N . TYR E 1 88 ? -3.601 -44.533 -17.137 1.00 35.06 88 TYR E N 1
ATOM 6281 C CA . TYR E 1 88 ? -2.621 -45.200 -17.969 1.00 34.25 88 TYR E CA 1
ATOM 6282 C C . TYR E 1 88 ? -3.069 -45.275 -19.411 1.00 34.03 88 TYR E C 1
ATOM 6283 O O . TYR E 1 88 ? -4.153 -45.796 -19.704 1.00 29.91 88 TYR E O 1
ATOM 6292 N N . PHE E 1 89 ? -2.234 -44.783 -20.325 1.00 35.73 89 PHE E N 1
ATOM 6293 C CA . PHE E 1 89 ? -2.575 -44.815 -21.743 1.00 35.68 89 PHE E CA 1
ATOM 6294 C C . PHE E 1 89 ? -2.435 -46.200 -22.374 1.00 37.30 89 PHE E C 1
ATOM 6295 O O . PHE E 1 89 ? -1.923 -47.130 -21.757 1.00 39.15 89 PHE E O 1
ATOM 6303 N N . GLY E 1 90 ? -2.911 -46.330 -23.608 1.00 37.76 90 GLY E N 1
ATOM 6304 C CA . GLY E 1 90 ? -2.857 -47.609 -24.302 1.00 36.47 90 GLY E CA 1
ATOM 6305 C C . GLY E 1 90 ? -3.912 -48.503 -23.699 1.00 36.50 90 GLY E C 1
ATOM 6306 O O . GLY E 1 90 ? -4.965 -48.036 -23.276 1.00 36.14 90 GLY E O 1
ATOM 6307 N N . ASP E 1 91 ? -3.638 -49.795 -23.646 1.00 36.74 91 ASP E N 1
ATOM 6308 C CA . ASP E 1 91 ? -4.581 -50.740 -23.045 1.00 39.17 91 ASP E CA 1
ATOM 6309 C C . ASP E 1 91 ? -3.856 -51.791 -22.203 1.00 39.93 91 ASP E C 1
ATOM 6310 O O . ASP E 1 91 ? -2.651 -51.707 -22.007 1.00 40.56 91 ASP E O 1
ATOM 6315 N N . ALA E 1 92 ? -4.599 -52.782 -21.726 1.00 40.23 92 ALA E N 1
ATOM 6316 C CA . ALA E 1 92 ? -4.045 -53.823 -20.864 1.00 41.39 92 ALA E CA 1
ATOM 6317 C C . ALA E 1 92 ? -2.930 -54.641 -21.495 1.00 42.58 92 ALA E C 1
ATOM 6318 O O . ALA E 1 92 ? -2.135 -55.250 -20.775 1.00 44.64 92 ALA E O 1
ATOM 6320 N N . SER E 1 93 ? -2.865 -54.643 -22.823 1.00 42.67 93 SER E N 1
ATOM 6321 C CA . SER E 1 93 ? -1.853 -55.411 -23.529 1.00 42.51 93 SER E CA 1
ATOM 6322 C C . SER E 1 93 ? -0.662 -54.573 -23.986 1.00 42.21 93 SER E C 1
ATOM 6323 O O . SER E 1 93 ? 0.319 -55.104 -24.493 1.00 41.00 93 SER E O 1
ATOM 6326 N N . SER E 1 94 ? -0.747 -53.261 -23.821 1.00 43.45 94 SER E N 1
ATOM 6327 C CA . SER E 1 94 ? 0.356 -52.369 -24.205 1.00 44.62 94 SER E CA 1
ATOM 6328 C C . SER E 1 94 ? 1.604 -52.674 -23.358 1.00 45.14 94 SER E C 1
ATOM 6329 O O . SER E 1 94 ? 1.526 -52.841 -22.140 1.00 46.50 94 SER E O 1
ATOM 6332 N N . LYS E 1 95 ? 2.751 -52.774 -24.005 1.00 44.83 95 LYS E N 1
ATOM 6333 C CA . LYS E 1 95 ? 3.990 -53.051 -23.287 1.00 44.66 95 LYS E CA 1
ATOM 6334 C C . LYS E 1 95 ? 4.584 -51.725 -22.844 1.00 43.22 95 LYS E C 1
ATOM 6335 O O . LYS E 1 95 ? 5.465 -51.663 -21.983 1.00 44.88 95 LYS E O 1
ATOM 6341 N N . PHE E 1 96 ? 4.056 -50.660 -23.424 1.00 41.14 96 PHE E N 1
ATOM 6342 C CA . PHE E 1 96 ? 4.537 -49.332 -23.153 1.00 39.46 96 PHE E CA 1
ATOM 6343 C C . PHE E 1 96 ? 3.374 -48.429 -22.743 1.00 37.87 96 PHE E C 1
ATOM 6344 O O . PHE E 1 96 ? 2.573 -48.015 -23.586 1.00 35.04 96 PHE E O 1
ATOM 6352 N N . ARG E 1 97 ? 3.284 -48.102 -21.455 1.00 34.39 97 ARG E N 1
ATOM 6353 C CA . ARG E 1 97 ? 2.168 -47.281 -20.994 1.00 32.63 97 ARG E CA 1
ATOM 6354 C C . ARG E 1 97 ? 2.484 -46.026 -20.203 1.00 32.61 97 ARG E C 1
ATOM 6355 O O . ARG E 1 97 ? 2.695 -46.077 -18.985 1.00 31.07 97 ARG E O 1
ATOM 6363 N N . PRO E 1 98 ? 2.518 -44.874 -20.874 1.00 33.47 98 PRO E N 1
ATOM 6364 C CA . PRO E 1 98 ? 2.811 -43.641 -20.129 1.00 32.38 98 PRO E CA 1
ATOM 6365 C C . PRO E 1 98 ? 1.577 -43.378 -19.264 1.00 31.42 98 PRO E C 1
ATOM 6366 O O . PRO E 1 98 ? 0.524 -44.002 -19.470 1.00 31.06 98 PRO E O 1
ATOM 6370 N N . TYR E 1 99 ? 1.684 -42.494 -18.287 1.00 30.47 99 TYR E N 1
ATOM 6371 C CA . TYR E 1 99 ? 0.516 -42.233 -17.474 1.00 31.62 99 TYR E CA 1
ATOM 6372 C C . TYR E 1 99 ? 0.552 -40.846 -16.839 1.00 31.89 99 TYR E C 1
ATOM 6373 O O . TYR E 1 99 ? 1.602 -40.188 -16.841 1.00 30.47 99 TYR E O 1
ATOM 6382 N N . VAL E 1 100 ? -0.595 -40.391 -16.339 1.00 32.02 100 VAL E N 1
ATOM 6383 C CA . VAL E 1 100 ? -0.684 -39.095 -15.665 1.00 32.95 100 VAL E CA 1
ATOM 6384 C C . VAL E 1 100 ? -1.509 -39.258 -14.387 1.00 33.79 100 VAL E C 1
ATOM 6385 O O . VAL E 1 100 ? -2.417 -40.092 -14.306 1.00 35.96 100 VAL E O 1
ATOM 6389 N N . GLY E 1 101 ? -1.200 -38.469 -13.377 1.00 32.83 101 GLY E N 1
ATOM 6390 C CA . GLY E 1 101 ? -1.945 -38.603 -12.149 1.00 31.85 101 GLY E CA 1
ATOM 6391 C C . GLY E 1 101 ? -2.023 -37.274 -11.455 1.00 32.12 101 GLY E C 1
ATOM 6392 O O . GLY E 1 101 ? -1.206 -36.378 -11.741 1.00 32.88 101 GLY E O 1
ATOM 6393 N N . ALA E 1 102 ? -3.009 -37.149 -10.563 1.00 30.33 102 ALA E N 1
ATOM 6394 C CA . ALA E 1 102 ? -3.277 -35.928 -9.787 1.00 28.48 102 ALA E CA 1
ATOM 6395 C C . ALA E 1 102 ? -3.668 -36.442 -8.412 1.00 27.83 102 ALA E C 1
ATOM 6396 O O . ALA E 1 102 ? -4.313 -37.496 -8.301 1.00 24.64 102 ALA E O 1
ATOM 6398 N N . GLY E 1 103 ? -3.263 -35.750 -7.359 1.00 27.45 103 GLY E N 1
ATOM 6399 C CA . GLY E 1 103 ? -3.604 -36.213 -6.033 1.00 30.92 103 GLY E CA 1
ATOM 6400 C C . GLY E 1 103 ? -3.288 -35.238 -4.916 1.00 32.96 103 GLY E C 1
ATOM 6401 O O . GLY E 1 103 ? -3.153 -34.028 -5.120 1.00 32.46 103 GLY E O 1
ATOM 6402 N N . ILE E 1 104 ? -3.170 -35.780 -3.715 1.00 33.92 104 ILE E N 1
ATOM 6403 C CA . ILE E 1 104 ? -2.889 -34.999 -2.527 1.00 34.20 104 ILE E CA 1
ATOM 6404 C C . ILE E 1 104 ? -1.618 -35.501 -1.861 1.00 32.66 104 ILE E C 1
ATOM 6405 O O . ILE E 1 104 ? -1.377 -36.716 -1.768 1.00 30.67 104 ILE E O 1
ATOM 6410 N N . ASN E 1 105 ? -0.808 -34.556 -1.392 1.00 31.62 105 ASN E N 1
ATOM 6411 C CA . ASN E 1 105 ? 0.437 -34.895 -0.715 1.00 29.91 105 ASN E CA 1
ATOM 6412 C C . ASN E 1 105 ? 0.419 -34.411 0.726 1.00 28.51 105 ASN E C 1
ATOM 6413 O O . ASN E 1 105 ? -0.213 -33.416 1.052 1.00 25.40 105 ASN E O 1
ATOM 6418 N N . TYR E 1 106 ? 1.096 -35.141 1.596 1.00 28.82 106 TYR E N 1
ATOM 6419 C CA . TYR E 1 106 ? 1.219 -34.743 2.984 1.00 29.42 106 TYR E CA 1
ATOM 6420 C C . TYR E 1 106 ? 2.680 -34.927 3.347 1.00 29.31 106 TYR E C 1
ATOM 6421 O O . TYR E 1 106 ? 3.249 -36.005 3.177 0.00 30.17 106 TYR E O 1
ATOM 6430 N N . THR E 1 107 ? 3.275 -33.860 3.858 1.00 32.22 107 THR E N 1
ATOM 6431 C CA . THR E 1 107 ? 4.690 -33.873 4.223 1.00 35.26 107 THR E CA 1
ATOM 6432 C C . THR E 1 107 ? 4.957 -33.430 5.654 1.00 36.81 107 THR E C 1
ATOM 6433 O O . THR E 1 107 ? 4.496 -32.377 6.096 1.00 37.85 107 THR E O 1
ATOM 6437 N N . THR E 1 108 ? 5.697 -34.246 6.386 1.00 37.23 108 THR E N 1
ATOM 6438 C CA . THR E 1 108 ? 6.040 -33.908 7.774 1.00 37.93 108 THR E CA 1
ATOM 6439 C C . THR E 1 108 ? 7.548 -33.790 7.937 1.00 37.10 108 THR E C 1
ATOM 6440 O O . THR E 1 108 ? 8.303 -34.674 7.537 0.00 37.29 108 THR E O 1
ATOM 6444 N N . PHE E 1 109 ? 7.967 -32.688 8.541 1.00 36.75 109 PHE E N 1
ATOM 6445 C CA . PHE E 1 109 ? 9.373 -32.446 8.781 1.00 35.82 109 PHE E CA 1
ATOM 6446 C C . PHE E 1 109 ? 9.749 -32.883 10.186 1.00 33.45 109 PHE E C 1
ATOM 6447 O O . PHE E 1 109 ? 9.000 -32.678 11.137 1.00 29.93 109 PHE E O 1
ATOM 6455 N N . PHE E 1 110 ? 10.919 -33.499 10.308 1.00 35.24 110 PHE E N 1
ATOM 6456 C CA . PHE E 1 110 ? 11.392 -33.920 11.613 1.00 35.66 110 PHE E CA 1
ATOM 6457 C C . PHE E 1 110 ? 12.903 -34.070 11.589 1.00 36.04 110 PHE E C 1
ATOM 6458 O O . PHE E 1 110 ? 13.518 -34.223 10.535 0.00 36.25 110 PHE E O 1
ATOM 6466 N N . ASP E 1 111 ? 13.481 -34.024 12.784 1.00 37.26 111 ASP E N 1
ATOM 6467 C CA . ASP E 1 111 ? 14.914 -34.086 12.958 1.00 36.67 111 ASP E CA 1
ATOM 6468 C C . ASP E 1 111 ? 15.521 -32.896 12.226 1.00 35.19 111 ASP E C 1
ATOM 6469 O O . ASP E 1 111 ? 16.287 -33.049 11.279 1.00 32.52 111 ASP E O 1
ATOM 6474 N N . ASN E 1 112 ? 15.140 -31.705 12.678 1.00 35.70 112 ASN E N 1
ATOM 6475 C CA . ASN E 1 112 ? 15.607 -30.455 12.111 1.00 37.13 112 ASN E CA 1
ATOM 6476 C C . ASN E 1 112 ? 16.463 -29.746 13.145 1.00 37.96 112 ASN E C 1
ATOM 6477 O O . ASN E 1 112 ? 16.043 -29.564 14.272 1.00 39.06 112 ASN E O 1
ATOM 6482 N N . GLY E 1 113 ? 17.660 -29.343 12.752 1.00 38.57 113 GLY E N 1
ATOM 6483 C CA . GLY E 1 113 ? 18.526 -28.647 13.669 1.00 39.40 113 GLY E CA 1
ATOM 6484 C C . GLY E 1 113 ? 19.534 -27.804 12.937 1.00 39.67 113 GLY E C 1
ATOM 6485 O O . GLY E 1 113 ? 19.892 -28.092 11.806 1.00 39.12 113 GLY E O 1
ATOM 6486 N N . PHE E 1 114 ? 19.987 -26.736 13.571 1.00 39.50 114 PHE E N 1
ATOM 6487 C CA . PHE E 1 114 ? 20.988 -25.876 12.943 1.00 39.90 114 PHE E CA 1
ATOM 6488 C C . PHE E 1 114 ? 22.356 -26.489 13.264 1.00 40.33 114 PHE E C 1
ATOM 6489 O O . PHE E 1 114 ? 22.515 -27.152 14.289 1.00 37.84 114 PHE E O 1
ATOM 6497 N N . ASN E 1 115 ? 23.331 -26.281 12.390 1.00 43.56 115 ASN E N 1
ATOM 6498 C CA . ASN E 1 115 ? 24.682 -26.800 12.616 1.00 45.45 115 ASN E CA 1
ATOM 6499 C C . ASN E 1 115 ? 25.495 -25.873 13.544 1.00 46.65 115 ASN E C 1
ATOM 6500 O O . ASN E 1 115 ? 24.950 -24.937 14.136 1.00 46.06 115 ASN E O 1
ATOM 6505 N N . ASP E 1 116 ? 26.788 -26.135 13.693 1.00 48.50 116 ASP E N 1
ATOM 6506 C CA . ASP E 1 116 ? 27.615 -25.276 14.533 1.00 49.50 116 ASP E CA 1
ATOM 6507 C C . ASP E 1 116 ? 27.551 -23.850 14.006 1.00 50.11 116 ASP E C 1
ATOM 6508 O O . ASP E 1 116 ? 27.457 -22.896 14.773 1.00 48.80 116 ASP E O 1
ATOM 6513 N N . HIS E 1 117 ? 27.583 -23.715 12.686 1.00 50.97 117 HIS E N 1
ATOM 6514 C CA . HIS E 1 117 ? 27.538 -22.415 12.053 1.00 52.57 117 HIS E CA 1
ATOM 6515 C C . HIS E 1 117 ? 26.220 -21.698 12.366 1.00 51.78 117 HIS E C 1
ATOM 6516 O O . HIS E 1 117 ? 26.212 -20.509 12.681 1.00 51.19 117 HIS E O 1
ATOM 6523 N N . GLY E 1 118 ? 25.110 -22.421 12.289 1.00 50.94 118 GLY E N 1
ATOM 6524 C CA . GLY E 1 118 ? 23.830 -21.815 12.613 1.00 48.54 118 GLY E CA 1
ATOM 6525 C C . GLY E 1 118 ? 23.829 -21.334 14.065 1.00 47.65 118 GLY E C 1
ATOM 6526 O O . GLY E 1 118 ? 23.384 -20.221 14.375 1.00 45.73 118 GLY E O 1
ATOM 6527 N N . LYS E 1 119 ? 24.334 -22.174 14.969 1.00 46.52 119 LYS E N 1
ATOM 6528 C CA . LYS E 1 119 ? 24.381 -21.796 16.371 1.00 45.03 119 LYS E CA 1
ATOM 6529 C C . LYS E 1 119 ? 25.316 -20.598 16.585 1.00 45.87 119 LYS E C 1
ATOM 6530 O O . LYS E 1 119 ? 25.012 -19.685 17.344 1.00 44.46 119 LYS E O 1
ATOM 6536 N N . GLU E 1 120 ? 26.458 -20.605 15.909 1.00 47.11 120 GLU E N 1
ATOM 6537 C CA . GLU E 1 120 ? 27.410 -19.513 16.047 1.00 49.02 120 GLU E CA 1
ATOM 6538 C C . GLU E 1 120 ? 26.756 -18.199 15.655 1.00 49.62 120 GLU E C 1
ATOM 6539 O O . GLU E 1 120 ? 27.171 -17.132 16.121 1.00 49.32 120 GLU E O 1
ATOM 6545 N N . ALA E 1 121 ? 25.737 -18.276 14.800 1.00 49.93 121 ALA E N 1
ATOM 6546 C CA . ALA E 1 121 ? 25.013 -17.085 14.358 1.00 50.41 121 ALA E CA 1
ATOM 6547 C C . ALA E 1 121 ? 23.833 -16.766 15.290 1.00 49.81 121 ALA E C 1
ATOM 6548 O O . ALA E 1 121 ? 23.129 -15.779 15.097 1.00 50.18 121 ALA E O 1
ATOM 6550 N N . GLY E 1 122 ? 23.615 -17.600 16.299 1.00 49.43 122 GLY E N 1
ATOM 6551 C CA . GLY E 1 122 ? 22.534 -17.348 17.233 1.00 49.60 122 GLY E CA 1
ATOM 6552 C C . GLY E 1 122 ? 21.241 -18.092 16.972 1.00 49.57 122 GLY E C 1
ATOM 6553 O O . GLY E 1 122 ? 20.203 -17.731 17.523 1.00 47.07 122 GLY E O 1
ATOM 6554 N N . LEU E 1 123 ? 21.306 -19.143 16.159 1.00 49.18 123 LEU E N 1
ATOM 6555 C CA . LEU E 1 123 ? 20.123 -19.929 15.814 1.00 46.49 123 LEU E CA 1
ATOM 6556 C C . LEU E 1 123 ? 19.922 -21.187 16.668 1.00 43.73 123 LEU E C 1
ATOM 6557 O O . LEU E 1 123 ? 20.869 -21.903 16.988 0.00 43.67 123 LEU E O 1
ATOM 6562 N N . SER E 1 124 ? 18.658 -21.430 17.018 1.00 40.98 124 SER E N 1
ATOM 6563 C CA . SER E 1 124 ? 18.260 -22.579 17.819 1.00 39.57 124 SER E CA 1
ATOM 6564 C C . SER E 1 124 ? 16.768 -22.818 17.702 1.00 39.26 124 SER E C 1
ATOM 6565 O O . SER E 1 124 ? 16.057 -22.042 17.070 1.00 37.77 124 SER E O 1
ATOM 6568 N N . ASP E 1 125 ? 16.309 -23.889 18.350 1.00 38.67 125 ASP E N 1
ATOM 6569 C CA . ASP E 1 125 ? 14.898 -24.282 18.374 1.00 37.38 125 ASP E CA 1
ATOM 6570 C C . ASP E 1 125 ? 14.239 -24.249 16.996 1.00 36.18 125 ASP E C 1
ATOM 6571 O O . ASP E 1 125 ? 13.297 -23.487 16.792 1.00 37.62 125 ASP E O 1
ATOM 6576 N N . LEU E 1 126 ? 14.711 -25.087 16.076 1.00 34.40 126 LEU E N 1
ATOM 6577 C CA . LEU E 1 126 ? 14.168 -25.139 14.721 1.00 33.89 126 LEU E CA 1
ATOM 6578 C C . LEU E 1 126 ? 13.170 -26.268 14.518 1.00 35.20 126 LEU E C 1
ATOM 6579 O O . LEU E 1 126 ? 13.327 -27.363 15.081 1.00 36.33 126 LEU E O 1
ATOM 6584 N N . SER E 1 127 ? 12.141 -25.988 13.717 1.00 35.82 127 SER E N 1
ATOM 6585 C CA . SER E 1 127 ? 11.125 -26.974 13.388 1.00 38.12 127 SER E CA 1
ATOM 6586 C C . SER E 1 127 ? 10.219 -26.370 12.329 1.00 39.23 127 SER E C 1
ATOM 6587 O O . SER E 1 127 ? 10.066 -25.145 12.260 1.00 40.43 127 SER E O 1
ATOM 6590 N N . LEU E 1 128 ? 9.637 -27.221 11.490 1.00 40.45 128 LEU E N 1
ATOM 6591 C CA . LEU E 1 128 ? 8.752 -26.767 10.422 1.00 41.39 128 LEU E CA 1
ATOM 6592 C C . LEU E 1 128 ? 7.423 -27.446 10.640 1.00 41.96 128 LEU E C 1
ATOM 6593 O O . LEU E 1 128 ? 7.397 -28.577 11.092 1.00 45.37 128 LEU E O 1
ATOM 6598 N N . LYS E 1 129 ? 6.322 -26.771 10.341 1.00 40.90 129 LYS E N 1
ATOM 6599 C CA . LYS E 1 129 ? 5.010 -27.357 10.548 0.00 41.94 129 LYS E CA 1
ATOM 6600 C C . LYS E 1 129 ? 4.598 -28.170 9.328 1.00 41.64 129 LYS E C 1
ATOM 6601 O O . LYS E 1 129 ? 5.055 -27.933 8.206 1.00 40.66 129 LYS E O 1
ATOM 6607 N N . ASP E 1 130 ? 3.740 -29.151 9.560 1.00 42.14 130 ASP E N 1
ATOM 6608 C CA . ASP E 1 130 ? 3.276 -30.037 8.505 1.00 41.47 130 ASP E CA 1
ATOM 6609 C C . ASP E 1 130 ? 2.618 -29.297 7.348 1.00 40.63 130 ASP E C 1
ATOM 6610 O O . ASP E 1 130 ? 2.239 -28.137 7.478 1.00 39.69 130 ASP E O 1
ATOM 6615 N N . SER E 1 131 ? 2.493 -29.985 6.213 1.00 40.28 131 SER E N 1
ATOM 6616 C CA . SER E 1 131 ? 1.930 -29.396 5.004 1.00 40.98 131 SER E CA 1
ATOM 6617 C C . SER E 1 131 ? 1.109 -30.365 4.156 1.00 42.19 131 SER E C 1
ATOM 6618 O O . SER E 1 131 ? 1.438 -31.545 4.056 1.00 43.02 131 SER E O 1
ATOM 6621 N N . TRP E 1 132 ? 0.037 -29.856 3.548 1.00 41.91 132 TRP E N 1
ATOM 6622 C CA . TRP E 1 132 ? -0.828 -30.644 2.644 1.00 41.27 132 TRP E CA 1
ATOM 6623 C C . TRP E 1 132 ? -0.856 -29.884 1.314 1.00 39.93 132 TRP E C 1
ATOM 6624 O O . TRP E 1 132 ? -0.743 -28.661 1.301 1.00 42.98 132 TRP E O 1
ATOM 6635 N N . GLY E 1 133 ? -1.014 -30.581 0.197 1.00 37.11 133 GLY E N 1
ATOM 6636 C CA . GLY E 1 133 ? -1.045 -29.864 -1.061 1.00 33.73 133 GLY E CA 1
ATOM 6637 C C . GLY E 1 133 ? -1.290 -30.697 -2.293 1.00 33.36 133 GLY E C 1
ATOM 6638 O O . GLY E 1 133 ? -1.163 -31.925 -2.256 1.00 33.81 133 GLY E O 1
ATOM 6639 N N . ALA E 1 134 ? -1.657 -30.020 -3.385 1.00 30.57 134 ALA E N 1
ATOM 6640 C CA . ALA E 1 134 ? -1.938 -30.677 -4.660 1.00 27.99 134 ALA E CA 1
ATOM 6641 C C . ALA E 1 134 ? -0.655 -31.365 -5.156 1.00 27.90 134 ALA E C 1
ATOM 6642 O O . ALA E 1 134 ? 0.466 -31.004 -4.743 1.00 26.23 134 ALA E O 1
ATOM 6644 N N . ALA E 1 135 ? -0.823 -32.369 -6.013 1.00 24.89 135 ALA E N 1
ATOM 6645 C CA . ALA E 1 135 ? 0.306 -33.092 -6.565 1.00 22.89 135 ALA E CA 1
ATOM 6646 C C . ALA E 1 135 ? -0.089 -33.582 -7.961 1.00 25.15 135 ALA E C 1
ATOM 6647 O O . ALA E 1 135 ? -1.250 -33.981 -8.189 1.00 24.81 135 ALA E O 1
ATOM 6649 N N . GLY E 1 136 ? 0.873 -33.516 -8.889 1.00 25.42 136 GLY E N 1
ATOM 6650 C CA . GLY E 1 136 ? 0.632 -33.972 -10.242 1.00 28.36 136 GLY E CA 1
ATOM 6651 C C . GLY E 1 136 ? 1.739 -34.941 -10.611 1.00 31.08 136 GLY E C 1
ATOM 6652 O O . GLY E 1 136 ? 2.803 -34.915 -9.983 1.00 30.90 136 GLY E O 1
ATOM 6653 N N . GLN E 1 137 ? 1.509 -35.805 -11.597 1.00 31.31 137 GLN E N 1
ATOM 6654 C CA . GLN E 1 137 ? 2.549 -36.740 -12.013 1.00 32.83 137 GLN E CA 1
ATOM 6655 C C . GLN E 1 137 ? 2.377 -37.197 -13.446 1.00 34.62 137 GLN E C 1
ATOM 6656 O O . GLN E 1 137 ? 1.273 -37.257 -13.967 1.00 34.90 137 GLN E O 1
ATOM 6662 N N . VAL E 1 138 ? 3.490 -37.503 -14.080 1.00 34.76 138 VAL E N 1
ATOM 6663 C CA . VAL E 1 138 ? 3.484 -38.034 -15.430 1.00 36.47 138 VAL E CA 1
ATOM 6664 C C . VAL E 1 138 ? 4.591 -39.069 -15.371 1.00 36.04 138 VAL E C 1
ATOM 6665 O O . VAL E 1 138 ? 5.670 -38.809 -14.814 1.00 37.46 138 VAL E O 1
ATOM 6669 N N . GLY E 1 139 ? 4.325 -40.245 -15.914 1.00 35.84 139 GLY E N 1
ATOM 6670 C CA . GLY E 1 139 ? 5.342 -41.263 -15.867 1.00 35.89 139 GLY E CA 1
ATOM 6671 C C . GLY E 1 139 ? 5.224 -42.291 -16.958 1.00 37.14 139 GLY E C 1
ATOM 6672 O O . GLY E 1 139 ? 4.354 -42.210 -17.832 1.00 34.05 139 GLY E O 1
ATOM 6673 N N . VAL E 1 140 ? 6.112 -43.268 -16.916 1.00 39.43 140 VAL E N 1
ATOM 6674 C CA . VAL E 1 140 ? 6.071 -44.311 -17.896 1.00 40.92 140 VAL E CA 1
ATOM 6675 C C . VAL E 1 140 ? 6.427 -45.665 -17.315 1.00 38.87 140 VAL E C 1
ATOM 6676 O O . VAL E 1 140 ? 7.381 -45.821 -16.552 1.00 38.71 140 VAL E O 1
ATOM 6680 N N . ASP E 1 141 ? 5.632 -46.649 -17.688 1.00 36.25 141 ASP E N 1
ATOM 6681 C CA . ASP E 1 141 ? 5.866 -48.007 -17.274 1.00 34.24 141 ASP E CA 1
ATOM 6682 C C . ASP E 1 141 ? 6.110 -48.769 -18.555 1.00 33.74 141 ASP E C 1
ATOM 6683 O O . ASP E 1 141 ? 5.428 -48.560 -19.548 1.00 33.81 141 ASP E O 1
ATOM 6688 N N . TYR E 1 142 ? 7.128 -49.611 -18.542 1.00 32.72 142 TYR E N 1
ATOM 6689 C CA . TYR E 1 142 ? 7.422 -50.448 -19.678 1.00 33.35 142 TYR E CA 1
ATOM 6690 C C . TYR E 1 142 ? 7.209 -51.837 -19.122 1.00 33.20 142 TYR E C 1
ATOM 6691 O O . TYR E 1 142 ? 7.991 -52.301 -18.317 1.00 34.07 142 TYR E O 1
ATOM 6700 N N . LEU E 1 143 ? 6.133 -52.484 -19.551 1.00 34.19 143 LEU E N 1
ATOM 6701 C CA . LEU E 1 143 ? 5.770 -53.817 -19.077 1.00 37.09 143 LEU E CA 1
ATOM 6702 C C . LEU E 1 143 ? 6.487 -54.924 -19.830 1.00 38.74 143 LEU E C 1
ATOM 6703 O O . LEU E 1 143 ? 6.069 -55.322 -20.926 1.00 36.79 143 LEU E O 1
ATOM 6708 N N . ILE E 1 144 ? 7.568 -55.418 -19.229 1.00 42.06 144 ILE E N 1
ATOM 6709 C CA . ILE E 1 144 ? 8.390 -56.479 -19.822 1.00 46.68 144 ILE E CA 1
ATOM 6710 C C . ILE E 1 144 ? 7.697 -57.847 -19.901 1.00 48.50 144 ILE E C 1
ATOM 6711 O O . ILE E 1 144 ? 7.690 -58.492 -20.951 1.00 48.83 144 ILE E O 1
ATOM 6716 N N . ASN E 1 145 ? 7.129 -58.286 -18.788 1.00 49.74 145 ASN E N 1
ATOM 6717 C CA . ASN E 1 145 ? 6.450 -59.577 -18.716 1.00 49.59 145 ASN E CA 1
ATOM 6718 C C . ASN E 1 145 ? 5.156 -59.380 -17.940 1.00 49.39 145 ASN E C 1
ATOM 6719 O O . ASN E 1 145 ? 4.774 -58.252 -17.591 1.00 49.19 145 ASN E O 1
ATOM 6724 N N . ARG E 1 146 ? 4.505 -60.498 -17.650 1.00 48.84 146 ARG E N 1
ATOM 6725 C CA . ARG E 1 146 ? 3.300 -60.463 -16.865 1.00 47.34 146 ARG E CA 1
ATOM 6726 C C . ARG E 1 146 ? 3.787 -60.272 -15.427 1.00 46.08 146 ARG E C 1
ATOM 6727 O O . ARG E 1 146 ? 2.986 -60.117 -14.502 1.00 45.97 146 ARG E O 1
ATOM 6735 N N . ASP E 1 147 ? 5.105 -60.267 -15.249 1.00 44.56 147 ASP E N 1
ATOM 6736 C CA . ASP E 1 147 ? 5.683 -60.125 -13.920 1.00 43.74 147 ASP E CA 1
ATOM 6737 C C . ASP E 1 147 ? 6.485 -58.864 -13.609 1.00 43.75 147 ASP E C 1
ATOM 6738 O O . ASP E 1 147 ? 6.376 -58.332 -12.505 1.00 45.15 147 ASP E O 1
ATOM 6743 N N . TRP E 1 148 ? 7.294 -58.402 -14.562 1.00 43.98 148 TRP E N 1
ATOM 6744 C CA . TRP E 1 148 ? 8.147 -57.242 -14.332 1.00 43.72 148 TRP E CA 1
ATOM 6745 C C . TRP E 1 148 ? 7.959 -56.023 -15.216 1.00 42.20 148 TRP E C 1
ATOM 6746 O O . TRP E 1 148 ? 7.368 -56.087 -16.285 1.00 43.63 148 TRP E O 1
ATOM 6757 N N . LEU E 1 149 ? 8.491 -54.904 -14.746 1.00 40.02 149 LEU E N 1
ATOM 6758 C CA . LEU E 1 149 ? 8.454 -53.666 -15.498 1.00 37.64 149 LEU E CA 1
ATOM 6759 C C . LEU E 1 149 ? 9.541 -52.714 -14.992 1.00 36.36 149 LEU E C 1
ATOM 6760 O O . LEU E 1 149 ? 10.068 -52.898 -13.884 1.00 34.86 149 LEU E O 1
ATOM 6765 N N . VAL E 1 150 ? 9.902 -51.732 -15.811 1.00 35.63 150 VAL E N 1
ATOM 6766 C CA . VAL E 1 150 ? 10.868 -50.697 -15.431 1.00 34.33 150 VAL E CA 1
ATOM 6767 C C . VAL E 1 150 ? 10.045 -49.413 -15.489 1.00 33.49 150 VAL E C 1
ATOM 6768 O O . VAL E 1 150 ? 9.098 -49.332 -16.281 1.00 31.51 150 VAL E O 1
ATOM 6772 N N . ASN E 1 151 ? 10.402 -48.408 -14.694 1.00 34.46 151 ASN E N 1
ATOM 6773 C CA . ASN E 1 151 ? 9.586 -47.192 -14.635 1.00 35.87 151 ASN E CA 1
ATOM 6774 C C . ASN E 1 151 ? 10.344 -45.870 -14.516 1.00 38.34 151 ASN E C 1
ATOM 6775 O O . ASN E 1 151 ? 11.477 -45.823 -14.023 1.00 39.88 151 ASN E O 1
ATOM 6780 N N . MET E 1 152 ? 9.700 -44.808 -14.995 1.00 38.70 152 MET E N 1
ATOM 6781 C CA . MET E 1 152 ? 10.217 -43.429 -14.929 1.00 39.89 152 MET E CA 1
ATOM 6782 C C . MET E 1 152 ? 9.065 -42.637 -14.374 1.00 39.94 152 MET E C 1
ATOM 6783 O O . MET E 1 152 ? 7.927 -42.968 -14.628 1.00 41.07 152 MET E O 1
ATOM 6788 N N . SER E 1 153 ? 9.346 -41.559 -13.662 1.00 40.15 153 SER E N 1
ATOM 6789 C CA . SER E 1 153 ? 8.270 -40.784 -13.094 1.00 37.97 153 SER E CA 1
ATOM 6790 C C . SER E 1 153 ? 8.726 -39.387 -12.705 1.00 37.44 153 SER E C 1
ATOM 6791 O O . SER E 1 153 ? 9.802 -39.215 -12.140 1.00 37.36 153 SER E O 1
ATOM 6794 N N . VAL E 1 154 ? 7.898 -38.393 -13.015 1.00 37.37 154 VAL E N 1
ATOM 6795 C CA . VAL E 1 154 ? 8.190 -36.993 -12.675 1.00 36.95 154 VAL E CA 1
ATOM 6796 C C . VAL E 1 154 ? 7.026 -36.481 -11.869 1.00 36.83 154 VAL E C 1
ATOM 6797 O O . VAL E 1 154 ? 5.901 -36.474 -12.362 1.00 37.01 154 VAL E O 1
ATOM 6801 N N . TRP E 1 155 ? 7.290 -36.030 -10.649 1.00 37.16 155 TRP E N 1
ATOM 6802 C CA . TRP E 1 155 ? 6.222 -35.538 -9.782 1.00 36.34 155 TRP E CA 1
ATOM 6803 C C . TRP E 1 155 ? 6.383 -34.077 -9.417 1.00 37.75 155 TRP E C 1
ATOM 6804 O O . TRP E 1 155 ? 7.503 -33.585 -9.240 1.00 38.22 155 TRP E O 1
ATOM 6815 N N . TYR E 1 156 ? 5.254 -33.387 -9.308 1.00 39.67 156 TYR E N 1
ATOM 6816 C CA . TYR E 1 156 ? 5.267 -31.995 -8.898 1.00 38.94 156 TYR E CA 1
ATOM 6817 C C . TYR E 1 156 ? 4.440 -31.966 -7.624 1.00 40.56 156 TYR E C 1
ATOM 6818 O O . TYR E 1 156 ? 3.407 -32.657 -7.539 1.00 40.81 156 TYR E O 1
ATOM 6827 N N . MET E 1 157 ? 4.870 -31.193 -6.631 1.00 41.31 157 MET E N 1
ATOM 6828 C CA . MET E 1 157 ? 4.140 -31.179 -5.367 1.00 41.48 157 MET E CA 1
ATOM 6829 C C . MET E 1 157 ? 4.087 -29.836 -4.645 1.00 41.75 157 MET E C 1
ATOM 6830 O O . MET E 1 157 ? 5.099 -29.167 -4.466 1.00 39.33 157 MET E O 1
ATOM 6835 N N . ASP E 1 158 ? 2.885 -29.446 -4.241 1.00 44.58 158 ASP E N 1
ATOM 6836 C CA . ASP E 1 158 ? 2.664 -28.191 -3.516 1.00 46.96 158 ASP E CA 1
ATOM 6837 C C . ASP E 1 158 ? 3.052 -28.342 -2.066 1.00 46.96 158 ASP E C 1
ATOM 6838 O O . ASP E 1 158 ? 2.245 -28.826 -1.274 1.00 48.01 158 ASP E O 1
ATOM 6843 N N . ILE E 1 159 ? 4.261 -27.925 -1.702 1.00 46.03 159 ILE E N 1
ATOM 6844 C CA . ILE E 1 159 ? 4.676 -28.049 -0.318 1.00 46.26 159 ILE E CA 1
ATOM 6845 C C . ILE E 1 159 ? 5.080 -26.724 0.316 1.00 48.42 159 ILE E C 1
ATOM 6846 O O . ILE E 1 159 ? 6.238 -26.312 0.259 0.00 48.81 159 ILE E O 1
ATOM 6851 N N . ASP E 1 160 ? 4.096 -26.068 0.924 0.00 52.16 160 ASP E N 1
ATOM 6852 C CA . ASP E 1 160 ? 4.296 -24.793 1.596 1.00 55.40 160 ASP E CA 1
ATOM 6853 C C . ASP E 1 160 ? 4.258 -24.979 3.106 1.00 55.67 160 ASP E C 1
ATOM 6854 O O . ASP E 1 160 ? 3.367 -25.627 3.648 1.00 56.95 160 ASP E O 1
ATOM 6859 N N . THR E 1 161 ? 5.229 -24.393 3.788 1.00 54.26 161 THR E N 1
ATOM 6860 C CA . THR E 1 161 ? 5.297 -24.500 5.233 1.00 53.80 161 THR E CA 1
ATOM 6861 C C . THR E 1 161 ? 5.844 -23.196 5.819 1.00 52.68 161 THR E C 1
ATOM 6862 O O . THR E 1 161 ? 5.984 -22.184 5.124 1.00 52.06 161 THR E O 1
ATOM 6866 N N . THR E 1 162 ? 6.128 -23.229 7.112 1.00 50.90 162 THR E N 1
ATOM 6867 C CA . THR E 1 162 ? 6.695 -22.089 7.801 1.00 49.54 162 THR E CA 1
ATOM 6868 C C . THR E 1 162 ? 7.714 -22.635 8.811 1.00 46.94 162 THR E C 1
ATOM 6869 O O . THR E 1 162 ? 7.425 -23.558 9.577 1.00 44.42 162 THR E O 1
ATOM 6873 N N . ALA E 1 163 ? 8.919 -22.082 8.776 1.00 43.59 163 ALA E N 1
ATOM 6874 C CA . ALA E 1 163 ? 9.977 -22.517 9.674 1.00 41.60 163 ALA E CA 1
ATOM 6875 C C . ALA E 1 163 ? 9.935 -21.716 10.969 1.00 39.56 163 ALA E C 1
ATOM 6876 O O . ALA E 1 163 ? 9.772 -20.495 10.949 1.00 36.03 163 ALA E O 1
ATOM 6878 N N . ASN E 1 164 ? 10.078 -22.410 12.091 1.00 39.51 164 ASN E N 1
ATOM 6879 C CA . ASN E 1 164 ? 10.034 -21.758 13.382 1.00 41.61 164 ASN E CA 1
ATOM 6880 C C . ASN E 1 164 ? 11.338 -22.021 14.110 1.00 43.89 164 ASN E C 1
ATOM 6881 O O . ASN E 1 164 ? 11.804 -23.155 14.162 1.00 45.18 164 ASN E O 1
ATOM 6886 N N . TYR E 1 165 ? 11.919 -20.956 14.658 1.00 45.78 165 TYR E N 1
ATOM 6887 C CA . TYR E 1 165 ? 13.204 -21.032 15.349 1.00 46.85 165 TYR E CA 1
ATOM 6888 C C . TYR E 1 165 ? 13.488 -19.691 16.033 1.00 47.90 165 TYR E C 1
ATOM 6889 O O . TYR E 1 165 ? 12.793 -18.719 15.814 1.00 48.09 165 TYR E O 1
ATOM 6898 N N . LYS E 1 166 ? 14.510 -19.633 16.874 1.00 48.40 166 LYS E N 1
ATOM 6899 C CA . LYS E 1 166 ? 14.830 -18.364 17.516 1.00 48.66 166 LYS E CA 1
ATOM 6900 C C . LYS E 1 166 ? 16.168 -17.839 16.969 1.00 50.44 166 LYS E C 1
ATOM 6901 O O . LYS E 1 166 ? 17.058 -18.604 16.609 1.00 51.84 166 LYS E O 1
ATOM 6907 N N . LEU E 1 167 ? 16.277 -16.525 16.856 1.00 52.76 167 LEU E N 1
ATOM 6908 C CA . LEU E 1 167 ? 17.507 -15.896 16.390 1.00 54.76 167 LEU E CA 1
ATOM 6909 C C . LEU E 1 167 ? 17.997 -15.132 17.608 1.00 56.30 167 LEU E C 1
ATOM 6910 O O . LEU E 1 167 ? 17.580 -13.997 17.826 1.00 57.12 167 LEU E O 1
ATOM 6915 N N . GLY E 1 168 ? 18.861 -15.767 18.401 1.00 56.82 168 GLY E N 1
ATOM 6916 C CA . GLY E 1 168 ? 19.382 -15.147 19.600 1.00 55.38 168 GLY E CA 1
ATOM 6917 C C . GLY E 1 168 ? 18.240 -14.748 20.504 1.00 55.75 168 GLY E C 1
ATOM 6918 O O . GLY E 1 168 ? 18.389 -14.700 21.723 1.00 55.02 168 GLY E O 1
ATOM 6919 N N . GLY E 1 169 ? 17.081 -14.485 19.899 1.00 55.76 169 GLY E N 1
ATOM 6920 C CA . GLY E 1 169 ? 15.918 -14.046 20.655 1.00 56.19 169 GLY E CA 1
ATOM 6921 C C . GLY E 1 169 ? 14.698 -14.929 20.576 1.00 54.94 169 GLY E C 1
ATOM 6922 O O . GLY E 1 169 ? 14.493 -15.732 21.477 1.00 53.54 169 GLY E O 1
ATOM 6923 N N . ALA E 1 170 ? 13.895 -14.763 19.519 1.00 55.76 170 ALA E N 1
ATOM 6924 C CA . ALA E 1 170 ? 12.676 -15.557 19.314 1.00 56.59 170 ALA E CA 1
ATOM 6925 C C . ALA E 1 170 ? 12.081 -15.404 17.919 1.00 58.67 170 ALA E C 1
ATOM 6926 O O . ALA E 1 170 ? 10.919 -15.781 17.684 1.00 55.52 170 ALA E O 1
ATOM 6928 N N . GLN E 1 171 ? 12.865 -14.837 17.001 1.00 61.49 171 GLN E N 1
ATOM 6929 C CA . GLN E 1 171 ? 12.396 -14.638 15.624 1.00 64.14 171 GLN E CA 1
ATOM 6930 C C . GLN E 1 171 ? 12.146 -16.036 15.086 1.00 65.03 171 GLN E C 1
ATOM 6931 O O . GLN E 1 171 ? 12.994 -16.607 14.402 1.00 64.64 171 GLN E O 1
ATOM 6937 N N . GLN E 1 172 ? 10.973 -16.577 15.399 1.00 64.96 172 GLN E N 1
ATOM 6938 C CA . GLN E 1 172 ? 10.644 -17.935 14.997 1.00 64.98 172 GLN E CA 1
ATOM 6939 C C . GLN E 1 172 ? 9.633 -18.129 13.899 1.00 63.09 172 GLN E C 1
ATOM 6940 O O . GLN E 1 172 ? 8.885 -19.107 13.945 1.00 65.35 172 GLN E O 1
ATOM 6946 N N . HIS E 1 173 ? 9.589 -17.251 12.904 1.00 59.50 173 HIS E N 1
ATOM 6947 C CA . HIS E 1 173 ? 8.595 -17.474 11.856 1.00 56.45 173 HIS E CA 1
ATOM 6948 C C . HIS E 1 173 ? 8.922 -16.987 10.453 1.00 55.72 173 HIS E C 1
ATOM 6949 O O . HIS E 1 173 ? 9.006 -15.794 10.193 1.00 57.04 173 HIS E O 1
ATOM 6956 N N . ASP E 1 174 ? 9.115 -17.940 9.552 1.00 54.05 174 ASP E N 1
ATOM 6957 C CA . ASP E 1 174 ? 9.383 -17.649 8.149 1.00 53.98 174 ASP E CA 1
ATOM 6958 C C . ASP E 1 174 ? 8.654 -18.681 7.290 1.00 53.98 174 ASP E C 1
ATOM 6959 O O . ASP E 1 174 ? 8.447 -19.821 7.718 1.00 53.05 174 ASP E O 1
ATOM 6964 N N . SER E 1 175 ? 8.255 -18.272 6.088 1.00 55.38 175 SER E N 1
ATOM 6965 C CA . SER E 1 175 ? 7.567 -19.162 5.164 1.00 57.13 175 SER E CA 1
ATOM 6966 C C . SER E 1 175 ? 8.518 -19.873 4.209 1.00 58.41 175 SER E C 1
ATOM 6967 O O . SER E 1 175 ? 9.254 -19.229 3.450 1.00 59.29 175 SER E O 1
ATOM 6970 N N . VAL E 1 176 ? 8.507 -21.202 4.256 1.00 58.92 176 VAL E N 1
ATOM 6971 C CA . VAL E 1 176 ? 9.351 -22.001 3.384 1.00 60.19 176 VAL E CA 1
ATOM 6972 C C . VAL E 1 176 ? 8.505 -22.606 2.277 1.00 60.88 176 VAL E C 1
ATOM 6973 O O . VAL E 1 176 ? 7.435 -23.174 2.525 1.00 60.48 176 VAL E O 1
ATOM 6977 N N . ARG E 1 177 ? 8.991 -22.473 1.050 1.00 60.98 177 ARG E N 1
ATOM 6978 C CA . ARG E 1 177 ? 8.311 -23.026 -0.104 1.00 61.07 177 ARG E CA 1
ATOM 6979 C C . ARG E 1 177 ? 9.254 -23.965 -0.821 1.00 60.38 177 ARG E C 1
ATOM 6980 O O . ARG E 1 177 ? 10.228 -23.521 -1.433 1.00 61.65 177 ARG E O 1
ATOM 6988 N N . LEU E 1 178 ? 8.975 -25.265 -0.728 1.00 58.15 178 LEU E N 1
ATOM 6989 C CA . LEU E 1 178 ? 9.805 -26.253 -1.399 1.00 55.81 178 LEU E CA 1
ATOM 6990 C C . LEU E 1 178 ? 9.312 -26.425 -2.826 1.00 54.01 178 LEU E C 1
ATOM 6991 O O . LEU E 1 178 ? 10.111 -26.353 -3.758 1.00 52.36 178 LEU E O 1
ATOM 6996 N N . ASP E 1 179 ? 7.997 -26.611 -2.994 1.00 52.35 179 ASP E N 1
ATOM 6997 C CA . ASP E 1 179 ? 7.389 -26.831 -4.315 1.00 50.50 179 ASP E CA 1
ATOM 6998 C C . ASP E 1 179 ? 8.360 -27.561 -5.225 1.00 47.79 179 ASP E C 1
ATOM 6999 O O . ASP E 1 179 ? 8.672 -27.092 -6.314 1.00 47.21 179 ASP E O 1
ATOM 7004 N N . PRO E 1 180 ? 8.817 -28.742 -4.797 1.00 45.68 180 PRO E N 1
ATOM 7005 C CA . PRO E 1 180 ? 9.764 -29.569 -5.525 1.00 44.69 180 PRO E CA 1
ATOM 7006 C C . PRO E 1 180 ? 9.222 -30.476 -6.630 1.00 44.01 180 PRO E C 1
ATOM 7007 O O . PRO E 1 180 ? 8.031 -30.796 -6.679 1.00 43.18 180 PRO E O 1
ATOM 7011 N N . TRP E 1 181 ? 10.122 -30.873 -7.522 1.00 43.32 181 TRP E N 1
ATOM 7012 C CA . TRP E 1 181 ? 9.775 -31.810 -8.566 1.00 43.76 181 TRP E CA 1
ATOM 7013 C C . TRP E 1 181 ? 10.407 -33.076 -8.003 1.00 43.06 181 TRP E C 1
ATOM 7014 O O . TRP E 1 181 ? 11.447 -32.997 -7.365 1.00 44.88 181 TRP E O 1
ATOM 7025 N N . VAL E 1 182 ? 9.791 -34.235 -8.192 1.00 40.49 182 VAL E N 1
ATOM 7026 C CA . VAL E 1 182 ? 10.425 -35.449 -7.688 1.00 37.95 182 VAL E CA 1
ATOM 7027 C C . VAL E 1 182 ? 10.713 -36.348 -8.882 1.00 37.38 182 VAL E C 1
ATOM 7028 O O . VAL E 1 182 ? 9.853 -36.546 -9.740 1.00 37.49 182 VAL E O 1
ATOM 7032 N N . PHE E 1 183 ? 11.931 -36.872 -8.957 1.00 38.20 183 PHE E N 1
ATOM 7033 C CA . PHE E 1 183 ? 12.279 -37.752 -10.072 1.00 39.07 183 PHE E CA 1
ATOM 7034 C C . PHE E 1 183 ? 12.510 -39.190 -9.599 1.00 37.72 183 PHE E C 1
ATOM 7035 O O . PHE E 1 183 ? 13.342 -39.445 -8.727 1.00 38.01 183 PHE E O 1
ATOM 7043 N N . MET E 1 184 ? 11.771 -40.121 -10.184 1.00 37.69 184 MET E N 1
ATOM 7044 C CA . MET E 1 184 ? 11.879 -41.515 -9.798 1.00 38.26 184 MET E CA 1
ATOM 7045 C C . MET E 1 184 ? 12.166 -42.504 -10.919 1.00 37.90 184 MET E C 1
ATOM 7046 O O . MET E 1 184 ? 11.572 -42.462 -11.996 0.00 38.79 184 MET E O 1
ATOM 7051 N N . PHE E 1 185 ? 13.104 -43.400 -10.617 1.00 41.10 185 PHE E N 1
ATOM 7052 C CA . PHE E 1 185 ? 13.535 -44.479 -11.515 1.00 43.94 185 PHE E CA 1
ATOM 7053 C C . PHE E 1 185 ? 13.375 -45.756 -10.713 1.00 43.54 185 PHE E C 1
ATOM 7054 O O . PHE E 1 185 ? 13.857 -45.835 -9.585 1.00 44.00 185 PHE E O 1
ATOM 7062 N N . SER E 1 186 ? 12.729 -46.759 -11.288 1.00 41.77 186 SER E N 1
ATOM 7063 C CA . SER E 1 186 ? 12.523 -47.991 -10.545 1.00 39.91 186 SER E CA 1
ATOM 7064 C C . SER E 1 186 ? 12.236 -49.188 -11.407 1.00 39.22 186 SER E C 1
ATOM 7065 O O . SER E 1 186 ? 12.148 -49.102 -12.626 1.00 38.99 186 SER E O 1
ATOM 7068 N N . ALA E 1 187 ? 12.083 -50.310 -10.724 1.00 37.77 187 ALA E N 1
ATOM 7069 C CA . ALA E 1 187 ? 11.739 -51.581 -11.317 1.00 36.24 187 ALA E CA 1
ATOM 7070 C C . ALA E 1 187 ? 10.485 -51.909 -10.508 1.00 37.11 187 ALA E C 1
ATOM 7071 O O . ALA E 1 187 ? 10.377 -51.524 -9.334 1.00 37.30 187 ALA E O 1
ATOM 7073 N N . GLY E 1 188 ? 9.535 -52.598 -11.128 1.00 37.62 188 GLY E N 1
ATOM 7074 C CA . GLY E 1 188 ? 8.325 -52.937 -10.413 1.00 37.72 188 GLY E CA 1
ATOM 7075 C C . GLY E 1 188 ? 7.928 -54.376 -10.622 1.00 39.30 188 GLY E C 1
ATOM 7076 O O . GLY E 1 188 ? 8.275 -54.985 -11.640 1.00 39.17 188 GLY E O 1
ATOM 7077 N N . TYR E 1 189 ? 7.201 -54.925 -9.656 1.00 40.14 189 TYR E N 1
ATOM 7078 C CA . TYR E 1 189 ? 6.738 -56.302 -9.747 1.00 42.14 189 TYR E CA 1
ATOM 7079 C C . TYR E 1 189 ? 5.223 -56.283 -9.800 1.00 42.40 189 TYR E C 1
ATOM 7080 O O . TYR E 1 189 ? 4.584 -55.444 -9.164 1.00 43.05 189 TYR E O 1
ATOM 7089 N N . ARG E 1 190 ? 4.653 -57.232 -10.528 1.00 43.30 190 ARG E N 1
ATOM 7090 C CA . ARG E 1 190 ? 3.207 -57.301 -10.664 1.00 43.88 190 ARG E CA 1
ATOM 7091 C C . ARG E 1 190 ? 2.572 -58.469 -9.921 1.00 44.54 190 ARG E C 1
ATOM 7092 O O . ARG E 1 190 ? 3.142 -59.556 -9.841 1.00 44.73 190 ARG E O 1
ATOM 7100 N N . PHE E 1 191 ? 1.394 -58.239 -9.358 1.00 45.17 191 PHE E N 1
ATOM 7101 C CA . PHE E 1 191 ? 0.664 -59.291 -8.646 1.00 46.61 191 PHE E CA 1
ATOM 7102 C C . PHE E 1 191 ? -0.734 -59.330 -9.256 1.00 48.07 191 PHE E C 1
ATOM 7103 O O . PHE E 1 191 ? -1.482 -58.354 -9.177 0.00 48.32 191 PHE E O 1
ATOM 7111 N N . HIS E 1 192 ? -1.081 -60.460 -9.857 1.00 50.63 192 HIS E N 1
ATOM 7112 C CA . HIS E 1 192 ? -2.376 -60.616 -10.509 1.00 52.16 192 HIS E CA 1
ATOM 7113 C C . HIS E 1 192 ? -3.390 -61.403 -9.693 1.00 53.28 192 HIS E C 1
ATOM 7114 O O . HIS E 1 192 ? -4.586 -61.070 -9.799 1.00 55.02 192 HIS E O 1
ATOM 7121 N N . GLU F 1 2 ? -46.410 -26.321 35.202 1.00 39.81 2 GLU F N 1
ATOM 7122 C CA . GLU F 1 2 ? -45.364 -25.520 34.505 1.00 39.99 2 GLU F CA 1
ATOM 7123 C C . GLU F 1 2 ? -44.266 -25.111 35.452 1.00 38.27 2 GLU F C 1
ATOM 7124 O O . GLU F 1 2 ? -43.149 -24.835 35.000 1.00 38.99 2 GLU F O 1
ATOM 7130 N N . ALA F 1 3 ? -44.573 -25.063 36.750 1.00 36.68 3 ALA F N 1
ATOM 7131 C CA . ALA F 1 3 ? -43.555 -24.732 37.747 1.00 36.70 3 ALA F CA 1
ATOM 7132 C C . ALA F 1 3 ? -42.411 -25.745 37.586 1.00 37.94 3 ALA F C 1
ATOM 7133 O O . ALA F 1 3 ? -42.654 -26.946 37.489 1.00 37.82 3 ALA F O 1
ATOM 7135 N N . GLY F 1 4 ? -41.172 -25.269 37.534 1.00 38.27 4 GLY F N 1
ATOM 7136 C CA . GLY F 1 4 ? -40.058 -26.189 37.390 1.00 36.52 4 GLY F CA 1
ATOM 7137 C C . GLY F 1 4 ? -39.684 -26.447 35.942 1.00 35.79 4 GLY F C 1
ATOM 7138 O O . GLY F 1 4 ? -38.647 -27.037 35.649 1.00 34.72 4 GLY F O 1
ATOM 7139 N N . GLU F 1 5 ? -40.529 -25.989 35.033 1.00 35.93 5 GLU F N 1
ATOM 7140 C CA . GLU F 1 5 ? -40.303 -26.153 33.613 1.00 36.54 5 GLU F CA 1
ATOM 7141 C C . GLU F 1 5 ? -39.272 -25.174 33.007 1.00 36.65 5 GLU F C 1
ATOM 7142 O O . GLU F 1 5 ? -39.127 -24.018 33.434 1.00 36.78 5 GLU F O 1
ATOM 7148 N N . PHE F 1 6 ? -38.574 -25.674 31.992 1.00 36.95 6 PHE F N 1
ATOM 7149 C CA . PHE F 1 6 ? -37.575 -24.920 31.255 1.00 36.99 6 PHE F CA 1
ATOM 7150 C C . PHE F 1 6 ? -37.903 -25.098 29.772 1.00 36.03 6 PHE F C 1
ATOM 7151 O O . PHE F 1 6 ? -38.080 -26.222 29.296 1.00 35.00 6 PHE F O 1
ATOM 7159 N N . PHE F 1 7 ? -38.021 -23.999 29.039 1.00 35.83 7 PHE F N 1
ATOM 7160 C CA . PHE F 1 7 ? -38.298 -24.124 27.616 1.00 35.53 7 PHE F CA 1
ATOM 7161 C C . PHE F 1 7 ? -37.424 -23.156 26.829 1.00 35.59 7 PHE F C 1
ATOM 7162 O O . PHE F 1 7 ? -37.071 -22.071 27.309 1.00 36.44 7 PHE F O 1
ATOM 7170 N N . MET F 1 8 ? -37.044 -23.576 25.632 1.00 35.81 8 MET F N 1
ATOM 7171 C CA . MET F 1 8 ? -36.192 -22.764 24.771 1.00 36.88 8 MET F CA 1
ATOM 7172 C C . MET F 1 8 ? -36.945 -22.347 23.503 1.00 35.00 8 MET F C 1
ATOM 7173 O O . MET F 1 8 ? -37.651 -23.157 22.896 1.00 34.69 8 MET F O 1
ATOM 7178 N N . ARG F 1 9 ? -36.809 -21.082 23.124 1.00 33.47 9 ARG F N 1
ATOM 7179 C CA . ARG F 1 9 ? -37.431 -20.609 21.913 1.00 32.15 9 ARG F CA 1
ATOM 7180 C C . ARG F 1 9 ? -36.325 -20.276 20.909 1.00 30.09 9 ARG F C 1
ATOM 7181 O O . ARG F 1 9 ? -35.256 -19.780 21.274 1.00 30.89 9 ARG F O 1
ATOM 7189 N N . ALA F 1 10 ? -36.566 -20.568 19.644 1.00 28.44 10 ALA F N 1
ATOM 7190 C CA . ALA F 1 10 ? -35.594 -20.234 18.590 1.00 28.35 10 ALA F CA 1
ATOM 7191 C C . ALA F 1 10 ? -36.393 -19.578 17.467 1.00 29.48 10 ALA F C 1
ATOM 7192 O O . ALA F 1 10 ? -37.446 -20.067 17.069 1.00 29.25 10 ALA F O 1
ATOM 7194 N N . GLY F 1 11 ? -35.902 -18.452 16.979 1.00 29.74 11 GLY F N 1
ATOM 7195 C CA . GLY F 1 11 ? -36.595 -17.770 15.913 1.00 31.12 11 GLY F CA 1
ATOM 7196 C C . GLY F 1 11 ? -35.913 -16.481 15.536 1.00 32.34 11 GLY F C 1
ATOM 7197 O O . GLY F 1 11 ? -34.772 -16.215 15.923 1.00 34.90 11 GLY F O 1
ATOM 7198 N N . SER F 1 12 ? -36.625 -15.660 14.778 1.00 31.28 12 SER F N 1
ATOM 7199 C CA . SER F 1 12 ? -36.080 -14.393 14.336 1.00 32.75 12 SER F CA 1
ATOM 7200 C C . SER F 1 12 ? -36.370 -13.287 15.311 1.00 33.01 12 SER F C 1
ATOM 7201 O O . SER F 1 12 ? -37.488 -13.153 15.813 1.00 32.51 12 SER F O 1
ATOM 7204 N N . ALA F 1 13 ? -35.339 -12.495 15.573 1.00 32.67 13 ALA F N 1
ATOM 7205 C CA . ALA F 1 13 ? -35.452 -11.350 16.456 1.00 30.65 13 ALA F CA 1
ATOM 7206 C C . ALA F 1 13 ? -35.045 -10.170 15.560 1.00 31.00 13 ALA F C 1
ATOM 7207 O O . ALA F 1 13 ? -34.005 -10.204 14.907 1.00 28.86 13 ALA F O 1
ATOM 7209 N N . THR F 1 14 ? -35.885 -9.152 15.500 1.00 30.87 14 THR F N 1
ATOM 7210 C CA . THR F 1 14 ? -35.598 -7.990 14.667 1.00 33.54 14 THR F CA 1
ATOM 7211 C C . THR F 1 14 ? -35.551 -6.729 15.541 1.00 35.73 14 THR F C 1
ATOM 7212 O O . THR F 1 14 ? -36.490 -6.436 16.297 1.00 36.31 14 THR F O 1
ATOM 7216 N N . VAL F 1 15 ? -34.429 -6.021 15.450 1.00 37.65 15 VAL F N 1
ATOM 7217 C CA . VAL F 1 15 ? -34.173 -4.788 16.206 1.00 39.99 15 VAL F CA 1
ATOM 7218 C C . VAL F 1 15 ? -34.511 -3.566 15.348 1.00 42.33 15 VAL F C 1
ATOM 7219 O O . VAL F 1 15 ? -33.999 -3.406 14.224 1.00 43.37 15 VAL F O 1
ATOM 7223 N N . ARG F 1 16 ? -35.370 -2.705 15.878 1.00 44.74 16 ARG F N 1
ATOM 7224 C CA . ARG F 1 16 ? -35.762 -1.495 15.173 1.00 45.39 16 ARG F CA 1
ATOM 7225 C C . ARG F 1 16 ? -35.419 -0.299 16.034 1.00 44.07 16 ARG F C 1
ATOM 7226 O O . ARG F 1 16 ? -36.209 0.127 16.880 1.00 42.38 16 ARG F O 1
ATOM 7234 N N . PRO F 1 17 ? -34.213 0.252 15.839 1.00 44.87 17 PRO F N 1
ATOM 7235 C CA . PRO F 1 17 ? -33.756 1.413 16.597 1.00 46.59 17 PRO F CA 1
ATOM 7236 C C . PRO F 1 17 ? -34.677 2.606 16.495 1.00 48.10 17 PRO F C 1
ATOM 7237 O O . PRO F 1 17 ? -35.208 2.913 15.433 1.00 45.47 17 PRO F O 1
ATOM 7241 N N . THR F 1 18 ? -34.854 3.270 17.631 1.00 50.93 18 THR F N 1
ATOM 7242 C CA . THR F 1 18 ? -35.694 4.450 17.753 1.00 55.56 18 THR F CA 1
ATOM 7243 C C . THR F 1 18 ? -34.879 5.720 17.630 1.00 57.56 18 THR F C 1
ATOM 7244 O O . THR F 1 18 ? -33.711 5.762 18.008 1.00 57.51 18 THR F O 1
ATOM 7248 N N . GLU F 1 19 ? -35.522 6.756 17.101 1.00 60.37 19 GLU F N 1
ATOM 7249 C CA . GLU F 1 19 ? -34.891 8.059 16.904 1.00 64.47 19 GLU F CA 1
ATOM 7250 C C . GLU F 1 19 ? -34.474 8.673 18.236 0.00 64.99 19 GLU F C 1
ATOM 7251 O O . GLU F 1 19 ? -35.040 9.675 18.675 0.00 65.18 19 GLU F O 1
ATOM 7257 N N . GLY F 1 29 ? -27.627 16.600 9.567 1.00 67.45 29 GLY F N 1
ATOM 7258 C CA . GLY F 1 29 ? -29.005 16.560 9.104 1.00 68.49 29 GLY F CA 1
ATOM 7259 C C . GLY F 1 29 ? -29.792 15.415 9.718 1.00 68.40 29 GLY F C 1
ATOM 7260 O O . GLY F 1 29 ? -30.412 15.574 10.768 1.00 67.84 29 GLY F O 1
ATOM 7261 N N . GLY F 1 30 ? -29.765 14.258 9.065 0.00 68.85 30 GLY F N 1
ATOM 7262 C CA . GLY F 1 30 ? -30.487 13.108 9.576 1.00 69.36 30 GLY F CA 1
ATOM 7263 C C . GLY F 1 30 ? -29.582 11.965 9.997 1.00 69.92 30 GLY F C 1
ATOM 7264 O O . GLY F 1 30 ? -28.763 11.481 9.216 1.00 71.29 30 GLY F O 1
ATOM 7265 N N . PHE F 1 31 ? -29.739 11.521 11.236 1.00 70.30 31 PHE F N 1
ATOM 7266 C CA . PHE F 1 31 ? -28.930 10.432 11.769 1.00 70.36 31 PHE F CA 1
ATOM 7267 C C . PHE F 1 31 ? -29.784 9.175 11.779 1.00 68.76 31 PHE F C 1
ATOM 7268 O O . PHE F 1 31 ? -30.420 8.870 12.784 1.00 69.42 31 PHE F O 1
ATOM 7276 N N . SER F 1 32 ? -29.803 8.457 10.657 1.00 64.46 32 SER F N 1
ATOM 7277 C CA . SER F 1 32 ? -30.606 7.233 10.541 1.00 60.38 32 SER F CA 1
ATOM 7278 C C . SER F 1 32 ? -29.807 5.967 10.857 1.00 57.53 32 SER F C 1
ATOM 7279 O O . SER F 1 32 ? -28.583 5.942 10.733 1.00 55.93 32 SER F O 1
ATOM 7282 N N . VAL F 1 33 ? -30.522 4.921 11.262 1.00 55.68 33 VAL F N 1
ATOM 7283 C CA . VAL F 1 33 ? -29.927 3.633 11.614 1.00 52.57 33 VAL F CA 1
ATOM 7284 C C . VAL F 1 33 ? -30.853 2.508 11.188 1.00 50.16 33 VAL F C 1
ATOM 7285 O O . VAL F 1 33 ? -31.939 2.364 11.716 1.00 49.23 33 VAL F O 1
ATOM 7289 N N . THR F 1 34 ? -30.406 1.695 10.250 1.00 48.11 34 THR F N 1
ATOM 7290 C CA . THR F 1 34 ? -31.227 0.597 9.742 1.00 45.97 34 THR F CA 1
ATOM 7291 C C . THR F 1 34 ? -31.652 -0.478 10.739 1.00 44.22 34 THR F C 1
ATOM 7292 O O . THR F 1 34 ? -31.065 -0.642 11.801 1.00 43.64 34 THR F O 1
ATOM 7296 N N . ASN F 1 35 ? -32.696 -1.204 10.374 1.00 42.04 35 ASN F N 1
ATOM 7297 C CA . ASN F 1 35 ? -33.212 -2.281 11.199 1.00 40.10 35 ASN F CA 1
ATOM 7298 C C . ASN F 1 35 ? -32.443 -3.509 10.763 1.00 38.71 35 ASN F C 1
ATOM 7299 O O . ASN F 1 35 ? -31.988 -3.587 9.625 1.00 38.56 35 ASN F O 1
ATOM 7304 N N . ASN F 1 36 ? -32.290 -4.464 11.667 1.00 35.65 36 ASN F N 1
ATOM 7305 C CA . ASN F 1 36 ? -31.580 -5.676 11.359 1.00 32.27 36 ASN F CA 1
ATOM 7306 C C . ASN F 1 36 ? -32.247 -6.808 12.126 1.00 30.41 36 ASN F C 1
ATOM 7307 O O . ASN F 1 36 ? -32.671 -6.646 13.275 1.00 29.99 36 ASN F O 1
ATOM 7312 N N . THR F 1 37 ? -32.327 -7.953 11.465 1.00 29.79 37 THR F N 1
ATOM 7313 C CA . THR F 1 37 ? -32.951 -9.149 11.997 1.00 29.77 37 THR F CA 1
ATOM 7314 C C . THR F 1 37 ? -31.921 -10.279 12.115 1.00 29.28 37 THR F C 1
ATOM 7315 O O . THR F 1 37 ? -31.239 -10.599 11.150 1.00 31.89 37 THR F O 1
ATOM 7319 N N . GLN F 1 38 ? -31.820 -10.888 13.291 1.00 29.17 38 GLN F N 1
ATOM 7320 C CA . GLN F 1 38 ? -30.851 -11.963 13.533 1.00 27.04 38 GLN F CA 1
ATOM 7321 C C . GLN F 1 38 ? -31.494 -13.138 14.266 1.00 28.96 38 GLN F C 1
ATOM 7322 O O . GLN F 1 38 ? -32.683 -13.092 14.625 1.00 29.54 38 GLN F O 1
ATOM 7328 N N . LEU F 1 39 ? -30.703 -14.180 14.512 1.00 30.37 39 LEU F N 1
ATOM 7329 C CA . LEU F 1 39 ? -31.197 -15.355 15.226 1.00 31.63 39 LEU F CA 1
ATOM 7330 C C . LEU F 1 39 ? -31.485 -15.002 16.680 1.00 32.13 39 LEU F C 1
ATOM 7331 O O . LEU F 1 39 ? -30.630 -14.450 17.390 1.00 34.35 39 LEU F O 1
ATOM 7336 N N . GLY F 1 40 ? -32.701 -15.320 17.119 1.00 31.39 40 GLY F N 1
ATOM 7337 C CA . GLY F 1 40 ? -33.097 -15.038 18.493 1.00 31.97 40 GLY F CA 1
ATOM 7338 C C . GLY F 1 40 ? -33.250 -16.318 19.271 1.00 31.44 40 GLY F C 1
ATOM 7339 O O . GLY F 1 40 ? -33.783 -17.315 18.764 1.00 30.47 40 GLY F O 1
ATOM 7340 N N . LEU F 1 41 ? -32.748 -16.312 20.494 1.00 32.73 41 LEU F N 1
ATOM 7341 C CA . LEU F 1 41 ? -32.867 -17.486 21.356 1.00 32.93 41 LEU F CA 1
ATOM 7342 C C . LEU F 1 41 ? -33.208 -17.029 22.771 1.00 33.03 41 LEU F C 1
ATOM 7343 O O . LEU F 1 41 ? -32.608 -16.089 23.303 1.00 31.56 41 LEU F O 1
ATOM 7348 N N . THR F 1 42 ? -34.189 -17.675 23.378 1.00 31.87 42 THR F N 1
ATOM 7349 C CA . THR F 1 42 ? -34.538 -17.320 24.747 1.00 31.33 42 THR F CA 1
ATOM 7350 C C . THR F 1 42 ? -34.592 -18.606 25.587 1.00 30.55 42 THR F C 1
ATOM 7351 O O . THR F 1 42 ? -35.072 -19.650 25.110 1.00 29.13 42 THR F O 1
ATOM 7355 N N . PHE F 1 43 ? -34.046 -18.539 26.804 1.00 32.52 43 PHE F N 1
ATOM 7356 C CA . PHE F 1 43 ? -34.024 -19.676 27.735 1.00 33.96 43 PHE F CA 1
ATOM 7357 C C . PHE F 1 43 ? -34.850 -19.196 28.923 1.00 33.65 43 PHE F C 1
ATOM 7358 O O . PHE F 1 43 ? -34.571 -18.139 29.501 1.00 34.20 43 PHE F O 1
ATOM 7366 N N . THR F 1 44 ? -35.872 -19.951 29.290 1.00 33.06 44 THR F N 1
ATOM 7367 C CA . THR F 1 44 ? -36.724 -19.511 30.384 1.00 34.53 44 THR F CA 1
ATOM 7368 C C . THR F 1 44 ? -37.043 -20.596 31.393 1.00 34.33 44 THR F C 1
ATOM 7369 O O . THR F 1 44 ? -37.167 -21.773 31.044 1.00 34.60 44 THR F O 1
ATOM 7373 N N . TYR F 1 45 ? -37.205 -20.183 32.641 1.00 34.07 45 TYR F N 1
ATOM 7374 C CA . TYR F 1 45 ? -37.540 -21.120 33.703 1.00 34.77 45 TYR F CA 1
ATOM 7375 C C . TYR F 1 45 ? -38.745 -20.632 34.515 1.00 35.71 45 TYR F C 1
ATOM 7376 O O . TYR F 1 45 ? -38.905 -19.439 34.764 1.00 34.42 45 TYR F O 1
ATOM 7385 N N . MET F 1 46 ? -39.600 -21.562 34.921 1.00 37.96 46 MET F N 1
ATOM 7386 C CA . MET F 1 46 ? -40.778 -21.200 35.706 1.00 41.03 46 MET F CA 1
ATOM 7387 C C . MET F 1 46 ? -40.540 -21.191 37.223 1.00 42.55 46 MET F C 1
ATOM 7388 O O . MET F 1 46 ? -40.353 -22.251 37.849 1.00 43.11 46 MET F O 1
ATOM 7393 N N . ALA F 1 47 ? -40.544 -20.001 37.813 1.00 41.69 47 ALA F N 1
ATOM 7394 C CA . ALA F 1 47 ? -40.392 -19.900 39.249 1.00 42.07 47 ALA F CA 1
ATOM 7395 C C . ALA F 1 47 ? -41.632 -20.648 39.755 1.00 42.62 47 ALA F C 1
ATOM 7396 O O . ALA F 1 47 ? -41.541 -21.607 40.517 1.00 42.79 47 ALA F O 1
ATOM 7398 N N . THR F 1 48 ? -42.797 -20.231 39.281 1.00 41.47 48 THR F N 1
ATOM 7399 C CA . THR F 1 48 ? -44.052 -20.853 39.677 1.00 42.01 48 THR F CA 1
ATOM 7400 C C . THR F 1 48 ? -44.827 -21.157 38.407 1.00 41.85 48 THR F C 1
ATOM 7401 O O . THR F 1 48 ? -44.236 -21.264 37.346 1.00 44.06 48 THR F O 1
ATOM 7405 N N . ASP F 1 49 ? -46.139 -21.314 38.504 1.00 39.07 49 ASP F N 1
ATOM 7406 C CA . ASP F 1 49 ? -46.937 -21.582 37.315 1.00 38.48 49 ASP F CA 1
ATOM 7407 C C . ASP F 1 49 ? -47.164 -20.300 36.513 1.00 38.24 49 ASP F C 1
ATOM 7408 O O . ASP F 1 49 ? -47.693 -20.355 35.405 1.00 40.76 49 ASP F O 1
ATOM 7413 N N . ASN F 1 50 ? -46.784 -19.147 37.067 1.00 35.60 50 ASN F N 1
ATOM 7414 C CA . ASN F 1 50 ? -46.968 -17.881 36.364 1.00 34.79 50 ASN F CA 1
ATOM 7415 C C . ASN F 1 50 ? -45.702 -17.006 36.305 1.00 34.57 50 ASN F C 1
ATOM 7416 O O . ASN F 1 50 ? -45.545 -16.214 35.377 0.00 34.51 50 ASN F O 1
ATOM 7421 N N . ILE F 1 51 ? -44.802 -17.143 37.288 1.00 33.99 51 ILE F N 1
ATOM 7422 C CA . ILE F 1 51 ? -43.577 -16.335 37.303 1.00 34.80 51 ILE F CA 1
ATOM 7423 C C . ILE F 1 51 ? -42.446 -17.025 36.562 1.00 35.52 51 ILE F C 1
ATOM 7424 O O . ILE F 1 51 ? -42.101 -18.179 36.868 1.00 35.96 51 ILE F O 1
ATOM 7429 N N . GLY F 1 52 ? -41.872 -16.314 35.588 1.00 35.03 52 GLY F N 1
ATOM 7430 C CA . GLY F 1 52 ? -40.798 -16.881 34.805 1.00 34.69 52 GLY F CA 1
ATOM 7431 C C . GLY F 1 52 ? -39.537 -16.038 34.812 1.00 35.42 52 GLY F C 1
ATOM 7432 O O . GLY F 1 52 ? -39.557 -14.819 35.032 1.00 36.30 52 GLY F O 1
ATOM 7433 N N . VAL F 1 53 ? -38.427 -16.714 34.560 1.00 33.89 53 VAL F N 1
ATOM 7434 C CA . VAL F 1 53 ? -37.116 -16.112 34.509 1.00 32.22 53 VAL F CA 1
ATOM 7435 C C . VAL F 1 53 ? -36.606 -16.437 33.108 1.00 31.46 53 VAL F C 1
ATOM 7436 O O . VAL F 1 53 ? -36.525 -17.630 32.721 1.00 26.68 53 VAL F O 1
ATOM 7440 N N . GLU F 1 54 ? -36.265 -15.378 32.363 1.00 33.08 54 GLU F N 1
ATOM 7441 C CA . GLU F 1 54 ? -35.843 -15.517 30.989 1.00 33.23 54 GLU F CA 1
ATOM 7442 C C . GLU F 1 54 ? -34.627 -14.706 30.550 1.00 33.43 54 GLU F C 1
ATOM 7443 O O . GLU F 1 54 ? -34.452 -13.550 30.923 1.00 35.71 54 GLU F O 1
ATOM 7449 N N . LEU F 1 55 ? -33.791 -15.339 29.736 1.00 33.23 55 LEU F N 1
ATOM 7450 C CA . LEU F 1 55 ? -32.607 -14.713 29.172 1.00 31.75 55 LEU F CA 1
ATOM 7451 C C . LEU F 1 55 ? -32.763 -14.709 27.637 1.00 30.71 55 LEU F C 1
ATOM 7452 O O . LEU F 1 55 ? -33.072 -15.746 27.026 1.00 30.98 55 LEU F O 1
ATOM 7457 N N . LEU F 1 56 ? -32.592 -13.548 27.017 1.00 30.15 56 LEU F N 1
ATOM 7458 C CA . LEU F 1 56 ? -32.666 -13.461 25.557 1.00 29.04 56 LEU F CA 1
ATOM 7459 C C . LEU F 1 56 ? -31.248 -13.395 24.994 1.00 26.45 56 LEU F C 1
ATOM 7460 O O . LEU F 1 56 ? -30.434 -12.588 25.443 1.00 24.78 56 LEU F O 1
ATOM 7465 N N . ALA F 1 57 ? -30.961 -14.232 24.008 1.00 26.89 57 ALA F N 1
ATOM 7466 C CA . ALA F 1 57 ? -29.655 -14.221 23.400 1.00 27.94 57 ALA F CA 1
ATOM 7467 C C . ALA F 1 57 ? -29.809 -14.137 21.886 1.00 29.18 57 ALA F C 1
ATOM 7468 O O . ALA F 1 57 ? -30.805 -14.576 21.337 1.00 30.55 57 ALA F O 1
ATOM 7470 N N . ALA F 1 58 ? -28.809 -13.562 21.226 1.00 29.94 58 ALA F N 1
ATOM 7471 C CA . ALA F 1 58 ? -28.837 -13.404 19.788 1.00 30.18 58 ALA F CA 1
ATOM 7472 C C . ALA F 1 58 ? -27.441 -13.401 19.177 1.00 30.63 58 ALA F C 1
ATOM 7473 O O . ALA F 1 58 ? -26.443 -13.153 19.863 1.00 30.12 58 ALA F O 1
ATOM 7475 N N . THR F 1 59 ? -27.395 -13.713 17.880 1.00 31.51 59 THR F N 1
ATOM 7476 C CA . THR F 1 59 ? -26.172 -13.701 17.103 1.00 31.42 59 THR F CA 1
ATOM 7477 C C . THR F 1 59 ? -25.895 -12.198 17.008 1.00 29.72 59 THR F C 1
ATOM 7478 O O . THR F 1 59 ? -26.781 -11.397 17.307 1.00 27.12 59 THR F O 1
ATOM 7482 N N . PRO F 1 60 ? -24.687 -11.778 16.620 1.00 30.44 60 PRO F N 1
ATOM 7483 C CA . PRO F 1 60 ? -24.545 -10.307 16.587 1.00 31.36 60 PRO F CA 1
ATOM 7484 C C . PRO F 1 60 ? -25.330 -9.538 15.513 1.00 32.73 60 PRO F C 1
ATOM 7485 O O . PRO F 1 60 ? -25.415 -9.981 14.351 1.00 35.60 60 PRO F O 1
ATOM 7489 N N . PHE F 1 61 ? -25.926 -8.406 15.907 1.00 32.89 61 PHE F N 1
ATOM 7490 C CA . PHE F 1 61 ? -26.686 -7.575 14.961 1.00 33.16 61 PHE F CA 1
ATOM 7491 C C . PHE F 1 61 ? -25.738 -6.637 14.220 1.00 33.93 61 PHE F C 1
ATOM 7492 O O . PHE F 1 61 ? -24.669 -6.283 14.739 1.00 34.37 61 PHE F O 1
ATOM 7500 N N . ARG F 1 62 ? -26.128 -6.243 13.008 1.00 35.79 62 ARG F N 1
ATOM 7501 C CA . ARG F 1 62 ? -25.334 -5.344 12.177 1.00 37.76 62 ARG F CA 1
ATOM 7502 C C . ARG F 1 62 ? -26.235 -4.222 11.632 1.00 37.72 62 ARG F C 1
ATOM 7503 O O . ARG F 1 62 ? -27.230 -4.489 10.976 1.00 35.04 62 ARG F O 1
ATOM 7511 N N . HIS F 1 63 ? -25.882 -2.974 11.914 1.00 37.98 63 HIS F N 1
ATOM 7512 C CA . HIS F 1 63 ? -26.653 -1.813 11.462 1.00 39.28 63 HIS F CA 1
ATOM 7513 C C . HIS F 1 63 ? -25.797 -0.850 10.632 1.00 40.03 63 HIS F C 1
ATOM 7514 O O . HIS F 1 63 ? -24.568 -0.784 10.797 1.00 40.03 63 HIS F O 1
ATOM 7521 N N . LYS F 1 64 ? -26.450 -0.100 9.744 1.00 39.89 64 LYS F N 1
ATOM 7522 C CA . LYS F 1 64 ? -25.746 0.892 8.927 1.00 41.53 64 LYS F CA 1
ATOM 7523 C C . LYS F 1 64 ? -26.190 2.243 9.412 1.00 42.53 64 LYS F C 1
ATOM 7524 O O . LYS F 1 64 ? -27.361 2.437 9.697 1.00 41.19 64 LYS F O 1
ATOM 7530 N N . ILE F 1 65 ? -25.245 3.168 9.519 1.00 45.23 65 ILE F N 1
ATOM 7531 C CA . ILE F 1 65 ? -25.558 4.523 9.951 1.00 48.02 65 ILE F CA 1
ATOM 7532 C C . ILE F 1 65 ? -25.359 5.472 8.763 1.00 50.57 65 ILE F C 1
ATOM 7533 O O . ILE F 1 65 ? -24.607 5.169 7.831 1.00 51.03 65 ILE F O 1
ATOM 7538 N N . GLY F 1 66 ? -26.048 6.608 8.787 1.00 53.78 66 GLY F N 1
ATOM 7539 C CA . GLY F 1 66 ? -25.890 7.550 7.704 1.00 58.60 66 GLY F CA 1
ATOM 7540 C C . GLY F 1 66 ? -26.855 8.704 7.739 1.00 60.73 66 GLY F C 1
ATOM 7541 O O . GLY F 1 66 ? -27.641 8.855 8.684 1.00 62.37 66 GLY F O 1
ATOM 7542 N N . THR F 1 67 ? -26.788 9.513 6.682 1.00 62.52 67 THR F N 1
ATOM 7543 C CA . THR F 1 67 ? -27.633 10.695 6.519 1.00 64.24 67 THR F CA 1
ATOM 7544 C C . THR F 1 67 ? -28.190 10.725 5.088 1.00 66.82 67 THR F C 1
ATOM 7545 O O . THR F 1 67 ? -27.812 9.900 4.248 1.00 66.51 67 THR F O 1
ATOM 7549 N N . ARG F 1 68 ? -29.076 11.682 4.817 1.00 69.64 68 ARG F N 1
ATOM 7550 C CA . ARG F 1 68 ? -29.729 11.814 3.509 1.00 72.13 68 ARG F CA 1
ATOM 7551 C C . ARG F 1 68 ? -28.802 11.939 2.314 1.00 72.56 68 ARG F C 1
ATOM 7552 O O . ARG F 1 68 ? -28.834 11.099 1.412 1.00 73.25 68 ARG F O 1
ATOM 7560 N N . ALA F 1 69 ? -27.986 12.987 2.297 1.00 71.94 69 ALA F N 1
ATOM 7561 C CA . ALA F 1 69 ? -27.060 13.204 1.183 1.00 70.85 69 ALA F CA 1
ATOM 7562 C C . ALA F 1 69 ? -26.195 11.975 0.938 1.00 70.59 69 ALA F C 1
ATOM 7563 O O . ALA F 1 69 ? -26.508 11.133 0.086 1.00 71.45 69 ALA F O 1
ATOM 7565 N N . THR F 1 70 ? -25.114 11.895 1.713 1.00 69.06 70 THR F N 1
ATOM 7566 C CA . THR F 1 70 ? -24.124 10.818 1.653 1.00 67.26 70 THR F CA 1
ATOM 7567 C C . THR F 1 70 ? -24.630 9.380 1.668 1.00 66.93 70 THR F C 1
ATOM 7568 O O . THR F 1 70 ? -24.164 8.543 0.887 1.00 67.60 70 THR F O 1
ATOM 7572 N N . GLY F 1 71 ? -25.570 9.088 2.560 1.00 65.45 71 GLY F N 1
ATOM 7573 C CA . GLY F 1 71 ? -26.061 7.726 2.657 1.00 62.50 71 GLY F CA 1
ATOM 7574 C C . GLY F 1 71 ? -25.263 7.027 3.746 1.00 60.83 71 GLY F C 1
ATOM 7575 O O . GLY F 1 71 ? -24.865 7.663 4.725 1.00 59.61 71 GLY F O 1
ATOM 7576 N N . ASP F 1 72 ? -25.000 5.738 3.578 1.00 60.01 72 ASP F N 1
ATOM 7577 C CA . ASP F 1 72 ? -24.257 4.999 4.588 1.00 57.34 72 ASP F CA 1
ATOM 7578 C C . ASP F 1 72 ? -22.833 5.524 4.763 1.00 55.28 72 ASP F C 1
ATOM 7579 O O . ASP F 1 72 ? -22.184 5.920 3.789 1.00 54.49 72 ASP F O 1
ATOM 7584 N N . ILE F 1 73 ? -22.353 5.542 6.006 1.00 51.32 73 ILE F N 1
ATOM 7585 C CA . ILE F 1 73 ? -21.002 6.021 6.290 1.00 48.54 73 ILE F CA 1
ATOM 7586 C C . ILE F 1 73 ? -20.288 5.131 7.295 1.00 46.12 73 ILE F C 1
ATOM 7587 O O . ILE F 1 73 ? -19.111 5.345 7.599 1.00 46.43 73 ILE F O 1
ATOM 7592 N N . ALA F 1 74 ? -20.993 4.127 7.811 1.00 44.28 74 ALA F N 1
ATOM 7593 C CA . ALA F 1 74 ? -20.403 3.216 8.791 1.00 41.53 74 ALA F CA 1
ATOM 7594 C C . ALA F 1 74 ? -21.340 2.078 9.127 1.00 39.02 74 ALA F C 1
ATOM 7595 O O . ALA F 1 74 ? -22.548 2.149 8.878 1.00 36.83 74 ALA F O 1
ATOM 7597 N N . THR F 1 75 ? -20.775 1.025 9.710 1.00 38.01 75 THR F N 1
ATOM 7598 C CA . THR F 1 75 ? -21.571 -0.113 10.110 1.00 34.88 75 THR F CA 1
ATOM 7599 C C . THR F 1 75 ? -21.209 -0.471 11.541 1.00 32.90 75 THR F C 1
ATOM 7600 O O . THR F 1 75 ? -20.050 -0.392 11.928 1.00 31.82 75 THR F O 1
ATOM 7604 N N . VAL F 1 76 ? -22.224 -0.858 12.312 1.00 31.16 76 VAL F N 1
ATOM 7605 C CA . VAL F 1 76 ? -22.063 -1.219 13.708 1.00 29.78 76 VAL F CA 1
ATOM 7606 C C . VAL F 1 76 ? -22.724 -2.557 14.062 1.00 28.07 76 VAL F C 1
ATOM 7607 O O . VAL F 1 76 ? -23.763 -2.940 13.493 1.00 26.88 76 VAL F O 1
ATOM 7611 N N . HIS F 1 77 ? -22.101 -3.272 14.997 1.00 25.65 77 HIS F N 1
ATOM 7612 C CA . HIS F 1 77 ? -22.633 -4.554 15.475 1.00 24.97 77 HIS F CA 1
ATOM 7613 C C . HIS F 1 77 ? -22.741 -4.491 17.025 1.00 27.67 77 HIS F C 1
ATOM 7614 O O . HIS F 1 77 ? -22.059 -3.717 17.694 1.00 27.73 77 HIS F O 1
ATOM 7621 N N . HIS F 1 78 ? -23.590 -5.330 17.585 1.00 27.57 78 HIS F N 1
ATOM 7622 C CA . HIS F 1 78 ? -23.752 -5.393 19.032 1.00 28.68 78 HIS F CA 1
ATOM 7623 C C . HIS F 1 78 ? -24.481 -6.664 19.461 1.00 26.83 78 HIS F C 1
ATOM 7624 O O . HIS F 1 78 ? -25.171 -7.315 18.673 1.00 28.09 78 HIS F O 1
ATOM 7631 N N . LEU F 1 79 ? -24.289 -6.997 20.729 1.00 26.09 79 LEU F N 1
ATOM 7632 C CA . LEU F 1 79 ? -24.968 -8.125 21.351 1.00 24.98 79 LEU F CA 1
ATOM 7633 C C . LEU F 1 79 ? -25.817 -7.457 22.437 1.00 23.97 79 LEU F C 1
ATOM 7634 O O . LEU F 1 79 ? -25.310 -6.699 23.269 1.00 22.10 79 LEU F O 1
ATOM 7639 N N . PRO F 1 80 ? -27.126 -7.700 22.420 1.00 24.04 80 PRO F N 1
ATOM 7640 C CA . PRO F 1 80 ? -28.022 -7.107 23.414 1.00 24.01 80 PRO F CA 1
ATOM 7641 C C . PRO F 1 80 ? -28.585 -8.126 24.447 1.00 25.05 80 PRO F C 1
ATOM 7642 O O . PRO F 1 80 ? -29.803 -8.124 24.746 1.00 26.81 80 PRO F O 1
ATOM 7646 N N . PRO F 1 81 ? -27.722 -8.993 25.010 1.00 25.73 81 PRO F N 1
ATOM 7647 C CA . PRO F 1 81 ? -28.238 -9.958 25.985 1.00 26.82 81 PRO F CA 1
ATOM 7648 C C . PRO F 1 81 ? -29.169 -9.296 26.990 1.00 26.86 81 PRO F C 1
ATOM 7649 O O . PRO F 1 81 ? -28.879 -8.208 27.486 1.00 25.00 81 PRO F O 1
ATOM 7653 N N . THR F 1 82 ? -30.287 -9.948 27.285 1.00 28.01 82 THR F N 1
ATOM 7654 C CA . THR F 1 82 ? -31.242 -9.377 28.215 1.00 31.11 82 THR F CA 1
ATOM 7655 C C . THR F 1 82 ? -31.754 -10.393 29.219 1.00 31.72 82 THR F C 1
ATOM 7656 O O . THR F 1 82 ? -32.001 -11.548 28.871 1.00 32.33 82 THR F O 1
ATOM 7660 N N . LEU F 1 83 ? -31.924 -9.941 30.463 1.00 31.49 83 LEU F N 1
ATOM 7661 C CA . LEU F 1 83 ? -32.369 -10.806 31.540 1.00 33.41 83 LEU F CA 1
ATOM 7662 C C . LEU F 1 83 ? -33.722 -10.319 31.999 1.00 34.24 83 LEU F C 1
ATOM 7663 O O . LEU F 1 83 ? -33.893 -9.134 32.301 1.00 34.49 83 LEU F O 1
ATOM 7668 N N . MET F 1 84 ? -34.683 -11.236 32.082 1.00 34.84 84 MET F N 1
ATOM 7669 C CA . MET F 1 84 ? -36.056 -10.852 32.450 1.00 36.50 84 MET F CA 1
ATOM 7670 C C . MET F 1 84 ? -36.808 -11.669 33.512 1.00 35.68 84 MET F C 1
ATOM 7671 O O . MET F 1 84 ? -36.602 -12.872 33.676 0.00 36.03 84 MET F O 1
ATOM 7676 N N . ALA F 1 85 ? -37.677 -10.958 34.222 1.00 36.06 85 ALA F N 1
ATOM 7677 C CA . ALA F 1 85 ? -38.556 -11.528 35.228 1.00 35.36 85 ALA F CA 1
ATOM 7678 C C . ALA F 1 85 ? -39.912 -11.404 34.521 1.00 34.40 85 ALA F C 1
ATOM 7679 O O . ALA F 1 85 ? -40.283 -10.320 34.047 1.00 32.32 85 ALA F O 1
ATOM 7681 N N . GLN F 1 86 ? -40.649 -12.497 34.437 1.00 34.56 86 GLN F N 1
ATOM 7682 C CA . GLN F 1 86 ? -41.907 -12.457 33.695 1.00 33.65 86 GLN F CA 1
ATOM 7683 C C . GLN F 1 86 ? -43.172 -12.905 34.435 1.00 33.90 86 GLN F C 1
ATOM 7684 O O . GLN F 1 86 ? -43.115 -13.509 35.506 1.00 34.01 86 GLN F O 1
ATOM 7690 N N . TRP F 1 87 ? -44.310 -12.616 33.823 1.00 34.98 87 TRP F N 1
ATOM 7691 C CA . TRP F 1 87 ? -45.583 -13.034 34.364 1.00 36.29 87 TRP F CA 1
ATOM 7692 C C . TRP F 1 87 ? -46.480 -13.547 33.221 1.00 35.64 87 TRP F C 1
ATOM 7693 O O . TRP F 1 87 ? -46.872 -12.780 32.327 1.00 36.70 87 TRP F O 1
ATOM 7704 N N . TYR F 1 88 ? -46.774 -14.850 33.265 1.00 35.06 88 TYR F N 1
ATOM 7705 C CA . TYR F 1 88 ? -47.613 -15.520 32.288 1.00 34.25 88 TYR F CA 1
ATOM 7706 C C . TYR F 1 88 ? -49.060 -15.592 32.737 1.00 34.03 88 TYR F C 1
ATOM 7707 O O . TYR F 1 88 ? -49.355 -16.109 33.820 1.00 29.91 88 TYR F O 1
ATOM 7716 N N . PHE F 1 89 ? -49.973 -15.106 31.902 1.00 35.73 89 PHE F N 1
ATOM 7717 C CA . PHE F 1 89 ? -51.387 -15.133 32.244 1.00 35.68 89 PHE F CA 1
ATOM 7718 C C . PHE F 1 89 ? -52.024 -16.515 32.109 1.00 37.30 89 PHE F C 1
ATOM 7719 O O . PHE F 1 89 ? -51.411 -17.447 31.597 1.00 39.15 89 PHE F O 1
ATOM 7727 N N . GLY F 1 90 ? -53.258 -16.643 32.588 1.00 37.76 90 GLY F N 1
ATOM 7728 C CA . GLY F 1 90 ? -53.953 -17.923 32.540 1.00 36.47 90 GLY F CA 1
ATOM 7729 C C . GLY F 1 90 ? -53.352 -18.821 33.593 1.00 36.50 90 GLY F C 1
ATOM 7730 O O . GLY F 1 90 ? -52.934 -18.354 34.646 1.00 36.14 90 GLY F O 1
ATOM 7731 N N . ASP F 1 91 ? -53.293 -20.112 33.315 1.00 36.74 91 ASP F N 1
ATOM 7732 C CA . ASP F 1 91 ? -52.687 -21.055 34.260 1.00 39.17 91 ASP F CA 1
ATOM 7733 C C . ASP F 1 91 ? -51.849 -22.105 33.533 1.00 39.93 91 ASP F C 1
ATOM 7734 O O . ASP F 1 91 ? -51.658 -22.024 32.323 1.00 40.56 91 ASP F O 1
ATOM 7739 N N . ALA F 1 92 ? -51.368 -23.095 34.277 1.00 40.23 92 ALA F N 1
ATOM 7740 C CA . ALA F 1 92 ? -50.508 -24.139 33.721 1.00 41.39 92 ALA F CA 1
ATOM 7741 C C . ALA F 1 92 ? -51.141 -24.960 32.608 1.00 42.58 92 ALA F C 1
ATOM 7742 O O . ALA F 1 92 ? -50.421 -25.578 31.820 1.00 44.64 92 ALA F O 1
ATOM 7744 N N . SER F 1 93 ? -52.470 -24.962 32.539 1.00 42.67 93 SER F N 1
ATOM 7745 C CA . SER F 1 93 ? -53.176 -25.732 31.529 1.00 42.51 93 SER F CA 1
ATOM 7746 C C . SER F 1 93 ? -53.633 -24.893 30.333 1.00 42.21 93 SER F C 1
ATOM 7747 O O . SER F 1 93 ? -54.133 -25.425 29.344 1.00 41.00 93 SER F O 1
ATOM 7750 N N . SER F 1 94 ? -53.474 -23.579 30.424 1.00 43.45 94 SER F N 1
ATOM 7751 C CA . SER F 1 94 ? -53.854 -22.685 29.321 1.00 44.62 94 SER F CA 1
ATOM 7752 C C . SER F 1 94 ? -53.009 -22.991 28.074 1.00 45.14 94 SER F C 1
ATOM 7753 O O . SER F 1 94 ? -51.792 -23.168 28.156 1.00 46.50 94 SER F O 1
ATOM 7756 N N . LYS F 1 95 ? -53.655 -23.082 26.924 1.00 44.83 95 LYS F N 1
ATOM 7757 C CA . LYS F 1 95 ? -52.938 -23.364 25.686 1.00 44.66 95 LYS F CA 1
ATOM 7758 C C . LYS F 1 95 ? -52.497 -22.041 25.094 1.00 43.22 95 LYS F C 1
ATOM 7759 O O . LYS F 1 95 ? -51.633 -21.973 24.216 1.00 44.88 95 LYS F O 1
ATOM 7765 N N . PHE F 1 96 ? -53.081 -20.979 25.618 1.00 41.14 96 PHE F N 1
ATOM 7766 C CA . PHE F 1 96 ? -52.806 -19.650 25.132 1.00 39.46 96 PHE F CA 1
ATOM 7767 C C . PHE F 1 96 ? -52.395 -18.747 26.296 1.00 37.87 96 PHE F C 1
ATOM 7768 O O . PHE F 1 96 ? -53.234 -18.336 27.103 1.00 35.04 96 PHE F O 1
ATOM 7776 N N . ARG F 1 97 ? -51.107 -18.424 26.382 1.00 34.39 97 ARG F N 1
ATOM 7777 C CA . ARG F 1 97 ? -50.649 -17.601 27.502 1.00 32.63 97 ARG F CA 1
ATOM 7778 C C . ARG F 1 97 ? -49.852 -16.341 27.187 1.00 32.61 97 ARG F C 1
ATOM 7779 O O . ARG F 1 97 ? -48.635 -16.390 26.980 1.00 31.07 97 ARG F O 1
ATOM 7787 N N . PRO F 1 98 ? -50.522 -15.193 27.148 1.00 33.47 98 PRO F N 1
ATOM 7788 C CA . PRO F 1 98 ? -49.778 -13.963 26.856 1.00 32.38 98 PRO F CA 1
ATOM 7789 C C . PRO F 1 98 ? -48.909 -13.696 28.089 1.00 31.42 98 PRO F C 1
ATOM 7790 O O . PRO F 1 98 ? -49.118 -14.312 29.140 1.00 31.06 98 PRO F O 1
ATOM 7794 N N . TYR F 1 99 ? -47.930 -12.816 27.982 1.00 30.47 99 TYR F N 1
ATOM 7795 C CA . TYR F 1 99 ? -47.121 -12.551 29.152 1.00 31.62 99 TYR F CA 1
ATOM 7796 C C . TYR F 1 99 ? -46.486 -11.163 29.121 1.00 31.89 99 TYR F C 1
ATOM 7797 O O . TYR F 1 99 ? -46.496 -10.494 28.088 1.00 30.47 99 TYR F O 1
ATOM 7806 N N . VAL F 1 100 ? -45.978 -10.714 30.261 1.00 32.02 100 VAL F N 1
ATOM 7807 C CA . VAL F 1 100 ? -45.307 -9.415 30.348 1.00 32.95 100 VAL F CA 1
ATOM 7808 C C . VAL F 1 100 ? -44.031 -9.582 31.176 1.00 33.79 100 VAL F C 1
ATOM 7809 O O . VAL F 1 100 ? -43.953 -10.420 32.086 1.00 35.96 100 VAL F O 1
ATOM 7813 N N . GLY F 1 101 ? -43.022 -8.792 30.864 1.00 32.83 101 GLY F N 1
ATOM 7814 C CA . GLY F 1 101 ? -41.791 -8.919 31.602 1.00 31.85 101 GLY F CA 1
ATOM 7815 C C . GLY F 1 101 ? -41.102 -7.588 31.688 1.00 32.12 101 GLY F C 1
ATOM 7816 O O . GLY F 1 101 ? -41.395 -6.678 30.887 1.00 32.88 101 GLY F O 1
ATOM 7817 N N . ALA F 1 102 ? -40.204 -7.473 32.669 1.00 30.33 102 ALA F N 1
ATOM 7818 C CA . ALA F 1 102 ? -39.429 -6.247 32.936 1.00 28.48 102 ALA F CA 1
ATOM 7819 C C . ALA F 1 102 ? -38.050 -6.761 33.323 1.00 27.83 102 ALA F C 1
ATOM 7820 O O . ALA F 1 102 ? -37.929 -7.818 33.964 1.00 24.64 102 ALA F O 1
ATOM 7822 N N . GLY F 1 103 ? -37.002 -6.064 32.921 1.00 27.45 103 GLY F N 1
ATOM 7823 C CA . GLY F 1 103 ? -35.679 -6.532 33.263 1.00 30.92 103 GLY F CA 1
ATOM 7824 C C . GLY F 1 103 ? -34.566 -5.554 32.951 1.00 32.96 103 GLY F C 1
ATOM 7825 O O . GLY F 1 103 ? -34.777 -4.342 32.822 1.00 32.46 103 GLY F O 1
ATOM 7826 N N . ILE F 1 104 ? -33.364 -6.098 32.817 1.00 33.92 104 ILE F N 1
ATOM 7827 C CA . ILE F 1 104 ? -32.178 -5.313 32.539 1.00 34.20 104 ILE F CA 1
ATOM 7828 C C . ILE F 1 104 ? -31.521 -5.815 31.272 1.00 32.66 104 ILE F C 1
ATOM 7829 O O . ILE F 1 104 ? -31.437 -7.036 31.037 1.00 30.67 104 ILE F O 1
ATOM 7834 N N . ASN F 1 105 ? -31.038 -4.869 30.464 1.00 31.62 105 ASN F N 1
ATOM 7835 C CA . ASN F 1 105 ? -30.359 -5.209 29.217 1.00 29.91 105 ASN F CA 1
ATOM 7836 C C . ASN F 1 105 ? -28.926 -4.729 29.237 1.00 28.51 105 ASN F C 1
ATOM 7837 O O . ASN F 1 105 ? -28.608 -3.738 29.873 1.00 25.40 105 ASN F O 1
ATOM 7842 N N . TYR F 1 106 ? -28.057 -5.459 28.560 1.00 28.82 106 TYR F N 1
ATOM 7843 C CA . TYR F 1 106 ? -26.667 -5.063 28.431 1.00 29.42 106 TYR F CA 1
ATOM 7844 C C . TYR F 1 106 ? -26.305 -5.250 26.966 1.00 29.31 106 TYR F C 1
ATOM 7845 O O . TYR F 1 106 ? -26.474 -6.328 26.399 0.00 30.17 106 TYR F O 1
ATOM 7854 N N . THR F 1 107 ? -25.793 -4.182 26.369 1.00 32.22 107 THR F N 1
ATOM 7855 C CA . THR F 1 107 ? -25.429 -4.195 24.957 1.00 35.26 107 THR F CA 1
ATOM 7856 C C . THR F 1 107 ? -23.999 -3.751 24.692 1.00 36.81 107 THR F C 1
ATOM 7857 O O . THR F 1 107 ? -23.560 -2.699 25.153 1.00 37.85 107 THR F O 1
ATOM 7861 N N . THR F 1 108 ? -23.267 -4.564 23.951 1.00 37.23 108 THR F N 1
ATOM 7862 C CA . THR F 1 108 ? -21.880 -4.230 23.604 1.00 37.93 108 THR F CA 1
ATOM 7863 C C . THR F 1 108 ? -21.718 -4.114 22.096 1.00 37.10 108 THR F C 1
ATOM 7864 O O . THR F 1 108 ? -22.120 -4.998 21.342 0.00 37.29 108 THR F O 1
ATOM 7868 N N . PHE F 1 109 ? -21.114 -3.014 21.675 1.00 36.75 109 PHE F N 1
ATOM 7869 C CA . PHE F 1 109 ? -20.877 -2.775 20.270 1.00 35.82 109 PHE F CA 1
ATOM 7870 C C . PHE F 1 109 ? -19.477 -3.221 19.898 1.00 33.45 109 PHE F C 1
ATOM 7871 O O . PHE F 1 109 ? -18.528 -3.036 20.659 1.00 29.93 109 PHE F O 1
ATOM 7879 N N . PHE F 1 110 ? -19.353 -3.827 18.724 1.00 35.24 110 PHE F N 1
ATOM 7880 C CA . PHE F 1 110 ? -18.047 -4.245 18.250 1.00 35.66 110 PHE F CA 1
ATOM 7881 C C . PHE F 1 110 ? -18.071 -4.396 16.739 1.00 36.04 110 PHE F C 1
ATOM 7882 O O . PHE F 1 110 ? -19.127 -4.545 16.125 0.00 36.25 110 PHE F O 1
ATOM 7890 N N . ASP F 1 111 ? -16.875 -4.353 16.158 1.00 37.26 111 ASP F N 1
ATOM 7891 C CA . ASP F 1 111 ? -16.701 -4.413 14.723 1.00 36.67 111 ASP F CA 1
ATOM 7892 C C . ASP F 1 111 ? -17.435 -3.224 14.116 1.00 35.19 111 ASP F C 1
ATOM 7893 O O . ASP F 1 111 ? -18.378 -3.381 13.345 1.00 32.52 111 ASP F O 1
ATOM 7898 N N . ASN F 1 112 ? -16.992 -2.029 14.502 1.00 35.70 112 ASN F N 1
ATOM 7899 C CA . ASN F 1 112 ? -17.559 -0.778 14.034 1.00 37.13 112 ASN F CA 1
ATOM 7900 C C . ASN F 1 112 ? -16.520 -0.069 13.174 1.00 37.96 112 ASN F C 1
ATOM 7901 O O . ASN F 1 112 ? -15.387 0.112 13.595 1.00 39.06 112 ASN F O 1
ATOM 7906 N N . GLY F 1 113 ? -16.913 0.338 11.978 1.00 38.57 113 GLY F N 1
ATOM 7907 C CA . GLY F 1 113 ? -15.996 1.031 11.108 1.00 39.40 113 GLY F CA 1
ATOM 7908 C C . GLY F 1 113 ? -16.729 1.872 10.103 1.00 39.67 113 GLY F C 1
ATOM 7909 O O . GLY F 1 113 ? -17.860 1.581 9.746 1.00 39.12 113 GLY F O 1
ATOM 7910 N N . PHE F 1 114 ? -16.095 2.939 9.652 1.00 39.50 114 PHE F N 1
ATOM 7911 C CA . PHE F 1 114 ? -16.725 3.798 8.655 1.00 39.90 114 PHE F CA 1
ATOM 7912 C C . PHE F 1 114 ? -16.406 3.181 7.287 1.00 40.33 114 PHE F C 1
ATOM 7913 O O . PHE F 1 114 ? -15.384 2.515 7.133 1.00 37.84 114 PHE F O 1
ATOM 7921 N N . ASN F 1 115 ? -17.277 3.392 6.309 1.00 43.56 115 ASN F N 1
ATOM 7922 C CA . ASN F 1 115 ? -17.055 2.877 4.955 1.00 45.45 115 ASN F CA 1
ATOM 7923 C C . ASN F 1 115 ? -16.127 3.806 4.142 1.00 46.65 115 ASN F C 1
ATOM 7924 O O . ASN F 1 115 ? -15.530 4.740 4.686 1.00 46.06 115 ASN F O 1
ATOM 7929 N N . ASP F 1 116 ? -15.986 3.546 2.848 1.00 48.50 116 ASP F N 1
ATOM 7930 C CA . ASP F 1 116 ? -15.143 4.404 2.025 1.00 49.50 116 ASP F CA 1
ATOM 7931 C C . ASP F 1 116 ? -15.667 5.830 2.089 1.00 50.11 116 ASP F C 1
ATOM 7932 O O . ASP F 1 116 ? -14.897 6.789 2.182 1.00 48.80 116 ASP F O 1
ATOM 7937 N N . HIS F 1 117 ? -16.988 5.964 2.055 1.00 50.97 117 HIS F N 1
ATOM 7938 C CA . HIS F 1 117 ? -17.621 7.265 2.099 1.00 52.57 117 HIS F CA 1
ATOM 7939 C C . HIS F 1 117 ? -17.306 7.978 3.414 1.00 51.78 117 HIS F C 1
ATOM 7940 O O . HIS F 1 117 ? -16.988 9.166 3.422 1.00 51.19 117 HIS F O 1
ATOM 7947 N N . GLY F 1 118 ? -17.380 7.254 4.526 1.00 50.94 118 GLY F N 1
ATOM 7948 C CA . GLY F 1 118 ? -17.054 7.858 5.809 1.00 48.54 118 GLY F CA 1
ATOM 7949 C C . GLY F 1 118 ? -15.604 8.342 5.812 1.00 47.65 118 GLY F C 1
ATOM 7950 O O . GLY F 1 118 ? -15.294 9.454 6.264 1.00 45.73 118 GLY F O 1
ATOM 7951 N N . LYS F 1 119 ? -14.701 7.504 5.306 1.00 46.52 119 LYS F N 1
ATOM 7952 C CA . LYS F 1 119 ? -13.298 7.883 5.257 1.00 45.03 119 LYS F CA 1
ATOM 7953 C C . LYS F 1 119 ? -13.092 9.083 4.317 1.00 45.87 119 LYS F C 1
ATOM 7954 O O . LYS F 1 119 ? -12.340 10.003 4.617 1.00 44.46 119 LYS F O 1
ATOM 7960 N N . GLU F 1 120 ? -13.761 9.067 3.173 1.00 47.11 120 GLU F N 1
ATOM 7961 C CA . GLU F 1 120 ? -13.628 10.163 2.223 1.00 49.02 120 GLU F CA 1
ATOM 7962 C C . GLU F 1 120 ? -14.022 11.479 2.880 1.00 49.62 120 GLU F C 1
ATOM 7963 O O . GLU F 1 120 ? -13.555 12.546 2.467 1.00 49.32 120 GLU F O 1
ATOM 7969 N N . ALA F 1 121 ? -14.878 11.403 3.898 1.00 49.93 121 ALA F N 1
ATOM 7970 C CA . ALA F 1 121 ? -15.316 12.595 4.621 1.00 50.41 121 ALA F CA 1
ATOM 7971 C C . ALA F 1 121 ? -14.383 12.913 5.799 1.00 49.81 121 ALA F C 1
ATOM 7972 O O . ALA F 1 121 ? -14.580 13.897 6.502 1.00 50.18 121 ALA F O 1
ATOM 7974 N N . GLY F 1 122 ? -13.373 12.078 6.019 1.00 49.43 122 GLY F N 1
ATOM 7975 C CA . GLY F 1 122 ? -12.436 12.331 7.101 1.00 49.60 122 GLY F CA 1
ATOM 7976 C C . GLY F 1 122 ? -12.689 11.584 8.393 1.00 49.57 122 GLY F C 1
ATOM 7977 O O . GLY F 1 122 ? -12.130 11.936 9.420 1.00 47.07 122 GLY F O 1
ATOM 7978 N N . LEU F 1 123 ? -13.511 10.539 8.334 1.00 49.18 123 LEU F N 1
ATOM 7979 C CA . LEU F 1 123 ? -13.853 9.748 9.516 1.00 46.49 123 LEU F CA 1
ATOM 7980 C C . LEU F 1 123 ? -12.996 8.486 9.712 1.00 43.73 123 LEU F C 1
ATOM 7981 O O . LEU F 1 123 ? -12.677 7.773 8.763 0.00 43.67 123 LEU F O 1
ATOM 7986 N N . SER F 1 124 ? -12.647 8.239 10.973 1.00 40.98 124 SER F N 1
ATOM 7987 C CA . SER F 1 124 ? -11.846 7.094 11.371 1.00 39.57 124 SER F CA 1
ATOM 7988 C C . SER F 1 124 ? -11.960 6.863 12.863 1.00 39.26 124 SER F C 1
ATOM 7989 O O . SER F 1 124 ? -12.581 7.648 13.572 1.00 37.77 124 SER F O 1
ATOM 7992 N N . ASP F 1 125 ? -11.315 5.792 13.325 1.00 38.67 125 ASP F N 1
ATOM 7993 C CA . ASP F 1 125 ? -11.289 5.402 14.734 1.00 37.38 125 ASP F CA 1
ATOM 7994 C C . ASP F 1 125 ? -12.669 5.431 15.399 1.00 36.18 125 ASP F C 1
ATOM 7995 O O . ASP F 1 125 ? -12.874 6.184 16.351 1.00 37.62 125 ASP F O 1
ATOM 8000 N N . LEU F 1 126 ? -13.592 4.600 14.918 1.00 34.40 126 LEU F N 1
ATOM 8001 C CA . LEU F 1 126 ? -14.939 4.543 15.470 1.00 33.89 126 LEU F CA 1
ATOM 8002 C C . LEU F 1 126 ? -15.141 3.411 16.476 1.00 35.20 126 LEU F C 1
ATOM 8003 O O . LEU F 1 126 ? -14.578 2.318 16.331 1.00 36.33 126 LEU F O 1
ATOM 8008 N N . SER F 1 127 ? -15.944 3.689 17.501 1.00 35.82 127 SER F N 1
ATOM 8009 C CA . SER F 1 127 ? -16.270 2.703 18.516 1.00 38.12 127 SER F CA 1
ATOM 8010 C C . SER F 1 127 ? -17.324 3.310 19.420 1.00 39.23 127 SER F C 1
ATOM 8011 O O . SER F 1 127 ? -17.390 4.536 19.565 1.00 40.43 127 SER F O 1
ATOM 8014 N N . LEU F 1 128 ? -18.168 2.462 20.001 1.00 40.45 128 LEU F N 1
ATOM 8015 C CA . LEU F 1 128 ? -19.235 2.914 20.891 1.00 41.39 128 LEU F CA 1
ATOM 8016 C C . LEU F 1 128 ? -19.019 2.229 22.218 1.00 41.96 128 LEU F C 1
ATOM 8017 O O . LEU F 1 128 ? -18.571 1.094 22.244 1.00 45.37 128 LEU F O 1
ATOM 8022 N N . LYS F 1 129 ? -19.313 2.905 23.319 1.00 40.90 129 LYS F N 1
ATOM 8023 C CA . LYS F 1 129 ? -19.107 2.323 24.633 0.00 41.94 129 LYS F CA 1
ATOM 8024 C C . LYS F 1 129 ? -20.328 1.516 25.046 1.00 41.64 129 LYS F C 1
ATOM 8025 O O . LYS F 1 129 ? -21.450 1.763 24.593 1.00 40.66 129 LYS F O 1
ATOM 8031 N N . ASP F 1 130 ? -20.094 0.528 25.898 1.00 42.14 130 ASP F N 1
ATOM 8032 C CA . ASP F 1 130 ? -21.146 -0.360 26.364 1.00 41.47 130 ASP F CA 1
ATOM 8033 C C . ASP F 1 130 ? -22.305 0.381 27.021 1.00 40.63 130 ASP F C 1
ATOM 8034 O O . ASP F 1 130 ? -22.172 1.542 27.400 1.00 39.69 130 ASP F O 1
ATOM 8039 N N . SER F 1 131 ? -23.441 -0.301 27.142 1.00 40.28 131 SER F N 1
ATOM 8040 C CA . SER F 1 131 ? -24.646 0.284 27.710 1.00 40.98 131 SER F CA 1
ATOM 8041 C C . SER F 1 131 ? -25.497 -0.688 28.537 1.00 42.19 131 SER F C 1
ATOM 8042 O O . SER F 1 131 ? -25.603 -1.868 28.210 1.00 43.02 131 SER F O 1
ATOM 8045 N N . TRP F 1 132 ? -26.099 -0.178 29.614 1.00 41.91 132 TRP F N 1
ATOM 8046 C CA . TRP F 1 132 ? -27.003 -0.965 30.484 1.00 41.27 132 TRP F CA 1
ATOM 8047 C C . TRP F 1 132 ? -28.330 -0.210 30.511 1.00 39.93 132 TRP F C 1
ATOM 8048 O O . TRP F 1 132 ? -28.342 1.012 30.396 1.00 42.98 132 TRP F O 1
ATOM 8059 N N . GLY F 1 133 ? -29.446 -0.909 30.667 1.00 37.11 133 GLY F N 1
ATOM 8060 C CA . GLY F 1 133 ? -30.707 -0.192 30.690 1.00 33.73 133 GLY F CA 1
ATOM 8061 C C . GLY F 1 133 ? -31.940 -1.020 30.940 1.00 33.36 133 GLY F C 1
ATOM 8062 O O . GLY F 1 133 ? -31.907 -2.243 30.818 1.00 33.81 133 GLY F O 1
ATOM 8063 N N . ALA F 1 134 ? -33.030 -0.345 31.305 1.00 30.57 134 ALA F N 1
ATOM 8064 C CA . ALA F 1 134 ? -34.301 -1.004 31.593 1.00 27.99 134 ALA F CA 1
ATOM 8065 C C . ALA F 1 134 ? -34.804 -1.690 30.314 1.00 27.90 134 ALA F C 1
ATOM 8066 O O . ALA F 1 134 ? -34.406 -1.322 29.188 1.00 26.23 134 ALA F O 1
ATOM 8068 N N . ALA F 1 135 ? -35.664 -2.690 30.484 1.00 24.89 135 ALA F N 1
ATOM 8069 C CA . ALA F 1 135 ? -36.212 -3.405 29.352 1.00 22.89 135 ALA F CA 1
ATOM 8070 C C . ALA F 1 135 ? -37.604 -3.900 29.742 1.00 25.15 135 ALA F C 1
ATOM 8071 O O . ALA F 1 135 ? -37.825 -4.301 30.898 1.00 24.81 135 ALA F O 1
ATOM 8073 N N . GLY F 1 136 ? -38.530 -3.844 28.781 1.00 25.42 136 GLY F N 1
ATOM 8074 C CA . GLY F 1 136 ? -39.881 -4.295 29.020 1.00 28.36 136 GLY F CA 1
ATOM 8075 C C . GLY F 1 136 ? -40.257 -5.259 27.919 1.00 31.08 136 GLY F C 1
ATOM 8076 O O . GLY F 1 136 ? -39.642 -5.223 26.850 1.00 30.90 136 GLY F O 1
ATOM 8077 N N . GLN F 1 137 ? -41.237 -6.131 28.157 1.00 31.31 137 GLN F N 1
ATOM 8078 C CA . GLN F 1 137 ? -41.658 -7.060 27.117 1.00 32.83 137 GLN F CA 1
ATOM 8079 C C . GLN F 1 137 ? -43.094 -7.516 27.289 1.00 34.62 137 GLN F C 1
ATOM 8080 O O . GLN F 1 137 ? -43.618 -7.577 28.389 1.00 34.90 137 GLN F O 1
ATOM 8086 N N . VAL F 1 138 ? -43.729 -7.827 26.178 1.00 34.76 138 VAL F N 1
ATOM 8087 C CA . VAL F 1 138 ? -45.082 -8.358 26.186 1.00 36.47 138 VAL F CA 1
ATOM 8088 C C . VAL F 1 138 ? -45.020 -9.389 25.076 1.00 36.04 138 VAL F C 1
ATOM 8089 O O . VAL F 1 138 ? -44.461 -9.125 23.999 1.00 37.46 138 VAL F O 1
ATOM 8093 N N . GLY F 1 139 ? -45.564 -10.567 25.340 1.00 35.84 139 GLY F N 1
ATOM 8094 C CA . GLY F 1 139 ? -45.519 -11.583 24.324 1.00 35.89 139 GLY F CA 1
ATOM 8095 C C . GLY F 1 139 ? -46.613 -12.608 24.449 1.00 37.14 139 GLY F C 1
ATOM 8096 O O . GLY F 1 139 ? -47.481 -12.527 25.326 1.00 34.05 139 GLY F O 1
ATOM 8097 N N . VAL F 1 140 ? -46.575 -13.589 23.565 1.00 39.43 140 VAL F N 1
ATOM 8098 C CA . VAL F 1 140 ? -47.557 -14.629 23.608 1.00 40.92 140 VAL F CA 1
ATOM 8099 C C . VAL F 1 140 ? -46.973 -15.984 23.249 1.00 38.87 140 VAL F C 1
ATOM 8100 O O . VAL F 1 140 ? -46.211 -16.141 22.291 1.00 38.71 140 VAL F O 1
ATOM 8104 N N . ASP F 1 141 ? -47.341 -16.967 24.046 1.00 36.25 141 ASP F N 1
ATOM 8105 C CA . ASP F 1 141 ? -46.929 -18.320 23.806 1.00 34.24 141 ASP F CA 1
ATOM 8106 C C . ASP F 1 141 ? -48.207 -19.082 23.559 1.00 33.74 141 ASP F C 1
ATOM 8107 O O . ASP F 1 141 ? -49.201 -18.874 24.247 1.00 33.81 141 ASP F O 1
ATOM 8112 N N . TYR F 1 142 ? -48.193 -19.923 22.537 1.00 32.72 142 TYR F N 1
ATOM 8113 C CA . TYR F 1 142 ? -49.326 -20.762 22.249 1.00 33.35 142 TYR F CA 1
ATOM 8114 C C . TYR F 1 142 ? -48.768 -22.157 22.465 1.00 33.20 142 TYR F C 1
ATOM 8115 O O . TYR F 1 142 ? -47.960 -22.629 21.683 1.00 34.07 142 TYR F O 1
ATOM 8124 N N . LEU F 1 143 ? -49.198 -22.799 23.544 1.00 34.19 143 LEU F N 1
ATOM 8125 C CA . LEU F 1 143 ? -48.730 -24.132 23.902 1.00 37.09 143 LEU F CA 1
ATOM 8126 C C . LEU F 1 143 ? -49.490 -25.236 23.180 1.00 38.74 143 LEU F C 1
ATOM 8127 O O . LEU F 1 143 ? -50.590 -25.632 23.592 1.00 36.79 143 LEU F O 1
ATOM 8132 N N . ILE F 1 144 ? -48.885 -25.735 22.105 1.00 42.06 144 ILE F N 1
ATOM 8133 C CA . ILE F 1 144 ? -49.480 -26.796 21.283 1.00 46.68 144 ILE F CA 1
ATOM 8134 C C . ILE F 1 144 ? -49.561 -28.164 21.976 1.00 48.50 144 ILE F C 1
ATOM 8135 O O . ILE F 1 144 ? -50.609 -28.806 21.984 1.00 48.83 144 ILE F O 1
ATOM 8140 N N . ASN F 1 145 ? -48.446 -28.603 22.542 1.00 49.74 145 ASN F N 1
ATOM 8141 C CA . ASN F 1 145 ? -48.372 -29.896 23.222 1.00 49.59 145 ASN F CA 1
ATOM 8142 C C . ASN F 1 145 ? -47.595 -29.699 24.517 1.00 49.39 145 ASN F C 1
ATOM 8143 O O . ASN F 1 145 ? -47.248 -28.575 24.899 1.00 49.19 145 ASN F O 1
ATOM 8148 N N . ARG F 1 146 ? -47.302 -30.815 25.166 1.00 48.84 146 ARG F N 1
ATOM 8149 C CA . ARG F 1 146 ? -46.517 -30.780 26.371 1.00 47.34 146 ARG F CA 1
ATOM 8150 C C . ARG F 1 146 ? -45.080 -30.587 25.882 1.00 46.08 146 ARG F C 1
ATOM 8151 O O . ARG F 1 146 ? -44.150 -30.429 26.681 1.00 45.97 146 ARG F O 1
ATOM 8159 N N . ASP F 1 147 ? -44.904 -30.587 24.566 1.00 44.56 147 ASP F N 1
ATOM 8160 C CA . ASP F 1 147 ? -43.573 -30.444 23.987 1.00 43.74 147 ASP F CA 1
ATOM 8161 C C . ASP F 1 147 ? -43.264 -29.180 23.182 1.00 43.75 147 ASP F C 1
ATOM 8162 O O . ASP F 1 147 ? -42.163 -28.646 23.289 1.00 45.15 147 ASP F O 1
ATOM 8167 N N . TRP F 1 148 ? -44.218 -28.720 22.372 1.00 43.98 148 TRP F N 1
ATOM 8168 C CA . TRP F 1 148 ? -43.989 -27.559 21.519 1.00 43.72 148 TRP F CA 1
ATOM 8169 C C . TRP F 1 148 ? -44.873 -26.343 21.708 1.00 42.20 148 TRP F C 1
ATOM 8170 O O . TRP F 1 148 ? -45.942 -26.412 22.305 1.00 43.63 148 TRP F O 1
ATOM 8181 N N . LEU F 1 149 ? -44.402 -25.221 21.177 1.00 40.02 149 LEU F N 1
ATOM 8182 C CA . LEU F 1 149 ? -45.155 -23.982 21.212 1.00 37.64 149 LEU F CA 1
ATOM 8183 C C . LEU F 1 149 ? -44.648 -23.029 20.122 1.00 36.36 149 LEU F C 1
ATOM 8184 O O . LEU F 1 149 ? -43.545 -23.214 19.586 1.00 34.86 149 LEU F O 1
ATOM 8189 N N . VAL F 1 150 ? -45.469 -22.046 19.768 1.00 35.63 150 VAL F N 1
ATOM 8190 C CA . VAL F 1 150 ? -45.092 -21.011 18.804 1.00 34.33 150 VAL F CA 1
ATOM 8191 C C . VAL F 1 150 ? -45.154 -19.728 19.623 1.00 33.49 150 VAL F C 1
ATOM 8192 O O . VAL F 1 150 ? -45.942 -19.649 20.571 1.00 31.51 150 VAL F O 1
ATOM 8196 N N . ASN F 1 151 ? -44.355 -18.726 19.265 1.00 34.46 151 ASN F N 1
ATOM 8197 C CA . ASN F 1 151 ? -44.293 -17.508 20.076 1.00 35.87 151 ASN F CA 1
ATOM 8198 C C . ASN F 1 151 ? -44.173 -16.183 19.323 1.00 38.34 151 ASN F C 1
ATOM 8199 O O . ASN F 1 151 ? -43.674 -16.130 18.196 1.00 39.88 151 ASN F O 1
ATOM 8204 N N . MET F 1 152 ? -44.658 -15.126 19.962 1.00 38.70 152 MET F N 1
ATOM 8205 C CA . MET F 1 152 ? -44.586 -13.746 19.448 1.00 39.89 152 MET F CA 1
ATOM 8206 C C . MET F 1 152 ? -44.033 -12.957 20.602 1.00 39.94 152 MET F C 1
ATOM 8207 O O . MET F 1 152 ? -44.290 -13.283 21.736 1.00 41.07 152 MET F O 1
ATOM 8212 N N . SER F 1 153 ? -43.322 -11.883 20.324 1.00 40.15 153 SER F N 1
ATOM 8213 C CA . SER F 1 153 ? -42.752 -11.104 21.398 1.00 37.97 153 SER F CA 1
ATOM 8214 C C . SER F 1 153 ? -42.358 -9.700 20.942 1.00 37.44 153 SER F C 1
ATOM 8215 O O . SER F 1 153 ? -41.780 -9.523 19.868 1.00 37.36 153 SER F O 1
ATOM 8218 N N . VAL F 1 154 ? -42.677 -8.707 21.764 1.00 37.37 154 VAL F N 1
ATOM 8219 C CA . VAL F 1 154 ? -42.334 -7.307 21.478 1.00 36.95 154 VAL F CA 1
ATOM 8220 C C . VAL F 1 154 ? -41.530 -6.795 22.648 1.00 36.83 154 VAL F C 1
ATOM 8221 O O . VAL F 1 154 ? -42.019 -6.787 23.775 1.00 37.01 154 VAL F O 1
ATOM 8225 N N . TRP F 1 155 ? -40.310 -6.347 22.384 1.00 37.16 155 TRP F N 1
ATOM 8226 C CA . TRP F 1 155 ? -39.441 -5.856 23.446 1.00 36.34 155 TRP F CA 1
ATOM 8227 C C . TRP F 1 155 ? -39.081 -4.395 23.276 1.00 37.75 155 TRP F C 1
ATOM 8228 O O . TRP F 1 155 ? -38.916 -3.905 22.156 1.00 38.22 155 TRP F O 1
ATOM 8239 N N . TYR F 1 156 ? -38.965 -3.703 24.404 1.00 39.67 156 TYR F N 1
ATOM 8240 C CA . TYR F 1 156 ? -38.552 -2.312 24.392 1.00 38.94 156 TYR F CA 1
ATOM 8241 C C . TYR F 1 156 ? -37.277 -2.283 25.221 1.00 40.56 156 TYR F C 1
ATOM 8242 O O . TYR F 1 156 ? -37.192 -2.972 26.251 1.00 40.81 156 TYR F O 1
ATOM 8251 N N . MET F 1 157 ? -36.281 -1.515 24.787 1.00 41.31 157 MET F N 1
ATOM 8252 C CA . MET F 1 157 ? -35.016 -1.499 25.518 1.00 41.48 157 MET F CA 1
ATOM 8253 C C . MET F 1 157 ? -34.299 -0.157 25.568 1.00 41.75 157 MET F C 1
ATOM 8254 O O . MET F 1 157 ? -34.125 0.509 24.553 1.00 39.33 157 MET F O 1
ATOM 8259 N N . ASP F 1 158 ? -33.891 0.234 26.770 1.00 44.58 158 ASP F N 1
ATOM 8260 C CA . ASP F 1 158 ? -33.166 1.493 26.992 1.00 46.96 158 ASP F CA 1
ATOM 8261 C C . ASP F 1 158 ? -31.719 1.346 26.603 1.00 46.96 158 ASP F C 1
ATOM 8262 O O . ASP F 1 158 ? -30.926 0.866 27.406 1.00 48.01 158 ASP F O 1
ATOM 8267 N N . ILE F 1 159 ? -31.358 1.761 25.394 1.00 46.03 159 ILE F N 1
ATOM 8268 C CA . ILE F 1 159 ? -29.974 1.634 24.977 1.00 46.26 159 ILE F CA 1
ATOM 8269 C C . ILE F 1 159 ? -29.339 2.960 24.571 1.00 48.42 159 ILE F C 1
ATOM 8270 O O . ILE F 1 159 ? -29.395 3.370 23.412 0.00 48.81 159 ILE F O 1
ATOM 8275 N N . ASP F 1 160 ? -28.728 3.613 25.554 0.00 52.16 160 ASP F N 1
ATOM 8276 C CA . ASP F 1 160 ? -28.054 4.885 25.353 1.00 55.40 160 ASP F CA 1
ATOM 8277 C C . ASP F 1 160 ? -26.548 4.698 25.390 1.00 55.67 160 ASP F C 1
ATOM 8278 O O . ASP F 1 160 ? -26.008 4.052 26.282 1.00 56.95 160 ASP F O 1
ATOM 8283 N N . THR F 1 161 ? -25.864 5.285 24.421 1.00 54.26 161 THR F N 1
ATOM 8284 C CA . THR F 1 161 ? -24.418 5.179 24.353 1.00 53.80 161 THR F CA 1
ATOM 8285 C C . THR F 1 161 ? -23.833 6.484 23.805 1.00 52.68 161 THR F C 1
ATOM 8286 O O . THR F 1 161 ? -24.532 7.496 23.663 1.00 52.06 161 THR F O 1
ATOM 8290 N N . THR F 1 162 ? -22.538 6.451 23.521 1.00 50.90 162 THR F N 1
ATOM 8291 C CA . THR F 1 162 ? -21.850 7.591 22.952 1.00 49.54 162 THR F CA 1
ATOM 8292 C C . THR F 1 162 ? -20.844 7.044 21.932 1.00 46.94 162 THR F C 1
ATOM 8293 O O . THR F 1 162 ? -20.078 6.122 22.224 1.00 44.42 162 THR F O 1
ATOM 8297 N N . ALA F 1 163 ? -20.884 7.592 20.723 1.00 43.59 163 ALA F N 1
ATOM 8298 C CA . ALA F 1 163 ? -19.985 7.158 19.664 1.00 41.60 163 ALA F CA 1
ATOM 8299 C C . ALA F 1 163 ? -18.687 7.959 19.703 1.00 39.56 163 ALA F C 1
ATOM 8300 O O . ALA F 1 163 ? -18.704 9.183 19.852 1.00 36.03 163 ALA F O 1
ATOM 8302 N N . ASN F 1 164 ? -17.566 7.265 19.561 1.00 39.51 164 ASN F N 1
ATOM 8303 C CA . ASN F 1 164 ? -16.272 7.918 19.604 1.00 41.61 164 ASN F CA 1
ATOM 8304 C C . ASN F 1 164 ? -15.541 7.658 18.303 1.00 43.89 164 ASN F C 1
ATOM 8305 O O . ASN F 1 164 ? -15.484 6.529 17.841 1.00 45.18 164 ASN F O 1
ATOM 8310 N N . TYR F 1 165 ? -15.002 8.723 17.719 1.00 45.78 165 TYR F N 1
ATOM 8311 C CA . TYR F 1 165 ? -14.310 8.648 16.437 1.00 46.85 165 TYR F CA 1
ATOM 8312 C C . TYR F 1 165 ? -13.626 9.992 16.151 1.00 47.90 165 TYR F C 1
ATOM 8313 O O . TYR F 1 165 ? -13.849 10.969 16.842 1.00 48.09 165 TYR F O 1
ATOM 8322 N N . LYS F 1 166 ? -12.782 10.047 15.128 1.00 48.40 166 LYS F N 1
ATOM 8323 C CA . LYS F 1 166 ? -12.141 11.316 14.803 1.00 48.66 166 LYS F CA 1
ATOM 8324 C C . LYS F 1 166 ? -12.685 11.839 13.467 1.00 50.44 166 LYS F C 1
ATOM 8325 O O . LYS F 1 166 ? -13.050 11.075 12.582 1.00 51.84 166 LYS F O 1
ATOM 8331 N N . LEU F 1 167 ? -12.798 13.153 13.355 1.00 52.76 167 LEU F N 1
ATOM 8332 C CA . LEU F 1 167 ? -13.269 13.782 12.127 1.00 54.76 167 LEU F CA 1
ATOM 8333 C C . LEU F 1 167 ? -12.056 14.549 11.639 1.00 56.30 167 LEU F C 1
ATOM 8334 O O . LEU F 1 167 ? -11.843 15.685 12.054 1.00 57.12 167 LEU F O 1
ATOM 8339 N N . GLY F 1 168 ? -11.261 13.912 10.777 1.00 56.82 168 GLY F N 1
ATOM 8340 C CA . GLY F 1 168 ? -10.062 14.531 10.252 1.00 55.38 168 GLY F CA 1
ATOM 8341 C C . GLY F 1 168 ? -9.159 14.929 11.393 1.00 55.75 168 GLY F C 1
ATOM 8342 O O . GLY F 1 168 ? -7.941 14.970 11.241 1.00 55.02 168 GLY F O 1
ATOM 8343 N N . GLY F 1 169 ? -9.761 15.194 12.552 1.00 55.76 169 GLY F N 1
ATOM 8344 C CA . GLY F 1 169 ? -9.006 15.632 13.714 1.00 56.19 169 GLY F CA 1
ATOM 8345 C C . GLY F 1 169 ? -9.083 14.749 14.934 1.00 54.94 169 GLY F C 1
ATOM 8346 O O . GLY F 1 169 ? -8.181 13.946 15.141 1.00 53.54 169 GLY F O 1
ATOM 8347 N N . ALA F 1 170 ? -10.140 14.913 15.737 1.00 55.76 170 ALA F N 1
ATOM 8348 C CA . ALA F 1 170 ? -10.344 14.120 16.957 1.00 56.59 170 ALA F CA 1
ATOM 8349 C C . ALA F 1 170 ? -11.742 14.273 17.552 1.00 58.67 170 ALA F C 1
ATOM 8350 O O . ALA F 1 170 ? -11.980 13.893 18.714 1.00 55.52 170 ALA F O 1
ATOM 8352 N N . GLN F 1 171 ? -12.660 14.841 16.770 1.00 61.49 171 GLN F N 1
ATOM 8353 C CA . GLN F 1 171 ? -14.035 15.042 17.240 1.00 64.14 171 GLN F CA 1
ATOM 8354 C C . GLN F 1 171 ? -14.571 13.644 17.491 1.00 65.03 171 GLN F C 1
ATOM 8355 O O . GLN F 1 171 ? -15.257 13.070 16.640 1.00 64.64 171 GLN F O 1
ATOM 8361 N N . GLN F 1 172 ? -14.257 13.103 18.665 1.00 64.96 172 GLN F N 1
ATOM 8362 C CA . GLN F 1 172 ? -14.659 11.744 18.994 1.00 64.98 172 GLN F CA 1
ATOM 8363 C C . GLN F 1 172 ? -15.757 11.550 20.008 1.00 63.09 172 GLN F C 1
ATOM 8364 O O . GLN F 1 172 ? -15.709 10.574 20.758 1.00 65.35 172 GLN F O 1
ATOM 8370 N N . HIS F 1 173 ? -16.755 12.426 20.049 1.00 59.50 173 HIS F N 1
ATOM 8371 C CA . HIS F 1 173 ? -17.800 12.203 21.044 1.00 56.45 173 HIS F CA 1
ATOM 8372 C C . HIS F 1 173 ? -19.200 12.689 20.718 1.00 55.72 173 HIS F C 1
ATOM 8373 O O . HIS F 1 173 ? -19.457 13.883 20.624 1.00 57.04 173 HIS F O 1
ATOM 8380 N N . ASP F 1 174 ? -20.103 11.737 20.532 1.00 54.05 174 ASP F N 1
ATOM 8381 C CA . ASP F 1 174 ? -21.504 12.030 20.264 1.00 53.98 174 ASP F CA 1
ATOM 8382 C C . ASP F 1 174 ? -22.361 10.998 20.989 1.00 53.98 174 ASP F C 1
ATOM 8383 O O . ASP F 1 174 ? -21.935 9.858 21.186 1.00 53.05 174 ASP F O 1
ATOM 8388 N N . SER F 1 175 ? -23.562 11.405 21.393 1.00 55.38 175 SER F N 1
ATOM 8389 C CA . SER F 1 175 ? -24.488 10.514 22.081 1.00 57.13 175 SER F CA 1
ATOM 8390 C C . SER F 1 175 ? -25.445 9.805 21.129 1.00 58.41 175 SER F C 1
ATOM 8391 O O . SER F 1 175 ? -26.201 10.448 20.391 1.00 59.29 175 SER F O 1
ATOM 8394 N N . VAL F 1 176 ? -25.405 8.476 21.146 1.00 58.92 176 VAL F N 1
ATOM 8395 C CA . VAL F 1 176 ? -26.274 7.680 20.299 1.00 60.19 176 VAL F CA 1
ATOM 8396 C C . VAL F 1 176 ? -27.379 7.073 21.146 1.00 60.88 176 VAL F C 1
ATOM 8397 O O . VAL F 1 176 ? -27.129 6.507 22.215 1.00 60.48 176 VAL F O 1
ATOM 8401 N N . ARG F 1 177 ? -28.607 7.204 20.661 1.00 60.98 177 ARG F N 1
ATOM 8402 C CA . ARG F 1 177 ? -29.760 6.651 21.342 1.00 61.07 177 ARG F CA 1
ATOM 8403 C C . ARG F 1 177 ? -30.478 5.714 20.398 1.00 60.38 177 ARG F C 1
ATOM 8404 O O . ARG F 1 177 ? -31.087 6.161 19.421 1.00 61.65 177 ARG F O 1
ATOM 8412 N N . LEU F 1 178 ? -30.387 4.413 20.676 1.00 58.15 178 LEU F N 1
ATOM 8413 C CA . LEU F 1 178 ? -31.057 3.428 19.847 1.00 55.81 178 LEU F CA 1
ATOM 8414 C C . LEU F 1 178 ? -32.483 3.259 20.338 1.00 54.01 178 LEU F C 1
ATOM 8415 O O . LEU F 1 178 ? -33.413 3.328 19.538 1.00 52.36 178 LEU F O 1
ATOM 8420 N N . ASP F 1 179 ? -32.651 3.071 21.652 1.00 52.35 179 ASP F N 1
ATOM 8421 C CA . ASP F 1 179 ? -33.970 2.853 22.263 1.00 50.50 179 ASP F CA 1
ATOM 8422 C C . ASP F 1 179 ? -34.884 2.120 21.294 1.00 47.79 179 ASP F C 1
ATOM 8423 O O . ASP F 1 179 ? -35.985 2.586 20.987 1.00 47.21 179 ASP F O 1
ATOM 8428 N N . PRO F 1 180 ? -34.451 0.938 20.836 1.00 45.68 180 PRO F N 1
ATOM 8429 C CA . PRO F 1 180 ? -35.182 0.111 19.892 1.00 44.69 180 PRO F CA 1
ATOM 8430 C C . PRO F 1 180 ? -36.285 -0.790 20.440 1.00 44.01 180 PRO F C 1
ATOM 8431 O O . PRO F 1 180 ? -36.326 -1.107 21.632 1.00 43.18 180 PRO F O 1
ATOM 8435 N N . TRP F 1 181 ? -37.183 -1.189 19.544 1.00 43.32 181 TRP F N 1
ATOM 8436 C CA . TRP F 1 181 ? -38.224 -2.126 19.891 1.00 43.76 181 TRP F CA 1
ATOM 8437 C C . TRP F 1 181 ? -37.662 -3.395 19.257 1.00 43.06 181 TRP F C 1
ATOM 8438 O O . TRP F 1 181 ? -37.028 -3.314 18.215 1.00 44.88 181 TRP F O 1
ATOM 8449 N N . VAL F 1 182 ? -37.854 -4.556 19.868 1.00 40.49 182 VAL F N 1
ATOM 8450 C CA . VAL F 1 182 ? -37.351 -5.771 19.235 1.00 37.95 182 VAL F CA 1
ATOM 8451 C C . VAL F 1 182 ? -38.542 -6.667 18.946 1.00 37.38 182 VAL F C 1
ATOM 8452 O O . VAL F 1 182 ? -39.403 -6.860 19.802 1.00 37.49 182 VAL F O 1
ATOM 8456 N N . PHE F 1 183 ? -38.611 -7.199 17.731 1.00 38.20 183 PHE F N 1
ATOM 8457 C CA . PHE F 1 183 ? -39.731 -8.074 17.379 1.00 39.07 183 PHE F CA 1
ATOM 8458 C C . PHE F 1 183 ? -39.262 -9.511 17.148 1.00 37.72 183 PHE F C 1
ATOM 8459 O O . PHE F 1 183 ? -38.396 -9.769 16.318 1.00 38.01 183 PHE F O 1
ATOM 8467 N N . MET F 1 184 ? -39.846 -10.442 17.891 1.00 37.69 184 MET F N 1
ATOM 8468 C CA . MET F 1 184 ? -39.458 -11.837 17.781 1.00 38.26 184 MET F CA 1
ATOM 8469 C C . MET F 1 184 ? -40.580 -12.823 17.496 1.00 37.90 184 MET F C 1
ATOM 8470 O O . MET F 1 184 ? -41.656 -12.780 18.091 0.00 38.79 184 MET F O 1
ATOM 8475 N N . PHE F 1 185 ? -40.280 -13.723 16.564 1.00 41.10 185 PHE F N 1
ATOM 8476 C CA . PHE F 1 185 ? -41.177 -14.799 16.136 1.00 43.94 185 PHE F CA 1
ATOM 8477 C C . PHE F 1 185 ? -40.373 -16.073 16.297 1.00 43.54 185 PHE F C 1
ATOM 8478 O O . PHE F 1 185 ? -39.246 -16.150 15.818 1.00 44.00 185 PHE F O 1
ATOM 8486 N N . SER F 1 186 ? -40.949 -17.079 16.936 1.00 41.77 186 SER F N 1
ATOM 8487 C CA . SER F 1 186 ? -40.207 -18.310 17.140 1.00 39.91 186 SER F CA 1
ATOM 8488 C C . SER F 1 186 ? -41.069 -19.502 17.430 1.00 39.22 186 SER F C 1
ATOM 8489 O O . SER F 1 186 ? -42.288 -19.411 17.528 1.00 38.99 186 SER F O 1
ATOM 8492 N N . ALA F 1 187 ? -40.385 -20.628 17.577 1.00 37.77 187 ALA F N 1
ATOM 8493 C CA . ALA F 1 187 ? -40.974 -21.905 17.919 1.00 36.24 187 ALA F CA 1
ATOM 8494 C C . ALA F 1 187 ? -40.161 -22.230 19.174 1.00 37.11 187 ALA F C 1
ATOM 8495 O O . ALA F 1 187 ? -38.988 -21.834 19.275 1.00 37.30 187 ALA F O 1
ATOM 8497 N N . GLY F 1 188 ? -40.779 -22.922 20.126 1.00 37.62 188 GLY F N 1
ATOM 8498 C CA . GLY F 1 188 ? -40.070 -23.257 21.337 1.00 37.72 188 GLY F CA 1
ATOM 8499 C C . GLY F 1 188 ? -40.278 -24.695 21.735 1.00 39.30 188 GLY F C 1
ATOM 8500 O O . GLY F 1 188 ? -41.301 -25.299 21.390 1.00 39.17 188 GLY F O 1
ATOM 8501 N N . TYR F 1 189 ? -39.313 -25.250 22.462 1.00 40.14 189 TYR F N 1
ATOM 8502 C CA . TYR F 1 189 ? -39.407 -26.622 22.925 1.00 42.14 189 TYR F CA 1
ATOM 8503 C C . TYR F 1 189 ? -39.461 -26.603 24.441 1.00 42.40 189 TYR F C 1
ATOM 8504 O O . TYR F 1 189 ? -38.830 -25.763 25.087 1.00 43.05 189 TYR F O 1
ATOM 8513 N N . ARG F 1 190 ? -40.184 -27.552 25.011 1.00 43.30 190 ARG F N 1
ATOM 8514 C CA . ARG F 1 190 ? -40.319 -27.619 26.456 1.00 43.88 190 ARG F CA 1
ATOM 8515 C C . ARG F 1 190 ? -39.573 -28.787 27.090 1.00 44.54 190 ARG F C 1
ATOM 8516 O O . ARG F 1 190 ? -39.485 -29.869 26.515 1.00 44.73 190 ARG F O 1
ATOM 8524 N N . PHE F 1 191 ? -39.016 -28.560 28.273 1.00 45.17 191 PHE F N 1
ATOM 8525 C CA . PHE F 1 191 ? -38.298 -29.613 28.999 1.00 46.61 191 PHE F CA 1
ATOM 8526 C C . PHE F 1 191 ? -38.906 -29.648 30.399 1.00 48.07 191 PHE F C 1
ATOM 8527 O O . PHE F 1 191 ? -38.825 -28.673 31.145 0.00 48.32 191 PHE F O 1
ATOM 8535 N N . HIS F 1 192 ? -39.507 -30.776 30.746 1.00 50.63 192 HIS F N 1
ATOM 8536 C CA . HIS F 1 192 ? -40.158 -30.935 32.040 1.00 52.16 192 HIS F CA 1
ATOM 8537 C C . HIS F 1 192 ? -39.343 -31.720 33.051 1.00 53.28 192 HIS F C 1
ATOM 8538 O O . HIS F 1 192 ? -39.447 -31.385 34.244 1.00 55.02 192 HIS F O 1
#

GO terms:
  GO:0005515 protein binding (F, IPI)
  GO:0009279 cell outer membrane (C, IDA)

Nearest PDB structures (foldseek):
  2f1v-assembly1_A  TM=1.006E+00  e=5.613E-36  Escherichia coli K-12
  2f1t-assembly3_C  TM=1.000E+00  e=3.297E-32  Escherichia coli K-12
  8qxp-assembly1_A  TM=9.857E-01  e=2.046E-27  Klebsiella pneumoniae
  2x27-assembly1_X  TM=9.182E-01  e=1.648E-20  Pseudomonas aeruginosa
  2mhl-assembly1_A  TM=6.942E-01  e=3.848E-21  Escherichia coli str. K-12 substr. DH10B